Protein 4RNX (pdb70)

InterPro domains:
  IPR001155 NADH:flavin oxidoreductase/NADH oxidase, N-terminal [PF00724] (16-368)
  IPR013785 Aldolase-type TIM barrel [G3DSA:3.20.20.70] (1-400)
  IPR045247 Oxidoreductase Oye-like [PTHR22893] (15-388)

Sequence (780 aa):
ANNPQHSLTKDEIKQYIKEYVQAAKNSIAAGADGVEIHSANGYLLNQFLDPHSNTRTDEYGGSIENRARFTLEVVDALVEAIGHEKKVGLRLSPYGVFNSMSGGAETGIVAQYAYVAGELEKRAKAGKRLAFVHLVEPRVTNPFFLTEGEGEYEGGSNDFVYSIWKGPVIRAGNFALHPEVVREEVKDKRTLIGYGRFFISNPDLVDRLEKGLPLNKYDRDTFYQMSAHGYIDYPTYEEALKLGWGTSSFVKDFKPQALGDTNLFKPIKIGNNELLLHRAVIPPLTRMRALHPGNIPNRDWAVEYYTQRAQRPGTMIITEGAFISPQAGGYDNAPGVWSEEQMVEWTKIFNAIHEKKSFVWVQLWVLGWAAFPDNLARDGLRYDSSASDNVFMDANNPQHSLTKDEIKQYIKEYVQAAKNSIAAGADGVEIHSANGYLLNQFLDPHSNTRTDEYGGSIENRARFTLEVVDALVEAIGHEEKVGLRLSPYGVFNSMSGGAETGIVAQYAYVAGELEKRAKAGKRLAFVHLVEPRVTNPFLTTEGEGEYEGGSNDFVYSIWKGPVIRAGNFALHPEVVREEVKDKRTLIGYGRFFISNPDLVDRLEKGLPLNKYDRDTFYQMSSAHGYIDYPTYEEALKLGWGTSSFVKDFKPQALGDTNLFKPIKIGNNELLLHRAVIPPLTRMRALLHPGNIIPNRDWAVEYYTQRAQRPGTMIITEGAFISPQAGGYDNAPGVWSEEQMVEWTKIFNNAIHEKKKSFVWVQLWVLGWAAFPDNLARDGLRYDSASDNVFMMD

Radius of gyration: 29.82 Å; Cα contacts (8 Å, |Δi|>4): 1872; chains: 2; bounding box: 58×76×87 Å

Structure (mmCIF, N/CA/C/O backbone):
data_4RNX
#
_entry.id   4RNX
#
_cell.length_a   44.087
_cell.length_b   57.982
_cell.length_c   85.900
_cell.angle_alpha   102.46
_cell.angle_beta   98.36
_cell.angle_gamma   111.19
#
_symmetry.space_group_name_H-M   'P 1'
#
loop_
_entity.id
_entity.type
_entity.pdbx_description
1 polymer 'NADPH dehydrogenase 1'
2 non-polymer 'FLAVIN MONONUCLEOTIDE'
3 non-polymer 1,2-ETHANEDIOL
4 water water
#
loop_
_atom_site.group_PDB
_atom_site.id
_atom_site.type_symbol
_atom_site.label_atom_id
_atom_site.label_alt_id
_atom_site.label_comp_id
_atom_site.label_asym_id
_atom_site.label_entity_id
_atom_site.label_seq_id
_atom_site.pdbx_PDB_ins_code
_atom_site.Cartn_x
_atom_site.Cartn_y
_atom_site.Cartn_z
_atom_site.occupancy
_atom_site.B_iso_or_equiv
_atom_site.auth_seq_id
_atom_site.auth_comp_id
_atom_site.auth_asym_id
_atom_site.auth_atom_id
_atom_site.pdbx_PDB_model_num
ATOM 1 N N . ALA A 1 3 ? 23.036 95.549 2.862 1.00 33.91 3 ALA A N 1
ATOM 2 C CA . ALA A 1 3 ? 23.307 94.848 4.112 1.00 33.58 3 ALA A CA 1
ATOM 3 C C . ALA A 1 3 ? 24.037 95.750 5.103 1.00 31.84 3 ALA A C 1
ATOM 4 O O . ALA A 1 3 ? 24.854 96.583 4.712 1.00 32.50 3 ALA A O 1
ATOM 6 N N . ASN A 1 4 ? 23.735 95.579 6.386 1.00 29.08 4 ASN A N 1
ATOM 7 C CA . ASN A 1 4 ? 24.390 96.352 7.434 1.00 26.79 4 ASN A CA 1
ATOM 8 C C . ASN A 1 4 ? 25.873 96.013 7.538 1.00 24.84 4 ASN A C 1
ATOM 9 O O . ASN A 1 4 ? 26.699 96.877 7.832 1.00 24.88 4 ASN A O 1
ATOM 14 N N . ASN A 1 5 ? 26.200 94.746 7.295 1.00 22.16 5 ASN A N 1
ATOM 15 C CA . ASN A 1 5 ? 27.580 94.281 7.321 1.00 20.27 5 ASN A CA 1
ATOM 16 C C . ASN A 1 5 ? 27.845 93.417 6.091 1.00 19.12 5 ASN A C 1
ATOM 17 O O . ASN A 1 5 ? 27.896 92.190 6.186 1.00 18.80 5 ASN A O 1
ATOM 22 N N . PRO A 1 6 ? 28.005 94.062 4.923 1.00 19.68 6 PRO A N 1
ATOM 23 C CA . PRO A 1 6 ? 28.136 93.346 3.651 1.00 19.08 6 PRO A CA 1
ATOM 24 C C . PRO A 1 6 ? 29.384 92.478 3.595 1.00 16.98 6 PRO A C 1
ATOM 25 O O . PRO A 1 6 ? 30.433 92.856 4.123 1.00 17.31 6 PRO A O 1
ATOM 29 N N . GLN A 1 7 ? 29.255 91.320 2.959 1.00 15.88 7 GLN A N 1
ATOM 30 C CA . GLN A 1 7 ? 30.367 90.395 2.816 1.00 14.36 7 GLN A CA 1
ATOM 31 C C . GLN A 1 7 ? 31.548 91.095 2.155 1.00 13.67 7 GLN A C 1
ATOM 32 O O . GLN A 1 7 ? 31.397 91.774 1.139 1.00 14.52 7 GLN A O 1
ATOM 38 N N . HIS A 1 8 ? 32.720 90.917 2.752 1.00 12.90 8 HIS A N 1
ATOM 39 C CA . HIS A 1 8 ? 33.925 91.633 2.366 1.00 13.26 8 HIS A CA 1
ATOM 40 C C . HIS A 1 8 ? 34.979 90.670 1.825 1.00 13.10 8 HIS A C 1
ATOM 41 O O . HIS A 1 8 ? 35.278 89.655 2.453 1.00 14.19 8 HIS A O 1
ATOM 48 N N . SER A 1 9 ? 35.527 90.982 0.654 1.00 11.98 9 SER A N 1
ATOM 49 C CA . SER A 1 9 ? 36.629 90.206 0.100 1.00 12.83 9 SER A CA 1
ATOM 50 C C . SER A 1 9 ? 37.940 90.636 0.748 1.00 12.36 9 SER A C 1
ATOM 51 O O . SER A 1 9 ? 38.312 91.802 0.689 1.00 13.35 9 SER A O 1
ATOM 54 N N . LEU A 1 10 ? 38.637 89.690 1.369 1.00 10.96 10 LEU A N 1
ATOM 55 C CA . LEU A 1 10 ? 39.866 89.998 2.097 1.00 11.84 10 LEU A CA 1
ATOM 56 C C . LEU A 1 10 ? 40.948 90.617 1.221 1.00 12.41 10 LEU A C 1
ATOM 57 O O . LEU A 1 10 ? 41.171 90.180 0.094 1.00 13.11 10 LEU A O 1
ATOM 62 N N . THR A 1 11 ? 41.610 91.645 1.744 1.00 12.64 11 THR A N 1
ATOM 63 C CA . THR A 1 11 ? 42.804 92.177 1.104 1.00 13.38 11 THR A CA 1
ATOM 64 C C . THR A 1 11 ? 43.988 91.305 1.497 1.00 12.74 11 THR A C 1
ATOM 65 O O . THR A 1 11 ? 43.908 90.534 2.456 1.00 13.20 11 THR A O 1
ATOM 69 N N . LYS A 1 12 ? 45.091 91.437 0.768 1.00 13.47 12 LYS A N 1
ATOM 70 C CA . LYS A 1 12 ? 46.302 90.693 1.093 1.00 14.73 12 LYS A CA 1
ATOM 71 C C . LYS A 1 12 ? 46.802 90.996 2.506 1.00 13.56 12 LYS A C 1
ATOM 72 O O . LYS A 1 12 ? 47.242 90.096 3.217 1.00 13.81 12 LYS A O 1
ATOM 78 N N . ASP A 1 13 ? 46.721 92.259 2.915 1.00 13.91 13 ASP A N 1
ATOM 79 C CA . ASP A 1 13 ? 47.129 92.643 4.265 1.00 15.46 13 ASP A CA 1
ATOM 80 C C . ASP A 1 13 ? 46.257 91.979 5.329 1.00 12.98 13 ASP A C 1
ATOM 81 O O . ASP A 1 13 ? 46.741 91.600 6.395 1.00 14.32 13 ASP A O 1
ATOM 86 N N . GLU A 1 14 ? 44.969 91.842 5.037 1.00 12.27 14 GLU A N 1
ATOM 87 C CA . GLU A 1 14 ? 44.048 91.210 5.976 1.00 11.21 14 GLU A CA 1
ATOM 88 C C . GLU A 1 14 ? 44.303 89.709 6.072 1.00 10.85 14 GLU A C 1
ATOM 89 O O . GLU A 1 14 ? 44.165 89.114 7.140 1.00 11.87 14 GLU A O 1
ATOM 95 N N . ILE A 1 15 ? 44.692 89.103 4.956 1.00 11.00 15 ILE A N 1
ATOM 96 C CA . ILE A 1 15 ? 45.109 87.709 4.964 1.00 10.74 15 ILE A CA 1
ATOM 97 C C . ILE A 1 15 ? 46.356 87.540 5.836 1.00 11.19 15 ILE A C 1
ATOM 98 O O . ILE A 1 15 ? 46.428 86.625 6.659 1.00 12.47 15 ILE A O 1
ATOM 103 N N . LYS A 1 16 ? 47.323 88.439 5.674 1.00 12.49 16 LYS A N 1
ATOM 104 C CA . LYS A 1 16 ? 48.535 88.409 6.492 1.00 12.91 16 LYS A CA 1
ATOM 105 C C . LYS A 1 16 ? 48.216 88.543 7.980 1.00 12.29 16 LYS A C 1
ATOM 106 O O . LYS A 1 16 ? 48.855 87.910 8.818 1.00 12.15 16 LYS A O 1
ATOM 112 N N . GLN A 1 17 ? 47.223 89.365 8.303 1.00 12.05 17 GLN A N 1
ATOM 113 C CA . GLN A 1 17 ? 46.820 89.556 9.690 1.00 12.34 17 GLN A CA 1
ATOM 114 C C . GLN A 1 17 ? 46.221 88.273 10.272 1.00 10.77 17 GLN A C 1
ATOM 115 O O . GLN A 1 17 ? 46.502 87.917 11.417 1.00 12.32 17 GLN A O 1
ATOM 121 N N . TYR A 1 18 ? 45.409 87.575 9.482 1.00 10.62 18 TYR A N 1
ATOM 122 C CA . TYR A 1 18 ? 44.890 86.280 9.907 1.00 10.42 18 TYR A CA 1
ATOM 123 C C . TYR A 1 18 ? 46.031 85.305 10.174 1.00 9.96 18 TYR A C 1
ATOM 124 O O . TYR A 1 18 ? 46.008 84.574 11.162 1.00 9.89 18 TYR A O 1
ATOM 133 N N . ILE A 1 19 ? 47.026 85.289 9.289 1.00 11.24 19 ILE A N 1
ATOM 134 C CA . ILE A 1 19 ? 48.173 84.402 9.469 1.00 10.73 19 ILE A CA 1
ATOM 135 C C . ILE A 1 19 ? 48.899 84.717 10.782 1.00 10.73 19 ILE A C 1
ATOM 136 O O . ILE A 1 19 ? 49.253 83.813 11.539 1.00 11.26 19 ILE A O 1
ATOM 141 N N . LYS A 1 20 ? 49.097 86.004 11.055 1.00 11.47 20 LYS A N 1
ATOM 142 C CA . LYS A 1 20 ? 49.691 86.444 12.315 1.00 12.78 20 LYS A CA 1
ATOM 143 C C . LYS A 1 20 ? 48.898 85.912 13.507 1.00 11.24 20 LYS A C 1
ATOM 144 O O . LYS A 1 20 ? 49.471 85.462 14.502 1.00 11.63 20 LYS A O 1
ATOM 150 N N . GLU A 1 21 ? 47.575 85.951 13.393 1.00 9.89 21 GLU A N 1
ATOM 151 C CA . GLU A 1 21 ? 46.701 85.476 14.458 1.00 10.36 21 GLU A CA 1
ATOM 152 C C . GLU A 1 21 ? 46.743 83.954 14.612 1.00 9.63 21 GLU A C 1
ATOM 153 O O . GLU A 1 21 ? 46.682 83.447 15.728 1.00 10.35 21 GLU A O 1
ATOM 159 N N . TYR A 1 22 ? 46.851 83.226 13.502 1.00 9.18 22 TYR A N 1
ATOM 160 C CA . TYR A 1 22 ? 47.016 81.775 13.576 1.00 9.34 22 TYR A CA 1
ATOM 161 C C . TYR A 1 22 ? 48.290 81.443 14.351 1.00 9.18 22 TYR A C 1
ATOM 162 O O . TYR A 1 22 ? 48.299 80.553 15.205 1.00 9.89 22 TYR A O 1
ATOM 171 N N . VAL A 1 23 ? 49.368 82.158 14.039 1.00 9.77 23 VAL A N 1
ATOM 172 C CA . VAL A 1 23 ? 50.653 81.924 14.693 1.00 10.11 23 VAL A CA 1
ATOM 173 C C . VAL A 1 23 ? 50.550 82.171 16.194 1.00 11.08 23 VAL A C 1
ATOM 174 O O . VAL A 1 23 ? 50.977 81.344 16.997 1.00 11.38 23 VAL A O 1
ATOM 178 N N . GLN A 1 24 ? 49.963 83.301 16.574 1.00 10.66 24 GLN A N 1
ATOM 179 C CA . GLN A 1 24 ? 49.820 83.621 17.989 1.00 11.09 24 GLN A CA 1
ATOM 180 C C . GLN A 1 24 ? 48.910 82.627 18.713 1.00 10.70 24 GLN A C 1
ATOM 181 O O . GLN A 1 24 ? 49.186 82.234 19.846 1.00 11.22 24 GLN A O 1
ATOM 187 N N . ALA A 1 25 ? 47.826 82.223 18.055 1.00 9.61 25 ALA A N 1
ATOM 188 C CA . ALA A 1 25 ? 46.894 81.264 18.641 1.00 9.72 25 ALA A CA 1
ATOM 189 C C . ALA A 1 25 ? 47.566 79.916 18.871 1.00 10.31 25 ALA A C 1
ATOM 190 O O . ALA A 1 25 ? 47.323 79.255 19.881 1.00 10.80 25 ALA A O 1
ATOM 192 N N . ALA A 1 26 ? 48.412 79.515 17.927 1.00 9.97 26 ALA A N 1
ATOM 193 C CA . ALA A 1 26 ? 49.158 78.269 18.052 1.00 10.17 26 ALA A CA 1
ATOM 194 C C . ALA A 1 26 ? 50.127 78.349 19.230 1.00 10.46 26 ALA A C 1
ATOM 195 O O . ALA A 1 26 ? 50.203 77.432 20.048 1.00 10.96 26 ALA A O 1
ATOM 197 N N . LYS A 1 27 ? 50.863 79.453 19.316 1.00 10.63 27 LYS A N 1
ATOM 198 C CA . LYS A 1 27 ? 51.770 79.672 20.438 1.00 11.03 27 LYS A CA 1
ATOM 199 C C . LYS A 1 27 ? 51.030 79.661 21.773 1.00 10.92 27 LYS A C 1
ATOM 200 O O . LYS A 1 27 ? 51.504 79.068 22.739 1.00 12.07 27 LYS A O 1
ATOM 206 N N . ASN A 1 28 ? 49.873 80.319 21.826 1.00 10.59 28 ASN A N 1
ATOM 207 C CA . ASN A 1 28 ? 49.067 80.331 23.044 1.00 10.77 28 ASN A CA 1
ATOM 208 C C . ASN A 1 28 ? 48.667 78.920 23.455 1.00 10.57 28 ASN A C 1
ATOM 209 O O . ASN A 1 28 ? 48.740 78.559 24.627 1.00 11.44 28 ASN A O 1
ATOM 214 N N . SER A 1 29 ? 48.247 78.126 22.475 1.00 10.12 29 SER A N 1
ATOM 215 C CA . SER A 1 29 ? 47.785 76.771 22.733 1.00 10.65 29 SER A CA 1
ATOM 216 C C . SER A 1 29 ? 48.895 75.910 23.318 1.00 11.07 29 SER A C 1
ATOM 217 O O . SER A 1 29 ? 48.698 75.229 24.324 1.00 12.04 29 SER A O 1
ATOM 220 N N . ILE A 1 30 ? 50.063 75.946 22.687 1.00 10.45 30 ILE A N 1
ATOM 221 C CA . ILE A 1 30 ? 51.206 75.176 23.166 1.00 11.36 30 ILE A CA 1
ATOM 222 C C . ILE A 1 30 ? 51.644 75.631 24.562 1.00 11.76 30 ILE A C 1
ATOM 223 O O . ILE A 1 30 ? 51.932 74.805 25.429 1.00 13.37 30 ILE A O 1
ATOM 228 N N . ALA A 1 31 ? 51.677 76.942 24.782 1.00 11.55 31 ALA A N 1
ATOM 229 C CA . ALA A 1 31 ? 52.088 77.485 26.073 1.00 12.29 31 ALA A CA 1
ATOM 230 C C . ALA A 1 31 ? 51.164 77.025 27.202 1.00 12.23 31 ALA A C 1
ATOM 231 O O . ALA A 1 31 ? 51.602 76.828 28.335 1.00 13.63 31 ALA A O 1
ATOM 233 N N . ALA A 1 32 ? 49.886 76.849 26.879 1.00 12.15 32 ALA A N 1
ATOM 234 C CA . ALA A 1 32 ? 48.893 76.415 27.857 1.00 12.14 32 ALA A CA 1
ATOM 235 C C . ALA A 1 32 ? 48.910 74.908 28.085 1.00 11.80 32 ALA A C 1
ATOM 236 O O . ALA A 1 32 ? 48.207 74.403 28.961 1.00 13.69 32 ALA A O 1
ATOM 238 N N . GLY A 1 33 ? 49.692 74.191 27.285 1.00 12.34 33 GLY A N 1
ATOM 239 C CA . GLY A 1 33 ? 49.865 72.764 27.484 1.00 12.28 33 GLY A CA 1
ATOM 240 C C . GLY A 1 33 ? 49.376 71.854 26.370 1.00 11.77 33 GLY A C 1
ATOM 241 O O . GLY A 1 33 ? 49.464 70.638 26.497 1.00 12.86 33 GLY A O 1
ATOM 242 N N . ALA A 1 34 ? 48.864 72.417 25.279 1.00 10.82 34 ALA A N 1
ATOM 243 C CA . ALA A 1 34 ? 48.378 71.585 24.178 1.00 10.73 34 ALA A CA 1
ATOM 244 C C . ALA A 1 34 ? 49.509 70.784 23.539 1.00 10.02 34 ALA A C 1
ATOM 245 O O . ALA A 1 34 ? 50.656 71.229 23.501 1.00 10.87 34 ALA A O 1
ATOM 247 N N . ASP A 1 35 ? 49.179 69.600 23.036 1.00 9.67 35 ASP A N 1
ATOM 248 C CA . ASP A 1 35 ? 50.166 68.754 22.373 1.00 10.52 35 ASP A CA 1
ATOM 249 C C . ASP A 1 35 ? 50.404 69.166 20.925 1.00 10.37 35 ASP A C 1
ATOM 250 O O . ASP A 1 35 ? 51.408 68.791 20.325 1.00 11.16 35 ASP A O 1
ATOM 255 N N . GLY A 1 36 ? 49.478 69.936 20.367 1.00 10.00 36 GLY A N 1
ATOM 256 C CA . GLY A 1 36 ? 49.599 70.389 18.996 1.00 8.59 36 GLY A CA 1
ATOM 257 C C . GLY A 1 36 ? 48.365 71.164 18.594 1.00 8.40 36 GLY A C 1
ATOM 258 O O . GLY A 1 36 ? 47.472 71.384 19.420 1.00 8.73 36 GLY A O 1
ATOM 259 N N . VAL A 1 37 ? 48.327 71.593 17.335 1.00 8.52 37 VAL A N 1
ATOM 260 C CA . VAL A 1 37 ? 47.160 72.271 16.784 1.00 7.90 37 VAL A CA 1
ATOM 261 C C . VAL A 1 37 ? 46.739 71.640 15.460 1.00 8.07 37 VAL A C 1
ATOM 262 O O . VAL A 1 37 ? 47.565 71.080 14.732 1.00 9.46 37 VAL A O 1
ATOM 266 N N . GLU A 1 38 ? 45.445 71.719 15.165 1.00 7.92 38 GLU A N 1
ATOM 267 C CA . GLU A 1 38 ? 44.926 71.323 13.863 1.00 7.39 38 GLU A CA 1
ATOM 268 C C . GLU A 1 38 ? 44.407 72.557 13.142 1.00 7.23 38 GLU A C 1
ATOM 269 O O . GLU A 1 38 ? 43.580 73.297 13.674 1.00 8.85 38 GLU A O 1
ATOM 275 N N . ILE A 1 39 ? 44.894 72.779 11.928 1.00 7.57 39 ILE A N 1
ATOM 276 C CA . ILE A 1 39 ? 44.389 73.861 11.098 1.00 7.45 39 ILE A CA 1
ATOM 277 C C . ILE A 1 39 ? 43.078 73.430 10.449 1.00 7.39 39 ILE A C 1
ATOM 278 O O . ILE A 1 39 ? 43.042 72.468 9.681 1.00 8.24 39 ILE A O 1
ATOM 283 N N . HIS A 1 40 ? 41.998 74.134 10.768 1.00 7.25 40 HIS A N 1
ATOM 284 C CA . HIS A 1 40 ? 40.704 73.841 10.165 1.00 7.45 40 HIS A CA 1
ATOM 285 C C . HIS A 1 40 ? 40.643 74.426 8.758 1.00 7.06 40 HIS A C 1
ATOM 286 O O . HIS A 1 40 ? 40.490 75.634 8.585 1.00 7.96 40 HIS A O 1
ATOM 293 N N . SER A 1 41 ? 40.769 73.568 7.751 1.00 7.45 41 SER A N 1
ATOM 294 C CA . SER A 1 41 ? 40.650 74.002 6.364 1.00 7.65 41 SER A CA 1
ATOM 295 C C . SER A 1 41 ? 39.522 73.233 5.680 1.00 7.45 41 SER A C 1
ATOM 296 O O . SER A 1 41 ? 39.542 73.027 4.463 1.00 7.91 41 SER A O 1
ATOM 299 N N . ALA A 1 42 ? 38.531 72.834 6.474 1.00 7.58 42 ALA A N 1
ATOM 300 C CA . ALA A 1 42 ? 37.446 71.973 6.018 1.00 7.26 42 ALA A CA 1
ATOM 301 C C . ALA A 1 42 ? 36.076 72.590 6.284 1.00 6.84 42 ALA A C 1
ATOM 302 O O . ALA A 1 42 ? 35.970 73.707 6.802 1.00 7.84 42 ALA A O 1
ATOM 304 N N . ASN A 1 43 ? 35.040 71.845 5.907 1.00 6.98 43 ASN A N 1
ATOM 305 C CA . ASN A 1 43 ? 33.650 72.113 6.283 1.00 6.73 43 ASN A CA 1
ATOM 306 C C . ASN A 1 43 ? 33.122 73.499 5.921 1.00 6.96 43 ASN A C 1
ATOM 307 O O . ASN A 1 43 ? 32.180 73.996 6.539 1.00 7.84 43 ASN A O 1
ATOM 312 N N . GLY A 1 44 ? 33.718 74.113 4.905 1.00 6.92 44 GLY A N 1
ATOM 313 C CA . GLY A 1 44 ? 33.185 75.348 4.363 1.00 7.01 44 GLY A CA 1
ATOM 314 C C . GLY A 1 44 ? 33.506 76.614 5.123 1.00 6.79 44 GLY A C 1
ATOM 315 O O . GLY A 1 44 ? 32.893 77.650 4.862 1.00 8.30 44 GLY A O 1
ATOM 316 N N . TYR A 1 45 ? 34.460 76.546 6.049 1.00 7.20 45 TYR A N 1
ATOM 317 C CA . TYR A 1 45 ? 34.894 77.742 6.766 1.00 7.24 45 TYR A CA 1
ATOM 318 C C . TYR A 1 45 ? 35.952 78.501 5.953 1.00 7.28 45 TYR A C 1
ATOM 319 O O . TYR A 1 45 ? 36.149 78.178 4.785 1.00 7.79 45 TYR A O 1
ATOM 328 N N . LEU A 1 46 ? 36.575 79.534 6.517 1.00 7.79 46 LEU A N 1
ATOM 329 C CA . LEU A 1 46 ? 37.318 80.495 5.685 1.00 7.97 46 LEU A CA 1
ATOM 330 C C . LEU A 1 46 ? 38.369 79.880 4.762 1.00 7.65 46 LEU A C 1
ATOM 331 O O . LEU A 1 46 ? 38.382 80.165 3.565 1.00 8.01 46 LEU A O 1
ATOM 336 N N . LEU A 1 47 ? 39.254 79.048 5.302 1.00 7.77 47 LEU A N 1
ATOM 337 C CA . LEU A 1 47 ? 40.284 78.445 4.461 1.00 7.93 47 LEU A CA 1
ATOM 338 C C . LEU A 1 47 ? 39.680 77.590 3.344 1.00 7.19 47 LEU A C 1
ATOM 339 O O . LEU A 1 47 ? 40.136 77.637 2.206 1.00 8.32 47 LEU A O 1
ATOM 344 N N . ASN A 1 48 ? 38.636 76.834 3.670 1.00 7.77 48 ASN A N 1
ATOM 345 C CA . ASN A 1 48 ? 37.915 76.053 2.669 1.00 6.58 48 ASN A CA 1
ATOM 346 C C . ASN A 1 48 ? 37.271 76.973 1.622 1.00 7.25 48 ASN A C 1
ATOM 347 O O . ASN A 1 48 ? 37.225 76.637 0.439 1.00 7.91 48 ASN A O 1
ATOM 352 N N . GLN A 1 49 ? 36.792 78.139 2.050 1.00 8.19 49 GLN A N 1
ATOM 353 C CA . GLN A 1 49 ? 36.214 79.108 1.119 1.00 8.32 49 GLN A CA 1
ATOM 354 C C . GLN A 1 49 ? 37.241 79.577 0.086 1.00 7.37 49 GLN A C 1
ATOM 355 O O . GLN A 1 49 ? 36.891 79.863 -1.058 1.00 9.16 49 GLN A O 1
ATOM 361 N N . PHE A 1 50 ? 38.508 79.652 0.485 1.00 7.27 50 PHE A N 1
ATOM 362 C CA . PHE A 1 50 ? 39.575 79.954 -0.463 1.00 7.51 50 PHE A CA 1
ATOM 363 C C . PHE A 1 50 ? 39.903 78.768 -1.380 1.00 7.23 50 PHE A C 1
ATOM 364 O O . PHE A 1 50 ? 40.171 78.958 -2.565 1.00 8.98 50 PHE A O 1
ATOM 372 N N . LEU A 1 51 ? 39.874 77.548 -0.844 1.00 7.56 51 LEU A N 1
ATOM 373 C CA . LEU A 1 51 ? 40.193 76.361 -1.642 1.00 7.56 51 LEU A CA 1
ATOM 374 C C . LEU A 1 51 ? 39.176 76.106 -2.745 1.00 7.49 51 LEU A C 1
ATOM 375 O O . LEU A 1 51 ? 39.524 75.602 -3.813 1.00 8.52 51 LEU A O 1
ATOM 380 N N . ASP A 1 52 ? 37.919 76.446 -2.474 1.00 7.60 52 ASP A N 1
ATOM 381 C CA . ASP A 1 52 ? 36.805 76.024 -3.313 1.00 8.26 52 ASP A CA 1
ATOM 382 C C . ASP A 1 52 ? 36.509 77.023 -4.430 1.00 8.80 52 ASP A C 1
ATOM 383 O O . ASP A 1 52 ? 36.352 78.214 -4.171 1.00 10.07 52 ASP A O 1
ATOM 388 N N . PRO A 1 53 ? 36.423 76.537 -5.681 1.00 9.36 53 PRO A N 1
ATOM 389 C CA . PRO A 1 53 ? 36.196 77.459 -6.801 1.00 10.89 53 PRO A CA 1
ATOM 390 C C . PRO A 1 53 ? 34.800 78.090 -6.825 1.00 11.55 53 PRO A C 1
ATOM 391 O O . PRO A 1 53 ? 34.609 79.090 -7.512 1.00 14.31 53 PRO A O 1
ATOM 395 N N . HIS A 1 54 ? 33.843 77.530 -6.092 1.00 9.64 54 HIS A N 1
ATOM 396 C CA . HIS A 1 54 ? 32.525 78.150 -6.008 1.00 9.31 54 HIS A CA 1
ATOM 397 C C . HIS A 1 54 ? 32.588 79.439 -5.194 1.00 9.98 54 HIS A C 1
ATOM 398 O O . HIS A 1 54 ? 32.037 80.465 -5.587 1.00 12.17 54 HIS A O 1
ATOM 405 N N . SER A 1 55 ? 33.272 79.376 -4.056 1.00 10.12 55 SER A N 1
ATOM 406 C CA . SER A 1 55 ? 33.339 80.506 -3.136 1.00 9.96 55 SER A CA 1
ATOM 407 C C . SER A 1 55 ? 34.478 81.477 -3.443 1.00 10.66 55 SER A C 1
ATOM 408 O O . SER A 1 55 ? 34.457 82.625 -2.996 1.00 11.84 55 SER A O 1
ATOM 411 N N . ASN A 1 56 ? 35.478 81.015 -4.186 1.00 10.06 56 ASN A N 1
ATOM 412 C CA . ASN A 1 56 ? 36.642 81.841 -4.476 1.00 10.66 56 ASN A CA 1
ATOM 413 C C . ASN A 1 56 ? 36.696 82.224 -5.945 1.00 12.11 56 ASN A C 1
ATOM 414 O O . ASN A 1 56 ? 37.075 81.414 -6.790 1.00 13.54 56 ASN A O 1
ATOM 419 N N . THR A 1 57 ? 36.328 83.472 -6.227 1.00 14.80 57 THR A N 1
ATOM 420 C CA . THR A 1 57 ? 36.327 84.017 -7.579 1.00 17.30 57 THR A CA 1
ATOM 421 C C . THR A 1 57 ? 37.419 85.069 -7.743 1.00 15.90 57 THR A C 1
ATOM 422 O O . THR A 1 57 ? 37.383 85.864 -8.680 1.00 17.37 57 THR A O 1
ATOM 426 N N . ARG A 1 58 ? 38.385 85.080 -6.828 1.00 13.39 58 ARG A N 1
ATOM 427 C CA . ARG A 1 58 ? 39.424 86.110 -6.832 1.00 12.22 58 ARG A CA 1
ATOM 428 C C . ARG A 1 58 ? 40.286 86.071 -8.085 1.00 12.83 58 ARG A C 1
ATOM 429 O O . ARG A 1 58 ? 40.508 85.012 -8.672 1.00 13.71 58 ARG A O 1
ATOM 437 N N . THR A 1 59 ? 40.776 87.241 -8.477 1.00 13.93 59 THR A N 1
ATOM 438 C CA . THR A 1 59 ? 41.632 87.361 -9.647 1.00 15.82 59 THR A CA 1
ATOM 439 C C . THR A 1 59 ? 43.045 87.796 -9.263 1.00 16.14 59 THR A C 1
ATOM 440 O O . THR A 1 59 ? 43.852 88.141 -10.127 1.00 19.03 59 THR A O 1
ATOM 444 N N . ASP A 1 60 ? 43.340 87.787 -7.967 1.00 14.08 60 ASP A N 1
ATOM 445 C CA . ASP A 1 60 ? 44.705 88.028 -7.514 1.00 13.79 60 ASP A CA 1
ATOM 446 C C . ASP A 1 60 ? 45.422 86.702 -7.262 1.00 13.27 60 ASP A C 1
ATOM 447 O O . ASP A 1 60 ? 44.960 85.649 -7.702 1.00 12.68 60 ASP A O 1
ATOM 452 N N . GLU A 1 61 ? 46.539 86.748 -6.549 1.00 14.24 61 GLU A N 1
ATOM 453 C CA . GLU A 1 61 ? 47.338 85.547 -6.334 1.00 13.83 61 GLU A CA 1
ATOM 454 C C . GLU A 1 61 ? 46.661 84.503 -5.443 1.00 12.01 61 GLU A C 1
ATOM 455 O O . GLU A 1 61 ? 47.177 83.400 -5.289 1.00 11.63 61 GLU A O 1
ATOM 461 N N . TYR A 1 62 ? 45.514 84.844 -4.862 1.00 11.06 62 TYR A N 1
ATOM 462 C CA . TYR A 1 62 ? 44.812 83.915 -3.977 1.00 9.75 62 TYR A CA 1
ATOM 463 C C . TYR A 1 62 ? 43.615 83.221 -4.625 1.00 10.27 62 TYR A C 1
ATOM 464 O O . TYR A 1 62 ? 42.883 82.491 -3.957 1.00 11.01 62 TYR A O 1
ATOM 473 N N . GLY A 1 63 ? 43.413 83.444 -5.919 1.00 11.06 63 GLY A N 1
ATOM 474 C CA . GLY A 1 63 ? 42.357 82.750 -6.632 1.00 11.34 63 GLY A CA 1
ATOM 475 C C . GLY A 1 63 ? 42.637 82.601 -8.113 1.00 11.92 63 GLY A C 1
ATOM 476 O O . GLY A 1 63 ? 43.629 83.118 -8.622 1.00 12.14 63 GLY A O 1
ATOM 477 N N . GLY A 1 64 ? 41.763 81.877 -8.804 1.00 11.08 64 GLY A N 1
ATOM 478 C CA . GLY A 1 64 ? 41.829 81.791 -10.253 1.00 11.81 64 GLY A CA 1
ATOM 479 C C . GLY A 1 64 ? 42.521 80.563 -10.808 1.00 11.37 64 GLY A C 1
ATOM 480 O O . GLY A 1 64 ? 42.528 80.347 -12.019 1.00 14.20 64 GLY A O 1
ATOM 481 N N . SER A 1 65 ? 43.113 79.766 -9.926 1.00 9.59 65 SER A N 1
ATOM 482 C CA . SER A 1 65 ? 43.783 78.532 -10.315 1.00 9.26 65 SER A CA 1
ATOM 483 C C . SER A 1 65 ? 43.866 77.626 -9.097 1.00 7.84 65 SER A C 1
ATOM 484 O O . SER A 1 65 ? 43.664 78.073 -7.966 1.00 8.60 65 SER A O 1
ATOM 487 N N . ILE A 1 66 ? 44.179 76.358 -9.330 1.00 7.67 66 ILE A N 1
ATOM 488 C CA . ILE A 1 66 ? 44.365 75.401 -8.248 1.00 7.67 66 ILE A CA 1
ATOM 489 C C . ILE A 1 66 ? 45.464 75.874 -7.292 1.00 7.25 66 ILE A C 1
ATOM 490 O O . ILE A 1 66 ? 45.304 75.862 -6.066 1.00 7.56 66 ILE A O 1
ATOM 495 N N . GLU A 1 67 ? 46.576 76.309 -7.871 1.00 8.20 67 GLU A N 1
ATOM 496 C CA . GLU A 1 67 ? 47.728 76.760 -7.105 1.00 9.32 67 GLU A CA 1
ATOM 497 C C . GLU A 1 67 ? 47.397 77.989 -6.260 1.00 8.86 67 GLU A C 1
ATOM 498 O O . GLU A 1 67 ? 47.768 78.079 -5.083 1.00 9.62 67 GLU A O 1
ATOM 504 N N . ASN A 1 68 ? 46.681 78.933 -6.859 1.00 8.57 68 ASN A N 1
ATOM 505 C CA . ASN A 1 68 ? 46.318 80.158 -6.162 1.00 8.54 68 ASN A CA 1
ATOM 506 C C . ASN A 1 68 ? 45.295 79.927 -5.059 1.00 7.96 68 ASN A C 1
ATOM 507 O O . ASN A 1 68 ? 45.392 80.522 -3.987 1.00 9.43 68 ASN A O 1
ATOM 512 N N . ARG A 1 69 ? 44.317 79.064 -5.313 1.00 7.71 69 ARG A N 1
ATOM 513 C CA . ARG A 1 69 ? 43.292 78.773 -4.311 1.00 8.34 69 ARG A CA 1
ATOM 514 C C . ARG A 1 69 ? 43.866 78.068 -3.081 1.00 7.49 69 ARG A C 1
ATOM 515 O O . ARG A 1 69 ? 43.329 78.200 -1.980 1.00 7.69 69 ARG A O 1
ATOM 523 N N . ALA A 1 70 ? 44.958 77.330 -3.265 1.00 7.55 70 ALA A N 1
ATOM 524 C CA . ALA A 1 70 ? 45.604 76.626 -2.163 1.00 8.42 70 ALA A CA 1
ATOM 525 C C . ALA A 1 70 ? 46.558 77.514 -1.362 1.00 8.33 70 ALA A C 1
ATOM 526 O O . ALA A 1 70 ? 47.052 77.105 -0.313 1.00 9.09 70 ALA A O 1
ATOM 528 N N . ARG A 1 71 ? 46.806 78.729 -1.844 1.00 8.11 71 ARG A N 1
ATOM 529 C CA . ARG A 1 71 ? 47.856 79.572 -1.268 1.00 8.99 71 ARG A CA 1
ATOM 530 C C . ARG A 1 71 ? 47.662 79.913 0.215 1.00 8.11 71 ARG A C 1
ATOM 531 O O . ARG A 1 71 ? 48.588 79.774 1.015 1.00 9.18 71 ARG A O 1
ATOM 539 N N . PHE A 1 72 ? 46.465 80.365 0.576 1.00 8.53 72 PHE A N 1
ATOM 540 C CA . PHE A 1 72 ? 46.178 80.775 1.951 1.00 8.42 72 PHE A CA 1
ATOM 541 C C . PHE A 1 72 ? 46.391 79.591 2.904 1.00 7.91 72 PHE A C 1
ATOM 542 O O . PHE A 1 72 ? 47.106 79.711 3.902 1.00 8.39 72 PHE A O 1
ATOM 550 N N . THR A 1 73 ? 45.796 78.445 2.586 1.00 8.30 73 THR A N 1
ATOM 551 C CA . THR A 1 73 ? 45.947 77.259 3.427 1.00 7.79 73 THR A CA 1
ATOM 552 C C . THR A 1 73 ? 47.415 76.876 3.611 1.00 7.72 73 THR A C 1
ATOM 553 O O . THR A 1 73 ? 47.862 76.623 4.729 1.00 7.98 73 THR A O 1
ATOM 557 N N . LEU A 1 74 ? 48.169 76.850 2.516 1.00 8.01 74 LEU A N 1
ATOM 558 C CA . LEU A 1 74 ? 49.581 76.494 2.602 1.00 7.69 74 LEU A CA 1
ATOM 559 C C . LEU A 1 74 ? 50.415 77.539 3.343 1.00 8.67 74 LEU A C 1
ATOM 560 O O . LEU A 1 74 ? 51.390 77.194 4.012 1.00 9.45 74 LEU A O 1
ATOM 565 N N . GLU A 1 75 ? 50.032 78.809 3.236 1.00 8.87 75 GLU A N 1
ATOM 566 C CA . GLU A 1 75 ? 50.717 79.857 3.991 1.00 8.96 75 GLU A CA 1
ATOM 567 C C . GLU A 1 75 ? 50.507 79.700 5.497 1.00 8.85 75 GLU A C 1
ATOM 568 O O . GLU A 1 75 ? 51.426 79.922 6.286 1.00 10.20 75 GLU A O 1
ATOM 574 N N . VAL A 1 76 ? 49.299 79.311 5.895 1.00 8.44 76 VAL A N 1
ATOM 575 C CA . VAL A 1 76 ? 49.023 79.043 7.303 1.00 8.50 76 VAL A CA 1
ATOM 576 C C . VAL A 1 76 ? 49.823 77.828 7.781 1.00 8.19 76 VAL A C 1
ATOM 577 O O . VAL A 1 76 ? 50.444 77.861 8.847 1.00 9.36 76 VAL A O 1
ATOM 581 N N . VAL A 1 77 ? 49.818 76.759 6.988 1.00 8.43 77 VAL A N 1
ATOM 582 C CA . VAL A 1 77 ? 50.634 75.589 7.296 1.00 8.49 77 VAL A CA 1
ATOM 583 C C . VAL A 1 77 ? 52.092 75.980 7.524 1.00 9.16 77 VAL A C 1
ATOM 584 O O . VAL A 1 77 ? 52.685 75.626 8.543 1.00 9.62 77 VAL A O 1
ATOM 588 N N . ASP A 1 78 ? 52.660 76.729 6.585 1.00 8.79 78 ASP A N 1
ATOM 589 C CA . ASP A 1 78 ? 54.072 77.085 6.664 1.00 9.95 78 ASP A CA 1
ATOM 590 C C . ASP A 1 78 ? 54.379 77.973 7.864 1.00 9.34 78 ASP A C 1
ATOM 591 O O . ASP A 1 78 ? 55.402 77.796 8.528 1.00 10.78 78 ASP A O 1
ATOM 596 N N . ALA A 1 79 ? 53.486 78.916 8.149 1.00 9.52 79 ALA A N 1
ATOM 597 C CA . ALA A 1 79 ? 53.676 79.822 9.274 1.00 10.22 79 ALA A CA 1
ATOM 598 C C . ALA A 1 79 ? 53.646 79.072 10.603 1.00 9.75 79 ALA A C 1
ATOM 599 O O . ALA A 1 79 ? 54.427 79.371 11.510 1.00 10.54 79 ALA A O 1
ATOM 601 N N . LEU A 1 80 ? 52.746 78.100 10.722 1.00 9.19 80 LEU A N 1
ATOM 602 C CA . LEU A 1 80 ? 52.628 77.350 11.968 1.00 9.69 80 LEU A CA 1
ATOM 603 C C . LEU A 1 80 ? 53.775 76.363 12.147 1.00 9.83 80 LEU A C 1
ATOM 604 O O . LEU A 1 80 ? 54.287 76.197 13.255 1.00 10.93 80 LEU A O 1
ATOM 609 N N . VAL A 1 81 ? 54.179 75.712 11.060 1.00 9.63 81 VAL A N 1
ATOM 610 C CA . VAL A 1 81 ? 55.324 74.813 11.114 1.00 10.37 81 VAL A CA 1
ATOM 611 C C . VAL A 1 81 ? 56.572 75.570 11.576 1.00 10.86 81 VAL A C 1
ATOM 612 O O . VAL A 1 81 ? 57.315 75.096 12.436 1.00 12.39 81 VAL A O 1
ATOM 616 N N . GLU A 1 82 ? 56.779 76.763 11.027 1.00 11.12 82 GLU A N 1
ATOM 617 C CA . GLU A 1 82 ? 57.915 77.590 11.416 1.00 13.97 82 GLU A CA 1
ATOM 618 C C . GLU A 1 82 ? 57.826 78.025 12.875 1.00 14.58 82 GLU A C 1
ATOM 619 O O . GLU A 1 82 ? 58.830 78.047 13.588 1.00 16.49 82 GLU A O 1
ATOM 625 N N . ALA A 1 83 ? 56.618 78.357 13.318 1.00 12.76 83 ALA A N 1
ATOM 626 C CA . ALA A 1 83 ? 56.420 78.907 14.655 1.00 13.35 83 ALA A CA 1
ATOM 627 C C . ALA A 1 83 ? 56.544 77.870 15.768 1.00 12.95 83 ALA A C 1
ATOM 628 O O . ALA A 1 83 ? 57.198 78.126 16.779 1.00 14.46 83 ALA A O 1
ATOM 630 N N . ILE A 1 84 ? 55.914 76.709 15.599 1.00 11.51 84 ILE A N 1
ATOM 631 C CA . ILE A 1 84 ? 55.858 75.732 16.690 1.00 11.76 84 ILE A CA 1
ATOM 632 C C . ILE A 1 84 ? 56.420 74.343 16.374 1.00 12.14 84 ILE A C 1
ATOM 633 O O . ILE A 1 84 ? 56.521 73.505 17.268 1.00 13.49 84 ILE A O 1
ATOM 638 N N . GLY A 1 85 ? 56.783 74.098 15.118 1.00 11.61 85 GLY A N 1
ATOM 639 C CA . GLY A 1 85 ? 57.364 72.820 14.738 1.00 12.20 85 GLY A CA 1
ATOM 640 C C . GLY A 1 85 ? 56.393 71.920 13.995 1.00 11.58 85 GLY A C 1
ATOM 641 O O . GLY A 1 85 ? 55.216 71.848 14.344 1.00 11.60 85 GLY A O 1
ATOM 642 N N . HIS A 1 86 ? 56.890 71.216 12.980 1.00 12.09 86 HIS A N 1
ATOM 643 C CA . HIS A 1 86 ? 56.025 70.423 12.111 1.00 12.04 86 HIS A CA 1
ATOM 644 C C . HIS A 1 86 ? 55.274 69.305 12.834 1.00 10.56 86 HIS A C 1
ATOM 645 O O . HIS A 1 86 ? 54.145 68.977 12.471 1.00 11.02 86 HIS A O 1
ATOM 652 N N . GLU A 1 87 ? 55.881 68.735 13.871 1.00 11.00 87 GLU A N 1
ATOM 653 C CA . GLU A 1 87 ? 55.235 67.635 14.580 1.00 11.75 87 GLU A CA 1
ATOM 654 C C . GLU A 1 87 ? 54.123 68.096 15.523 1.00 10.27 87 GLU A C 1
ATOM 655 O O . GLU A 1 87 ? 53.470 67.276 16.163 1.00 11.73 87 GLU A O 1
ATOM 661 N N . LYS A 1 88 ? 53.904 69.406 15.600 1.00 9.69 88 LYS A N 1
ATOM 662 C CA A LYS A 1 88 ? 52.830 69.960 16.420 0.54 10.03 88 LYS A CA 1
ATOM 663 C CA B LYS A 1 88 ? 52.819 69.940 16.418 0.46 10.07 88 LYS A CA 1
ATOM 664 C C . LYS A 1 88 ? 51.708 70.536 15.559 1.00 9.53 88 LYS A C 1
ATOM 665 O O . LYS A 1 88 ? 50.833 71.237 16.066 1.00 9.73 88 LYS A O 1
ATOM 676 N N . VAL A 1 89 ? 51.738 70.245 14.258 1.00 8.78 89 VAL A N 1
ATOM 677 C CA . VAL A 1 89 ? 50.752 70.799 13.326 1.00 7.83 89 VAL A CA 1
ATOM 678 C C . VAL A 1 89 ? 50.081 69.723 12.468 1.00 7.80 89 VAL A C 1
ATOM 679 O O . VAL A 1 89 ? 50.755 68.897 11.848 1.00 8.94 89 VAL A O 1
ATOM 683 N N . GLY A 1 90 ? 48.751 69.741 12.444 1.00 7.98 90 GLY A N 1
ATOM 684 C CA . GLY A 1 90 ? 47.972 68.905 11.546 1.00 8.19 90 GLY A CA 1
ATOM 685 C C . GLY A 1 90 ? 47.042 69.762 10.702 1.00 7.23 90 GLY A C 1
ATOM 686 O O . GLY A 1 90 ? 46.882 70.954 10.968 1.00 8.08 90 GLY A O 1
ATOM 687 N N . LEU A 1 91 ? 46.425 69.161 9.690 1.00 7.34 91 LEU A N 1
ATOM 688 C CA . LEU A 1 91 ? 45.552 69.890 8.773 1.00 7.63 91 LEU A CA 1
ATOM 689 C C . LEU A 1 91 ? 44.284 69.091 8.497 1.00 6.67 91 LEU A C 1
ATOM 690 O O . LEU A 1 91 ? 44.360 67.895 8.203 1.00 8.36 91 LEU A O 1
ATOM 695 N N . ARG A 1 92 ? 43.125 69.744 8.581 1.00 5.93 92 ARG A N 1
ATOM 696 C CA . ARG A 1 92 ? 41.859 69.082 8.271 1.00 6.54 92 ARG A CA 1
ATOM 697 C C . ARG A 1 92 ? 41.262 69.555 6.947 1.00 6.74 92 ARG A C 1
ATOM 698 O O . ARG A 1 92 ? 41.174 70.759 6.692 1.00 7.12 92 ARG A O 1
ATOM 706 N N . LEU A 1 93 ? 40.852 68.592 6.120 1.00 7.25 93 LEU A N 1
ATOM 707 C CA . LEU A 1 93 ? 40.276 68.850 4.801 1.00 6.95 93 LEU A CA 1
ATOM 708 C C . LEU A 1 93 ? 39.018 68.005 4.611 1.00 6.31 93 LEU A C 1
ATOM 709 O O . LEU A 1 93 ? 38.901 66.916 5.179 1.00 7.14 93 LEU A O 1
ATOM 714 N N . SER A 1 94 ? 38.094 68.495 3.790 1.00 7.05 94 SER A N 1
ATOM 715 C CA . SER A 1 94 ? 36.877 67.754 3.469 1.00 6.81 94 SER A CA 1
ATOM 716 C C . SER A 1 94 ? 36.601 67.856 1.968 1.00 7.33 94 SER A C 1
ATOM 717 O O . SER A 1 94 ? 35.744 68.631 1.540 1.00 7.66 94 SER A O 1
ATOM 720 N N . PRO A 1 95 ? 37.339 67.073 1.158 1.00 7.37 95 PRO A N 1
ATOM 721 C CA . PRO A 1 95 ? 37.286 67.213 -0.303 1.00 7.98 95 PRO A CA 1
ATOM 722 C C . PRO A 1 95 ? 35.878 67.160 -0.890 1.00 7.87 95 PRO A C 1
ATOM 723 O O . PRO A 1 95 ? 35.577 67.920 -1.812 1.00 7.89 95 PRO A O 1
ATOM 727 N N . TYR A 1 96 ? 35.028 66.291 -0.357 1.00 6.96 96 TYR A N 1
ATOM 728 C CA . TYR A 1 96 ? 33.701 66.091 -0.925 1.00 7.33 96 TYR A CA 1
ATOM 729 C C . TYR A 1 96 ? 32.588 66.780 -0.140 1.00 6.79 96 TYR A C 1
ATOM 730 O O . TYR A 1 96 ? 31.407 66.574 -0.417 1.00 8.17 96 TYR A O 1
ATOM 739 N N . GLY A 1 97 ? 32.954 67.617 0.823 1.00 6.56 97 GLY A N 1
ATOM 740 C CA . GLY A 1 97 ? 31.948 68.276 1.636 1.00 6.48 97 GLY A CA 1
ATOM 741 C C . GLY A 1 97 ? 31.121 69.280 0.857 1.00 7.13 97 GLY A C 1
ATOM 742 O O . GLY A 1 97 ? 31.625 69.952 -0.044 1.00 7.62 97 GLY A O 1
ATOM 743 N N . VAL A 1 98 ? 29.841 69.378 1.204 1.00 7.87 98 VAL A N 1
ATOM 744 C CA . VAL A 1 98 ? 28.975 70.398 0.621 1.00 8.67 98 VAL A CA 1
ATOM 745 C C . VAL A 1 98 ? 28.447 71.359 1.686 1.00 8.79 98 VAL A C 1
ATOM 746 O O . VAL A 1 98 ? 27.884 72.400 1.363 1.00 10.33 98 VAL A O 1
ATOM 750 N N . PHE A 1 99 ? 28.636 71.004 2.953 1.00 8.46 99 PHE A N 1
ATOM 751 C CA . PHE A 1 99 ? 28.231 71.857 4.063 1.00 10.25 99 PHE A CA 1
ATOM 752 C C . PHE A 1 99 ? 28.832 73.255 3.928 1.00 9.06 99 PHE A C 1
ATOM 753 O O . PHE A 1 99 ? 29.976 73.407 3.490 1.00 9.22 99 PHE A O 1
ATOM 761 N N . ASN A 1 100 ? 28.046 74.267 4.293 1.00 8.23 100 ASN A N 1
ATOM 762 C CA . ASN A 1 100 ? 28.431 75.672 4.157 1.00 8.47 100 ASN A CA 1
ATOM 763 C C . ASN A 1 100 ? 28.697 76.091 2.711 1.00 7.83 100 ASN A C 1
ATOM 764 O O . ASN A 1 100 ? 29.555 76.937 2.439 1.00 8.62 100 ASN A O 1
ATOM 769 N N . SER A 1 101 ? 27.941 75.484 1.799 1.00 8.73 101 SER A N 1
ATOM 770 C CA . SER A 1 101 ? 27.920 75.854 0.383 1.00 8.97 101 SER A CA 1
ATOM 771 C C . SER A 1 101 ? 29.237 75.619 -0.348 1.00 9.41 101 SER A C 1
ATOM 772 O O . SER A 1 101 ? 29.624 76.398 -1.220 1.00 11.44 101 SER A O 1
ATOM 775 N N . MET A 1 102 ? 29.914 74.533 0.002 1.00 8.85 102 MET A N 1
ATOM 776 C CA . MET A 1 102 ? 31.078 74.099 -0.754 1.00 8.83 102 MET A CA 1
ATOM 777 C C . MET A 1 102 ? 30.656 73.224 -1.935 1.00 8.41 102 MET A C 1
ATOM 778 O O . MET A 1 102 ? 29.520 72.750 -2.003 1.00 8.64 102 MET A O 1
ATOM 783 N N . SER A 1 103 ? 31.576 73.014 -2.870 1.00 8.60 103 SER A N 1
ATOM 784 C CA . SER A 1 103 ? 31.233 72.392 -4.144 1.00 8.92 103 SER A CA 1
ATOM 785 C C . SER A 1 103 ? 30.952 70.902 -4.067 1.00 9.31 103 SER A C 1
ATOM 786 O O . SER A 1 103 ? 29.995 70.413 -4.666 1.00 10.19 103 SER A O 1
ATOM 789 N N . GLY A 1 104 ? 31.813 70.175 -3.367 1.00 9.65 104 GLY A N 1
ATOM 790 C CA . GLY A 1 104 ? 31.741 68.727 -3.363 1.00 10.09 104 GLY A CA 1
ATOM 791 C C . GLY A 1 104 ? 32.025 68.139 -4.734 1.00 8.98 104 GLY A C 1
ATOM 792 O O . GLY A 1 104 ? 32.569 68.806 -5.620 1.00 9.64 104 GLY A O 1
ATOM 793 N N . GLY A 1 105 ? 31.648 66.877 -4.905 1.00 8.73 105 GLY A N 1
ATOM 794 C CA . GLY A 1 105 ? 31.953 66.134 -6.115 1.00 9.81 105 GLY A CA 1
ATOM 795 C C . GLY A 1 105 ? 31.362 66.673 -7.405 1.00 10.28 105 GLY A C 1
ATOM 796 O O . GLY A 1 105 ? 31.847 66.343 -8.487 1.00 11.06 105 GLY A O 1
ATOM 797 N N . ALA A 1 106 ? 30.317 67.493 -7.305 1.00 10.63 106 ALA A N 1
ATOM 798 C CA . ALA A 1 106 ? 29.707 68.088 -8.495 1.00 11.53 106 ALA A CA 1
ATOM 799 C C . ALA A 1 106 ? 30.695 68.977 -9.250 1.00 11.56 106 ALA A C 1
ATOM 800 O O . ALA A 1 106 ? 30.542 69.213 -10.448 1.00 13.01 106 ALA A O 1
ATOM 802 N N . GLU A 1 107 ? 31.704 69.473 -8.542 1.00 9.72 107 GLU A N 1
ATOM 803 C CA . GLU A 1 107 ? 32.795 70.210 -9.168 1.00 9.37 107 GLU A CA 1
ATOM 804 C C . GLU A 1 107 ? 33.834 69.215 -9.679 1.00 8.09 107 GLU A C 1
ATOM 805 O O . GLU A 1 107 ? 34.505 68.544 -8.891 1.00 9.13 107 GLU A O 1
ATOM 811 N N . THR A 1 108 ? 33.953 69.110 -11.001 1.00 9.06 108 THR A N 1
ATOM 812 C CA . THR A 1 108 ? 34.826 68.108 -11.609 1.00 9.07 108 THR A CA 1
ATOM 813 C C . THR A 1 108 ? 36.302 68.318 -11.280 1.00 8.55 108 THR A C 1
ATOM 814 O O . THR A 1 108 ? 37.098 67.383 -11.354 1.00 9.29 108 THR A O 1
ATOM 818 N N . GLY A 1 109 ? 36.666 69.544 -10.924 1.00 8.52 109 GLY A N 1
ATOM 819 C CA . GLY A 1 109 ? 38.040 69.848 -10.573 1.00 9.53 109 GLY A CA 1
ATOM 820 C C . GLY A 1 109 ? 38.365 69.708 -9.096 1.00 8.58 109 GLY A C 1
ATOM 821 O O . GLY A 1 109 ? 39.467 70.050 -8.664 1.00 9.26 109 GLY A O 1
ATOM 822 N N . ILE A 1 110 ? 37.422 69.201 -8.307 1.00 8.33 110 ILE A N 1
ATOM 823 C CA . ILE A 1 110 ? 37.620 69.183 -6.862 1.00 9.24 110 ILE A CA 1
ATOM 824 C C . ILE A 1 110 ? 38.742 68.229 -6.421 1.00 8.27 110 ILE A C 1
ATOM 825 O O . ILE A 1 110 ? 39.542 68.572 -5.551 1.00 8.04 110 ILE A O 1
ATOM 830 N N . VAL A 1 111 ? 38.840 67.052 -7.036 1.00 7.78 111 VAL A N 1
ATOM 831 C CA . VAL A 1 111 ? 39.902 66.131 -6.641 1.00 8.18 111 VAL A CA 1
ATOM 832 C C . VAL A 1 111 ? 41.274 66.731 -6.957 1.00 7.76 111 VAL A C 1
ATOM 833 O O . VAL A 1 111 ? 42.195 66.641 -6.149 1.00 8.92 111 VAL A O 1
ATOM 837 N N . ALA A 1 112 ? 41.401 67.382 -8.110 1.00 7.57 112 ALA A N 1
ATOM 838 C CA . ALA A 1 112 ? 42.668 68.013 -8.463 1.00 7.28 112 ALA A CA 1
ATOM 839 C C . ALA A 1 112 ? 43.070 69.074 -7.442 1.00 6.85 112 ALA A C 1
ATOM 840 O O . ALA A 1 112 ? 44.243 69.194 -7.092 1.00 7.07 112 ALA A O 1
ATOM 842 N N . GLN A 1 113 ? 42.093 69.841 -6.969 1.00 7.29 113 GLN A N 1
ATOM 843 C CA . GLN A 1 113 ? 42.353 70.889 -5.993 1.00 7.88 113 GLN A CA 1
ATOM 844 C C . GLN A 1 113 ? 42.958 70.309 -4.720 1.00 7.35 113 GLN A C 1
ATOM 845 O O . GLN A 1 113 ? 43.929 70.842 -4.181 1.00 8.23 113 GLN A O 1
ATOM 851 N N . TYR A 1 114 ? 42.379 69.212 -4.243 1.00 7.57 114 TYR A N 1
ATOM 852 C CA . TYR A 1 114 ? 42.851 68.587 -3.013 1.00 7.80 114 TYR A CA 1
ATOM 853 C C . TYR A 1 114 ? 44.104 67.749 -3.220 1.00 7.63 114 TYR A C 1
ATOM 854 O O . TYR A 1 114 ? 44.957 67.676 -2.334 1.00 8.01 114 TYR A O 1
ATOM 863 N N . ALA A 1 115 ? 44.229 67.150 -4.399 1.00 7.54 115 ALA A N 1
ATOM 864 C CA . ALA A 1 115 ? 45.443 66.433 -4.754 1.00 7.08 115 ALA A CA 1
ATOM 865 C C . ALA A 1 115 ? 46.641 67.379 -4.766 1.00 6.66 115 ALA A C 1
ATOM 866 O O . ALA A 1 115 ? 47.752 66.995 -4.391 1.00 7.44 115 ALA A O 1
ATOM 868 N N . TYR A 1 116 ? 46.420 68.616 -5.202 1.00 7.11 116 TYR A N 1
ATOM 869 C CA . TYR A 1 116 ? 47.498 69.597 -5.212 1.00 7.57 116 TYR A CA 1
ATOM 870 C C . TYR A 1 116 ? 47.963 69.914 -3.797 1.00 7.96 116 TYR A C 1
ATOM 871 O O . TYR A 1 116 ? 49.164 69.983 -3.532 1.00 8.76 116 TYR A O 1
ATOM 880 N N . VAL A 1 117 ? 47.010 70.114 -2.893 1.00 8.26 117 VAL A N 1
ATOM 881 C CA . VAL A 1 117 ? 47.343 70.387 -1.502 1.00 7.71 117 VAL A CA 1
ATOM 882 C C . VAL A 1 117 ? 48.137 69.227 -0.904 1.00 7.14 117 VAL A C 1
ATOM 883 O O . VAL A 1 117 ? 49.177 69.437 -0.277 1.00 8.58 117 VAL A O 1
ATOM 887 N N . ALA A 1 118 ? 47.663 68.004 -1.119 1.00 7.75 118 ALA A N 1
ATOM 888 C CA . ALA A 1 118 ? 48.354 66.829 -0.598 1.00 7.85 118 ALA A CA 1
ATOM 889 C C . ALA A 1 118 ? 49.778 66.744 -1.148 1.00 7.87 118 ALA A C 1
ATOM 890 O O . ALA A 1 118 ? 50.712 66.409 -0.419 1.00 8.88 118 ALA A O 1
ATOM 892 N N . GLY A 1 119 ? 49.938 67.060 -2.430 1.00 7.89 119 GLY A N 1
ATOM 893 C CA . GLY A 1 119 ? 51.242 67.032 -3.063 1.00 7.59 119 GLY A CA 1
ATOM 894 C C . GLY A 1 119 ? 52.200 68.016 -2.441 1.00 7.76 119 GLY A C 1
ATOM 895 O O . GLY A 1 119 ? 53.365 67.701 -2.196 1.00 8.19 119 GLY A O 1
ATOM 896 N N . GLU A 1 120 ? 51.704 69.218 -2.182 1.00 8.38 120 GLU A N 1
ATOM 897 C CA . GLU A 1 120 ? 52.520 70.245 -1.558 1.00 7.75 120 GLU A CA 1
ATOM 898 C C . GLU A 1 120 ? 52.902 69.883 -0.125 1.00 8.11 120 GLU A C 1
ATOM 899 O O . GLU A 1 120 ? 53.993 70.215 0.337 1.00 8.68 120 GLU A O 1
ATOM 905 N N . LEU A 1 121 ? 52.005 69.204 0.584 1.00 7.89 121 LEU A N 1
ATOM 906 C CA . LEU A 1 121 ? 52.336 68.710 1.917 1.00 7.53 121 LEU A CA 1
ATOM 907 C C . LEU A 1 121 ? 53.418 67.632 1.861 1.00 8.17 121 LEU A C 1
ATOM 908 O O . LEU A 1 121 ? 54.318 67.598 2.702 1.00 8.82 121 LEU A O 1
ATOM 913 N N . GLU A 1 122 ? 53.341 66.752 0.868 1.00 8.29 122 GLU A N 1
ATOM 914 C CA . GLU A 1 122 ? 54.349 65.705 0.746 1.00 8.46 122 GLU A CA 1
ATOM 915 C C . GLU A 1 122 ? 55.702 66.294 0.348 1.00 8.76 122 GLU A C 1
ATOM 916 O O . GLU A 1 122 ? 56.749 65.834 0.804 1.00 9.54 122 GLU A O 1
ATOM 922 N N . LYS A 1 123 ? 55.679 67.331 -0.485 1.00 8.96 123 LYS A N 1
ATOM 923 C CA . LYS A 1 123 ? 56.915 68.014 -0.847 1.00 9.67 123 LYS A CA 1
ATOM 924 C C . LYS A 1 123 ? 57.590 68.592 0.402 1.00 8.80 123 LYS A C 1
ATOM 925 O O . LYS A 1 123 ? 58.800 68.452 0.584 1.00 10.47 123 LYS A O 1
ATOM 931 N N . ARG A 1 124 ? 56.801 69.222 1.269 1.00 9.01 124 ARG A N 1
ATOM 932 C CA . ARG A 1 124 ? 57.321 69.744 2.526 1.00 8.74 124 ARG A CA 1
ATOM 933 C C . ARG A 1 124 ? 57.840 68.617 3.415 1.00 8.38 124 ARG A C 1
ATOM 934 O O . ARG A 1 124 ? 58.850 68.773 4.103 1.00 9.36 124 ARG A O 1
ATOM 942 N N . ALA A 1 125 ? 57.155 67.478 3.383 1.00 8.84 125 ALA A N 1
ATOM 943 C CA . ALA A 1 125 ? 57.581 66.316 4.154 1.00 9.20 125 ALA A CA 1
ATOM 944 C C . ALA A 1 125 ? 58.962 65.838 3.713 1.00 9.41 125 ALA A C 1
ATOM 945 O O . ALA A 1 125 ? 59.802 65.490 4.542 1.00 11.30 125 ALA A O 1
ATOM 947 N N . LYS A 1 126 ? 59.202 65.831 2.406 1.00 10.85 126 LYS A N 1
ATOM 948 C CA . LYS A 1 126 ? 60.502 65.425 1.889 1.00 12.29 126 LYS A CA 1
ATOM 949 C C . LYS A 1 126 ? 61.608 66.369 2.360 1.00 12.77 126 LYS A C 1
ATOM 950 O O . LYS A 1 126 ? 62.766 65.971 2.487 1.00 14.47 126 LYS A O 1
ATOM 956 N N . ALA A 1 127 ? 61.240 67.618 2.627 1.00 12.95 127 ALA A N 1
ATOM 957 C CA . ALA A 1 127 ? 62.186 68.615 3.118 1.00 13.34 127 ALA A CA 1
ATOM 958 C C . ALA A 1 127 ? 62.336 68.580 4.641 1.00 14.41 127 ALA A C 1
ATOM 959 O O . ALA A 1 127 ? 62.985 69.448 5.231 1.00 16.12 127 ALA A O 1
ATOM 961 N N . GLY A 1 128 ? 61.728 67.580 5.273 1.00 11.94 128 GLY A N 1
ATOM 962 C CA . GLY A 1 128 ? 61.872 67.375 6.704 1.00 12.66 128 GLY A CA 1
ATOM 963 C C . GLY A 1 128 ? 60.866 68.121 7.554 1.00 11.64 128 GLY A C 1
ATOM 964 O O . GLY A 1 128 ? 61.078 68.308 8.755 1.00 13.40 128 GLY A O 1
ATOM 965 N N . LYS A 1 129 ? 59.763 68.538 6.941 1.00 10.51 129 LYS A N 1
ATOM 966 C CA . LYS A 1 129 ? 58.733 69.274 7.659 1.00 10.59 129 LYS A CA 1
ATOM 967 C C . LYS A 1 129 ? 57.374 68.592 7.545 1.00 10.54 129 LYS A C 1
ATOM 968 O O . LYS A 1 129 ? 56.360 69.251 7.331 1.00 14.16 129 LYS A O 1
ATOM 974 N N . ARG A 1 130 ? 57.351 67.272 7.702 1.00 9.18 130 ARG A N 1
ATOM 975 C CA . ARG A 1 130 ? 56.103 66.525 7.581 1.00 9.13 130 ARG A CA 1
ATOM 976 C C . ARG A 1 130 ? 55.116 66.885 8.680 1.00 8.75 130 ARG A C 1
ATOM 977 O O . ARG A 1 130 ? 55.453 66.838 9.861 1.00 9.85 130 ARG A O 1
ATOM 985 N N . LEU A 1 131 ? 53.889 67.227 8.296 1.00 8.00 131 LEU A N 1
ATOM 986 C CA . LEU A 1 131 ? 52.853 67.492 9.288 1.00 8.01 131 LEU A CA 1
ATOM 987 C C . LEU A 1 131 ? 52.595 66.243 10.118 1.00 7.65 131 LEU A C 1
ATOM 988 O O . LEU A 1 131 ? 52.825 65.124 9.662 1.00 8.41 131 LEU A O 1
ATOM 993 N N . ALA A 1 132 ? 52.115 66.436 11.342 1.00 7.57 132 ALA A N 1
ATOM 994 C CA . ALA A 1 132 ? 51.814 65.312 12.216 1.00 7.83 132 ALA A CA 1
ATOM 995 C C . ALA A 1 132 ? 50.772 64.382 11.601 1.00 8.09 132 ALA A C 1
ATOM 996 O O . ALA A 1 132 ? 50.833 63.167 11.785 1.00 9.26 132 ALA A O 1
ATOM 998 N N . PHE A 1 133 ? 49.813 64.960 10.882 1.00 8.01 133 PHE A N 1
ATOM 999 C CA . PHE A 1 133 ? 48.754 64.185 10.242 1.00 7.47 133 PHE A CA 1
ATOM 1000 C C . PHE A 1 133 ? 47.969 65.034 9.256 1.00 7.77 133 PHE A C 1
ATOM 1001 O O . PHE A 1 133 ? 47.998 66.268 9.310 1.00 7.98 133 PHE A O 1
ATOM 1009 N N . VAL A 1 134 ? 47.269 64.353 8.356 1.00 7.81 134 VAL A N 1
ATOM 1010 C CA . VAL A 1 134 ? 46.200 64.961 7.580 1.00 7.70 134 VAL A CA 1
ATOM 1011 C C . VAL A 1 134 ? 44.904 64.317 8.059 1.00 6.79 134 VAL A C 1
ATOM 1012 O O . VAL A 1 134 ? 44.829 63.093 8.195 1.00 8.71 134 VAL A O 1
ATOM 1016 N N . HIS A 1 135 ? 43.902 65.144 8.343 1.00 6.98 135 HIS A N 1
ATOM 1017 C CA . HIS A 1 135 ? 42.613 64.683 8.847 1.00 6.73 135 HIS A CA 1
ATOM 1018 C C . HIS A 1 135 ? 41.592 64.925 7.744 1.00 5.84 135 HIS A C 1
ATOM 1019 O O . HIS A 1 135 ? 41.401 66.060 7.309 1.00 7.28 135 HIS A O 1
ATOM 1026 N N . LEU A 1 136 ? 40.967 63.847 7.279 1.00 6.76 136 LEU A N 1
ATOM 1027 C CA . LEU A 1 136 ? 40.002 63.924 6.194 1.00 7.17 136 LEU A CA 1
ATOM 1028 C C . LEU A 1 136 ? 38.601 63.623 6.685 1.00 7.59 136 LEU A C 1
ATOM 1029 O O . LEU A 1 136 ? 38.384 62.637 7.388 1.00 8.74 136 LEU A O 1
ATOM 1034 N N . VAL A 1 137 ? 37.648 64.461 6.298 1.00 6.86 137 VAL A N 1
ATOM 1035 C CA . VAL A 1 137 ? 36.250 64.078 6.386 1.00 7.64 137 VAL A CA 1
ATOM 1036 C C . VAL A 1 137 ? 35.933 63.248 5.144 1.00 7.35 137 VAL A C 1
ATOM 1037 O O . VAL A 1 137 ? 36.297 63.617 4.025 1.00 7.47 137 VAL A O 1
ATOM 1041 N N . GLU A 1 138 ? 35.276 62.114 5.351 1.00 7.46 138 GLU A N 1
ATOM 1042 C CA . GLU A 1 138 ? 34.971 61.184 4.276 1.00 7.41 138 GLU A CA 1
ATOM 1043 C C . GLU A 1 138 ? 33.726 61.608 3.505 1.00 7.09 138 GLU A C 1
ATOM 1044 O O . GLU A 1 138 ? 32.853 62.281 4.057 1.00 7.73 138 GLU A O 1
ATOM 1050 N N . PRO A 1 139 ? 33.625 61.193 2.228 1.00 7.87 139 PRO A N 1
ATOM 1051 C CA . PRO A 1 139 ? 32.392 61.414 1.458 1.00 8.15 139 PRO A CA 1
ATOM 1052 C C . PRO A 1 139 ? 31.199 60.669 2.062 1.00 8.25 139 PRO A C 1
ATOM 1053 O O . PRO A 1 139 ? 30.063 60.888 1.638 1.00 8.84 139 PRO A O 1
ATOM 1057 N N . ARG A 1 140 ? 31.464 59.809 3.043 1.00 7.86 140 ARG A N 1
ATOM 1058 C CA . ARG A 1 140 ? 30.422 59.173 3.841 1.00 8.53 140 ARG A CA 1
ATOM 1059 C C . ARG A 1 140 ? 29.522 60.207 4.511 1.00 7.99 140 ARG A C 1
ATOM 1060 O O . ARG A 1 140 ? 28.344 59.949 4.748 1.00 8.91 140 ARG A O 1
ATOM 1068 N N . VAL A 1 141 ? 30.088 61.369 4.832 1.00 7.05 141 VAL A N 1
ATOM 1069 C CA . VAL A 1 141 ? 29.347 62.446 5.473 1.00 7.34 141 VAL A CA 1
ATOM 1070 C C . VAL A 1 141 ? 29.709 63.768 4.806 1.00 7.66 141 VAL A C 1
ATOM 1071 O O . VAL A 1 141 ? 30.708 64.396 5.152 1.00 7.99 141 VAL A O 1
ATOM 1075 N N . THR A 1 142 ? 28.910 64.177 3.827 1.00 8.05 142 THR A N 1
ATOM 1076 C CA . THR A 1 142 ? 29.166 65.434 3.129 1.00 8.26 142 THR A CA 1
ATOM 1077 C C . THR A 1 142 ? 28.569 66.626 3.877 1.00 7.67 142 THR A C 1
ATOM 1078 O O . THR A 1 142 ? 28.879 67.776 3.568 1.00 8.30 142 THR A O 1
ATOM 1082 N N . ASN A 1 143 ? 27.714 66.335 4.855 1.00 9.12 143 ASN A N 1
ATOM 1083 C CA . ASN A 1 143 ? 27.071 67.346 5.686 1.00 10.07 143 ASN A CA 1
ATOM 1084 C C . ASN A 1 143 ? 26.768 66.715 7.044 1.00 10.81 143 ASN A C 1
ATOM 1085 O O . ASN A 1 143 ? 25.927 65.823 7.131 1.00 9.89 143 ASN A O 1
ATOM 1090 N N . PRO A 1 144 ? 27.443 67.182 8.111 1.00 10.54 144 PRO A N 1
ATOM 1091 C CA . PRO A 1 144 ? 27.354 66.517 9.416 1.00 12.32 144 PRO A CA 1
ATOM 1092 C C . PRO A 1 144 ? 26.044 66.784 10.146 1.00 14.00 144 PRO A C 1
ATOM 1093 O O . PRO A 1 144 ? 25.822 66.245 11.230 1.00 15.21 144 PRO A O 1
ATOM 1097 N N . PHE A 1 145 ? 25.186 67.606 9.556 1.00 12.58 145 PHE A N 1
ATOM 1098 C CA A PHE A 1 145 ? 23.901 67.805 10.198 0.53 13.47 145 PHE A CA 1
ATOM 1099 C CA B PHE A 1 145 ? 23.857 67.946 10.064 0.47 13.40 145 PHE A CA 1
ATOM 1100 C C . PHE A 1 145 ? 22.819 66.934 9.574 1.00 12.72 145 PHE A C 1
ATOM 1101 O O . PHE A 1 145 ? 21.685 66.917 10.031 1.00 13.50 145 PHE A O 1
ATOM 1116 N N . LEU A 1 146 ? 23.214 66.125 8.597 1.00 11.25 146 LEU A N 1
ATOM 1117 C CA . LEU A 1 146 ? 22.343 65.077 8.083 1.00 9.90 146 LEU A CA 1
ATOM 1118 C C . LEU A 1 146 ? 22.598 63.790 8.862 1.00 8.89 146 LEU A C 1
ATOM 1119 O O . LEU A 1 146 ? 23.742 63.478 9.210 1.00 10.05 146 LEU A O 1
ATOM 1124 N N . THR A 1 147 ? 21.529 63.049 9.127 1.00 10.10 147 THR A N 1
ATOM 1125 C CA . THR A 1 147 ? 21.608 61.784 9.849 1.00 10.00 147 THR A CA 1
ATOM 1126 C C . THR A 1 147 ? 22.528 60.798 9.128 1.00 10.28 147 THR A C 1
ATOM 1127 O O . THR A 1 147 ? 22.631 60.826 7.903 1.00 10.20 147 THR A O 1
ATOM 1131 N N . GLU A 1 148 ? 23.209 59.952 9.899 1.00 10.47 148 GLU A N 1
ATOM 1132 C CA . GLU A 1 148 ? 24.079 58.913 9.357 1.00 11.10 148 GLU A CA 1
ATOM 1133 C C . GLU A 1 148 ? 23.416 58.154 8.217 1.00 10.52 148 GLU A C 1
ATOM 1134 O O . GLU A 1 148 ? 22.287 57.683 8.348 1.00 12.10 148 GLU A O 1
ATOM 1140 N N . GLY A 1 149 ? 24.122 58.049 7.095 1.00 10.70 149 GLY A N 1
ATOM 1141 C CA . GLY A 1 149 ? 23.599 57.379 5.919 1.00 11.80 149 GLY A CA 1
ATOM 1142 C C . GLY A 1 149 ? 23.033 58.338 4.890 1.00 10.74 149 GLY A C 1
ATOM 1143 O O . GLY A 1 149 ? 22.910 57.992 3.717 1.00 13.23 149 GLY A O 1
ATOM 1144 N N . GLU A 1 150 ? 22.675 59.540 5.329 1.00 9.48 150 GLU A N 1
ATOM 1145 C CA . GLU A 1 150 ? 22.195 60.577 4.415 1.00 10.13 150 GLU A CA 1
ATOM 1146 C C . GLU A 1 150 ? 23.360 61.462 3.987 1.00 9.77 150 GLU A C 1
ATOM 1147 O O . GLU A 1 150 ? 24.331 61.622 4.726 1.00 10.25 150 GLU A O 1
ATOM 1153 N N . GLY A 1 151 ? 23.270 62.032 2.790 1.00 11.19 151 GLY A N 1
ATOM 1154 C CA . GLY A 1 151 ? 24.351 62.848 2.269 1.00 11.56 151 GLY A CA 1
ATOM 1155 C C . GLY A 1 151 ? 25.627 62.052 2.053 1.00 10.18 151 GLY A C 1
ATOM 1156 O O . GLY A 1 151 ? 26.732 62.595 2.116 1.00 10.44 151 GLY A O 1
ATOM 1157 N N . GLU A 1 152 ? 25.472 60.753 1.815 1.00 10.25 152 GLU A N 1
ATOM 1158 C CA . GLU A 1 152 ? 26.599 59.880 1.510 1.00 11.39 152 GLU A CA 1
ATOM 1159 C C . GLU A 1 152 ? 26.879 59.939 0.014 1.00 12.71 152 GLU A C 1
ATOM 1160 O O . GLU A 1 152 ? 26.080 59.468 -0.792 1.00 15.22 152 GLU A O 1
ATOM 1166 N N . TYR A 1 153 ? 28.010 60.531 -0.351 1.00 11.57 153 TYR A N 1
ATOM 1167 C CA . TYR A 1 153 ? 28.375 60.672 -1.756 1.00 10.98 153 TYR A CA 1
ATOM 1168 C C . TYR A 1 153 ? 29.062 59.408 -2.258 1.00 12.41 153 TYR A C 1
ATOM 1169 O O . TYR A 1 153 ? 30.105 59.012 -1.744 1.00 14.05 153 TYR A O 1
ATOM 1178 N N . GLU A 1 154 ? 28.470 58.778 -3.267 1.00 12.62 154 GLU A N 1
ATOM 1179 C CA . GLU A 1 154 ? 28.970 57.504 -3.771 1.00 13.79 154 GLU A CA 1
ATOM 1180 C C . GLU A 1 154 ? 29.961 57.665 -4.917 1.00 13.15 154 GLU A C 1
ATOM 1181 O O . GLU A 1 154 ? 30.615 56.701 -5.320 1.00 16.09 154 GLU A O 1
ATOM 1187 N N . GLY A 1 155 ? 30.071 58.880 -5.443 1.00 10.66 155 GLY A N 1
ATOM 1188 C CA . GLY A 1 155 ? 30.822 59.108 -6.664 1.00 10.96 155 GLY A CA 1
ATOM 1189 C C . GLY A 1 155 ? 32.280 59.476 -6.476 1.00 9.64 155 GLY A C 1
ATOM 1190 O O . GLY A 1 155 ? 32.967 59.791 -7.443 1.00 11.92 155 GLY A O 1
ATOM 1191 N N . GLY A 1 156 ? 32.764 59.438 -5.242 1.00 9.27 156 GLY A N 1
ATOM 1192 C CA . GLY A 1 156 ? 34.149 59.779 -4.988 1.00 9.16 156 GLY A CA 1
ATOM 1193 C C . GLY A 1 156 ? 34.712 59.123 -3.748 1.00 8.36 156 GLY A C 1
ATOM 1194 O O . GLY A 1 156 ? 33.977 58.770 -2.827 1.00 11.12 156 GLY A O 1
ATOM 1195 N N . SER A 1 157 ? 36.031 58.965 -3.738 1.00 7.98 157 SER A N 1
ATOM 1196 C CA . SER A 1 157 ? 36.749 58.380 -2.620 1.00 8.19 157 SER A CA 1
ATOM 1197 C C . SER A 1 157 ? 37.911 59.282 -2.232 1.00 7.38 157 SER A C 1
ATOM 1198 O O . SER A 1 157 ? 38.458 60.000 -3.075 1.00 7.72 157 SER A O 1
ATOM 1201 N N . ASN A 1 158 ? 38.289 59.241 -0.958 1.00 7.73 158 ASN A N 1
ATOM 1202 C CA . ASN A 1 158 ? 39.473 59.955 -0.487 1.00 8.18 158 ASN A CA 1
ATOM 1203 C C . ASN A 1 158 ? 40.754 59.159 -0.702 1.00 8.24 158 ASN A C 1
ATOM 1204 O O . ASN A 1 158 ? 41.838 59.597 -0.311 1.00 9.38 158 ASN A O 1
ATOM 1209 N N . ASP A 1 159 ? 40.636 57.988 -1.319 1.00 8.40 159 ASP A N 1
ATOM 1210 C CA . ASP A 1 159 ? 41.795 57.111 -1.476 1.00 10.28 159 ASP A CA 1
ATOM 1211 C C . ASP A 1 159 ? 42.954 57.778 -2.218 1.00 9.69 159 ASP A C 1
ATOM 1212 O O . ASP A 1 159 ? 44.116 57.460 -1.963 1.00 10.15 159 ASP A O 1
ATOM 1217 N N . PHE A 1 160 ? 42.638 58.725 -3.102 1.00 8.70 160 PHE A N 1
ATOM 1218 C CA . PHE A 1 160 ? 43.673 59.432 -3.857 1.00 9.25 160 PHE A CA 1
ATOM 1219 C C . PHE A 1 160 ? 44.722 60.062 -2.943 1.00 8.55 160 PHE A C 1
ATOM 1220 O O . PHE A 1 160 ? 45.893 60.147 -3.302 1.00 8.46 160 PHE A O 1
ATOM 1228 N N . VAL A 1 161 ? 44.302 60.493 -1.758 1.00 7.76 161 VAL A N 1
ATOM 1229 C CA . VAL A 1 161 ? 45.221 61.139 -0.832 1.00 8.16 161 VAL A CA 1
ATOM 1230 C C . VAL A 1 161 ? 46.386 60.220 -0.466 1.00 7.81 161 VAL A C 1
ATOM 1231 O O . VAL A 1 161 ? 47.526 60.672 -0.333 1.00 8.47 161 VAL A O 1
ATOM 1235 N N . TYR A 1 162 ? 46.103 58.926 -0.347 1.00 7.79 162 TYR A N 1
ATOM 1236 C CA . TYR A 1 162 ? 47.123 57.953 0.039 1.00 8.48 162 TYR A CA 1
ATOM 1237 C C . TYR A 1 162 ? 48.207 57.738 -1.018 1.00 8.16 162 TYR A C 1
ATOM 1238 O O . TYR A 1 162 ? 49.320 57.318 -0.694 1.00 9.76 162 TYR A O 1
ATOM 1247 N N . SER A 1 163 ? 47.884 58.005 -2.281 1.00 7.44 163 SER A N 1
ATOM 1248 C CA . SER A 1 163 ? 48.881 57.911 -3.347 1.00 8.03 163 SER A CA 1
ATOM 1249 C C . SER A 1 163 ? 49.863 59.074 -3.293 1.00 8.93 163 SER A C 1
ATOM 1250 O O . SER A 1 163 ? 50.944 59.015 -3.878 1.00 11.25 163 SER A O 1
ATOM 1253 N N . ILE A 1 164 ? 49.489 60.131 -2.583 1.00 8.21 164 ILE A N 1
ATOM 1254 C CA . ILE A 1 164 ? 50.244 61.372 -2.617 1.00 8.05 164 ILE A CA 1
ATOM 1255 C C . ILE A 1 164 ? 50.924 61.655 -1.277 1.00 7.35 164 ILE A C 1
ATOM 1256 O O . ILE A 1 164 ? 52.146 61.778 -1.200 1.00 8.62 164 ILE A O 1
ATOM 1261 N N . TRP A 1 165 ? 50.115 61.774 -0.229 1.00 7.40 165 TRP A N 1
ATOM 1262 C CA . TRP A 1 165 ? 50.595 62.010 1.128 1.00 7.09 165 TRP A CA 1
ATOM 1263 C C . TRP A 1 165 ? 50.939 60.680 1.778 1.00 7.28 165 TRP A C 1
ATOM 1264 O O . TRP A 1 165 ? 50.137 59.745 1.746 1.00 8.96 165 TRP A O 1
ATOM 1275 N N . LYS A 1 166 ? 52.129 60.602 2.366 1.00 8.22 166 LYS A N 1
ATOM 1276 C CA . LYS A 1 166 ? 52.641 59.339 2.886 1.00 9.00 166 LYS A CA 1
ATOM 1277 C C . LYS A 1 166 ? 52.713 59.296 4.413 1.00 9.83 166 LYS A C 1
ATOM 1278 O O . LYS A 1 166 ? 53.348 58.410 4.985 1.00 13.11 166 LYS A O 1
ATOM 1284 N N . GLY A 1 167 ? 52.051 60.247 5.068 1.00 9.20 167 GLY A N 1
ATOM 1285 C CA . GLY A 1 167 ? 52.034 60.306 6.518 1.00 9.49 167 GLY A CA 1
ATOM 1286 C C . GLY A 1 167 ? 50.739 59.770 7.096 1.00 8.65 167 GLY A C 1
ATOM 1287 O O . GLY A 1 167 ? 49.917 59.200 6.377 1.00 8.68 167 GLY A O 1
ATOM 1288 N N . PRO A 1 168 ? 50.544 59.953 8.409 1.00 8.36 168 PRO A N 1
ATOM 1289 C CA . PRO A 1 168 ? 49.310 59.492 9.050 1.00 8.43 168 PRO A CA 1
ATOM 1290 C C . PRO A 1 168 ? 48.077 60.177 8.468 1.00 7.70 168 PRO A C 1
ATOM 1291 O O . PRO A 1 168 ? 48.126 61.358 8.113 1.00 7.87 168 PRO A O 1
ATOM 1295 N N . VAL A 1 169 ? 46.984 59.428 8.371 1.00 7.60 169 VAL A N 1
ATOM 1296 C CA . VAL A 1 169 ? 45.716 59.964 7.901 1.00 7.44 169 VAL A CA 1
ATOM 1297 C C . VAL A 1 169 ? 44.616 59.594 8.885 1.00 7.70 169 VAL A C 1
ATOM 1298 O O . VAL A 1 169 ? 44.415 58.415 9.185 1.00 8.73 169 VAL A O 1
ATOM 1302 N N . ILE A 1 170 ? 43.923 60.603 9.402 1.00 7.90 170 ILE A N 1
ATOM 1303 C CA . ILE A 1 170 ? 42.737 60.378 10.217 1.00 7.42 170 ILE A CA 1
ATOM 1304 C C . ILE A 1 170 ? 41.521 60.504 9.309 1.00 7.58 170 ILE A C 1
ATOM 1305 O O . ILE A 1 170 ? 41.413 61.464 8.548 1.00 8.65 170 ILE A O 1
ATOM 1310 N N . ARG A 1 171 ? 40.615 59.532 9.375 1.00 7.62 171 ARG A N 1
ATOM 1311 C CA . ARG A 1 171 ? 39.408 59.551 8.551 1.00 7.87 171 ARG A CA 1
ATOM 1312 C C . ARG A 1 171 ? 38.186 59.605 9.449 1.00 7.64 171 ARG A C 1
ATOM 1313 O O . ARG A 1 171 ? 38.088 58.837 10.405 1.00 8.30 171 ARG A O 1
ATOM 1321 N N . ALA A 1 172 ? 37.258 60.507 9.143 1.00 7.49 172 ALA A N 1
ATOM 1322 C CA . ALA A 1 172 ? 36.055 60.659 9.958 1.00 7.57 172 ALA A CA 1
ATOM 1323 C C . ALA A 1 172 ? 34.796 60.652 9.101 1.00 7.56 172 ALA A C 1
ATOM 1324 O O . ALA A 1 172 ? 34.782 61.197 7.997 1.00 8.16 172 ALA A O 1
ATOM 1326 N N . GLY A 1 173 ? 33.737 60.036 9.616 1.00 7.36 173 GLY A N 1
ATOM 1327 C CA . GLY A 1 173 ? 32.440 60.118 8.975 1.00 7.61 173 GLY A CA 1
ATOM 1328 C C . GLY A 1 173 ? 31.656 58.821 8.993 1.00 7.61 173 GLY A C 1
ATOM 1329 O O . GLY A 1 173 ? 31.932 57.905 8.213 1.00 8.55 173 GLY A O 1
ATOM 1330 N N . ASN A 1 174 ? 30.668 58.754 9.880 1.00 7.70 174 ASN A N 1
ATOM 1331 C CA . ASN A 1 174 ? 29.759 57.607 9.970 1.00 8.04 174 ASN A CA 1
ATOM 1332 C C . ASN A 1 174 ? 30.475 56.267 10.143 1.00 7.53 174 ASN A C 1
ATOM 1333 O O . ASN A 1 174 ? 30.116 55.272 9.510 1.00 8.75 174 ASN A O 1
ATOM 1338 N N . PHE A 1 175 ? 31.480 56.242 11.014 1.00 8.29 175 PHE A N 1
ATOM 1339 C CA . PHE A 1 175 ? 32.213 55.006 11.272 1.00 8.41 175 PHE A CA 1
ATOM 1340 C C . PHE A 1 175 ? 31.716 54.218 12.488 1.00 8.29 175 PHE A C 1
ATOM 1341 O O . PHE A 1 175 ? 31.906 53.004 12.553 1.00 9.70 175 PHE A O 1
ATOM 1349 N N . ALA A 1 176 ? 31.082 54.892 13.447 1.00 8.68 176 ALA A N 1
ATOM 1350 C CA . ALA A 1 176 ? 30.628 54.218 14.667 1.00 10.52 176 ALA A CA 1
ATOM 1351 C C . ALA A 1 176 ? 29.612 53.115 14.373 1.00 10.21 176 ALA A C 1
ATOM 1352 O O . ALA A 1 176 ? 29.663 52.033 14.965 1.00 11.59 176 ALA A O 1
ATOM 1354 N N . LEU A 1 177 ? 28.698 53.391 13.448 1.00 9.77 177 LEU A N 1
ATOM 1355 C CA . LEU A 1 177 ? 27.651 52.437 13.102 1.00 10.29 177 LEU A CA 1
ATOM 1356 C C . LEU A 1 177 ? 28.121 51.421 12.073 1.00 10.94 177 LEU A C 1
ATOM 1357 O O . LEU A 1 177 ? 27.358 50.551 11.659 1.00 12.68 177 LEU A O 1
ATOM 1362 N N . HIS A 1 178 ? 29.382 51.523 11.668 1.00 10.40 178 HIS A N 1
ATOM 1363 C CA . HIS A 1 178 ? 29.899 50.663 10.609 1.00 12.13 178 HIS A CA 1
ATOM 1364 C C . HIS A 1 178 ? 31.270 50.071 10.908 1.00 11.62 178 HIS A C 1
ATOM 1365 O O . HIS A 1 178 ? 32.248 50.361 10.215 1.00 11.36 178 HIS A O 1
ATOM 1372 N N . PRO A 1 179 ? 31.337 49.210 11.934 1.00 12.00 179 PRO A N 1
ATOM 1373 C CA . PRO A 1 179 ? 32.599 48.546 12.271 1.00 12.99 179 PRO A CA 1
ATOM 1374 C C . PRO A 1 179 ? 33.133 47.717 11.106 1.00 11.96 179 PRO A C 1
ATOM 1375 O O . PRO A 1 179 ? 34.345 47.538 10.997 1.00 13.63 179 PRO A O 1
ATOM 1379 N N . GLU A 1 180 ? 32.245 47.231 10.241 1.00 13.03 180 GLU A N 1
ATOM 1380 C CA . GLU A 1 180 ? 32.669 46.436 9.092 1.00 14.27 180 GLU A CA 1
ATOM 1381 C C . GLU A 1 180 ? 33.510 47.264 8.116 1.00 13.39 180 GLU A C 1
ATOM 1382 O O . GLU A 1 180 ? 34.415 46.744 7.466 1.00 15.67 180 GLU A O 1
ATOM 1388 N N . VAL A 1 181 ? 33.217 48.556 8.022 1.00 11.91 181 VAL A N 1
ATOM 1389 C CA . VAL A 1 181 ? 34.004 49.450 7.179 1.00 12.32 181 VAL A CA 1
ATOM 1390 C C . VAL A 1 181 ? 35.331 49.788 7.857 1.00 11.77 181 VAL A C 1
ATOM 1391 O O . VAL A 1 181 ? 36.386 49.782 7.222 1.00 12.76 181 VAL A O 1
ATOM 1395 N N . VAL A 1 182 ? 35.275 50.074 9.153 1.00 10.85 182 VAL A N 1
ATOM 1396 C CA . VAL A 1 182 ? 36.480 50.375 9.920 1.00 10.53 182 VAL A CA 1
ATOM 1397 C C . VAL A 1 182 ? 37.477 49.216 9.882 1.00 11.03 182 VAL A C 1
ATOM 1398 O O . VAL A 1 182 ? 38.677 49.427 9.686 1.00 12.29 182 VAL A O 1
ATOM 1402 N N . ARG A 1 183 ? 36.974 47.994 10.044 1.00 11.68 183 ARG A N 1
ATOM 1403 C CA . ARG A 1 183 ? 37.818 46.803 10.025 1.00 13.78 183 ARG A CA 1
ATOM 1404 C C . ARG A 1 183 ? 38.664 46.735 8.757 1.00 14.01 183 ARG A C 1
ATOM 1405 O O . ARG A 1 183 ? 39.828 46.338 8.793 1.00 15.50 183 ARG A O 1
ATOM 1413 N N . GLU A 1 184 ? 38.078 47.142 7.638 1.00 13.11 184 GLU A N 1
ATOM 1414 C CA . GLU A 1 184 ? 38.799 47.145 6.374 1.00 13.82 184 GLU A CA 1
ATOM 1415 C C . GLU A 1 184 ? 39.757 48.330 6.274 1.00 13.12 184 GLU A C 1
ATOM 1416 O O . GLU A 1 184 ? 40.905 48.175 5.863 1.00 14.52 184 GLU A O 1
ATOM 1422 N N . GLU A 1 185 ? 39.298 49.511 6.672 1.00 12.77 185 GLU A N 1
ATOM 1423 C CA . GLU A 1 185 ? 40.112 50.707 6.502 1.00 13.21 185 GLU A CA 1
ATOM 1424 C C . GLU A 1 185 ? 41.354 50.740 7.396 1.00 11.78 185 GLU A C 1
ATOM 1425 O O . GLU A 1 185 ? 42.393 51.256 6.987 1.00 12.86 185 GLU A O 1
ATOM 1431 N N . VAL A 1 186 ? 41.271 50.167 8.595 1.00 11.96 186 VAL A N 1
ATOM 1432 C CA . VAL A 1 186 ? 42.430 50.171 9.487 1.00 12.81 186 VAL A CA 1
ATOM 1433 C C . VAL A 1 186 ? 43.471 49.107 9.131 1.00 13.66 186 VAL A C 1
ATOM 1434 O O . VAL A 1 186 ? 44.519 49.028 9.769 1.00 15.15 186 VAL A O 1
ATOM 1438 N N . LYS A 1 187 ? 43.198 48.298 8.111 1.00 13.76 187 LYS A N 1
ATOM 1439 C CA . LYS A 1 187 ? 44.215 47.380 7.610 1.00 13.66 187 LYS A CA 1
ATOM 1440 C C . LYS A 1 187 ? 45.393 48.180 7.063 1.00 12.91 187 LYS A C 1
ATOM 1441 O O . LYS A 1 187 ? 46.526 47.710 7.052 1.00 14.02 187 LYS A O 1
ATOM 1447 N N . ASP A 1 188 ? 45.117 49.400 6.614 1.00 13.18 188 ASP A N 1
ATOM 1448 C CA . ASP A 1 188 ? 46.186 50.329 6.288 1.00 12.40 188 ASP A CA 1
ATOM 1449 C C . ASP A 1 188 ? 46.823 50.817 7.586 1.00 12.06 188 ASP A C 1
ATOM 1450 O O . ASP A 1 188 ? 46.143 51.361 8.458 1.00 12.52 188 ASP A O 1
ATOM 1455 N N . LYS A 1 189 ? 48.133 50.633 7.700 1.00 12.28 189 LYS A N 1
ATOM 1456 C CA . LYS A 1 189 ? 48.833 50.805 8.970 1.00 12.18 189 LYS A CA 1
ATOM 1457 C C . LYS A 1 189 ? 49.064 52.254 9.400 1.00 11.73 189 LYS A C 1
ATOM 1458 O O . LYS A 1 189 ? 49.568 52.492 10.497 1.00 12.37 189 LYS A O 1
ATOM 1464 N N . ARG A 1 190 ? 48.702 53.217 8.556 1.00 10.56 190 ARG A N 1
ATOM 1465 C CA . ARG A 1 190 ? 48.840 54.623 8.933 1.00 10.67 190 ARG A CA 1
ATOM 1466 C C . ARG A 1 190 ? 47.496 55.346 8.989 1.00 9.07 190 ARG A C 1
ATOM 1467 O O . ARG A 1 190 ? 47.442 56.573 8.917 1.00 10.05 190 ARG A O 1
ATOM 1475 N N . THR A 1 191 ? 46.423 54.576 9.144 1.00 9.43 191 THR A N 1
ATOM 1476 C CA . THR A 1 191 ? 45.068 55.118 9.190 1.00 9.14 191 THR A CA 1
ATOM 1477 C C . THR A 1 191 ? 44.493 55.124 10.604 1.00 8.84 191 THR A C 1
ATOM 1478 O O . THR A 1 191 ? 44.541 54.119 11.315 1.00 11.28 191 THR A O 1
ATOM 1482 N N . LEU A 1 192 ? 43.954 56.273 11.001 1.00 8.74 192 LEU A N 1
ATOM 1483 C CA . LEU A 1 192 ? 43.245 56.410 12.262 1.00 8.31 192 LEU A CA 1
ATOM 1484 C C . LEU A 1 192 ? 41.803 56.773 11.944 1.00 8.36 192 LEU A C 1
ATOM 1485 O O . LEU A 1 192 ? 41.507 57.264 10.853 1.00 8.74 192 LEU A O 1
ATOM 1490 N N . ILE A 1 193 ? 40.906 56.536 12.894 1.00 7.96 193 ILE A N 1
ATOM 1491 C CA . ILE A 1 193 ? 39.485 56.743 12.660 1.00 7.68 193 ILE A CA 1
ATOM 1492 C C . ILE A 1 193 ? 38.918 57.732 13.665 1.00 8.01 193 ILE A C 1
ATOM 1493 O O . ILE A 1 193 ? 39.019 57.529 14.877 1.00 8.34 193 ILE A O 1
ATOM 1498 N N . GLY A 1 194 ? 38.332 58.809 13.155 1.00 8.07 194 GLY A N 1
ATOM 1499 C CA . GLY A 1 194 ? 37.659 59.771 14.006 1.00 7.86 194 GLY A CA 1
ATOM 1500 C C . GLY A 1 194 ? 36.205 59.401 14.197 1.00 7.99 194 GLY A C 1
ATOM 1501 O O . GLY A 1 194 ? 35.506 59.088 13.232 1.00 9.80 194 GLY A O 1
ATOM 1502 N N . TYR A 1 195 ? 35.752 59.431 15.447 1.00 7.71 195 TYR A N 1
ATOM 1503 C CA . TYR A 1 195 ? 34.358 59.167 15.775 1.00 8.19 195 TYR A CA 1
ATOM 1504 C C . TYR A 1 195 ? 33.752 60.400 16.447 1.00 8.09 195 TYR A C 1
ATOM 1505 O O . TYR A 1 195 ? 34.113 60.736 17.576 1.00 8.97 195 TYR A O 1
ATOM 1514 N N . GLY A 1 196 ? 32.825 61.062 15.763 1.00 7.68 196 GLY A N 1
ATOM 1515 C CA . GLY A 1 196 ? 32.294 62.327 16.235 1.00 8.41 196 GLY A CA 1
ATOM 1516 C C . GLY A 1 196 ? 31.038 62.216 17.070 1.00 8.16 196 GLY A C 1
ATOM 1517 O O . GLY A 1 196 ? 31.095 62.210 18.298 1.00 9.21 196 GLY A O 1
ATOM 1518 N N . ARG A 1 197 ? 29.897 62.126 16.395 1.00 7.82 197 ARG A N 1
ATOM 1519 C CA . ARG A 1 197 ? 28.605 62.135 17.071 1.00 8.65 197 ARG A CA 1
ATOM 1520 C C . ARG A 1 197 ? 28.472 61.083 18.166 1.00 8.53 197 ARG A C 1
ATOM 1521 O O . ARG A 1 197 ? 27.899 61.352 19.221 1.00 9.27 197 ARG A O 1
ATOM 1529 N N . PHE A 1 198 ? 29.022 59.896 17.945 1.00 9.01 198 PHE A N 1
ATOM 1530 C CA . PHE A 1 198 ? 28.895 58.872 18.973 1.00 9.28 198 PHE A CA 1
ATOM 1531 C C . PHE A 1 198 ? 29.878 59.021 20.133 1.00 9.05 198 PHE A C 1
ATOM 1532 O O . PHE A 1 198 ? 29.702 58.402 21.180 1.00 9.93 198 PHE A O 1
ATOM 1540 N N . PHE A 1 199 ? 30.883 59.875 19.966 1.00 9.01 199 PHE A N 1
ATOM 1541 C CA . PHE A 1 199 ? 31.714 60.254 21.104 1.00 9.49 199 PHE A CA 1
ATOM 1542 C C . PHE A 1 199 ? 31.019 61.322 21.949 1.00 8.94 199 PHE A C 1
ATOM 1543 O O . PHE A 1 199 ? 31.295 61.453 23.139 1.00 9.69 199 PHE A O 1
ATOM 1551 N N . ILE A 1 200 ? 30.115 62.084 21.339 1.00 9.09 200 ILE A N 1
ATOM 1552 C CA . ILE A 1 200 ? 29.266 62.980 22.117 1.00 8.67 200 ILE A CA 1
ATOM 1553 C C . ILE A 1 200 ? 28.449 62.170 23.129 1.00 8.92 200 ILE A C 1
ATOM 1554 O O . ILE A 1 200 ? 28.373 62.525 24.309 1.00 9.93 200 ILE A O 1
ATOM 1559 N N . SER A 1 201 ? 27.875 61.056 22.679 1.00 9.30 201 SER A N 1
ATOM 1560 C CA . SER A 1 201 ? 26.952 60.290 23.514 1.00 10.46 201 SER A CA 1
ATOM 1561 C C . SER A 1 201 ? 27.575 59.118 24.270 1.00 9.92 201 SER A C 1
ATOM 1562 O O . SER A 1 201 ? 26.941 58.560 25.161 1.00 11.29 201 SER A O 1
ATOM 1565 N N . ASN A 1 202 ? 28.801 58.744 23.914 1.00 9.90 202 ASN A N 1
ATOM 1566 C CA . ASN A 1 202 ? 29.489 57.643 24.585 1.00 9.66 202 ASN A CA 1
ATOM 1567 C C . ASN A 1 202 ? 30.867 58.062 25.080 1.00 9.32 202 ASN A C 1
ATOM 1568 O O . ASN A 1 202 ? 31.839 57.996 24.334 1.00 10.42 202 ASN A O 1
ATOM 1573 N N . PRO A 1 203 ? 30.962 58.495 26.346 1.00 10.25 203 PRO A N 1
ATOM 1574 C CA . PRO A 1 203 ? 32.269 58.917 26.862 1.00 10.75 203 PRO A CA 1
ATOM 1575 C C . PRO A 1 203 ? 33.277 57.769 26.865 1.00 11.05 203 PRO A C 1
ATOM 1576 O O . PRO A 1 203 ? 34.478 58.007 26.722 1.00 11.42 203 PRO A O 1
ATOM 1580 N N . ASP A 1 204 ? 32.782 56.542 27.014 1.00 11.26 204 ASP A N 1
ATOM 1581 C CA . ASP A 1 204 ? 33.623 55.350 26.976 1.00 12.02 204 ASP A CA 1
ATOM 1582 C C . ASP A 1 204 ? 33.548 54.656 25.613 1.00 10.96 204 ASP A C 1
ATOM 1583 O O . ASP A 1 204 ? 33.563 53.427 25.533 1.00 11.75 204 ASP A O 1
ATOM 1588 N N . LEU A 1 205 ? 33.472 55.439 24.540 1.00 10.88 205 LEU A N 1
ATOM 1589 C CA . LEU A 1 205 ? 33.334 54.861 23.205 1.00 10.63 205 LEU A CA 1
ATOM 1590 C C . LEU A 1 205 ? 34.450 53.871 22.876 1.00 10.54 205 LEU A C 1
ATOM 1591 O O . LEU A 1 205 ? 34.199 52.835 22.258 1.00 11.08 205 LEU A O 1
ATOM 1596 N N . VAL A 1 206 ? 35.675 54.177 23.294 1.00 11.28 206 VAL A N 1
ATOM 1597 C CA . VAL A 1 206 ? 36.799 53.309 22.950 1.00 10.90 206 VAL A CA 1
ATOM 1598 C C . VAL A 1 206 ? 36.622 51.899 23.527 1.00 10.77 206 VAL A C 1
ATOM 1599 O O . VAL A 1 206 ? 36.827 50.911 22.821 1.00 11.87 206 VAL A O 1
ATOM 1603 N N . ASP A 1 207 ? 36.215 51.811 24.793 1.00 12.05 207 ASP A N 1
ATOM 1604 C CA . ASP A 1 207 ? 35.901 50.521 25.408 1.00 13.08 207 ASP A CA 1
ATOM 1605 C C . ASP A 1 207 ? 34.824 49.781 24.622 1.00 13.83 207 ASP A C 1
ATOM 1606 O O . ASP A 1 207 ? 34.920 48.573 24.400 1.00 14.99 207 ASP A O 1
ATOM 1611 N N . ARG A 1 208 ? 33.791 50.511 24.216 1.00 12.67 208 ARG A N 1
ATOM 1612 C CA . ARG A 1 208 ? 32.674 49.903 23.505 1.00 11.90 208 ARG A CA 1
ATOM 1613 C C . ARG A 1 208 ? 33.087 49.390 22.130 1.00 11.77 208 ARG A C 1
ATOM 1614 O O . ARG A 1 208 ? 32.598 48.357 21.677 1.00 12.52 208 ARG A O 1
ATOM 1622 N N . LEU A 1 209 ? 33.988 50.113 21.470 1.00 11.41 209 LEU A N 1
ATOM 1623 C CA . LEU A 1 209 ? 34.517 49.677 20.182 1.00 12.49 209 LEU A CA 1
ATOM 1624 C C . LEU A 1 209 ? 35.375 48.427 20.331 1.00 13.33 209 LEU A C 1
ATOM 1625 O O . LEU A 1 209 ? 35.301 47.515 19.507 1.00 14.01 209 LEU A O 1
ATOM 1630 N N . GLU A 1 210 ? 36.189 48.387 21.382 1.00 13.58 210 GLU A N 1
ATOM 1631 C CA . GLU A 1 210 ? 37.074 47.251 21.611 1.00 14.23 210 GLU A CA 1
ATOM 1632 C C . GLU A 1 210 ? 36.296 45.962 21.829 1.00 14.14 210 GLU A C 1
ATOM 1633 O O . GLU A 1 210 ? 36.646 44.918 21.278 1.00 14.79 210 GLU A O 1
ATOM 1639 N N . LYS A 1 211 ? 35.234 46.046 22.624 1.00 15.93 211 LYS A N 1
ATOM 1640 C CA . LYS A 1 211 ? 34.521 44.853 23.070 1.00 16.76 211 LYS A CA 1
ATOM 1641 C C . LYS A 1 211 ? 33.227 44.582 22.305 1.00 17.46 211 LYS A C 1
ATOM 1642 O O . LYS A 1 211 ? 32.583 43.558 22.515 1.00 19.60 211 LYS A O 1
ATOM 1648 N N . GLY A 1 212 ? 32.842 45.500 21.426 1.00 15.23 212 GLY A N 1
ATOM 1649 C CA . GLY A 1 212 ? 31.624 45.332 20.653 1.00 15.62 212 GLY A CA 1
ATOM 1650 C C . GLY A 1 212 ? 30.369 45.500 21.491 1.00 16.41 212 GLY A C 1
ATOM 1651 O O . GLY A 1 212 ? 29.460 44.671 21.444 1.00 17.91 212 GLY A O 1
ATOM 1652 N N . LEU A 1 213 ? 30.320 46.581 22.260 1.00 15.41 213 LEU A N 1
ATOM 1653 C CA . LEU A 1 213 ? 29.183 46.862 23.128 1.00 14.56 213 LEU A CA 1
ATOM 1654 C C . LEU A 1 213 ? 28.152 47.741 22.425 1.00 14.29 213 LEU A C 1
ATOM 1655 O O . LEU A 1 213 ? 28.476 48.420 21.447 1.00 14.24 213 LEU A O 1
ATOM 1660 N N . PRO A 1 214 ? 26.900 47.729 22.916 1.00 14.73 214 PRO A N 1
ATOM 1661 C CA . PRO A 1 214 ? 25.883 48.647 22.391 1.00 13.36 214 PRO A CA 1
ATOM 1662 C C . PRO A 1 214 ? 26.298 50.104 22.566 1.00 12.33 214 PRO A C 1
ATOM 1663 O O . PRO A 1 214 ? 27.107 50.419 23.442 1.00 13.79 214 PRO A O 1
ATOM 1667 N N . LEU A 1 215 ? 25.737 50.984 21.743 1.00 12.67 215 LEU A N 1
ATOM 1668 C CA . LEU A 1 215 ? 26.064 52.405 21.794 1.00 12.46 215 LEU A CA 1
ATOM 1669 C C . LEU A 1 215 ? 24.905 53.228 22.334 1.00 11.34 215 LEU A C 1
ATOM 1670 O O . LEU A 1 215 ? 23.756 52.986 21.975 1.00 12.20 215 LEU A O 1
ATOM 1675 N N . ASN A 1 216 ? 25.207 54.205 23.187 1.00 11.37 216 ASN A N 1
ATOM 1676 C CA . ASN A 1 216 ? 24.203 55.185 23.595 1.00 12.09 216 ASN A CA 1
ATOM 1677 C C . ASN A 1 216 ? 23.721 55.977 22.390 1.00 12.56 216 ASN A C 1
ATOM 1678 O O . ASN A 1 216 ? 24.532 56.439 21.588 1.00 12.21 216 ASN A O 1
ATOM 1683 N N . LYS A 1 217 ? 22.409 56.159 22.277 1.00 13.00 217 LYS A N 1
ATOM 1684 C CA . LYS A 1 217 ? 21.860 57.087 21.296 1.00 13.06 217 LYS A CA 1
ATOM 1685 C C . LYS A 1 217 ? 22.317 58.498 21.641 1.00 12.37 217 LYS A C 1
ATOM 1686 O O . LYS A 1 217 ? 22.518 58.817 22.815 1.00 12.65 217 LYS A O 1
ATOM 1692 N N . TYR A 1 218 ? 22.473 59.344 20.627 1.00 11.68 218 TYR A N 1
ATOM 1693 C CA . TYR A 1 218 ? 22.761 60.752 20.870 1.00 11.73 218 TYR A CA 1
ATOM 1694 C C . TYR A 1 218 ? 21.494 61.600 20.781 1.00 12.15 218 TYR A C 1
ATOM 1695 O O . TYR A 1 218 ? 20.503 61.191 20.175 1.00 13.69 218 TYR A O 1
ATOM 1704 N N . ASP A 1 219 ? 21.543 62.780 21.391 1.00 12.79 219 ASP A N 1
ATOM 1705 C CA . ASP A 1 219 ? 20.430 63.725 21.368 1.00 12.98 219 ASP A CA 1
ATOM 1706 C C . ASP A 1 219 ? 20.842 64.990 20.621 1.00 12.34 219 ASP A C 1
ATOM 1707 O O . ASP A 1 219 ? 21.550 65.835 21.170 1.00 11.39 219 ASP A O 1
ATOM 1712 N N . ARG A 1 220 ? 20.399 65.110 19.371 1.00 13.70 220 ARG A N 1
ATOM 1713 C CA . ARG A 1 220 ? 20.747 66.242 18.510 1.00 16.07 220 ARG A CA 1
ATOM 1714 C C . ARG A 1 220 ? 20.448 67.594 19.143 1.00 13.60 220 ARG A C 1
ATOM 1715 O O . ARG A 1 220 ? 21.211 68.548 18.982 1.00 12.55 220 ARG A O 1
ATOM 1723 N N . ASP A 1 221 ? 19.328 67.674 19.855 1.00 14.23 221 ASP A N 1
ATOM 1724 C CA . ASP A 1 221 ? 18.867 68.948 20.394 1.00 14.48 221 ASP A CA 1
ATOM 1725 C C . ASP A 1 221 ? 19.800 69.534 21.445 1.00 12.51 221 ASP A C 1
ATOM 1726 O O . ASP A 1 221 ? 19.734 70.727 21.732 1.00 15.15 221 ASP A O 1
ATOM 1731 N N . THR A 1 222 ? 20.674 68.707 22.010 1.00 10.72 222 THR A N 1
ATOM 1732 C CA . THR A 1 222 ? 21.631 69.208 22.990 1.00 10.60 222 THR A CA 1
ATOM 1733 C C . THR A 1 222 ? 23.068 69.248 22.458 1.00 8.84 222 THR A C 1
ATOM 1734 O O . THR A 1 222 ? 24.006 69.472 23.224 1.00 10.10 222 THR A O 1
ATOM 1738 N N . PHE A 1 223 ? 23.238 69.055 21.150 1.00 9.87 223 PHE A N 1
ATOM 1739 C CA . PHE A 1 223 ? 24.555 69.220 20.532 1.00 9.97 223 PHE A CA 1
ATOM 1740 C C . PHE A 1 223 ? 25.068 70.637 20.771 1.00 10.09 223 PHE A C 1
ATOM 1741 O O . PHE A 1 223 ? 26.217 70.836 21.178 1.00 10.10 223 PHE A O 1
ATOM 1749 N N . TYR A 1 224 ? 24.203 71.611 20.493 1.00 11.82 224 TYR A N 1
ATOM 1750 C CA . TYR A 1 224 ? 24.497 73.026 20.679 1.00 13.72 224 TYR A CA 1
ATOM 1751 C C . TYR A 1 224 ? 23.488 73.584 21.664 1.00 16.95 224 TYR A C 1
ATOM 1752 O O . TYR A 1 224 ? 22.373 73.929 21.277 1.00 20.19 224 TYR A O 1
ATOM 1761 N N . GLN A 1 225 ? 23.865 73.681 22.929 1.00 17.67 225 GLN A N 1
ATOM 1762 C CA . GLN A 1 225 ? 22.977 74.239 23.939 1.00 17.81 225 GLN A CA 1
ATOM 1763 C C . GLN A 1 225 ? 23.813 74.595 25.153 1.00 16.12 225 GLN A C 1
ATOM 1764 O O . GLN A 1 225 ? 24.796 73.923 25.440 1.00 16.66 225 GLN A O 1
ATOM 1770 N N . MET A 1 226 ? 23.441 75.655 25.860 1.00 13.71 226 MET A N 1
ATOM 1771 C CA . MET A 1 226 ? 24.176 76.029 27.060 1.00 13.96 226 MET A CA 1
ATOM 1772 C C . MET A 1 226 ? 23.669 75.206 28.238 1.00 13.56 226 MET A C 1
ATOM 1773 O O . MET A 1 226 ? 22.933 75.702 29.092 1.00 15.69 226 MET A O 1
ATOM 1778 N N . SER A 1 227 ? 24.060 73.937 28.277 1.00 11.79 227 SER A N 1
ATOM 1779 C CA . SER A 1 227 ? 23.562 73.033 29.303 1.00 10.76 227 SER A CA 1
ATOM 1780 C C . SER A 1 227 ? 24.529 71.898 29.609 1.00 9.68 227 SER A C 1
ATOM 1781 O O . SER A 1 227 ? 25.256 71.431 28.729 1.00 10.35 227 SER A O 1
ATOM 1784 N N . ALA A 1 228 ? 24.529 71.454 30.860 1.00 10.45 228 ALA A N 1
ATOM 1785 C CA . ALA A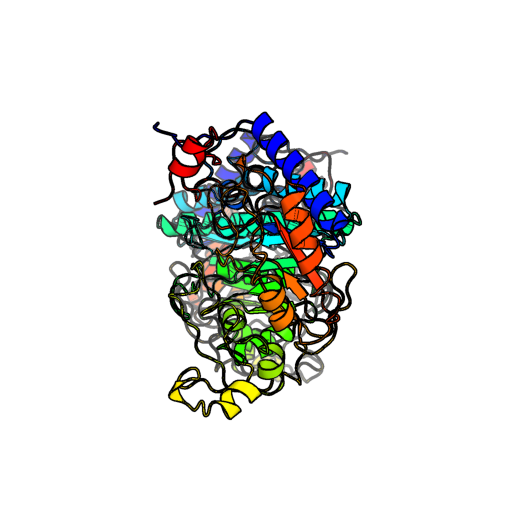 1 228 ? 25.239 70.239 31.231 1.00 9.61 228 ALA A CA 1
ATOM 1786 C C . ALA A 1 228 ? 24.511 69.032 30.647 1.00 9.08 228 ALA A C 1
ATOM 1787 O O . ALA A 1 228 ? 25.129 68.020 30.311 1.00 10.12 228 ALA A O 1
ATOM 1789 N N . HIS A 1 229 ? 23.191 69.150 30.527 1.00 10.34 229 HIS A N 1
ATOM 1790 C CA . HIS A 1 229 ? 22.373 68.083 29.964 1.00 10.70 229 HIS A CA 1
ATOM 1791 C C . HIS A 1 229 ? 22.743 67.867 28.502 1.00 10.46 229 HIS A C 1
ATOM 1792 O O . HIS A 1 229 ? 22.791 68.819 27.721 1.00 10.68 229 HIS A O 1
ATOM 1799 N N . GLY A 1 230 ? 23.006 66.616 28.137 1.00 10.59 230 GLY A N 1
ATOM 1800 C CA . GLY A 1 230 ? 23.452 66.299 26.792 1.00 9.75 230 GLY A CA 1
ATOM 1801 C C . GLY A 1 230 ? 24.909 66.651 26.557 1.00 10.04 230 GLY A C 1
ATOM 1802 O O . GLY A 1 230 ? 25.373 66.671 25.415 1.00 10.00 230 GLY A O 1
ATOM 1803 N N . TYR A 1 231 ? 25.636 66.910 27.641 1.00 10.28 231 TYR A N 1
ATOM 1804 C CA . TYR A 1 231 ? 27.043 67.288 27.572 1.00 10.53 231 TYR A CA 1
ATOM 1805 C C . TYR A 1 231 ? 27.850 66.371 28.485 1.00 9.29 231 TYR A C 1
ATOM 1806 O O . TYR A 1 231 ? 28.723 65.628 28.021 1.00 9.90 231 TYR A O 1
ATOM 1815 N N . ILE A 1 232 ? 27.527 66.395 29.778 1.00 8.91 232 ILE A N 1
ATOM 1816 C CA . ILE A 1 232 ? 28.265 65.607 30.763 1.00 10.02 232 ILE A CA 1
ATOM 1817 C C . ILE A 1 232 ? 27.447 64.509 31.446 1.00 10.65 232 ILE A C 1
ATOM 1818 O O . ILE A 1 232 ? 27.945 63.849 32.359 1.00 11.24 232 ILE A O 1
ATOM 1823 N N . ASP A 1 233 ? 26.213 64.291 30.996 1.00 10.98 233 ASP A N 1
ATOM 1824 C CA . ASP A 1 233 ? 25.353 63.298 31.642 1.00 12.17 233 ASP A CA 1
ATOM 1825 C C . ASP A 1 233 ? 25.045 62.049 30.804 1.00 11.89 233 ASP A C 1
ATOM 1826 O O . ASP A 1 233 ? 24.123 61.300 31.120 1.00 14.03 233 ASP A O 1
ATOM 1831 N N . TYR A 1 234 ? 25.820 61.818 29.748 1.00 11.14 234 TYR A N 1
ATOM 1832 C CA . TYR A 1 234 ? 25.751 60.540 29.047 1.00 11.37 234 TYR A CA 1
ATOM 1833 C C . TYR A 1 234 ? 26.558 59.515 29.842 1.00 12.25 234 TYR A C 1
ATOM 1834 O O . TYR A 1 234 ? 27.702 59.778 30.201 1.00 12.67 234 TYR A O 1
ATOM 1843 N N . PRO A 1 235 ? 25.973 58.337 30.104 1.00 12.60 235 PRO A N 1
ATOM 1844 C CA . PRO A 1 235 ? 26.633 57.328 30.942 1.00 12.51 235 PRO A CA 1
ATOM 1845 C C . PRO A 1 235 ? 27.628 56.435 30.205 1.00 12.76 235 PRO A C 1
ATOM 1846 O O . PRO A 1 235 ? 27.523 56.226 28.995 1.00 12.81 235 PRO A O 1
ATOM 1850 N N . THR A 1 236 ? 28.592 55.904 30.951 1.00 13.76 236 THR A N 1
ATOM 1851 C CA . THR A 1 236 ? 29.415 54.808 30.460 1.00 13.47 236 THR A CA 1
ATOM 1852 C C . THR A 1 236 ? 28.525 53.574 30.387 1.00 14.30 236 THR A C 1
ATOM 1853 O O . THR A 1 236 ? 27.395 53.596 30.877 1.00 15.12 236 THR A O 1
ATOM 1857 N N . TYR A 1 237 ? 29.019 52.500 29.779 1.00 15.05 237 TYR A N 1
ATOM 1858 C CA . TYR A 1 237 ? 28.204 51.300 29.620 1.00 16.84 237 TYR A CA 1
ATOM 1859 C C . TYR A 1 237 ? 27.780 50.710 30.966 1.00 18.76 237 TYR A C 1
ATOM 1860 O O . TYR A 1 237 ? 26.609 50.384 31.163 1.00 19.40 237 TYR A O 1
ATOM 1869 N N . GLU A 1 238 ? 28.728 50.589 31.892 1.00 20.64 238 GLU A N 1
ATOM 1870 C CA . GLU A 1 238 ? 28.422 50.069 33.221 1.00 24.16 238 GLU A CA 1
ATOM 1871 C C . GLU A 1 238 ? 27.434 50.975 33.954 1.00 22.40 238 GLU A C 1
ATOM 1872 O O . GLU A 1 238 ? 26.527 50.493 34.631 1.00 22.84 238 GLU A O 1
ATOM 1878 N N . GLU A 1 239 ? 27.607 52.286 33.806 1.00 20.93 239 GLU A N 1
ATOM 1879 C CA . GLU A 1 239 ? 26.694 53.250 34.412 1.00 20.75 239 GLU A CA 1
ATOM 1880 C C . GLU A 1 239 ? 25.286 53.106 33.840 1.00 19.13 239 GLU A C 1
ATOM 1881 O O . GLU A 1 239 ? 24.298 53.177 34.572 1.00 19.75 239 GLU A O 1
ATOM 1887 N N . ALA A 1 240 ? 25.204 52.895 32.530 1.00 18.91 240 ALA A N 1
ATOM 1888 C CA . ALA A 1 240 ? 23.922 52.739 31.852 1.00 19.25 240 ALA A CA 1
ATOM 1889 C C . ALA A 1 240 ? 23.166 51.518 32.369 1.00 21.75 240 ALA A C 1
ATOM 1890 O O . ALA A 1 240 ? 21.965 51.587 32.632 1.00 22.98 240 ALA A O 1
ATOM 1892 N N . LEU A 1 241 ? 23.875 50.404 32.522 1.00 23.01 241 LEU A N 1
ATOM 1893 C CA . LEU A 1 241 ? 23.266 49.183 33.039 1.00 24.74 241 LEU A CA 1
ATOM 1894 C C . LEU A 1 241 ? 22.752 49.366 34.465 1.00 27.04 241 LEU A C 1
ATOM 1895 O O . LEU A 1 241 ? 21.702 48.835 34.826 1.00 29.04 241 LEU A O 1
ATOM 1900 N N . LYS A 1 242 ? 23.494 50.120 35.271 1.00 29.01 242 LYS A N 1
ATOM 1901 C CA . LYS A 1 242 ? 23.090 50.390 36.649 1.00 31.99 242 LYS A CA 1
ATOM 1902 C C . LYS A 1 242 ? 21.866 51.296 36.697 1.00 30.88 242 LYS A C 1
ATOM 1903 O O . LYS A 1 242 ? 21.068 51.229 37.634 1.00 31.25 242 LYS A O 1
ATOM 1909 N N . LEU A 1 243 ? 21.723 52.142 35.681 1.00 30.36 243 LEU A N 1
ATOM 1910 C CA . LEU A 1 243 ? 20.567 53.023 35.565 1.00 30.00 243 LEU A CA 1
ATOM 1911 C C . LEU A 1 243 ? 19.355 52.267 35.034 1.00 31.68 243 LEU A C 1
ATOM 1912 O O . LEU A 1 243 ? 18.253 52.811 34.967 1.00 32.56 243 LEU A O 1
ATOM 1917 N N . GLY A 1 244 ? 19.567 51.011 34.653 1.00 31.83 244 GLY A N 1
ATOM 1918 C CA . GLY A 1 244 ? 18.488 50.168 34.176 1.00 32.61 244 GLY A CA 1
ATOM 1919 C C . GLY A 1 244 ? 18.242 50.298 32.686 1.00 33.55 244 GLY A C 1
ATOM 1920 O O . GLY A 1 244 ? 17.169 49.944 32.196 1.00 34.16 244 GLY A O 1
ATOM 1921 N N . TRP A 1 245 ? 19.235 50.807 31.963 1.00 33.56 245 TRP A N 1
ATOM 1922 C CA . TRP A 1 245 ? 19.122 50.959 30.516 1.00 33.91 245 TRP A CA 1
ATOM 1923 C C . TRP A 1 245 ? 19.095 49.607 29.814 1.00 36.25 245 TRP A C 1
ATOM 1924 O O . TRP A 1 245 ? 19.909 48.729 30.101 1.00 36.33 245 TRP A O 1
ATOM 1935 N N . GLY A 1 246 ? 18.151 49.449 28.893 1.00 37.84 246 GLY A N 1
ATOM 1936 C CA . GLY A 1 246 ? 18.028 48.225 28.125 1.00 38.67 246 GLY A CA 1
ATOM 1937 C C . GLY A 1 246 ? 18.272 48.477 26.652 1.00 39.14 246 GLY A C 1
ATOM 1938 O O . GLY A 1 246 ? 18.932 49.448 26.283 1.00 38.39 246 GLY A O 1
ATOM 1939 N N . THR A 1 247 ? 17.727 47.608 25.808 1.00 39.89 247 THR A N 1
ATOM 1940 C CA . THR A 1 247 ? 17.918 47.711 24.364 1.00 40.14 247 THR A CA 1
ATOM 1941 C C . THR A 1 247 ? 17.241 48.947 23.770 1.00 39.58 247 THR A C 1
ATOM 1942 O O . THR A 1 247 ? 17.505 49.317 22.626 1.00 39.17 247 THR A O 1
ATOM 1946 N N . SER A 1 248 ? 16.374 49.583 24.552 1.00 38.65 248 SER A N 1
ATOM 1947 C CA . SER A 1 248 ? 15.646 50.762 24.094 1.00 37.86 248 SER A CA 1
ATOM 1948 C C . SER A 1 248 ? 16.473 52.039 24.228 1.00 37.39 248 SER A C 1
ATOM 1949 O O . SER A 1 248 ? 16.261 53.005 23.495 1.00 37.41 248 SER A O 1
ATOM 1951 N N . SER A 1 249 ? 17.414 52.038 25.166 1.00 36.25 249 SER A N 1
ATOM 1952 C CA . SER A 1 249 ? 18.245 53.210 25.421 1.00 35.71 249 SER A CA 1
ATOM 1953 C C . SER A 1 249 ? 19.464 53.235 24.503 1.00 32.19 249 SER A C 1
ATOM 1954 O O . SER A 1 249 ? 20.116 54.269 24.333 1.00 33.37 249 SER A O 1
ATOM 1957 N N . PHE A 1 250 ? 19.767 52.086 23.910 1.00 25.97 250 PHE A N 1
ATOM 1958 C CA . PHE A 1 250 ? 20.894 51.974 22.998 1.00 19.69 250 PHE A CA 1
ATOM 1959 C C . PHE A 1 250 ? 20.399 52.032 21.558 1.00 17.78 250 PHE A C 1
ATOM 1960 O O . PHE A 1 250 ? 19.213 51.824 21.299 1.00 19.41 250 PHE A O 1
ATOM 1968 N N . VAL A 1 251 ? 21.305 52.323 20.630 1.00 15.67 251 VAL A N 1
ATOM 1969 C CA . VAL A 1 251 ? 20.954 52.417 19.215 1.00 16.39 251 VAL A CA 1
ATOM 1970 C C . VAL A 1 251 ? 20.252 51.149 18.741 1.00 19.17 251 VAL A C 1
ATOM 1971 O O . VAL A 1 251 ? 20.744 50.039 18.950 1.00 18.89 251 VAL A O 1
ATOM 1975 N N . LYS A 1 252 ? 19.090 51.323 18.119 1.00 21.80 252 LYS A N 1
ATOM 1976 C CA . LYS A 1 252 ? 18.277 50.192 17.690 1.00 26.48 252 LYS A CA 1
ATOM 1977 C C . LYS A 1 252 ? 18.839 49.510 16.448 1.00 29.22 252 LYS A C 1
ATOM 1978 O O . LYS A 1 252 ? 19.278 50.172 15.506 1.00 30.20 252 LYS A O 1
ATOM 1984 N N . ASP A 1 253 ? 18.828 48.179 16.470 1.00 32.06 253 ASP A N 1
ATOM 1985 C CA . ASP A 1 253 ? 19.227 47.359 15.327 1.00 34.25 253 ASP A CA 1
ATOM 1986 C C . ASP A 1 253 ? 20.690 47.534 14.926 1.00 32.28 253 ASP A C 1
ATOM 1987 O O . ASP A 1 253 ? 21.092 47.130 13.836 1.00 33.71 253 ASP A O 1
ATOM 1992 N N . PHE A 1 254 ? 21.484 48.138 15.805 1.00 28.79 254 PHE A N 1
ATOM 1993 C CA . PHE A 1 254 ? 22.922 48.200 15.588 1.00 25.85 254 PHE A CA 1
ATOM 1994 C C . PHE A 1 254 ? 23.541 46.880 16.023 1.00 26.71 254 PHE A C 1
ATOM 1995 O O . PHE A 1 254 ? 23.284 46.400 17.127 1.00 27.43 254 PHE A O 1
ATOM 2003 N N . LYS A 1 255 ? 24.344 46.290 15.146 1.00 27.05 255 LYS A N 1
ATOM 2004 C CA . LYS A 1 255 ? 25.017 45.037 15.457 1.00 26.90 255 LYS A CA 1
ATOM 2005 C C . LYS A 1 255 ? 26.508 45.293 15.642 1.00 25.69 255 LYS A C 1
ATOM 2006 O O . LYS A 1 255 ? 27.258 45.358 14.669 1.00 25.37 255 LYS A O 1
ATOM 2012 N N . PRO A 1 256 ? 26.940 45.450 16.900 1.00 24.42 256 PRO A N 1
ATOM 2013 C CA . PRO A 1 256 ? 28.330 45.804 17.201 1.00 23.15 256 PRO A CA 1
ATOM 2014 C C . PRO A 1 256 ? 29.315 44.698 16.839 1.00 20.54 256 PRO A C 1
ATOM 2015 O O . PRO A 1 256 ? 28.956 43.520 16.818 1.00 22.25 256 PRO A O 1
ATOM 2019 N N . GLN A 1 257 ? 30.546 45.096 16.543 1.00 20.44 257 GLN A N 1
ATOM 2020 C CA . GLN A 1 257 ? 31.655 44.169 16.383 1.00 20.71 257 GLN A CA 1
ATOM 2021 C C . GLN A 1 257 ? 32.735 44.548 17.375 1.00 18.66 257 GLN A C 1
ATOM 2022 O O . GLN A 1 257 ? 33.003 45.730 17.577 1.00 18.50 257 GLN A O 1
ATOM 2028 N N . ALA A 1 258 ? 33.370 43.555 17.984 1.00 16.39 258 ALA A N 1
ATOM 2029 C CA . ALA A 1 258 ? 34.576 43.820 18.753 1.00 16.33 258 ALA A CA 1
ATOM 2030 C C . ALA A 1 258 ? 35.706 44.129 17.779 1.00 15.08 258 ALA A C 1
ATOM 2031 O O . ALA A 1 258 ? 36.026 43.316 16.908 1.00 17.52 258 ALA A O 1
ATOM 2033 N N . LEU A 1 259 ? 36.301 45.308 17.915 1.00 13.97 259 LEU A N 1
ATOM 2034 C CA . LEU A 1 259 ? 37.369 45.725 17.014 1.00 13.39 259 LEU A CA 1
ATOM 2035 C C . LEU A 1 259 ? 38.742 45.610 17.665 1.00 13.24 259 LEU A C 1
ATOM 2036 O O . LEU A 1 259 ? 39.742 46.045 17.099 1.00 13.02 259 LEU A O 1
ATOM 2041 N N . GLY A 1 260 ? 38.787 45.000 18.845 1.00 13.82 260 GLY A N 1
ATOM 2042 C CA . GLY A 1 260 ? 40.023 44.878 19.597 1.00 15.42 260 GLY A CA 1
ATOM 2043 C C . GLY A 1 260 ? 41.117 44.092 18.896 1.00 16.51 260 GLY A C 1
ATOM 2044 O O . GLY A 1 260 ? 42.292 44.217 19.242 1.00 17.65 260 GLY A O 1
ATOM 2045 N N . ASP A 1 261 ? 40.736 43.281 17.912 1.00 16.99 261 ASP A N 1
ATOM 2046 C CA . ASP A 1 261 ? 41.693 42.441 17.197 1.00 19.16 261 ASP A CA 1
ATOM 2047 C C . ASP A 1 261 ? 42.201 43.093 15.912 1.00 19.32 261 ASP A C 1
ATOM 2048 O O . ASP A 1 261 ? 42.825 42.433 15.078 1.00 22.35 261 ASP A O 1
ATOM 2053 N N . THR A 1 262 ? 41.933 44.386 15.755 1.00 16.54 262 THR A N 1
ATOM 2054 C CA . THR A 1 262 ? 42.351 45.118 14.563 1.00 14.54 262 THR A CA 1
ATOM 2055 C C . THR A 1 262 ? 43.406 46.165 14.896 1.00 13.69 262 THR A C 1
ATOM 2056 O O . THR A 1 262 ? 43.697 46.421 16.067 1.00 14.30 262 THR A O 1
ATOM 2060 N N . ASN A 1 263 ? 43.952 46.792 13.858 1.00 12.97 263 ASN A N 1
ATOM 2061 C CA . ASN A 1 263 ? 44.922 47.869 14.037 1.00 12.41 263 ASN A CA 1
ATOM 2062 C C . ASN A 1 263 ? 44.371 49.077 14.787 1.00 10.98 263 ASN A C 1
ATOM 2063 O O . ASN A 1 263 ? 45.139 49.925 15.235 1.00 11.89 263 ASN A O 1
ATOM 2068 N N . LEU A 1 264 ? 43.050 49.160 14.924 1.00 11.32 264 LEU A N 1
ATOM 2069 C CA . LEU A 1 264 ? 42.442 50.241 15.695 1.00 11.55 264 LEU A CA 1
ATOM 2070 C C . LEU A 1 264 ? 42.977 50.239 17.124 1.00 11.44 264 LEU A C 1
ATOM 2071 O O . LEU A 1 264 ? 43.011 51.276 17.780 1.00 12.04 264 LEU A O 1
ATOM 2076 N N . PHE A 1 265 ? 43.411 49.072 17.593 1.00 10.66 265 PHE A N 1
ATOM 2077 C CA . PHE A 1 265 ? 43.941 48.953 18.945 1.00 11.98 265 PHE A CA 1
ATOM 2078 C C . PHE A 1 265 ? 45.433 48.651 19.008 1.00 13.07 265 PHE A C 1
ATOM 2079 O O . PHE A 1 265 ? 45.931 48.094 19.985 1.00 15.92 265 PHE A O 1
ATOM 2087 N N . LYS A 1 266 ? 46.137 49.052 17.955 1.00 12.43 266 LYS A N 1
ATOM 2088 C CA . LYS A 1 266 ? 47.591 49.064 17.949 1.00 13.44 266 LYS A CA 1
ATOM 2089 C C . LYS A 1 266 ? 48.063 50.492 18.213 1.00 12.24 266 LYS A C 1
ATOM 2090 O O . LYS A 1 266 ? 47.470 51.450 17.714 1.00 11.87 266 LYS A O 1
ATOM 2096 N N . PRO A 1 267 ? 49.136 50.643 18.999 1.00 13.51 267 PRO A N 1
ATOM 2097 C CA . PRO A 1 267 ? 49.656 51.984 19.271 1.00 13.51 267 PRO A CA 1
ATOM 2098 C C . PRO A 1 267 ? 50.244 52.618 18.015 1.00 12.67 267 PRO A C 1
ATOM 2099 O O . PRO A 1 267 ? 50.622 51.915 17.074 1.00 13.20 267 PRO A O 1
ATOM 2103 N N . ILE A 1 268 ? 50.312 53.943 18.008 1.00 12.10 268 ILE A N 1
ATOM 2104 C CA . ILE A 1 268 ? 50.860 54.684 16.881 1.00 11.21 268 ILE A CA 1
ATOM 2105 C C . ILE A 1 268 ? 51.351 56.040 17.375 1.00 11.24 268 ILE A C 1
ATOM 2106 O O . ILE A 1 268 ? 50.761 56.628 18.281 1.00 12.20 268 ILE A O 1
ATOM 2111 N N . LYS A 1 269 ? 52.450 56.525 16.811 1.00 12.20 269 LYS A N 1
ATOM 2112 C CA . LYS A 1 269 ? 52.943 57.840 17.184 1.00 12.92 269 LYS A CA 1
ATOM 2113 C C . LYS A 1 269 ? 52.363 58.907 16.266 1.00 13.43 269 LYS A C 1
ATOM 2114 O O . LYS A 1 269 ? 52.479 58.822 15.045 1.00 14.93 269 LYS A O 1
ATOM 2120 N N . ILE A 1 270 ? 51.716 59.899 16.866 1.00 11.91 270 ILE A N 1
ATOM 2121 C CA . ILE A 1 270 ? 51.214 61.047 16.126 1.00 11.40 270 ILE A CA 1
ATOM 2122 C C . ILE A 1 270 ? 51.827 62.292 16.739 1.00 11.05 270 ILE A C 1
ATOM 2123 O O . ILE A 1 270 ? 51.631 62.571 17.923 1.00 10.58 270 ILE A O 1
ATOM 2128 N N . GLY A 1 271 ? 52.580 63.035 15.936 1.00 12.36 271 GLY A N 1
ATOM 2129 C CA . GLY A 1 271 ? 53.336 64.158 16.450 1.00 12.76 271 GLY A CA 1
ATOM 2130 C C . GLY A 1 271 ? 54.301 63.672 17.512 1.00 12.97 271 GLY A C 1
ATOM 2131 O O . GLY A 1 271 ? 55.086 62.757 17.273 1.00 14.41 271 GLY A O 1
ATOM 2132 N N . ASN A 1 272 ? 54.223 64.266 18.698 1.00 12.09 272 ASN A N 1
ATOM 2133 C CA . ASN A 1 272 ? 55.086 63.876 19.804 1.00 14.29 272 ASN A CA 1
ATOM 2134 C C . ASN A 1 272 ? 54.431 62.872 20.750 1.00 16.79 272 ASN A C 1
ATOM 2135 O O . ASN A 1 272 ? 55.007 62.516 21.777 1.00 20.41 272 ASN A O 1
ATOM 2140 N N . ASN A 1 273 ? 53.233 62.410 20.400 1.00 14.92 273 ASN A N 1
ATOM 2141 C CA . ASN A 1 273 ? 52.449 61.573 21.305 1.00 16.23 273 ASN A CA 1
ATOM 2142 C C . ASN A 1 273 ? 52.391 60.111 20.895 1.00 13.96 273 ASN A C 1
ATOM 2143 O O . ASN A 1 273 ? 52.178 59.790 19.727 1.00 13.61 273 ASN A O 1
ATOM 2148 N N . GLU A 1 274 ? 52.556 59.226 21.870 1.00 14.02 274 GLU A N 1
ATOM 2149 C CA . GLU A 1 274 ? 52.357 57.805 21.633 1.00 14.19 274 GLU A CA 1
ATOM 2150 C C . GLU A 1 274 ? 50.917 57.417 21.952 1.00 12.96 274 GLU A C 1
ATOM 2151 O O . GLU A 1 274 ? 50.568 57.172 23.107 1.00 14.37 274 GLU A O 1
ATOM 2157 N N . LEU A 1 275 ? 50.073 57.388 20.926 1.00 11.87 275 LEU A N 1
ATOM 2158 C CA A LEU A 1 275 ? 48.692 56.954 21.087 0.50 10.97 275 LEU A CA 1
ATOM 2159 C CA B LEU A 1 275 ? 48.694 56.959 21.104 0.50 11.04 275 LEU A CA 1
ATOM 2160 C C . LEU A 1 275 ? 48.670 55.469 21.406 1.00 11.22 275 LEU A C 1
ATOM 2161 O O . LEU A 1 275 ? 49.488 54.710 20.890 1.00 12.63 275 LEU A O 1
ATOM 2170 N N . LEU A 1 276 ? 47.734 55.048 22.246 1.00 11.20 276 LEU A N 1
ATOM 2171 C CA . LEU A 1 276 ? 47.633 53.633 22.581 1.00 11.22 276 LEU A CA 1
ATOM 2172 C C . LEU A 1 276 ? 46.595 52.907 21.727 1.00 11.83 276 LEU A C 1
ATOM 2173 O O . LEU A 1 276 ? 46.516 51.683 21.739 1.00 13.56 276 LEU A O 1
ATOM 2178 N N . HIS A 1 277 ? 45.808 53.677 20.985 1.00 10.45 277 HIS A N 1
ATOM 2179 C CA . HIS A 1 277 ? 44.828 53.136 20.052 1.00 10.16 277 HIS A CA 1
ATOM 2180 C C . HIS A 1 277 ? 44.534 54.231 19.032 1.00 9.28 277 HIS A C 1
ATOM 2181 O O . HIS A 1 277 ? 44.974 55.367 19.198 1.00 9.96 277 HIS A O 1
ATOM 2188 N N . ARG A 1 278 ? 43.785 53.899 17.985 1.00 9.04 278 ARG A N 1
ATOM 2189 C CA . ARG A 1 278 ? 43.645 54.800 16.845 1.00 8.79 278 ARG A CA 1
ATOM 2190 C C . ARG A 1 278 ? 42.238 55.362 16.673 1.00 8.21 278 ARG A C 1
ATOM 2191 O O . ARG A 1 278 ? 41.888 55.850 15.599 1.00 9.17 278 ARG A O 1
ATOM 2199 N N . ALA A 1 279 ? 41.443 55.303 17.738 1.00 8.62 279 ALA A N 1
ATOM 2200 C CA . ALA A 1 279 ? 40.140 55.953 17.756 1.00 9.00 279 ALA A CA 1
ATOM 2201 C C . ALA A 1 279 ? 40.320 57.382 18.248 1.00 8.66 279 ALA A C 1
ATOM 2202 O O . ALA A 1 279 ? 40.684 57.610 19.402 1.00 9.95 279 ALA A O 1
ATOM 2204 N N . VAL A 1 280 ? 40.073 58.338 17.360 1.00 8.22 280 VAL A N 1
ATOM 2205 C CA . VAL A 1 280 ? 40.341 59.743 17.628 1.00 8.35 280 VAL A CA 1
ATOM 2206 C C . VAL A 1 280 ? 39.034 60.488 17.876 1.00 7.29 280 VAL A C 1
ATOM 2207 O O . VAL A 1 280 ? 38.017 60.199 17.243 1.00 8.72 280 VAL A O 1
ATOM 2211 N N . ILE A 1 281 ? 39.046 61.425 18.818 1.00 7.82 281 ILE A N 1
ATOM 2212 C CA . ILE A 1 281 ? 37.916 62.333 18.945 1.00 8.02 281 ILE A CA 1
ATOM 2213 C C . ILE A 1 281 ? 38.145 63.508 18.008 1.00 7.55 281 ILE A C 1
ATOM 2214 O O . ILE A 1 281 ? 39.071 64.287 18.205 1.00 8.69 281 ILE A O 1
ATOM 2219 N N . PRO A 1 282 ? 37.315 63.625 16.965 1.00 6.58 282 PRO A N 1
ATOM 2220 C CA . PRO A 1 282 ? 37.458 64.742 16.032 1.00 7.35 282 PRO A CA 1
ATOM 2221 C C . PRO A 1 282 ? 36.911 66.003 16.686 1.00 7.07 282 PRO A C 1
ATOM 2222 O O . PRO A 1 282 ? 36.215 65.912 17.701 1.00 6.81 282 PRO A O 1
ATOM 2226 N N . PRO A 1 283 ? 37.218 67.174 16.115 1.00 7.02 283 PRO A N 1
ATOM 2227 C CA . PRO A 1 283 ? 36.694 68.425 16.672 1.00 6.95 283 PRO A CA 1
ATOM 2228 C C . PRO A 1 283 ? 35.168 68.451 16.655 1.00 6.65 283 PRO A C 1
ATOM 2229 O O . PRO A 1 283 ? 34.555 68.128 15.637 1.00 7.68 283 PRO A O 1
ATOM 2233 N N . LEU A 1 284 ? 34.573 68.820 17.787 1.00 7.03 284 LEU A N 1
ATOM 2234 C CA . LEU A 1 284 ? 33.122 68.883 17.918 1.00 7.23 284 LEU A CA 1
ATOM 2235 C C . LEU A 1 284 ? 32.706 70.140 18.674 1.00 7.22 284 LEU A C 1
ATOM 2236 O O . LEU A 1 284 ? 32.822 70.215 19.895 1.00 8.06 284 LEU A O 1
ATOM 2241 N N . THR A 1 285 ? 32.237 71.132 17.931 1.00 7.38 285 THR A N 1
ATOM 2242 C CA . THR A 1 285 ? 31.680 72.349 18.502 1.00 7.50 285 THR A CA 1
ATOM 2243 C C . THR A 1 285 ? 30.472 72.006 19.364 1.00 7.87 285 THR A C 1
ATOM 2244 O O . THR A 1 285 ? 29.580 71.279 18.924 1.00 8.29 285 THR A O 1
ATOM 2248 N N . ARG A 1 286 ? 30.445 72.528 20.590 1.00 8.32 286 ARG A N 1
ATOM 2249 C CA . ARG A 1 286 ? 29.360 72.220 21.524 1.00 8.32 286 ARG A CA 1
ATOM 2250 C C . ARG A 1 286 ? 28.634 73.458 22.057 1.00 8.41 286 ARG A C 1
ATOM 2251 O O . ARG A 1 286 ? 27.587 73.340 22.693 1.00 8.19 286 ARG A O 1
ATOM 2259 N N . MET A 1 287 ? 29.193 74.637 21.807 1.00 8.27 287 MET A N 1
ATOM 2260 C CA . MET A 1 287 ? 28.544 75.904 22.165 1.00 8.58 287 MET A CA 1
ATOM 2261 C C . MET A 1 287 ? 28.263 76.087 23.664 1.00 9.64 287 MET A C 1
ATOM 2262 O O . MET A 1 287 ? 27.235 76.654 24.051 1.00 11.12 287 MET A O 1
ATOM 2267 N N . ARG A 1 288 ? 29.176 75.614 24.506 1.00 9.65 288 ARG A N 1
ATOM 2268 C CA . ARG A 1 288 ? 29.077 75.880 25.940 1.00 9.24 288 ARG A CA 1
ATOM 2269 C C . ARG A 1 288 ? 29.991 77.023 26.392 1.00 9.12 288 ARG A C 1
ATOM 2270 O O . ARG A 1 288 ? 30.027 77.349 27.577 1.00 10.42 288 ARG A O 1
ATOM 2278 N N . ALA A 1 289 ? 30.723 77.636 25.463 1.00 8.76 289 ALA A N 1
ATOM 2279 C CA . ALA A 1 289 ? 31.595 78.750 25.829 1.00 9.23 289 ALA A CA 1
ATOM 2280 C C . ALA A 1 289 ? 30.795 79.977 26.253 1.00 9.58 289 ALA A C 1
ATOM 2281 O O . ALA A 1 289 ? 29.691 80.218 25.761 1.00 11.21 289 ALA A O 1
ATOM 2283 N N . LEU A 1 290 ? 31.370 80.753 27.165 1.00 10.58 290 LEU A N 1
ATOM 2284 C CA . LEU A 1 290 ? 30.684 81.897 27.751 1.00 11.52 290 LEU A CA 1
ATOM 2285 C C . LEU A 1 290 ? 30.707 83.135 26.865 1.00 11.22 290 LEU A C 1
ATOM 2286 O O . LEU A 1 290 ? 31.709 83.430 26.212 1.00 11.91 290 LEU A O 1
ATOM 2291 N N . HIS A 1 291 ? 29.589 83.857 26.863 1.00 11.58 291 HIS A N 1
ATOM 2292 C CA . HIS A 1 291 ? 29.491 85.161 26.223 1.00 13.15 291 HIS A CA 1
ATOM 2293 C C . HIS A 1 291 ? 29.133 86.189 27.291 1.00 13.77 291 HIS A C 1
ATOM 2294 O O . HIS A 1 291 ? 28.218 85.963 28.081 1.00 15.12 291 HIS A O 1
ATOM 2301 N N . PRO A 1 292 ? 29.840 87.331 27.318 1.00 14.22 292 PRO A N 1
ATOM 2302 C CA . PRO A 1 292 ? 30.903 87.734 26.390 1.00 14.78 292 PRO A CA 1
ATOM 2303 C C . PRO A 1 292 ? 32.249 87.075 26.676 1.00 14.73 292 PRO A C 1
ATOM 2304 O O . PRO A 1 292 ? 32.465 86.523 27.756 1.00 15.95 292 PRO A O 1
ATOM 2308 N N . GLY A 1 293 ? 33.141 87.125 25.694 1.00 13.39 293 GLY A N 1
ATOM 2309 C CA . GLY A 1 293 ? 34.512 86.699 25.893 1.00 12.77 293 GLY A CA 1
ATOM 2310 C C . GLY A 1 293 ? 34.915 85.401 25.224 1.00 11.28 293 GLY A C 1
ATOM 2311 O O . GLY A 1 293 ? 36.105 85.107 25.150 1.00 11.74 293 GLY A O 1
ATOM 2312 N N . ASN A 1 294 ? 33.939 84.634 24.739 1.00 10.96 294 ASN A N 1
ATOM 2313 C CA . ASN A 1 294 ? 34.206 83.335 24.113 1.00 10.46 294 ASN A CA 1
ATOM 2314 C C . ASN A 1 294 ? 35.079 82.459 25.014 1.00 9.46 294 ASN A C 1
ATOM 2315 O O . ASN A 1 294 ? 36.091 81.905 24.580 1.00 10.18 294 ASN A O 1
ATOM 2320 N N . ILE A 1 295 ? 34.680 82.352 26.277 1.00 9.36 295 ILE A N 1
ATOM 2321 C CA . ILE A 1 295 ? 35.489 81.694 27.301 1.00 10.18 295 ILE A CA 1
ATOM 2322 C C . ILE A 1 295 ? 35.063 80.242 27.492 1.00 9.78 295 ILE A C 1
ATOM 2323 O O . ILE A 1 295 ? 33.879 79.971 27.682 1.00 10.25 295 ILE A O 1
ATOM 2328 N N . PRO A 1 296 ? 36.025 79.300 27.447 1.00 9.57 296 PRO A N 1
ATOM 2329 C CA . PRO A 1 296 ? 35.660 77.901 27.697 1.00 9.43 296 PRO A CA 1
ATOM 2330 C C . PRO A 1 296 ? 34.881 77.760 29.005 1.00 9.72 296 PRO A C 1
ATOM 2331 O O . PRO A 1 296 ? 35.206 78.413 29.997 1.00 11.24 296 PRO A O 1
ATOM 2335 N N . ASN A 1 297 ? 33.846 76.929 28.985 1.00 10.00 297 ASN A N 1
ATOM 2336 C CA . ASN A 1 297 ? 32.926 76.818 30.107 1.00 10.37 297 ASN A CA 1
ATOM 2337 C C . ASN A 1 297 ? 33.615 76.429 31.412 1.00 11.56 297 ASN A C 1
ATOM 2338 O O . ASN A 1 297 ? 34.344 75.445 31.469 1.00 15.36 297 ASN A O 1
ATOM 2343 N N . ARG A 1 298 ? 33.368 77.206 32.461 1.00 11.66 298 ARG A N 1
ATOM 2344 C CA . ARG A 1 298 ? 34.037 77.005 33.743 1.00 12.41 298 ARG A CA 1
ATOM 2345 C C . ARG A 1 298 ? 33.326 75.987 34.629 1.00 12.21 298 ARG A C 1
ATOM 2346 O O . ARG A 1 298 ? 33.855 75.578 35.665 1.00 14.43 298 ARG A O 1
ATOM 2354 N N . ASP A 1 299 ? 32.122 75.592 34.230 1.00 11.06 299 ASP A N 1
ATOM 2355 C CA . ASP A 1 299 ? 31.308 74.692 35.041 1.00 11.44 299 ASP A CA 1
ATOM 2356 C C . ASP A 1 299 ? 31.362 73.242 34.581 1.00 11.11 299 ASP A C 1
ATOM 2357 O O . ASP A 1 299 ? 31.337 72.330 35.408 1.00 12.65 299 ASP A O 1
ATOM 2362 N N . TRP A 1 300 ? 31.428 73.026 33.268 1.00 9.76 300 TRP A N 1
ATOM 2363 C CA . TRP A 1 300 ? 31.215 71.688 32.724 1.00 9.25 300 TRP A CA 1
ATOM 2364 C C . TRP A 1 300 ? 32.286 71.189 31.756 1.00 9.36 300 TRP A C 1
ATOM 2365 O O . TRP A 1 300 ? 32.368 69.988 31.509 1.00 10.71 300 TRP A O 1
ATOM 2376 N N . ALA A 1 301 ? 33.068 72.092 31.171 1.00 9.46 301 ALA A N 1
ATOM 2377 C CA . ALA A 1 301 ? 33.975 71.698 30.089 1.00 9.43 301 ALA A CA 1
ATOM 2378 C C . ALA A 1 301 ? 35.089 70.751 30.532 1.00 9.38 301 ALA A C 1
ATOM 2379 O O . ALA A 1 301 ? 35.409 69.796 29.824 1.00 9.94 301 ALA A O 1
ATOM 2381 N N . VAL A 1 302 ? 35.686 71.014 31.691 1.00 9.57 302 VAL A N 1
ATOM 2382 C CA . VAL A 1 302 ? 36.717 70.125 32.213 1.00 10.41 302 VAL A CA 1
ATOM 2383 C C . VAL A 1 302 ? 36.171 68.705 32.360 1.00 10.12 302 VAL A C 1
ATOM 2384 O O . VAL A 1 302 ? 36.806 67.741 31.931 1.00 11.63 302 VAL A O 1
ATOM 2388 N N . GLU A 1 303 ? 34.980 68.580 32.936 1.00 10.14 303 GLU A N 1
ATOM 2389 C CA . GLU A 1 303 ? 34.360 67.271 33.103 1.00 10.37 303 GLU A CA 1
ATOM 2390 C C . GLU A 1 303 ? 34.068 66.590 31.763 1.00 10.19 303 GLU A C 1
ATOM 2391 O O . GLU A 1 303 ? 34.311 65.395 31.605 1.00 9.66 303 GLU A O 1
ATOM 2397 N N . TYR A 1 304 ? 33.546 67.351 30.807 1.00 9.22 304 TYR A N 1
ATOM 2398 C CA . TYR A 1 304 ? 33.263 66.828 29.469 1.00 8.80 304 TYR A CA 1
ATOM 2399 C C . TYR A 1 304 ? 34.495 66.189 28.840 1.00 8.33 304 TYR A C 1
ATOM 2400 O O . TYR A 1 304 ? 34.446 65.060 28.343 1.00 8.98 304 TYR A O 1
ATOM 2409 N N . TYR A 1 305 ? 35.604 66.914 28.862 1.00 8.95 305 TYR A N 1
ATOM 2410 C CA . TYR A 1 305 ? 36.830 66.411 28.259 1.00 9.39 305 TYR A CA 1
ATOM 2411 C C . TYR A 1 305 ? 37.460 65.297 29.099 1.00 9.92 305 TYR A C 1
ATOM 2412 O O . TYR A 1 305 ? 38.037 64.356 28.553 1.00 10.67 305 TYR A O 1
ATOM 2421 N N . THR A 1 306 ? 37.340 65.390 30.423 1.00 9.91 306 THR A N 1
ATOM 2422 C CA . THR A 1 306 ? 37.865 64.346 31.301 1.00 10.53 306 THR A CA 1
ATOM 2423 C C . THR A 1 306 ? 37.186 63.009 31.021 1.00 9.29 306 THR A C 1
ATOM 2424 O O . THR A 1 306 ? 37.849 61.975 30.897 1.00 10.66 306 THR A O 1
ATOM 2428 N N . GLN A 1 307 ? 35.859 63.038 30.923 1.00 9.86 307 GLN A N 1
ATOM 2429 C CA . GLN A 1 307 ? 35.082 61.840 30.623 1.00 9.72 307 GLN A CA 1
ATOM 2430 C C . GLN A 1 307 ? 35.558 61.187 29.335 1.00 9.67 307 GLN A C 1
ATOM 2431 O O . GLN A 1 307 ? 35.734 59.973 29.270 1.00 11.33 307 GLN A O 1
ATOM 2437 N N . ARG A 1 308 ? 35.781 62.000 28.312 1.00 8.83 308 ARG A N 1
ATOM 2438 C CA . ARG A 1 308 ? 36.129 61.478 26.999 1.00 9.51 308 ARG A CA 1
ATOM 2439 C C . ARG A 1 308 ? 37.618 61.157 26.841 1.00 10.17 308 ARG A C 1
ATOM 2440 O O . ARG A 1 308 ? 38.029 60.555 25.850 1.00 11.01 308 ARG A O 1
ATOM 2448 N N . ALA A 1 309 ? 38.408 61.528 27.845 1.00 10.57 309 ALA A N 1
ATOM 2449 C CA . ALA A 1 309 ? 39.828 61.187 27.886 1.00 10.24 309 ALA A CA 1
ATOM 2450 C C . ALA A 1 309 ? 40.094 59.899 28.665 1.00 11.25 309 ALA A C 1
ATOM 2451 O O . ALA A 1 309 ? 41.247 59.491 28.812 1.00 12.32 309 ALA A O 1
ATOM 2453 N N . GLN A 1 310 ? 39.029 59.263 29.151 1.00 11.43 310 GLN A N 1
ATOM 2454 C CA . GLN A 1 310 ? 39.146 58.185 30.138 1.00 13.39 310 GLN A CA 1
ATOM 2455 C C . GLN A 1 310 ? 39.971 56.979 29.686 1.00 13.96 310 GLN A C 1
ATOM 2456 O O . GLN A 1 310 ? 40.638 56.342 30.501 1.00 15.41 310 GLN A O 1
ATOM 2462 N N . ARG A 1 311 ? 39.928 56.662 28.397 1.00 11.95 311 ARG A N 1
ATOM 2463 C CA . ARG A 1 311 ? 40.761 55.585 27.877 1.00 11.76 311 ARG A CA 1
ATOM 2464 C C . ARG A 1 311 ? 42.170 56.128 27.684 1.00 11.59 311 ARG A C 1
ATOM 2465 O O . ARG A 1 311 ? 42.369 57.068 26.921 1.00 12.24 311 ARG A O 1
ATOM 2473 N N . PRO A 1 312 ? 43.153 55.555 28.394 1.00 12.64 312 PRO A N 1
ATOM 2474 C CA . PRO A 1 312 ? 44.523 56.069 28.291 1.00 13.29 312 PRO A CA 1
ATOM 2475 C C . PRO A 1 312 ? 45.025 56.090 26.848 1.00 11.69 312 PRO A C 1
ATOM 2476 O O . PRO A 1 312 ? 44.723 55.179 26.075 1.00 12.37 312 PRO A O 1
ATOM 2480 N N . GLY A 1 313 ? 45.754 57.140 26.487 1.00 11.34 313 GLY A N 1
ATOM 2481 C CA . GLY A 1 313 ? 46.378 57.223 25.178 1.00 11.02 313 GLY A CA 1
ATOM 2482 C C . GLY A 1 313 ? 45.435 57.576 24.043 1.00 10.46 313 GLY A C 1
ATOM 2483 O O . GLY A 1 313 ? 45.682 57.211 22.893 1.00 11.66 313 GLY A O 1
ATOM 2484 N N . THR A 1 314 ? 44.360 58.292 24.365 1.00 10.51 314 THR A N 1
ATOM 2485 C CA . THR A 1 314 ? 43.399 58.753 23.370 1.00 9.04 314 THR A CA 1
ATOM 2486 C C . THR A 1 314 ? 43.817 60.115 22.833 1.00 8.33 314 THR A C 1
ATOM 2487 O O . THR A 1 314 ? 44.143 61.017 23.605 1.00 9.70 314 THR A O 1
ATOM 2491 N N . MET A 1 315 ? 43.796 60.267 21.512 1.00 8.75 315 MET A N 1
ATOM 2492 C CA . MET A 1 315 ? 43.998 61.572 20.898 1.00 8.10 315 MET A CA 1
ATOM 2493 C C . MET A 1 315 ? 42.680 62.330 20.817 1.00 8.47 315 MET A C 1
ATOM 2494 O O . MET A 1 315 ? 41.717 61.852 20.210 1.00 8.95 315 MET A O 1
ATOM 2499 N N . ILE A 1 316 ? 42.646 63.510 21.426 1.00 8.35 316 ILE A N 1
ATOM 2500 C CA . ILE A 1 316 ? 41.469 64.370 21.397 1.00 7.34 316 ILE A CA 1
ATOM 2501 C C . ILE A 1 316 ? 41.763 65.654 20.634 1.00 7.83 316 ILE A C 1
ATOM 2502 O O . ILE A 1 316 ? 42.732 66.352 20.931 1.00 8.76 316 ILE A O 1
ATOM 2507 N N . ILE A 1 317 ? 40.934 65.959 19.644 1.00 7.39 317 ILE A N 1
ATOM 2508 C CA . ILE A 1 317 ? 41.008 67.251 18.983 1.00 7.37 317 ILE A CA 1
ATOM 2509 C C . ILE A 1 317 ? 39.868 68.101 19.539 1.00 6.58 317 ILE A C 1
ATOM 2510 O O . ILE A 1 317 ? 38.721 67.655 19.572 1.00 8.23 317 ILE A O 1
ATOM 2515 N N . THR A 1 318 ? 40.178 69.310 20.003 1.00 7.85 318 THR A N 1
ATOM 2516 C CA . THR A 1 318 ? 39.154 70.150 20.614 1.00 8.19 318 THR A CA 1
ATOM 2517 C C . THR A 1 318 ? 38.137 70.631 19.598 1.00 7.65 318 THR A C 1
ATOM 2518 O O . THR A 1 318 ? 38.390 70.657 18.394 1.00 8.11 318 THR A O 1
ATOM 2522 N N . GLU A 1 319 ? 36.989 71.048 20.115 1.00 7.99 319 GLU A N 1
ATOM 2523 C CA . GLU A 1 319 ? 36.058 71.885 19.377 1.00 7.53 319 GLU A CA 1
ATOM 2524 C C . GLU A 1 319 ? 36.827 73.019 18.700 1.00 8.26 319 GLU A C 1
ATOM 2525 O O . GLU A 1 319 ? 37.859 73.465 19.204 1.00 8.06 319 GLU A O 1
ATOM 2531 N N . GLY A 1 320 ? 36.331 73.482 17.557 1.00 8.19 320 GLY A N 1
ATOM 2532 C CA . GLY A 1 320 ? 36.934 74.625 16.894 1.00 7.66 320 GLY A CA 1
ATOM 2533 C C . GLY A 1 320 ? 37.089 75.801 17.844 1.00 8.21 320 GLY A C 1
ATOM 2534 O O . GLY A 1 320 ? 36.175 76.125 18.605 1.00 7.92 320 GLY A O 1
ATOM 2535 N N . ALA A 1 321 ? 38.260 76.426 17.815 1.00 7.94 321 ALA A N 1
ATOM 2536 C CA . ALA A 1 321 ? 38.548 77.571 18.673 1.00 7.58 321 ALA A CA 1
ATOM 2537 C C . ALA A 1 321 ? 39.001 78.768 17.836 1.00 6.95 321 ALA A C 1
ATOM 2538 O O . ALA A 1 321 ? 39.932 78.661 17.033 1.00 8.18 321 ALA A O 1
ATOM 2540 N N . PHE A 1 322 ? 38.333 79.904 18.015 1.00 7.38 322 PHE A N 1
ATOM 2541 C CA . PHE A 1 322 ? 38.621 81.101 17.228 1.00 8.72 322 PHE A CA 1
ATOM 2542 C C . PHE A 1 322 ? 39.997 81.675 17.538 1.00 7.70 322 PHE A C 1
ATOM 2543 O O . PHE A 1 322 ? 40.377 81.799 18.702 1.00 8.94 322 PHE A O 1
ATOM 2551 N N . ILE A 1 323 ? 40.729 82.057 16.496 1.00 7.98 323 ILE A N 1
ATOM 2552 C CA . ILE A 1 323 ? 42.070 82.606 16.676 1.00 7.93 323 ILE A CA 1
ATOM 2553 C C . ILE A 1 323 ? 42.074 84.094 17.051 1.00 9.20 323 ILE A C 1
ATOM 2554 O O . ILE A 1 323 ? 43.093 84.624 17.497 1.00 10.97 323 ILE A O 1
ATOM 2559 N N . SER A 1 324 ? 40.929 84.751 16.891 1.00 8.96 324 SER A N 1
ATOM 2560 C CA . SER A 1 324 ? 40.794 86.180 17.169 1.00 10.41 324 SER A CA 1
ATOM 2561 C C . SER A 1 324 ? 39.316 86.543 17.132 1.00 10.10 324 SER A C 1
ATOM 2562 O O . SER A 1 324 ? 38.509 85.766 16.625 1.00 10.43 324 SER A O 1
ATOM 2565 N N . PRO A 1 325 ? 38.949 87.724 17.665 1.00 10.25 325 PRO A N 1
ATOM 2566 C CA . PRO A 1 325 ? 37.559 88.167 17.511 1.00 10.35 325 PRO A CA 1
ATOM 2567 C C . PRO A 1 325 ? 37.110 88.202 16.046 1.00 10.39 325 PRO A C 1
ATOM 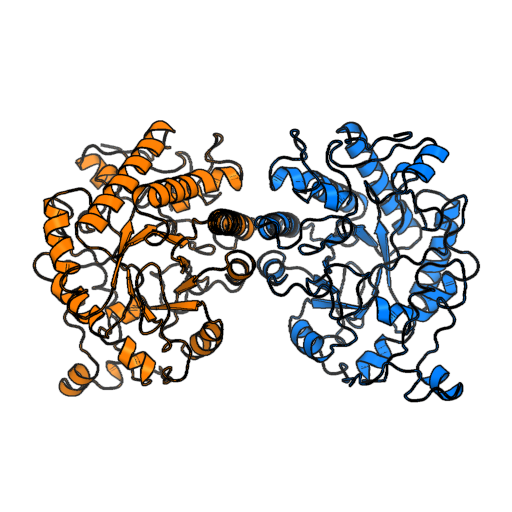2568 O O . PRO A 1 325 ? 36.015 87.734 15.736 1.00 10.28 325 PRO A O 1
ATOM 2572 N N . GLN A 1 326 ? 37.949 88.726 15.159 1.00 10.63 326 GLN A N 1
ATOM 2573 C CA . GLN A 1 326 ? 37.586 88.836 13.746 1.00 10.37 326 GLN A CA 1
ATOM 2574 C C . GLN A 1 326 ? 37.363 87.465 13.094 1.00 9.82 326 GLN A C 1
ATOM 2575 O O . GLN A 1 326 ? 36.614 87.347 12.125 1.00 10.59 326 GLN A O 1
ATOM 2581 N N . ALA A 1 327 ? 37.994 86.431 13.644 1.00 9.05 327 ALA A N 1
ATOM 2582 C CA . ALA A 1 327 ? 37.848 85.075 13.120 1.00 8.85 327 ALA A CA 1
ATOM 2583 C C . ALA A 1 327 ? 36.548 84.402 13.559 1.00 8.16 327 ALA A C 1
ATOM 2584 O O . ALA A 1 327 ? 36.187 83.340 13.041 1.00 9.00 327 ALA A O 1
ATOM 2586 N N . GLY A 1 328 ? 35.854 85.014 14.515 1.00 8.41 328 GLY A N 1
ATOM 2587 C CA . GLY A 1 328 ? 34.691 84.400 15.128 1.00 8.67 328 GLY A CA 1
ATOM 2588 C C . GLY A 1 328 ? 33.348 84.825 14.570 1.00 8.79 328 GLY A C 1
ATOM 2589 O O . GLY A 1 328 ? 33.200 85.063 13.369 1.00 9.56 328 GLY A O 1
ATOM 2590 N N . GLY A 1 329 ? 32.357 84.909 15.452 1.00 8.77 329 GLY A N 1
ATOM 2591 C CA . GLY A 1 329 ? 31.006 85.237 15.040 1.00 10.13 329 GLY A CA 1
ATOM 2592 C C . GLY A 1 329 ? 29.943 84.334 15.639 1.00 11.28 329 GLY A C 1
ATOM 2593 O O . GLY A 1 329 ? 28.755 84.544 15.403 1.00 12.33 329 GLY A O 1
ATOM 2594 N N . TYR A 1 330 ? 30.367 83.313 16.382 1.00 10.59 330 TYR A N 1
ATOM 2595 C CA . TYR A 1 330 ? 29.452 82.518 17.200 1.00 10.00 330 TYR A CA 1
ATOM 2596 C C . TYR A 1 330 ? 29.732 82.855 18.661 1.00 10.65 330 TYR A C 1
ATOM 2597 O O . TYR A 1 330 ? 30.847 82.657 19.141 1.00 11.28 330 TYR A O 1
ATOM 2606 N N . ASP A 1 331 ? 28.725 83.368 19.367 1.00 10.28 331 ASP A N 1
ATOM 2607 C CA . ASP A 1 331 ? 28.926 83.872 20.726 1.00 10.92 331 ASP A CA 1
ATOM 2608 C C . ASP A 1 331 ? 29.372 82.811 21.729 1.00 10.76 331 ASP A C 1
ATOM 2609 O O . ASP A 1 331 ? 30.044 83.128 22.713 1.00 11.91 331 ASP A O 1
ATOM 2614 N N . ASN A 1 332 ? 28.993 81.560 21.489 1.00 9.16 332 ASN A N 1
ATOM 2615 C CA . ASN A 1 332 ? 29.233 80.504 22.467 1.00 9.96 332 ASN A CA 1
ATOM 2616 C C . ASN A 1 332 ? 30.249 79.451 22.038 1.00 9.82 332 ASN A C 1
ATOM 2617 O O . ASN A 1 332 ? 30.304 78.372 22.615 1.00 9.38 332 ASN A O 1
ATOM 2622 N N . ALA A 1 333 ? 31.051 79.773 21.027 1.00 8.28 333 ALA A N 1
ATOM 2623 C CA . ALA A 1 333 ? 32.223 78.971 20.693 1.00 8.24 333 ALA A CA 1
ATOM 2624 C C . ALA A 1 333 ? 33.444 79.622 21.339 1.00 8.56 333 ALA A C 1
ATOM 2625 O O . ALA A 1 333 ? 33.508 80.841 21.445 1.00 10.02 333 ALA A O 1
ATOM 2627 N N . PRO A 1 334 ? 34.418 78.812 21.780 1.00 7.59 334 PRO A N 1
ATOM 2628 C CA . PRO A 1 334 ? 35.561 79.382 22.502 1.00 8.27 334 PRO A CA 1
ATOM 2629 C C . PRO A 1 334 ? 36.625 79.984 21.590 1.00 8.61 334 PRO A C 1
ATOM 2630 O O . PRO A 1 334 ? 36.687 79.658 20.404 1.00 9.34 334 PRO A O 1
ATOM 2634 N N . GLY A 1 335 ? 37.460 80.849 22.158 1.00 9.50 335 GLY A N 1
ATOM 2635 C CA . GLY A 1 335 ? 38.619 81.378 21.467 1.00 10.10 335 GLY A CA 1
ATOM 2636 C C . GLY A 1 335 ? 39.911 80.977 22.158 1.00 10.35 335 GLY A C 1
ATOM 2637 O O . GLY A 1 335 ? 39.895 80.426 23.265 1.00 9.94 335 GLY A O 1
ATOM 2638 N N . VAL A 1 336 ? 41.030 81.256 21.495 1.00 9.34 336 VAL A N 1
ATOM 2639 C CA . VAL A 1 336 ? 42.358 81.034 22.055 1.00 9.81 336 VAL A CA 1
ATOM 2640 C C . VAL A 1 336 ? 43.252 82.259 21.850 1.00 10.40 336 VAL A C 1
ATOM 2641 O O . VAL A 1 336 ? 44.447 82.121 21.590 1.00 11.52 336 VAL A O 1
ATOM 2645 N N . TRP A 1 337 ? 42.674 83.454 21.971 1.00 11.12 337 TRP A N 1
ATOM 2646 C CA . TRP A 1 337 ? 43.445 84.687 21.800 1.00 11.85 337 TRP A CA 1
ATOM 2647 C C . TRP A 1 337 ? 43.698 85.458 23.095 1.00 12.83 337 TRP A C 1
ATOM 2648 O O . TRP A 1 337 ? 44.589 86.304 23.141 1.00 14.92 337 TRP A O 1
ATOM 2659 N N . SER A 1 338 ? 42.915 85.185 24.136 1.00 11.78 338 SER A N 1
ATOM 2660 C CA . SER A 1 338 ? 42.982 85.992 25.354 1.00 12.54 338 SER A CA 1
ATOM 2661 C C . SER A 1 338 ? 43.446 85.205 26.573 1.00 12.15 338 SER A C 1
ATOM 2662 O O . SER A 1 338 ? 43.317 83.982 26.627 1.00 12.06 338 SER A O 1
ATOM 2665 N N . GLU A 1 339 ? 43.973 85.924 27.558 1.00 14.38 339 GLU A N 1
ATOM 2666 C CA . GLU A 1 339 ? 44.436 85.305 28.791 1.00 16.05 339 GLU A CA 1
ATOM 2667 C C . GLU A 1 339 ? 43.308 84.592 29.531 1.00 15.25 339 GLU A C 1
ATOM 2668 O O . GLU A 1 339 ? 43.498 83.489 30.041 1.00 15.33 339 GLU A O 1
ATOM 2674 N N . GLU A 1 340 ? 42.132 85.211 29.587 1.00 13.22 340 GLU A N 1
ATOM 2675 C CA . GLU A 1 340 ? 41.019 84.604 30.311 1.00 14.25 340 GLU A CA 1
ATOM 2676 C C . GLU A 1 340 ? 40.555 83.304 29.649 1.00 13.46 340 GLU A C 1
ATOM 2677 O O . GLU A 1 340 ? 40.116 82.379 30.332 1.00 15.10 340 GLU A O 1
ATOM 2683 N N . GLN A 1 341 ? 40.682 83.224 28.328 1.00 11.89 341 GLN A N 1
ATOM 2684 C CA . GLN A 1 341 ? 40.405 81.976 27.626 1.00 11.05 341 GLN A CA 1
ATOM 2685 C C . GLN A 1 341 ? 41.445 80.922 27.984 1.00 11.30 341 GLN A C 1
ATOM 2686 O O . GLN A 1 341 ? 41.102 79.789 28.326 1.00 12.27 341 GLN A O 1
ATOM 2692 N N . MET A 1 342 ? 42.718 81.300 27.919 1.00 11.25 342 MET A N 1
ATOM 2693 C CA . MET A 1 342 ? 43.795 80.331 28.105 1.00 10.66 342 MET A CA 1
ATOM 2694 C C . MET A 1 342 ? 43.861 79.769 29.525 1.00 11.31 342 MET A C 1
ATOM 2695 O O . MET A 1 342 ? 44.289 78.634 29.724 1.00 12.19 342 MET A O 1
ATOM 2700 N N . VAL A 1 343 ? 43.440 80.561 30.509 1.00 12.05 343 VAL A N 1
ATOM 2701 C CA . VAL A 1 343 ? 43.359 80.076 31.882 1.00 13.56 343 VAL A CA 1
ATOM 2702 C C . VAL A 1 343 ? 42.444 78.855 31.959 1.00 12.63 343 VAL A C 1
ATOM 2703 O O . VAL A 1 343 ? 42.758 77.868 32.628 1.00 13.62 343 VAL A O 1
ATOM 2707 N N . GLU A 1 344 ? 41.323 78.910 31.247 1.00 10.98 344 GLU A N 1
ATOM 2708 C CA . GLU A 1 344 ? 40.388 77.794 31.251 1.00 11.48 344 GLU A CA 1
ATOM 2709 C C . GLU A 1 344 ? 40.876 76.624 30.397 1.00 10.28 344 GLU A C 1
ATOM 2710 O O . GLU A 1 344 ? 40.730 75.465 30.789 1.00 10.65 344 GLU A O 1
ATOM 2716 N N . TRP A 1 345 ? 41.460 76.918 29.238 1.00 9.47 345 TRP A N 1
ATOM 2717 C CA . TRP A 1 345 ? 42.009 75.857 28.398 1.00 9.36 345 TRP A CA 1
ATOM 2718 C C . TRP A 1 345 ? 43.084 75.065 29.143 1.00 9.86 345 TRP A C 1
ATOM 2719 O O . TRP A 1 345 ? 43.174 73.843 29.010 1.00 10.54 345 TRP A O 1
ATOM 2730 N N . THR A 1 346 ? 43.904 75.765 29.920 1.00 10.87 346 THR A N 1
ATOM 2731 C CA . THR A 1 346 ? 44.965 75.117 30.682 1.00 11.25 346 THR A CA 1
ATOM 2732 C C . THR A 1 346 ? 44.396 74.030 31.591 1.00 10.80 346 THR A C 1
ATOM 2733 O O . THR A 1 346 ? 44.949 72.934 31.681 1.00 10.62 346 THR A O 1
ATOM 2737 N N . LYS A 1 347 ? 43.278 74.328 32.246 1.00 11.41 347 LYS A N 1
ATOM 2738 C CA . LYS A 1 347 ? 42.623 73.359 33.122 1.00 12.13 347 LYS A CA 1
ATOM 2739 C C . LYS A 1 347 ? 42.090 72.159 32.344 1.00 11.20 347 LYS A C 1
ATOM 2740 O O . LYS A 1 347 ? 42.170 71.023 32.810 1.00 12.62 347 LYS A O 1
ATOM 2746 N N . ILE A 1 348 ? 41.544 72.413 31.158 1.00 10.00 348 ILE A N 1
ATOM 2747 C CA . ILE A 1 348 ? 41.083 71.337 30.288 1.00 9.46 348 ILE A CA 1
ATOM 2748 C C . ILE A 1 348 ? 42.242 70.434 29.856 1.00 9.97 348 ILE A C 1
ATOM 2749 O O . ILE A 1 348 ? 42.144 69.203 29.926 1.00 10.95 348 ILE A O 1
ATOM 2754 N N . PHE A 1 349 ? 43.346 71.041 29.429 1.00 9.94 349 PHE A N 1
ATOM 2755 C CA . PHE A 1 349 ? 44.509 70.271 28.993 1.00 10.40 349 PHE A CA 1
ATOM 2756 C C . PHE A 1 349 ? 45.099 69.469 30.158 1.00 11.10 349 PHE A C 1
ATOM 2757 O O . PHE A 1 349 ? 45.501 68.316 29.987 1.00 12.81 349 PHE A O 1
ATOM 2765 N N . ASN A 1 350 ? 45.144 70.089 31.338 1.00 12.48 350 ASN A N 1
ATOM 2766 C CA . ASN A 1 350 ? 45.554 69.418 32.570 1.00 14.69 350 ASN A CA 1
ATOM 2767 C C . ASN A 1 350 ? 44.785 68.123 32.782 1.00 13.41 350 ASN A C 1
ATOM 2768 O O . ASN A 1 350 ? 45.365 67.075 33.077 1.00 14.49 350 ASN A O 1
ATOM 2773 N N . ALA A 1 351 ? 43.465 68.212 32.649 1.00 11.72 351 ALA A N 1
ATOM 2774 C CA . ALA A 1 351 ? 42.586 67.088 32.946 1.00 12.75 351 ALA A CA 1
ATOM 2775 C C . ALA A 1 351 ? 42.781 65.947 31.959 1.00 11.52 351 ALA A C 1
ATOM 2776 O O . ALA A 1 351 ? 42.792 64.778 32.342 1.00 12.53 351 ALA A O 1
ATOM 2778 N N . ILE A 1 352 ? 42.932 66.294 30.687 1.00 10.91 352 ILE A N 1
ATOM 2779 C CA . ILE A 1 352 ? 43.155 65.296 29.650 1.00 10.96 352 ILE A CA 1
ATOM 2780 C C . ILE A 1 352 ? 44.484 64.570 29.877 1.00 10.43 352 ILE A C 1
ATOM 2781 O O . ILE A 1 352 ? 44.572 63.344 29.752 1.00 11.51 352 ILE A O 1
ATOM 2786 N N . HIS A 1 353 ? 45.508 65.331 30.246 1.00 11.24 353 HIS A N 1
ATOM 2787 C CA . HIS A 1 353 ? 46.825 64.758 30.507 1.00 11.77 353 HIS A CA 1
ATOM 2788 C C . HIS A 1 353 ? 46.861 63.893 31.763 1.00 13.63 353 HIS A C 1
ATOM 2789 O O . HIS A 1 353 ? 47.609 62.918 31.821 1.00 14.11 353 HIS A O 1
ATOM 2796 N N . GLU A 1 354 ? 46.048 64.242 32.757 1.00 14.52 354 GLU A N 1
ATOM 2797 C CA . GLU A 1 354 ? 45.929 63.430 33.965 1.00 18.37 354 GLU A CA 1
ATOM 2798 C C . GLU A 1 354 ? 45.431 62.037 33.623 1.00 16.07 354 GLU A C 1
ATOM 2799 O O . GLU A 1 354 ? 45.783 61.063 34.285 1.00 16.60 354 GLU A O 1
ATOM 2805 N N . LYS A 1 355 ? 44.605 61.957 32.585 1.00 14.32 355 LYS A N 1
ATOM 2806 C CA . LYS A 1 355 ? 44.046 60.690 32.133 1.00 13.89 355 LYS A CA 1
ATOM 2807 C C . LYS A 1 355 ? 44.961 60.005 31.122 1.00 13.56 355 LYS A C 1
ATOM 2808 O O . LYS A 1 355 ? 44.574 59.011 30.505 1.00 15.47 355 LYS A O 1
ATOM 2814 N N . LYS A 1 356 ? 46.167 60.547 30.962 1.00 12.40 356 LYS A N 1
ATOM 2815 C CA . LYS A 1 356 ? 47.192 59.976 30.085 1.00 13.07 356 LYS A CA 1
ATOM 2816 C C . LYS A 1 356 ? 46.780 60.010 28.614 1.00 12.84 356 LYS A C 1
ATOM 2817 O O . LYS A 1 356 ? 47.178 59.158 27.819 1.00 12.90 356 LYS A O 1
ATOM 2823 N N . SER A 1 357 ? 45.983 61.012 28.261 1.00 11.71 357 SER A N 1
ATOM 2824 C CA . SER A 1 357 ? 45.560 61.203 26.884 1.00 10.84 357 SER A CA 1
ATOM 2825 C C . SER A 1 357 ? 46.153 62.493 26.333 1.00 10.85 357 SER A C 1
ATOM 2826 O O . SER A 1 357 ? 46.933 63.161 27.012 1.00 12.05 357 SER A O 1
ATOM 2829 N N . PHE A 1 358 ? 45.795 62.838 25.102 1.00 10.00 358 PHE A N 1
ATOM 2830 C CA . PHE A 1 358 ? 46.457 63.931 24.401 1.00 10.18 358 PHE A CA 1
ATOM 2831 C C . PHE A 1 358 ? 45.451 64.888 23.799 1.00 10.17 358 PHE A C 1
ATOM 2832 O O . PHE A 1 358 ? 44.319 64.503 23.505 1.00 11.13 358 PHE A O 1
ATOM 2840 N N . VAL A 1 359 ? 45.862 66.138 23.619 1.00 9.66 359 VAL A N 1
ATOM 2841 C CA . VAL A 1 359 ? 44.931 67.161 23.162 1.00 8.73 359 VAL A CA 1
ATOM 2842 C C . VAL A 1 359 ? 45.519 68.099 22.111 1.00 8.56 359 VAL A C 1
ATOM 2843 O O . VAL A 1 359 ? 46.600 68.667 22.283 1.00 10.26 359 VAL A O 1
ATOM 2847 N N . TRP A 1 360 ? 44.784 68.231 21.013 1.00 8.44 360 TRP A N 1
ATOM 2848 C CA . TRP A 1 360 ? 45.156 69.093 19.901 1.00 9.03 360 TRP A CA 1
ATOM 2849 C C . TRP A 1 360 ? 44.078 70.157 19.739 1.00 7.51 360 TRP A C 1
ATOM 2850 O O . TRP A 1 360 ? 42.899 69.833 19.671 1.00 8.83 360 TRP A O 1
ATOM 2861 N N . VAL A 1 361 ? 44.475 71.425 19.693 1.00 7.37 361 VAL A N 1
ATOM 2862 C CA . VAL A 1 361 ? 43.511 72.512 19.552 1.00 8.18 361 VAL A CA 1
ATOM 2863 C C . VAL A 1 361 ? 43.209 72.764 18.081 1.00 7.47 361 VAL A C 1
ATOM 2864 O O . VAL A 1 361 ? 44.123 73.024 17.301 1.00 7.98 361 VAL A O 1
ATOM 2868 N N . GLN A 1 362 ? 41.937 72.692 17.691 1.00 6.77 362 GLN A N 1
ATOM 2869 C CA . GLN A 1 362 ? 41.585 73.072 16.328 1.00 7.37 362 GLN A CA 1
ATOM 2870 C C . GLN A 1 362 ? 41.457 74.586 16.209 1.00 7.46 362 GLN A C 1
ATOM 2871 O O . GLN A 1 362 ? 40.687 75.210 16.942 1.00 8.69 362 GLN A O 1
ATOM 2877 N N . LEU A 1 363 ? 42.220 75.167 15.287 1.00 6.61 363 LEU A N 1
ATOM 2878 C CA . LEU A 1 363 ? 42.217 76.611 15.073 1.00 6.75 363 LEU A CA 1
ATOM 2879 C C . LEU A 1 363 ? 41.215 76.980 13.982 1.00 7.38 363 LEU A C 1
ATOM 2880 O O . LEU A 1 363 ? 41.335 76.535 12.839 1.00 8.12 363 LEU A O 1
ATOM 2885 N N . TRP A 1 364 ? 40.246 77.816 14.343 1.00 7.74 364 TRP A N 1
ATOM 2886 C CA . TRP A 1 364 ? 39.046 78.031 13.540 1.00 8.72 364 TRP A CA 1
ATOM 2887 C C . TRP A 1 364 ? 38.900 79.481 13.099 1.00 8.11 364 TRP A C 1
ATOM 2888 O O . TRP A 1 364 ? 39.065 80.404 13.901 1.00 9.65 364 TRP A O 1
ATOM 2899 N N . VAL A 1 365 ? 38.571 79.667 11.823 1.00 8.03 365 VAL A N 1
ATOM 2900 C CA . VAL A 1 365 ? 38.225 80.972 11.265 1.00 8.92 365 VAL A CA 1
ATOM 2901 C C . VAL A 1 365 ? 36.980 80.799 10.393 1.00 7.80 365 VAL A C 1
ATOM 2902 O O . VAL A 1 365 ? 36.963 79.964 9.493 1.00 7.86 365 VAL A O 1
ATOM 2906 N N . LEU A 1 366 ? 35.943 81.590 10.651 1.00 7.26 366 LEU A N 1
ATOM 2907 C CA . LEU A 1 366 ? 34.618 81.305 10.093 1.00 8.27 366 LEU A CA 1
ATOM 2908 C C . LEU A 1 366 ? 34.363 81.738 8.652 1.00 7.86 366 LEU A C 1
ATOM 2909 O O . LEU A 1 366 ? 33.655 81.050 7.919 1.00 8.24 366 LEU A O 1
ATOM 2914 N N . GLY A 1 367 ? 34.894 82.887 8.254 1.00 8.66 367 GLY A N 1
ATOM 2915 C CA . GLY A 1 367 ? 34.549 83.431 6.954 1.00 8.78 367 GLY A CA 1
ATOM 2916 C C . GLY A 1 367 ? 33.047 83.624 6.815 1.00 8.00 367 GLY A C 1
ATOM 2917 O O . GLY A 1 367 ? 32.382 84.097 7.741 1.00 9.07 367 GLY A O 1
ATOM 2918 N N . TRP A 1 368 ? 32.499 83.224 5.671 1.00 9.09 368 TRP A N 1
ATOM 2919 C CA . TRP A 1 368 ? 31.101 83.514 5.367 1.00 8.71 368 TRP A CA 1
ATOM 2920 C C . TRP A 1 368 ? 30.076 82.748 6.210 1.00 9.45 368 TRP A C 1
ATOM 2921 O O . TRP A 1 368 ? 28.881 83.036 6.158 1.00 10.09 368 TRP A O 1
ATOM 2932 N N . ALA A 1 369 ? 30.549 81.796 7.005 1.00 9.44 369 ALA A N 1
ATOM 2933 C CA . ALA A 1 369 ? 29.662 81.029 7.870 1.00 11.17 369 ALA A CA 1
ATOM 2934 C C . ALA A 1 369 ? 29.354 81.757 9.180 1.00 10.52 369 ALA A C 1
ATOM 2935 O O . ALA A 1 369 ? 28.510 81.313 9.958 1.00 10.85 369 ALA A O 1
ATOM 2937 N N . ALA A 1 370 ? 30.032 82.874 9.422 1.00 9.93 370 ALA A N 1
ATOM 2938 C CA . ALA A 1 370 ? 29.785 83.665 10.625 1.00 10.53 370 ALA A CA 1
ATOM 2939 C C . ALA A 1 370 ? 28.422 84.348 10.565 1.00 11.68 370 ALA A C 1
ATOM 2940 O O . ALA A 1 370 ? 27.845 84.511 9.492 1.00 12.59 370 ALA A O 1
ATOM 2942 N N . PHE A 1 371 ? 27.913 84.749 11.727 1.00 11.48 371 PHE A N 1
ATOM 2943 C CA . PHE A 1 371 ? 26.713 85.574 11.791 1.00 12.67 371 PHE A CA 1
ATOM 2944 C C . PHE A 1 371 ? 27.111 87.039 11.655 1.00 13.01 371 PHE A C 1
ATOM 2945 O O . PHE A 1 371 ? 27.704 87.609 12.572 1.00 12.80 371 PHE A O 1
ATOM 2953 N N . PRO A 1 372 ? 26.788 87.659 10.509 1.00 14.01 372 PRO A N 1
ATOM 2954 C CA . PRO A 1 372 ? 27.208 89.045 10.273 1.00 14.81 372 PRO A CA 1
ATOM 2955 C C . PRO A 1 372 ? 26.674 90.024 11.320 1.00 14.72 372 PRO A C 1
ATOM 2956 O O . PRO A 1 372 ? 27.323 91.037 11.576 1.00 15.83 372 PRO A O 1
ATOM 2960 N N . ASP A 1 373 ? 25.526 89.720 11.920 1.00 15.14 373 ASP A N 1
ATOM 2961 C CA . ASP A 1 373 ? 24.945 90.592 12.940 1.00 17.38 373 ASP A CA 1
ATOM 2962 C C . ASP A 1 373 ? 25.771 90.610 14.227 1.00 14.36 373 ASP A C 1
ATOM 2963 O O . ASP A 1 373 ? 25.891 91.647 14.877 1.00 14.69 373 ASP A O 1
ATOM 2968 N N . ASN A 1 374 ? 26.328 89.462 14.603 1.00 12.79 374 ASN A N 1
ATOM 2969 C CA . ASN A 1 374 ? 27.207 89.406 15.767 1.00 12.41 374 ASN A CA 1
ATOM 2970 C C . ASN A 1 374 ? 28.475 90.207 15.512 1.00 12.39 374 ASN A C 1
ATOM 2971 O O . ASN A 1 374 ? 28.937 90.957 16.375 1.00 12.83 374 ASN A O 1
ATOM 2976 N N . LEU A 1 375 ? 29.040 90.032 14.321 1.00 12.04 375 LEU A N 1
ATOM 2977 C CA . LEU A 1 375 ? 30.252 90.741 13.941 1.00 12.06 375 LEU A CA 1
ATOM 2978 C C . LEU A 1 375 ? 30.016 92.251 13.910 1.00 13.18 375 LEU A C 1
ATOM 2979 O O . LEU A 1 375 ? 30.840 93.021 14.400 1.00 14.31 375 LEU A O 1
ATOM 2984 N N . ALA A 1 376 ? 28.881 92.665 13.356 1.00 13.66 376 ALA A N 1
ATOM 2985 C CA . ALA A 1 376 ? 28.535 94.083 13.287 1.00 14.36 376 ALA A CA 1
ATOM 2986 C C . ALA A 1 376 ? 28.390 94.695 14.678 1.00 15.19 376 ALA A C 1
ATOM 2987 O O . ALA A 1 376 ? 28.835 95.818 14.926 1.00 15.98 376 ALA A O 1
ATOM 2989 N N . ARG A 1 377 ? 27.760 93.951 15.582 1.00 14.43 377 ARG A N 1
ATOM 2990 C CA . ARG A 1 377 ? 27.603 94.382 16.967 1.00 14.89 377 ARG A CA 1
ATOM 2991 C C . ARG A 1 377 ? 28.968 94.667 17.582 1.00 15.14 377 ARG A C 1
ATOM 2992 O O . ARG A 1 377 ? 29.133 95.618 18.348 1.00 16.35 377 ARG A O 1
ATOM 3000 N N . ASP A 1 378 ? 29.951 93.848 17.220 1.00 15.61 378 ASP A N 1
ATOM 3001 C CA . ASP A 1 378 ? 31.284 93.948 17.800 1.00 15.47 378 ASP A CA 1
ATOM 3002 C C . ASP A 1 378 ? 32.248 94.799 16.970 1.00 16.27 378 ASP A C 1
ATOM 3003 O O . ASP A 1 378 ? 33.437 94.875 17.282 1.00 17.57 378 ASP A O 1
ATOM 3008 N N . GLY A 1 379 ? 31.732 95.438 15.922 1.00 16.11 379 GLY A N 1
ATOM 3009 C CA . GLY A 1 379 ? 32.531 96.327 15.093 1.00 16.58 379 GLY A CA 1
ATOM 3010 C C . GLY A 1 379 ? 33.497 95.605 14.171 1.00 16.13 379 GLY A C 1
ATOM 3011 O O . GLY A 1 379 ? 34.544 96.142 13.808 1.00 18.04 379 GLY A O 1
ATOM 3012 N N . LEU A 1 380 ? 33.136 94.388 13.781 1.00 13.64 380 LEU A N 1
ATOM 3013 C CA . LEU A 1 380 ? 34.015 93.543 12.980 1.00 12.56 380 LEU A CA 1
ATOM 3014 C C . LEU A 1 380 ? 33.480 93.345 11.566 1.00 12.50 380 LEU A C 1
ATOM 3015 O O . LEU A 1 380 ? 32.288 93.523 11.316 1.00 13.39 380 LEU A O 1
ATOM 3020 N N . ARG A 1 381 ? 34.367 92.975 10.646 1.00 13.04 381 ARG A N 1
ATOM 3021 C CA . ARG A 1 381 ? 33.974 92.702 9.268 1.00 12.53 381 ARG A CA 1
ATOM 3022 C C . ARG A 1 381 ? 33.283 91.352 9.149 1.00 11.99 381 ARG A C 1
ATOM 3023 O O . ARG A 1 381 ? 33.416 90.491 10.021 1.00 12.50 381 ARG A O 1
ATOM 3031 N N . TYR A 1 382 ? 32.552 91.182 8.052 1.00 11.98 382 TYR A N 1
ATOM 3032 C CA . TYR A 1 382 ? 32.033 89.885 7.639 1.00 11.04 382 TYR A CA 1
ATOM 3033 C C . TYR A 1 382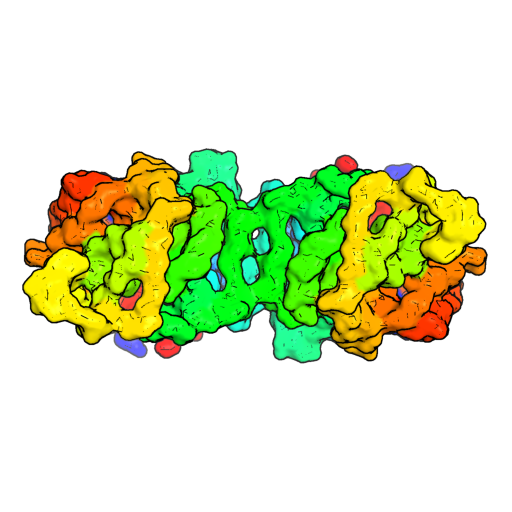 ? 32.890 89.457 6.450 1.00 11.12 382 TYR A C 1
ATOM 3034 O O . TYR A 1 382 ? 32.780 90.023 5.363 1.00 12.33 382 TYR A O 1
ATOM 3043 N N . ASP A 1 383 ? 33.757 88.472 6.674 1.00 10.76 383 ASP A N 1
ATOM 3044 C CA . ASP A 1 383 ? 34.847 88.160 5.747 1.00 11.19 383 ASP A CA 1
ATOM 3045 C C . ASP A 1 383 ? 34.615 86.946 4.861 1.00 11.02 383 ASP A C 1
ATOM 3046 O O . ASP A 1 383 ? 33.943 85.998 5.253 1.00 12.16 383 ASP A O 1
ATOM 3051 N N . SER A 1 384 ? 35.217 86.979 3.676 1.00 10.67 384 SER A N 1
ATOM 3052 C CA A SER A 1 384 ? 35.291 85.795 2.825 0.74 12.08 384 SER A CA 1
ATOM 3053 C CA B SER A 1 384 ? 35.193 85.859 2.744 0.26 11.70 384 SER A CA 1
ATOM 3054 C C . SER A 1 384 ? 36.323 85.997 1.727 1.00 11.44 384 SER A C 1
ATOM 3055 O O . SER A 1 384 ? 37.046 86.995 1.721 1.00 12.59 384 SER A O 1
ATOM 3060 N N . ALA A 1 385 ? 36.432 85.019 0.835 1.00 11.41 385 ALA A N 1
ATOM 3061 C CA . ALA A 1 385 ? 37.386 85.100 -0.264 1.00 10.42 385 ALA A CA 1
ATOM 3062 C C . ALA A 1 385 ? 36.937 86.154 -1.266 1.00 11.88 385 ALA A C 1
ATOM 3063 O O . ALA A 1 385 ? 37.736 86.955 -1.752 1.00 11.83 385 ALA A O 1
ATOM 3065 N N . SER A 1 386 ? 35.645 86.148 -1.567 1.00 13.01 386 SER A N 1
ATOM 3066 C CA . SER A 1 386 ? 35.091 87.043 -2.571 1.00 15.63 386 SER A CA 1
ATOM 3067 C C . SER A 1 386 ? 33.952 87.863 -1.974 1.00 16.92 386 SER A C 1
ATOM 3068 O O . SER A 1 386 ? 33.579 87.666 -0.818 1.00 18.03 386 SER A O 1
ATOM 3071 N N . ASP A 1 387 ? 33.410 88.796 -2.748 1.00 14.50 387 ASP A N 1
ATOM 3072 C CA . ASP A 1 387 ? 32.274 89.577 -2.270 1.00 15.50 387 ASP A CA 1
ATOM 3073 C C . ASP A 1 387 ? 31.056 89.470 -3.185 1.00 16.42 387 ASP A C 1
ATOM 3074 O O . ASP A 1 387 ? 30.069 90.177 -2.994 1.00 18.24 387 ASP A O 1
ATOM 3079 N N . ASN A 1 388 ? 31.129 88.580 -4.171 1.00 14.82 388 ASN A N 1
ATOM 3080 C CA . ASN A 1 388 ? 30.068 88.470 -5.169 1.00 14.69 388 ASN A CA 1
ATOM 3081 C C . ASN A 1 388 ? 29.442 87.080 -5.249 1.00 14.79 388 ASN A C 1
ATOM 3082 O O . ASN A 1 388 ? 28.653 86.791 -6.152 1.00 16.58 388 ASN A O 1
ATOM 3087 N N . VAL A 1 389 ? 29.812 86.220 -4.309 1.00 13.09 389 VAL A N 1
ATOM 3088 C CA . VAL A 1 389 ? 29.172 84.923 -4.160 1.00 12.99 389 VAL A CA 1
ATOM 3089 C C . VAL A 1 389 ? 28.924 84.729 -2.672 1.00 12.62 389 VAL A C 1
ATOM 3090 O O . VAL A 1 389 ? 29.757 85.097 -1.847 1.00 12.58 389 VAL A O 1
ATOM 3094 N N . PHE A 1 390 ? 27.764 84.184 -2.328 1.00 12.99 390 PHE A N 1
ATOM 3095 C CA . PHE A 1 390 ? 27.334 84.148 -0.935 1.00 13.97 390 PHE A CA 1
ATOM 3096 C C . PHE A 1 390 ? 26.894 82.750 -0.536 1.00 14.63 390 PHE A C 1
ATOM 3097 O O . PHE A 1 390 ? 26.567 81.931 -1.390 1.00 14.10 390 PHE A O 1
ATOM 3105 N N . MET A 1 391 ? 26.899 82.478 0.764 1.00 14.93 391 MET A N 1
ATOM 3106 C CA . MET A 1 391 ? 26.452 81.185 1.255 1.00 17.02 391 MET A CA 1
ATOM 3107 C C . MET A 1 391 ? 24.969 81.020 0.938 1.00 18.97 391 MET A C 1
ATOM 3108 O O . MET A 1 391 ? 24.212 81.992 0.987 1.00 21.34 391 MET A O 1
ATOM 3113 N N . ASP A 1 392 ? 24.562 79.799 0.596 1.00 20.26 392 ASP A N 1
ATOM 3114 C CA . ASP A 1 392 ? 23.176 79.532 0.200 1.00 26.92 392 ASP A CA 1
ATOM 3115 C C . ASP A 1 392 ? 22.169 79.981 1.256 1.00 29.11 392 ASP A C 1
ATOM 3116 O O . ASP A 1 392 ? 22.462 79.970 2.450 1.00 30.83 392 ASP A O 1
ATOM 3121 N N . ALA B 1 3 ? 75.209 69.557 -39.260 1.00 32.88 3 ALA B N 1
ATOM 3122 C CA . ALA B 1 3 ? 73.860 69.009 -39.325 1.00 30.25 3 ALA B CA 1
ATOM 3123 C C . ALA B 1 3 ? 73.254 68.865 -37.934 1.00 26.66 3 ALA B C 1
ATOM 3124 O O . ALA B 1 3 ? 72.253 68.168 -37.756 1.00 27.07 3 ALA B O 1
ATOM 3126 N N . ASN B 1 4 ? 73.870 69.519 -36.952 1.00 22.83 4 ASN B N 1
ATOM 3127 C CA . ASN B 1 4 ? 73.348 69.526 -35.589 1.00 19.12 4 ASN B CA 1
ATOM 3128 C C . ASN B 1 4 ? 71.926 70.070 -35.557 1.00 17.21 4 ASN B C 1
ATOM 3129 O O . ASN B 1 4 ? 71.647 71.139 -36.102 1.00 18.12 4 ASN B O 1
ATOM 3134 N N . ASN B 1 5 ? 71.035 69.322 -34.916 1.00 13.98 5 ASN B N 1
ATOM 3135 C CA . ASN B 1 5 ? 69.616 69.637 -34.893 1.00 13.53 5 ASN B CA 1
ATOM 3136 C C . ASN B 1 5 ? 69.158 69.725 -33.444 1.00 14.28 5 ASN B C 1
ATOM 3137 O O . ASN B 1 5 ? 68.598 68.775 -32.906 1.00 14.56 5 ASN B O 1
ATOM 3142 N N . PRO B 1 6 ? 69.413 70.873 -32.801 1.00 15.35 6 PRO B N 1
ATOM 3143 C CA . PRO B 1 6 ? 69.172 71.036 -31.364 1.00 15.44 6 PRO B CA 1
ATOM 3144 C C . PRO B 1 6 ? 67.697 70.967 -31.008 1.00 13.22 6 PRO B C 1
ATOM 3145 O O . PRO B 1 6 ? 66.850 71.394 -31.789 1.00 13.54 6 PRO B O 1
ATOM 3149 N N . GLN B 1 7 ? 67.399 70.436 -29.828 1.00 11.18 7 GLN B N 1
ATOM 3150 C CA . GLN B 1 7 ? 66.028 70.401 -29.347 1.00 10.95 7 GLN B CA 1
ATOM 3151 C C . GLN B 1 7 ? 65.437 71.807 -29.344 1.00 10.52 7 GLN B C 1
ATOM 3152 O O . GLN B 1 7 ? 66.057 72.760 -28.869 1.00 11.56 7 GLN B O 1
ATOM 3158 N N . HIS B 1 8 ? 64.228 71.916 -29.882 1.00 10.38 8 HIS B N 1
ATOM 3159 C CA . HIS B 1 8 ? 63.587 73.196 -30.137 1.00 10.42 8 HIS B CA 1
ATOM 3160 C C . HIS B 1 8 ? 62.323 73.337 -29.304 1.00 9.76 8 HIS B C 1
ATOM 3161 O O . HIS B 1 8 ? 61.463 72.462 -29.326 1.00 9.92 8 HIS B O 1
ATOM 3168 N N . SER B 1 9 ? 62.215 74.435 -28.563 1.00 10.78 9 SER B N 1
ATOM 3169 C CA . SER B 1 9 ? 61.005 74.716 -27.800 1.00 10.17 9 SER B CA 1
ATOM 3170 C C . SER B 1 9 ? 59.938 75.277 -28.737 1.00 9.80 9 SER B C 1
ATOM 3171 O O . SER B 1 9 ? 60.145 76.309 -29.367 1.00 11.89 9 SER B O 1
ATOM 3174 N N . LEU B 1 10 ? 58.801 74.594 -28.834 1.00 8.82 10 LEU B N 1
ATOM 3175 C CA . LEU B 1 10 ? 57.761 74.980 -29.785 1.00 9.44 10 LEU B CA 1
ATOM 3176 C C . LEU B 1 10 ? 57.214 76.376 -29.549 1.00 8.96 10 LEU B C 1
ATOM 3177 O O . LEU B 1 10 ? 57.009 76.787 -28.406 1.00 10.55 10 LEU B O 1
ATOM 3182 N N . THR B 1 11 ? 56.970 77.099 -30.638 1.00 9.92 11 THR B N 1
ATOM 3183 C CA . THR B 1 11 ? 56.269 78.370 -30.559 1.00 10.12 11 THR B CA 1
ATOM 3184 C C . THR B 1 11 ? 54.769 78.099 -30.547 1.00 10.27 11 THR B C 1
ATOM 3185 O O . THR B 1 11 ? 54.324 76.993 -30.864 1.00 10.57 11 THR B O 1
ATOM 3189 N N . LYS B 1 12 ? 53.986 79.110 -30.193 1.00 11.85 12 LYS B N 1
ATOM 3190 C CA . LYS B 1 12 ? 52.535 78.968 -30.200 1.00 11.72 12 LYS B CA 1
ATOM 3191 C C . LYS B 1 12 ? 52.004 78.622 -31.589 1.00 11.40 12 LYS B C 1
ATOM 3192 O O . LYS B 1 12 ? 51.094 77.809 -31.725 1.00 11.55 12 LYS B O 1
ATOM 3198 N N . ASP B 1 13 ? 52.585 79.228 -32.620 1.00 11.64 13 ASP B N 1
ATOM 3199 C CA . ASP B 1 13 ? 52.172 78.938 -33.989 1.00 12.64 13 ASP B CA 1
ATOM 3200 C C . ASP B 1 13 ? 52.483 77.497 -34.383 1.00 10.16 13 ASP B C 1
ATOM 3201 O O . ASP B 1 13 ? 51.707 76.863 -35.097 1.00 11.08 13 ASP B O 1
ATOM 3206 N N . GLU B 1 14 ? 53.614 76.979 -33.913 1.00 10.47 14 GLU B N 1
ATOM 3207 C CA . GLU B 1 14 ? 53.991 75.597 -34.201 1.00 9.61 14 GLU B CA 1
ATOM 3208 C C . GLU B 1 14 ? 53.067 74.613 -33.489 1.00 8.92 14 GLU B C 1
ATOM 3209 O O . GLU B 1 14 ? 52.738 73.552 -34.019 1.00 9.61 14 GLU B O 1
ATOM 3215 N N . ILE B 1 15 ? 52.633 74.981 -32.289 1.00 9.63 15 ILE B N 1
ATOM 3216 C CA . ILE B 1 15 ? 51.632 74.195 -31.579 1.00 9.24 15 ILE B CA 1
ATOM 3217 C C . ILE B 1 15 ? 50.318 74.167 -32.362 1.00 8.94 15 ILE B C 1
ATOM 3218 O O . ILE B 1 15 ? 49.716 73.110 -32.539 1.00 9.33 15 ILE B O 1
ATOM 3223 N N . LYS B 1 16 ? 49.895 75.327 -32.856 1.00 9.31 16 LYS B N 1
ATOM 3224 C CA . LYS B 1 16 ? 48.695 75.408 -33.684 1.00 11.34 16 LYS B CA 1
ATOM 3225 C C . LYS B 1 16 ? 48.803 74.542 -34.936 1.00 10.80 16 LYS B C 1
ATOM 3226 O O . LYS B 1 16 ? 47.828 73.922 -35.356 1.00 10.45 16 LYS B O 1
ATOM 3232 N N . GLN B 1 17 ? 49.993 74.496 -35.526 1.00 10.14 17 GLN B N 1
ATOM 3233 C CA . GLN B 1 17 ? 50.211 73.670 -36.709 1.00 9.44 17 GLN B CA 1
ATOM 3234 C C . GLN B 1 17 ? 50.091 72.178 -36.387 1.00 9.00 17 GLN B C 1
ATOM 3235 O O . GLN B 1 17 ? 49.514 71.421 -37.166 1.00 8.95 17 GLN B O 1
ATOM 3241 N N . TYR B 1 18 ? 50.621 71.757 -35.242 1.00 8.70 18 TYR B N 1
ATOM 3242 C CA . TYR B 1 18 ? 50.438 70.373 -34.808 1.00 8.10 18 TYR B CA 1
ATOM 3243 C C . TYR B 1 18 ? 48.950 70.059 -34.638 1.00 8.26 18 TYR B C 1
ATOM 3244 O O . TYR B 1 18 ? 48.490 68.989 -35.036 1.00 8.36 18 TYR B O 1
ATOM 3253 N N . ILE B 1 19 ? 48.200 70.984 -34.038 1.00 8.33 19 ILE B N 1
ATOM 3254 C CA . ILE B 1 19 ? 46.767 70.778 -33.836 1.00 8.31 19 ILE B CA 1
ATOM 3255 C C . ILE B 1 19 ? 46.056 70.594 -35.177 1.00 8.67 19 ILE B C 1
ATOM 3256 O O . ILE B 1 19 ? 45.233 69.691 -35.335 1.00 8.73 19 ILE B O 1
ATOM 3261 N N . LYS B 1 20 ? 46.398 71.438 -36.147 1.00 9.53 20 LYS B N 1
ATOM 3262 C CA . LYS B 1 20 ? 45.872 71.308 -37.503 1.00 9.99 20 LYS B CA 1
ATOM 3263 C C . LYS B 1 20 ? 46.159 69.917 -38.068 1.00 8.97 20 LYS B C 1
ATOM 3264 O O . LYS B 1 20 ? 45.300 69.294 -38.692 1.00 9.43 20 LYS B O 1
ATOM 3270 N N . GLU B 1 21 ? 47.371 69.431 -37.831 1.00 8.49 21 GLU B N 1
ATOM 3271 C CA . GLU B 1 21 ? 47.777 68.121 -38.323 1.00 8.59 21 GLU B CA 1
ATOM 3272 C C . GLU B 1 21 ? 47.048 66.979 -37.605 1.00 7.47 21 GLU B C 1
ATOM 3273 O O . GLU B 1 21 ? 46.697 65.980 -38.231 1.00 8.57 21 GLU B O 1
ATOM 3279 N N . TYR B 1 22 ? 46.799 67.134 -36.305 1.00 7.40 22 TYR B N 1
ATOM 3280 C CA . TYR B 1 22 ? 46.003 66.146 -35.575 1.00 8.03 22 TYR B CA 1
ATOM 3281 C C . TYR B 1 22 ? 44.605 66.055 -36.186 1.00 8.01 22 TYR B C 1
ATOM 3282 O O . TYR B 1 22 ? 44.078 64.963 -36.396 1.00 8.24 22 TYR B O 1
ATOM 3291 N N . VAL B 1 23 ? 44.006 67.213 -36.463 1.00 7.92 23 VAL B N 1
ATOM 3292 C CA . VAL B 1 23 ? 42.677 67.261 -37.062 1.00 8.19 23 VAL B CA 1
ATOM 3293 C C . VAL B 1 23 ? 42.656 66.557 -38.416 1.00 7.67 23 VAL B C 1
ATOM 3294 O O . VAL B 1 23 ? 41.782 65.733 -38.681 1.00 8.93 23 VAL B O 1
ATOM 3298 N N . GLN B 1 24 ? 43.635 66.856 -39.262 1.00 8.54 24 GLN B N 1
ATOM 3299 C CA . GLN B 1 24 ? 43.676 66.245 -40.586 1.00 9.03 24 GLN B CA 1
ATOM 3300 C C . GLN B 1 24 ? 43.907 64.741 -40.490 1.00 8.36 24 GLN B C 1
ATOM 3301 O O . GLN B 1 24 ? 43.294 63.964 -41.219 1.00 8.05 24 GLN B O 1
ATOM 3307 N N . ALA B 1 25 ? 44.782 64.330 -39.578 1.00 8.30 25 ALA B N 1
ATOM 3308 C CA . ALA B 1 25 ? 45.070 62.912 -39.398 1.00 8.19 25 ALA B CA 1
ATOM 3309 C C . ALA B 1 25 ? 43.838 62.154 -38.914 1.00 7.97 25 ALA B C 1
ATOM 3310 O O . ALA B 1 25 ? 43.582 61.026 -39.341 1.00 8.63 25 ALA B O 1
ATOM 3312 N N . ALA B 1 26 ? 43.083 62.776 -38.014 1.00 8.50 26 ALA B N 1
ATOM 3313 C CA . ALA B 1 26 ? 41.853 62.176 -37.518 1.00 8.46 26 ALA B CA 1
ATOM 3314 C C . ALA B 1 26 ? 40.835 62.038 -38.645 1.00 8.05 26 ALA B C 1
ATOM 3315 O O . ALA B 1 26 ? 40.221 60.984 -38.806 1.00 9.35 26 ALA B O 1
ATOM 3317 N N . LYS B 1 27 ? 40.660 63.100 -39.426 1.00 8.38 27 LYS B N 1
ATOM 3318 C CA . LYS B 1 27 ? 39.767 63.042 -40.579 1.00 9.40 27 LYS B CA 1
ATOM 3319 C C . LYS B 1 27 ? 40.206 61.969 -41.573 1.00 7.63 27 LYS B C 1
ATOM 3320 O O . LYS B 1 27 ? 39.374 61.216 -42.080 1.00 8.89 27 LYS B O 1
ATOM 3326 N N . ASN B 1 28 ? 41.507 61.897 -41.847 1.00 7.88 28 ASN B N 1
ATOM 3327 C CA . ASN B 1 28 ? 42.033 60.865 -42.741 1.00 8.50 28 ASN B CA 1
ATOM 3328 C C . ASN B 1 28 ? 41.697 59.465 -42.239 1.00 8.60 28 ASN B C 1
ATOM 3329 O O . ASN B 1 28 ? 41.315 58.590 -43.013 1.00 9.52 28 ASN B O 1
ATOM 3334 N N . SER B 1 29 ? 41.854 59.259 -40.936 1.00 8.22 29 SER B N 1
ATOM 3335 C CA . SER B 1 29 ? 41.621 57.949 -40.340 1.00 7.78 29 SER B CA 1
ATOM 3336 C C . SER B 1 29 ? 40.163 57.529 -40.483 1.00 8.54 29 SER B C 1
ATOM 3337 O O . SER B 1 29 ? 39.870 56.404 -40.889 1.00 9.50 29 SER B O 1
ATOM 3340 N N . ILE B 1 30 ? 39.254 58.429 -40.126 1.00 8.63 30 ILE B N 1
ATOM 3341 C CA . ILE B 1 30 ? 37.829 58.150 -40.239 1.00 9.07 30 ILE B CA 1
ATOM 3342 C C . ILE B 1 30 ? 37.423 57.915 -41.695 1.00 9.64 30 ILE B C 1
ATOM 3343 O O . ILE B 1 30 ? 36.681 56.980 -41.996 1.00 10.83 30 ILE B O 1
ATOM 3348 N N . ALA B 1 31 ? 37.922 58.755 -42.596 1.00 9.61 31 ALA B N 1
ATOM 3349 C CA . ALA B 1 31 ? 37.589 58.630 -44.011 1.00 11.18 31 ALA B CA 1
ATOM 3350 C C . ALA B 1 31 ? 38.042 57.287 -44.585 1.00 11.65 31 ALA B C 1
ATOM 3351 O O . ALA B 1 31 ? 37.396 56.734 -45.474 1.00 14.11 31 ALA B O 1
ATOM 3353 N N . ALA B 1 32 ? 39.150 56.766 -44.067 1.00 11.17 32 ALA B N 1
ATOM 3354 C CA . ALA B 1 32 ? 39.692 55.497 -44.540 1.00 11.78 32 ALA B CA 1
ATOM 3355 C C . ALA B 1 32 ? 38.986 54.297 -43.916 1.00 11.14 32 ALA B C 1
ATOM 3356 O O . ALA B 1 32 ? 39.224 53.158 -44.313 1.00 12.71 32 ALA B O 1
ATOM 3358 N N . GLY B 1 33 ? 38.134 54.551 -42.926 1.00 10.32 33 GLY B N 1
ATOM 3359 C CA . GLY B 1 33 ? 37.315 53.500 -42.353 1.00 11.65 33 GLY B CA 1
ATOM 3360 C C . GLY B 1 33 ? 37.483 53.198 -40.872 1.00 10.61 33 GLY B C 1
ATOM 3361 O O . GLY B 1 33 ? 36.822 52.300 -40.358 1.00 12.42 33 GLY B O 1
ATOM 3362 N N . ALA B 1 34 ? 38.354 53.926 -40.176 1.00 8.66 34 ALA B N 1
ATOM 3363 C CA . ALA B 1 34 ? 38.553 53.678 -38.747 1.00 8.81 34 ALA B CA 1
ATOM 3364 C C . ALA B 1 34 ? 37.309 54.015 -37.933 1.00 9.18 34 ALA B C 1
ATOM 3365 O O . ALA B 1 34 ? 36.523 54.884 -38.308 1.00 8.92 34 ALA B O 1
ATOM 3367 N N . ASP B 1 35 ? 37.144 53.325 -36.811 1.00 7.20 35 ASP B N 1
ATOM 3368 C CA . ASP B 1 35 ? 36.012 53.561 -35.923 1.00 7.60 35 ASP B CA 1
ATOM 3369 C C . ASP B 1 35 ? 36.225 54.766 -35.013 1.00 7.63 35 ASP B C 1
ATOM 3370 O O . ASP B 1 35 ? 35.272 55.322 -34.473 1.00 9.86 35 ASP B O 1
ATOM 3375 N N . GLY B 1 36 ? 37.480 55.162 -34.837 1.00 7.78 36 GLY B N 1
ATOM 3376 C CA . GLY B 1 36 ? 37.808 56.283 -33.982 1.00 7.30 36 GLY B CA 1
ATOM 3377 C C . GLY B 1 36 ? 39.301 56.496 -33.933 1.00 7.28 36 GLY B C 1
ATOM 3378 O O . GLY B 1 36 ? 40.058 55.789 -34.606 1.00 7.05 36 GLY B O 1
ATOM 3379 N N . VAL B 1 37 ? 39.725 57.479 -33.144 1.00 6.72 37 VAL B N 1
ATOM 3380 C CA . VAL B 1 37 ? 41.146 57.723 -32.931 1.00 6.86 37 VAL B CA 1
ATOM 3381 C C . VAL B 1 37 ? 41.439 57.817 -31.445 1.00 6.04 37 VAL B C 1
ATOM 3382 O O . VAL B 1 37 ? 40.564 58.184 -30.649 1.00 7.71 37 VAL B O 1
ATOM 3386 N N . GLU B 1 38 ? 42.668 57.465 -31.076 1.00 5.93 38 GLU B N 1
ATOM 3387 C CA . GLU B 1 38 ? 43.163 57.681 -29.724 1.00 5.67 38 GLU B CA 1
ATOM 3388 C C . GLU B 1 38 ? 44.284 58.708 -29.749 1.00 5.95 38 GLU B C 1
ATOM 3389 O O . GLU B 1 38 ? 45.247 58.574 -30.504 1.00 6.98 38 GLU B O 1
ATOM 3395 N N . ILE B 1 39 ? 44.152 59.741 -28.928 1.00 6.42 39 ILE B N 1
ATOM 3396 C CA . ILE B 1 39 ? 45.201 60.737 -28.792 1.00 6.76 39 ILE B CA 1
ATOM 3397 C C . ILE B 1 39 ? 46.274 60.201 -27.848 1.00 6.81 39 ILE B C 1
ATOM 3398 O O . ILE B 1 39 ? 46.003 59.932 -26.679 1.00 7.29 39 ILE B O 1
ATOM 3403 N N . HIS B 1 40 ? 47.490 60.029 -28.359 1.00 6.59 40 HIS B N 1
ATOM 3404 C CA . HIS B 1 40 ? 48.603 59.569 -27.532 1.00 6.54 40 HIS B CA 1
ATOM 3405 C C . HIS B 1 40 ? 49.143 60.730 -26.698 1.00 6.12 40 HIS B C 1
ATOM 3406 O O . HIS B 1 40 ? 49.835 61.603 -27.217 1.00 7.78 40 HIS B O 1
ATOM 3413 N N . SER B 1 41 ? 48.805 60.755 -25.411 1.00 5.98 41 SER B N 1
ATOM 3414 C CA . SER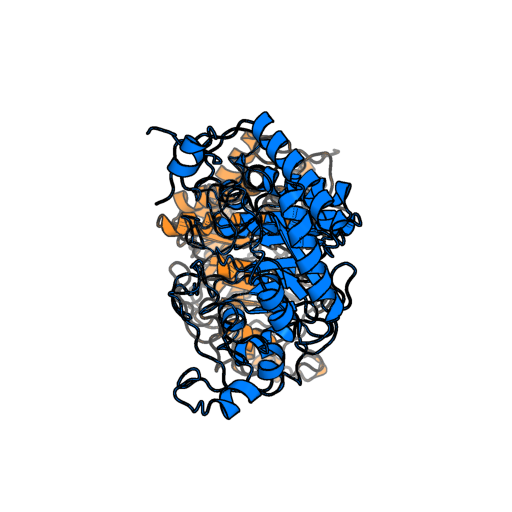 B 1 41 ? 49.330 61.767 -24.504 1.00 6.58 41 SER B CA 1
ATOM 3415 C C . SER B 1 41 ? 50.083 61.101 -23.357 1.00 7.00 41 SER B C 1
ATOM 3416 O O . SER B 1 41 ? 50.151 61.635 -22.247 1.00 7.15 41 SER B O 1
ATOM 3419 N N . ALA B 1 42 ? 50.652 59.933 -23.647 1.00 6.94 42 ALA B N 1
ATOM 3420 C CA . ALA B 1 42 ? 51.303 59.094 -22.653 1.00 6.42 42 ALA B CA 1
ATOM 3421 C C . ALA B 1 42 ? 52.750 58.767 -23.026 1.00 6.55 42 ALA B C 1
ATOM 3422 O O . ALA B 1 42 ? 53.269 59.229 -24.051 1.00 6.67 42 ALA B O 1
ATOM 3424 N N . ASN B 1 43 ? 53.379 57.964 -22.169 1.00 6.18 43 ASN B N 1
ATOM 3425 C CA . ASN B 1 43 ? 54.680 57.338 -22.414 1.00 6.15 43 ASN B CA 1
ATOM 3426 C C . ASN B 1 43 ? 55.824 58.272 -22.795 1.00 6.10 43 ASN B C 1
ATOM 3427 O O . ASN B 1 43 ? 56.784 57.855 -23.445 1.00 7.31 43 ASN B O 1
ATOM 3432 N N . GLY B 1 44 ? 55.725 59.533 -22.386 1.00 6.56 44 GLY B N 1
ATOM 3433 C CA . GLY B 1 44 ? 56.819 60.463 -22.569 1.00 7.09 44 GLY B CA 1
ATOM 3434 C C . GLY B 1 44 ? 56.987 61.062 -23.949 1.00 6.31 44 GLY B C 1
ATOM 3435 O O . GLY B 1 44 ? 58.040 61.628 -24.242 1.00 6.86 44 GLY B O 1
ATOM 3436 N N . TYR B 1 45 ? 55.969 60.940 -24.799 1.00 6.93 45 TYR B N 1
ATOM 3437 C CA . TYR B 1 45 ? 56.016 61.575 -26.112 1.00 5.99 45 TYR B CA 1
ATOM 3438 C C . TYR B 1 45 ? 55.548 63.034 -26.016 1.00 6.13 45 TYR B C 1
ATOM 3439 O O . TYR B 1 45 ? 55.437 63.551 -24.904 1.00 6.90 45 TYR B O 1
ATOM 3448 N N . LEU B 1 46 ? 55.339 63.716 -27.142 1.00 6.77 46 LEU B N 1
ATOM 3449 C CA . LEU B 1 46 ? 55.245 65.182 -27.110 1.00 7.32 46 LEU B CA 1
ATOM 3450 C C . LEU B 1 46 ? 54.200 65.743 -26.145 1.00 6.80 46 LEU B C 1
ATOM 3451 O O . LEU B 1 46 ? 54.507 66.626 -25.343 1.00 7.21 46 LEU B O 1
ATOM 3456 N N . LEU B 1 47 ? 52.967 65.256 -26.230 1.00 6.66 47 LEU B N 1
ATOM 3457 C CA . LEU B 1 47 ? 51.922 65.776 -25.356 1.00 6.36 47 LEU B CA 1
ATOM 3458 C C . LEU B 1 47 ? 52.256 65.518 -23.888 1.00 6.40 47 LEU B C 1
ATOM 3459 O O . LEU B 1 47 ? 52.046 66.381 -23.041 1.00 7.13 47 LEU B O 1
ATOM 3464 N N . ASN B 1 48 ? 52.804 64.342 -23.595 1.00 6.69 48 ASN B N 1
ATOM 3465 C CA . ASN B 1 48 ? 53.243 64.032 -22.236 1.00 5.86 48 ASN B CA 1
ATOM 3466 C C . ASN B 1 48 ? 54.381 64.967 -21.800 1.00 6.39 48 ASN B C 1
ATOM 3467 O O . ASN B 1 48 ? 54.463 65.359 -20.632 1.00 7.83 48 ASN B O 1
ATOM 3472 N N . GLN B 1 49 ? 55.255 65.326 -22.739 1.00 6.59 49 GLN B N 1
ATOM 3473 C CA . GLN B 1 49 ? 56.339 66.260 -22.447 1.00 6.33 49 GLN B CA 1
ATOM 3474 C C . GLN B 1 49 ? 55.800 67.620 -22.002 1.00 6.87 49 GLN B C 1
ATOM 3475 O O . GLN B 1 49 ? 56.424 68.309 -21.193 1.00 7.78 49 GLN B O 1
ATOM 3481 N N . PHE B 1 50 ? 54.638 68.005 -22.521 1.00 6.57 50 PHE B N 1
ATOM 3482 C CA . PHE B 1 50 ? 53.979 69.221 -22.050 1.00 7.09 50 PHE B CA 1
ATOM 3483 C C . PHE B 1 50 ? 53.303 69.036 -20.688 1.00 6.67 50 PHE B C 1
ATOM 3484 O O . PHE B 1 50 ? 53.342 69.936 -19.857 1.00 7.57 50 PHE B O 1
ATOM 3492 N N . LEU B 1 51 ? 52.694 67.874 -20.459 1.00 6.66 51 LEU B N 1
ATOM 3493 C CA . LEU B 1 51 ? 52.010 67.621 -19.187 1.00 6.88 51 LEU B CA 1
ATOM 3494 C C . LEU B 1 51 ? 52.954 67.595 -17.989 1.00 7.79 51 LEU B C 1
ATOM 3495 O O . LEU B 1 51 ? 52.570 67.958 -16.879 1.00 7.75 51 LEU B O 1
ATOM 3500 N N . ASP B 1 52 ? 54.181 67.143 -18.217 1.00 7.22 52 ASP B N 1
ATOM 3501 C CA . ASP B 1 52 ? 55.087 66.803 -17.130 1.00 7.48 52 ASP B CA 1
ATOM 3502 C C . ASP B 1 52 ? 55.987 67.975 -16.754 1.00 8.09 52 ASP B C 1
ATOM 3503 O O . ASP B 1 52 ? 56.624 68.566 -17.617 1.00 9.23 52 ASP B O 1
ATOM 3508 N N . PRO B 1 53 ? 56.047 68.311 -15.455 1.00 8.70 53 PRO B N 1
ATOM 3509 C CA . PRO B 1 53 ? 56.827 69.476 -15.020 1.00 10.02 53 PRO B CA 1
ATOM 3510 C C . PRO B 1 53 ? 58.340 69.307 -15.167 1.00 10.65 53 PRO B C 1
ATOM 3511 O O . PRO B 1 53 ? 59.054 70.309 -15.167 1.00 12.60 53 PRO B O 1
ATOM 3515 N N . HIS B 1 54 ? 58.826 68.075 -15.293 1.00 9.15 54 HIS B N 1
ATOM 3516 C CA . HIS B 1 54 ? 60.251 67.867 -15.527 1.00 8.93 54 HIS B CA 1
ATOM 3517 C C . HIS B 1 54 ? 60.641 68.311 -16.934 1.00 9.02 54 HIS B C 1
ATOM 3518 O O . HIS B 1 54 ? 61.645 68.994 -17.129 1.00 10.50 54 HIS B O 1
ATOM 3525 N N . SER B 1 55 ? 59.838 67.917 -17.914 1.00 9.19 55 SER B N 1
ATOM 3526 C CA . SER B 1 55 ? 60.142 68.206 -19.311 1.00 9.03 55 SER B CA 1
ATOM 3527 C C . SER B 1 55 ? 59.616 69.564 -19.769 1.00 8.49 55 SER B C 1
ATOM 3528 O O . SER B 1 55 ? 60.065 70.100 -20.782 1.00 10.46 55 SER B O 1
ATOM 3531 N N . ASN B 1 56 ? 58.650 70.106 -19.035 1.00 8.74 56 ASN B N 1
ATOM 3532 C CA . ASN B 1 56 ? 58.050 71.383 -19.394 1.00 8.20 56 ASN B CA 1
ATOM 3533 C C . ASN B 1 56 ? 58.455 72.479 -18.417 1.00 8.95 56 ASN B C 1
ATOM 3534 O O . ASN B 1 56 ? 57.918 72.568 -17.310 1.00 9.57 56 ASN B O 1
ATOM 3539 N N . THR B 1 57 ? 59.397 73.315 -18.846 1.00 10.28 57 THR B N 1
ATOM 3540 C CA . THR B 1 57 ? 59.881 74.428 -18.041 1.00 11.28 57 THR B CA 1
ATOM 3541 C C . THR B 1 57 ? 59.434 75.756 -18.640 1.00 11.11 57 THR B C 1
ATOM 3542 O O . THR B 1 57 ? 60.013 76.804 -18.347 1.00 12.24 57 THR B O 1
ATOM 3546 N N . ARG B 1 58 ? 58.407 75.714 -19.484 1.00 10.01 58 ARG B N 1
ATOM 3547 C CA . ARG B 1 58 ? 57.932 76.918 -20.158 1.00 9.52 58 ARG B CA 1
ATOM 3548 C C . ARG B 1 58 ? 57.340 77.917 -19.177 1.00 10.48 58 ARG B C 1
ATOM 3549 O O . ARG B 1 58 ? 56.811 77.544 -18.129 1.00 10.83 58 ARG B O 1
ATOM 3557 N N . THR B 1 59 ? 57.416 79.192 -19.543 1.00 11.08 59 THR B N 1
ATOM 3558 C CA . THR B 1 59 ? 56.846 80.261 -18.734 1.00 13.30 59 THR B CA 1
ATOM 3559 C C . THR B 1 59 ? 55.785 81.039 -19.509 1.00 14.51 59 THR B C 1
ATOM 3560 O O . THR B 1 59 ? 55.399 82.139 -19.111 1.00 17.37 59 THR B O 1
ATOM 3564 N N . ASP B 1 60 ? 55.326 80.470 -20.621 1.00 12.58 60 ASP B N 1
ATOM 3565 C CA . ASP B 1 60 ? 54.182 81.021 -21.342 1.00 12.32 60 ASP B CA 1
ATOM 3566 C C . ASP B 1 60 ? 52.908 80.276 -20.945 1.00 12.12 60 ASP B C 1
ATOM 3567 O O . ASP B 1 60 ? 52.894 79.554 -19.945 1.00 11.77 60 ASP B O 1
ATOM 3572 N N . GLU B 1 61 ? 51.848 80.437 -21.730 1.00 12.90 61 GLU B N 1
ATOM 3573 C CA . GLU B 1 61 ? 50.561 79.848 -21.378 1.00 12.27 61 GLU B CA 1
ATOM 3574 C C . GLU B 1 61 ? 50.541 78.319 -21.457 1.00 10.74 61 GLU B C 1
ATOM 3575 O O . GLU B 1 61 ? 49.565 77.695 -21.053 1.00 11.23 61 GLU B O 1
ATOM 3581 N N . TYR B 1 62 ? 51.614 77.722 -21.972 1.00 9.31 62 TYR B N 1
ATOM 3582 C CA . TYR B 1 62 ? 51.687 76.269 -22.092 1.00 9.16 62 TYR B CA 1
ATOM 3583 C C . TYR B 1 62 ? 52.542 75.606 -21.010 1.00 8.71 62 TYR B C 1
ATOM 3584 O O . TYR B 1 62 ? 52.775 74.399 -21.054 1.00 9.53 62 TYR B O 1
ATOM 3593 N N . GLY B 1 63 ? 52.988 76.379 -20.024 1.00 8.88 63 GLY B N 1
ATOM 3594 C CA . GLY B 1 63 ? 53.725 75.803 -18.912 1.00 9.98 63 GLY B CA 1
ATOM 3595 C C . GLY B 1 63 ? 53.616 76.613 -17.637 1.00 10.23 63 GLY B C 1
ATOM 3596 O O . GLY B 1 63 ? 53.041 77.699 -17.633 1.00 10.94 63 GLY B O 1
ATOM 3597 N N . GLY B 1 64 ? 54.164 76.079 -16.548 1.00 10.40 64 GLY B N 1
ATOM 3598 C CA . GLY B 1 64 ? 54.290 76.834 -15.314 1.00 10.33 64 GLY B CA 1
ATOM 3599 C C . GLY B 1 64 ? 53.162 76.643 -14.319 1.00 9.81 64 GLY B C 1
ATOM 3600 O O . GLY B 1 64 ? 53.186 77.226 -13.238 1.00 11.68 64 GLY B O 1
ATOM 3601 N N . SER B 1 65 ? 52.165 75.843 -14.688 1.00 9.24 65 SER B N 1
ATOM 3602 C CA . SER B 1 65 ? 51.068 75.503 -13.788 1.00 9.04 65 SER B CA 1
ATOM 3603 C C . SER B 1 65 ? 50.406 74.235 -14.300 1.00 8.27 65 SER B C 1
ATOM 3604 O O . SER B 1 65 ? 50.636 73.826 -15.438 1.00 8.45 65 SER B O 1
ATOM 3607 N N . ILE B 1 66 ? 49.573 73.627 -13.463 1.00 8.33 66 ILE B N 1
ATOM 3608 C CA . ILE B 1 66 ? 48.828 72.439 -13.846 1.00 8.01 66 ILE B CA 1
ATOM 3609 C C . ILE B 1 66 ? 47.938 72.739 -15.047 1.00 7.61 66 ILE B C 1
ATOM 3610 O O . ILE B 1 66 ? 47.896 71.984 -16.024 1.00 7.79 66 ILE B O 1
ATOM 3615 N N . GLU B 1 67 ? 47.246 73.868 -14.975 1.00 8.08 67 GLU B N 1
ATOM 3616 C CA . GLU B 1 67 ? 46.323 74.280 -16.018 1.00 8.31 67 GLU B CA 1
ATOM 3617 C C . GLU B 1 67 ? 47.055 74.517 -17.341 1.00 6.85 67 GLU B C 1
ATOM 3618 O O . GLU B 1 67 ? 46.610 74.090 -18.408 1.00 8.41 67 GLU B O 1
ATOM 3624 N N . ASN B 1 68 ? 48.194 75.194 -17.267 1.00 7.66 68 ASN B N 1
ATOM 3625 C CA . ASN B 1 68 ? 48.976 75.489 -18.461 1.00 7.91 68 ASN B CA 1
ATOM 3626 C C . ASN B 1 68 ? 49.607 74.248 -19.086 1.00 7.45 68 ASN B C 1
ATOM 3627 O O . ASN B 1 68 ? 49.630 74.103 -20.312 1.00 8.16 68 ASN B O 1
ATOM 3632 N N . ARG B 1 69 ? 50.115 73.346 -18.252 1.00 7.53 69 ARG B N 1
ATOM 3633 C CA . ARG B 1 69 ? 50.747 72.132 -18.764 1.00 7.41 69 ARG B CA 1
ATOM 3634 C C . ARG B 1 69 ? 49.745 71.218 -19.468 1.00 6.97 69 ARG B C 1
ATOM 3635 O O . ARG B 1 69 ? 50.115 70.465 -20.367 1.00 7.79 69 ARG B O 1
ATOM 3643 N N . ALA B 1 70 ? 48.478 71.300 -19.072 1.00 7.68 70 ALA B N 1
ATOM 3644 C CA . ALA B 1 70 ? 47.424 70.493 -19.685 1.00 8.17 70 ALA B CA 1
ATOM 3645 C C . ALA B 1 70 ? 46.837 71.114 -20.956 1.00 6.94 70 ALA B C 1
ATOM 3646 O O . ALA B 1 70 ? 46.040 70.478 -21.643 1.00 8.44 70 ALA B O 1
ATOM 3648 N N . ARG B 1 71 ? 47.234 72.344 -21.273 1.00 7.09 71 ARG B N 1
ATOM 3649 C CA . ARG B 1 71 ? 46.581 73.108 -22.339 1.00 7.38 71 ARG B CA 1
ATOM 3650 C C . ARG B 1 71 ? 46.674 72.459 -23.726 1.00 7.48 71 ARG B C 1
ATOM 3651 O O . ARG B 1 71 ? 45.669 72.349 -24.427 1.00 8.25 71 ARG B O 1
ATOM 3659 N N . PHE B 1 72 ? 47.873 72.034 -24.116 1.00 7.61 72 PHE B N 1
ATOM 3660 C CA . PHE B 1 72 ? 48.096 71.430 -25.432 1.00 7.35 72 PHE B CA 1
ATOM 3661 C C . PHE B 1 72 ? 47.234 70.168 -25.573 1.00 6.91 72 PHE B C 1
ATOM 3662 O O . PHE B 1 72 ? 46.489 70.026 -26.545 1.00 7.59 72 PHE B O 1
ATOM 3670 N N . THR B 1 73 ? 47.313 69.269 -24.596 1.00 6.95 73 THR B N 1
ATOM 3671 C CA . THR B 1 73 ? 46.537 68.031 -24.650 1.00 6.26 73 THR B CA 1
ATOM 3672 C C . THR B 1 73 ? 45.040 68.319 -24.788 1.00 6.82 73 THR B C 1
ATOM 3673 O O . THR B 1 73 ? 44.356 67.704 -25.604 1.00 7.40 73 THR B O 1
ATOM 3677 N N . LEU B 1 74 ? 44.533 69.269 -24.006 1.00 6.91 74 LEU B N 1
ATOM 3678 C CA . LEU B 1 74 ? 43.108 69.576 -24.061 1.00 6.64 74 LEU B CA 1
ATOM 3679 C C . LEU B 1 74 ? 42.706 70.292 -25.353 1.00 7.02 74 LEU B C 1
ATOM 3680 O O . LEU B 1 74 ? 41.590 70.118 -25.840 1.00 7.76 74 LEU B O 1
ATOM 3685 N N . GLU B 1 75 ? 43.616 71.081 -25.915 1.00 7.49 75 GLU B N 1
ATOM 3686 C CA . GLU B 1 75 ? 43.349 71.715 -27.204 1.00 7.60 75 GLU B CA 1
ATOM 3687 C C . GLU B 1 75 ? 43.239 70.668 -28.312 1.00 7.25 75 GLU B C 1
ATOM 3688 O O . GLU B 1 75 ? 42.412 70.795 -29.218 1.00 8.44 75 GLU B O 1
ATOM 3694 N N . VAL B 1 76 ? 44.065 69.627 -28.240 1.00 7.09 76 VAL B N 1
ATOM 3695 C CA . VAL B 1 76 ? 43.976 68.541 -29.213 1.00 7.18 76 VAL B CA 1
ATOM 3696 C C . VAL B 1 76 ? 42.657 67.784 -29.030 1.00 7.06 76 VAL B C 1
ATOM 3697 O O . VAL B 1 76 ? 41.951 67.505 -30.004 1.00 7.48 76 VAL B O 1
ATOM 3701 N N . VAL B 1 77 ? 42.318 67.466 -27.782 1.00 6.81 77 VAL B N 1
ATOM 3702 C CA . VAL B 1 77 ? 41.043 66.817 -27.494 1.00 7.34 77 VAL B CA 1
ATOM 3703 C C . VAL B 1 77 ? 39.892 67.618 -28.096 1.00 6.52 77 VAL B C 1
ATOM 3704 O O . VAL B 1 77 ? 39.066 67.081 -28.829 1.00 7.47 77 VAL B O 1
ATOM 3708 N N . ASP B 1 78 ? 39.861 68.915 -27.810 1.00 7.50 78 ASP B N 1
ATOM 3709 C CA . ASP B 1 78 ? 38.759 69.754 -28.266 1.00 7.61 78 ASP B CA 1
ATOM 3710 C C . ASP B 1 78 ? 38.693 69.862 -29.787 1.00 7.40 78 ASP B C 1
ATOM 3711 O O . ASP B 1 78 ? 37.610 69.827 -30.371 1.00 8.19 78 ASP B O 1
ATOM 3716 N N . ALA B 1 79 ? 39.851 69.983 -30.428 1.00 7.44 79 ALA B N 1
ATOM 3717 C CA . ALA B 1 79 ? 39.891 70.094 -31.882 1.00 7.69 79 ALA B CA 1
ATOM 3718 C C . ALA B 1 79 ? 39.387 68.816 -32.544 1.00 7.38 79 ALA B C 1
ATOM 3719 O O . ALA B 1 79 ? 38.688 68.867 -33.554 1.00 8.07 79 ALA B O 1
ATOM 3721 N N . LEU B 1 80 ? 39.741 67.665 -31.978 1.00 7.00 80 LEU B N 1
ATOM 3722 C CA . LEU B 1 80 ? 39.334 66.394 -32.569 1.00 7.49 80 LEU B CA 1
ATOM 3723 C C . LEU B 1 80 ? 37.856 66.115 -32.329 1.00 7.04 80 LEU B C 1
ATOM 3724 O O . LEU B 1 80 ? 37.156 65.643 -33.226 1.00 8.03 80 LEU B O 1
ATOM 3729 N N . VAL B 1 81 ? 37.381 66.411 -31.123 1.00 7.17 81 VAL B N 1
ATOM 3730 C CA . VAL B 1 81 ? 35.960 66.271 -30.833 1.00 7.27 81 VAL B CA 1
ATOM 3731 C C . VAL B 1 81 ? 35.138 67.119 -31.803 1.00 7.37 81 VAL B C 1
ATOM 3732 O O . VAL B 1 81 ? 34.141 66.654 -32.362 1.00 8.28 81 VAL B O 1
ATOM 3736 N N . GLU B 1 82 ? 35.576 68.354 -32.022 1.00 8.41 82 GLU B N 1
ATOM 3737 C CA . GLU B 1 82 ? 34.907 69.248 -32.963 1.00 8.09 82 GLU B CA 1
ATOM 3738 C C . GLU B 1 82 ? 34.937 68.709 -34.393 1.00 9.42 82 GLU B C 1
ATOM 3739 O O . GLU B 1 82 ? 33.957 68.818 -35.125 1.00 11.72 82 GLU B O 1
ATOM 3745 N N . ALA B 1 83 ? 36.058 68.109 -34.781 1.00 9.25 83 ALA B N 1
ATOM 3746 C CA . ALA B 1 83 ? 36.251 67.672 -36.163 1.00 9.58 83 ALA B CA 1
ATOM 3747 C C . ALA B 1 83 ? 35.504 66.387 -36.517 1.00 10.16 83 ALA B C 1
ATOM 3748 O O . ALA B 1 83 ? 34.897 66.293 -37.586 1.00 12.23 83 ALA B O 1
ATOM 3750 N N . ILE B 1 84 ? 35.552 65.393 -35.635 1.00 8.94 84 ILE B N 1
ATOM 3751 C CA . ILE B 1 84 ? 35.018 64.074 -35.978 1.00 9.16 84 ILE B CA 1
ATOM 3752 C C . ILE B 1 84 ? 33.946 63.536 -35.026 1.00 9.52 84 ILE B C 1
ATOM 3753 O O . ILE B 1 84 ? 33.337 62.504 -35.307 1.00 10.78 84 ILE B O 1
ATOM 3758 N N . GLY B 1 85 ? 33.710 64.227 -33.913 1.00 9.94 85 GLY B N 1
ATOM 3759 C CA . GLY B 1 85 ? 32.682 63.816 -32.970 1.00 9.79 85 GLY B CA 1
ATOM 3760 C C . GLY B 1 85 ? 33.233 63.165 -31.715 1.00 9.22 85 GLY B C 1
ATOM 3761 O O . GLY B 1 85 ? 34.193 62.396 -31.771 1.00 9.42 85 GLY B O 1
ATOM 3762 N N . HIS B 1 86 ? 32.614 63.457 -30.575 1.00 8.28 86 HIS B N 1
ATOM 3763 C CA . HIS B 1 86 ? 33.135 62.998 -29.289 1.00 8.91 86 HIS B CA 1
ATOM 3764 C C . HIS B 1 86 ? 33.216 61.478 -29.169 1.00 8.34 86 HIS B C 1
ATOM 3765 O O . HIS B 1 86 ? 34.132 60.948 -28.540 1.00 10.00 86 HIS B O 1
ATOM 3772 N N . GLU B 1 87 ? 32.284 60.772 -29.798 1.00 8.92 87 GLU B N 1
ATOM 3773 C CA A GLU B 1 87 ? 32.228 59.321 -29.703 0.57 10.13 87 GLU B CA 1
ATOM 3774 C CA B GLU B 1 87 ? 32.263 59.318 -29.668 0.43 9.29 87 GLU B CA 1
ATOM 3775 C C . GLU B 1 87 ? 33.310 58.626 -30.535 1.00 9.23 87 GLU B C 1
ATOM 3776 O O . GLU B 1 87 ? 33.436 57.402 -30.501 1.00 9.86 87 GLU B O 1
ATOM 3787 N N . LYS B 1 88 ? 34.080 59.409 -31.288 1.00 8.66 88 LYS B N 1
ATOM 3788 C CA . LYS B 1 88 ? 35.154 58.855 -32.110 1.00 8.00 88 LYS B CA 1
ATOM 3789 C C . LYS B 1 88 ? 36.536 59.236 -31.584 1.00 7.07 88 LYS B C 1
ATOM 3790 O O . LYS B 1 88 ? 37.535 59.080 -32.285 1.00 8.06 88 LYS B O 1
ATOM 3796 N N . VAL B 1 89 ? 36.595 59.724 -30.348 1.00 6.83 89 VAL B N 1
ATOM 3797 C CA . VAL B 1 89 ? 37.853 60.206 -29.773 1.00 6.74 89 VAL B CA 1
ATOM 3798 C C . VAL B 1 89 ? 38.105 59.627 -28.380 1.00 6.31 89 VAL B C 1
ATOM 3799 O O . VAL B 1 89 ? 37.233 59.684 -27.510 1.00 7.27 89 VAL B O 1
ATOM 3803 N N . GLY B 1 90 ? 39.298 59.074 -28.176 1.00 7.06 90 GLY B N 1
ATOM 3804 C CA . GLY B 1 90 ? 39.750 58.654 -26.860 1.00 6.92 90 GLY B CA 1
ATOM 3805 C C . GLY B 1 90 ? 41.091 59.288 -26.539 1.00 6.36 90 GLY B C 1
ATOM 3806 O O . GLY B 1 90 ? 41.729 59.876 -27.412 1.00 7.34 90 GLY B O 1
ATOM 3807 N N . LEU B 1 91 ? 41.524 59.156 -25.290 1.00 6.51 91 LEU B N 1
ATOM 3808 C CA . LEU B 1 91 ? 42.767 59.772 -24.835 1.00 6.34 91 LEU B CA 1
ATOM 3809 C C . LEU B 1 91 ? 43.578 58.801 -23.989 1.00 6.52 91 LEU B C 1
ATOM 3810 O O . LEU B 1 91 ? 43.032 58.180 -23.077 1.00 7.16 91 LEU B O 1
ATOM 3815 N N . ARG B 1 92 ? 44.875 58.680 -24.282 1.00 6.25 92 ARG B N 1
ATOM 3816 C CA . ARG B 1 92 ? 45.756 57.813 -23.498 1.00 6.42 92 ARG B CA 1
ATOM 3817 C C . ARG B 1 92 ? 46.701 58.615 -22.599 1.00 5.87 92 ARG B C 1
ATOM 3818 O O . ARG B 1 92 ? 47.335 59.572 -23.049 1.00 6.70 92 ARG B O 1
ATOM 3826 N N . LEU B 1 93 ? 46.781 58.206 -21.333 1.00 6.16 93 LEU B N 1
ATOM 3827 C CA . LEU B 1 93 ? 47.599 58.863 -20.316 1.00 6.54 93 LEU B CA 1
ATOM 3828 C C . LEU B 1 93 ? 48.363 57.814 -19.509 1.00 6.04 93 LEU B C 1
ATOM 3829 O O . LEU B 1 93 ? 47.906 56.681 -19.357 1.00 6.74 93 LEU B O 1
ATOM 3834 N N . SER B 1 94 ? 49.528 58.191 -18.989 1.00 6.88 94 SER B N 1
ATOM 3835 C CA . SER B 1 94 ? 50.316 57.297 -18.145 1.00 6.56 94 SER B CA 1
ATOM 3836 C C . SER B 1 94 ? 50.834 58.068 -16.928 1.00 6.42 94 SER B C 1
ATOM 3837 O O . SER B 1 94 ? 52.003 58.455 -16.883 1.00 7.14 94 SER B O 1
ATOM 3840 N N . PRO B 1 95 ? 49.961 58.292 -15.930 1.00 6.32 95 PRO B N 1
ATOM 3841 C CA . PRO B 1 95 ? 50.292 59.180 -14.807 1.00 7.29 95 PRO B CA 1
ATOM 3842 C C . PRO B 1 95 ? 51.600 58.840 -14.095 1.00 7.18 95 PRO B C 1
ATOM 3843 O O . PRO B 1 95 ? 52.324 59.751 -13.699 1.00 8.26 95 PRO B O 1
ATOM 3847 N N . TYR B 1 96 ? 51.896 57.554 -13.941 1.00 7.51 96 TYR B N 1
ATOM 3848 C CA . TYR B 1 96 ? 53.064 57.133 -13.176 1.00 7.87 96 TYR B CA 1
ATOM 3849 C C . TYR B 1 96 ? 54.239 56.692 -14.046 1.00 7.81 96 TYR B C 1
ATOM 3850 O O . TYR B 1 96 ? 55.230 56.168 -13.541 1.00 8.13 96 TYR B O 1
ATOM 3859 N N . GLY B 1 97 ? 54.135 56.911 -15.351 1.00 7.14 97 GLY B N 1
ATOM 3860 C CA . GLY B 1 97 ? 55.191 56.502 -16.260 1.00 7.32 97 GLY B CA 1
ATOM 3861 C C . GLY B 1 97 ? 56.492 57.255 -16.055 1.00 7.46 97 GLY B C 1
ATOM 3862 O O . GLY B 1 97 ? 56.487 58.447 -15.740 1.00 8.48 97 GLY B O 1
ATOM 3863 N N . VAL B 1 98 ? 57.614 56.559 -16.227 1.00 7.57 98 VAL B N 1
ATOM 3864 C CA . VAL B 1 98 ? 58.917 57.218 -16.202 1.00 8.14 98 VAL B CA 1
ATOM 3865 C C . VAL B 1 98 ? 59.649 57.066 -17.532 1.00 9.14 98 VAL B C 1
ATOM 3866 O O . VAL B 1 98 ? 60.642 57.745 -17.778 1.00 9.52 98 VAL B O 1
ATOM 3870 N N . PHE B 1 99 ? 59.157 56.171 -18.382 1.00 9.37 99 PHE B N 1
ATOM 3871 C CA . PHE B 1 99 ? 59.740 55.968 -19.707 1.00 9.22 99 PHE B CA 1
ATOM 3872 C C . PHE B 1 99 ? 59.832 57.286 -20.476 1.00 8.43 99 PHE B C 1
ATOM 3873 O O . PHE B 1 99 ? 58.924 58.112 -20.406 1.00 9.06 99 PHE B O 1
ATOM 3881 N N . ASN B 1 100 ? 60.936 57.469 -21.198 1.00 7.48 100 ASN B N 1
ATOM 3882 C CA . ASN B 1 100 ? 61.219 58.712 -21.923 1.00 7.86 100 ASN B CA 1
ATOM 3883 C C . ASN B 1 100 ? 61.380 59.923 -21.004 1.00 8.37 100 ASN B C 1
ATOM 3884 O O . ASN B 1 100 ? 61.064 61.053 -21.381 1.00 9.18 100 ASN B O 1
ATOM 3889 N N . SER B 1 101 ? 61.880 59.657 -19.799 1.00 8.18 101 SER B N 1
ATOM 3890 C CA . SER B 1 101 ? 62.284 60.691 -18.845 1.00 8.74 101 SER B CA 1
ATOM 3891 C C . SER B 1 101 ? 61.130 61.539 -18.313 1.00 8.15 101 SER B C 1
ATOM 3892 O O . SER B 1 101 ? 61.268 62.749 -18.130 1.00 9.83 101 SER B O 1
ATOM 3895 N N . MET B 1 102 ? 59.999 60.890 -18.061 1.00 8.26 102 MET B N 1
ATOM 3896 C CA . MET B 1 102 ? 58.887 61.529 -17.369 1.00 8.11 102 MET B CA 1
ATOM 3897 C C . MET B 1 102 ? 59.050 61.371 -15.858 1.00 8.34 102 MET B C 1
ATOM 3898 O O . MET B 1 102 ? 59.842 60.558 -15.385 1.00 9.42 102 MET B O 1
ATOM 3903 N N . SER B 1 103 ? 58.286 62.140 -15.096 1.00 7.95 103 SER B N 1
ATOM 3904 C CA . SER B 1 103 ? 58.514 62.247 -13.657 1.00 8.66 103 SER B CA 1
ATOM 3905 C C . SER B 1 103 ? 58.094 61.030 -12.838 1.00 8.65 103 SER B C 1
ATOM 3906 O O . SER B 1 103 ? 58.812 60.606 -11.932 1.00 10.62 103 SER B O 1
ATOM 3909 N N . GLY B 1 104 ? 56.916 60.494 -13.131 1.00 9.16 104 GLY B N 1
ATOM 3910 C CA . GLY B 1 104 ? 56.358 59.436 -12.311 1.00 9.36 104 GLY B CA 1
ATOM 3911 C C . GLY B 1 104 ? 56.005 59.908 -10.909 1.00 8.90 104 GLY B C 1
ATOM 3912 O O . GLY B 1 104 ? 55.952 61.111 -10.633 1.00 9.64 104 GLY B O 1
ATOM 3913 N N . GLY B 1 105 ? 55.773 58.950 -10.018 1.00 9.00 105 GLY B N 1
ATOM 3914 C CA . GLY B 1 105 ? 55.311 59.241 -8.673 1.00 8.96 105 GLY B CA 1
ATOM 3915 C C . GLY B 1 105 ? 56.260 60.047 -7.809 1.00 9.46 105 GLY B C 1
ATOM 3916 O O . GLY B 1 105 ? 55.841 60.597 -6.795 1.00 11.12 105 GLY B O 1
ATOM 3917 N N . ALA B 1 106 ? 57.532 60.113 -8.192 1.00 10.23 106 ALA B N 1
ATOM 3918 C CA . ALA B 1 106 ? 58.504 60.907 -7.442 1.00 12.13 106 ALA B CA 1
ATOM 3919 C C . ALA B 1 106 ? 58.121 62.384 -7.434 1.00 11.81 106 ALA B C 1
ATOM 3920 O O . ALA B 1 106 ? 58.491 63.127 -6.526 1.00 12.91 106 ALA B O 1
ATOM 3922 N N . GLU B 1 107 ? 57.378 62.804 -8.454 1.00 10.17 107 GLU B N 1
ATOM 3923 C CA . GLU B 1 107 ? 56.830 64.153 -8.508 1.00 8.88 107 GLU B CA 1
ATOM 3924 C C . GLU B 1 107 ? 55.551 64.202 -7.681 1.00 8.00 107 GLU B C 1
ATOM 3925 O O . GLU B 1 107 ? 54.543 63.597 -8.044 1.00 8.71 107 GLU B O 1
ATOM 3931 N N . THR B 1 108 ? 55.604 64.908 -6.556 1.00 9.52 108 THR B N 1
ATOM 3932 C CA . THR B 1 108 ? 54.476 64.955 -5.629 1.00 9.18 108 THR B CA 1
ATOM 3933 C C . THR B 1 108 ? 53.219 65.581 -6.235 1.00 9.05 108 THR B C 1
ATOM 3934 O O . THR B 1 108 ? 52.111 65.319 -5.776 1.00 9.14 108 THR B O 1
ATOM 3938 N N . GLY B 1 109 ? 53.396 66.398 -7.269 1.00 9.17 109 GLY B N 1
ATOM 3939 C CA . GLY B 1 109 ? 52.268 67.026 -7.927 1.00 8.94 109 GLY B CA 1
ATOM 3940 C C . GLY B 1 109 ? 51.700 66.237 -9.092 1.00 8.93 109 GLY B C 1
ATOM 3941 O O . GLY B 1 109 ? 50.819 66.724 -9.798 1.00 10.01 109 GLY B O 1
ATOM 3942 N N . ILE B 1 110 ? 52.181 65.015 -9.305 1.00 8.13 110 ILE B N 1
ATOM 3943 C CA . ILE B 1 110 ? 51.792 64.289 -10.510 1.00 8.43 110 ILE B CA 1
ATOM 3944 C C . ILE B 1 110 ? 50.312 63.876 -10.519 1.00 7.64 110 ILE B C 1
ATOM 3945 O O . ILE B 1 110 ? 49.646 63.988 -11.551 1.00 7.98 110 ILE B O 1
ATOM 3950 N N . VAL B 1 111 ? 49.783 63.443 -9.377 1.00 7.70 111 VAL B N 1
ATOM 3951 C CA . VAL B 1 111 ? 48.382 63.039 -9.339 1.00 8.48 111 VAL B CA 1
ATOM 3952 C C . VAL B 1 111 ? 47.483 64.246 -9.621 1.00 7.67 111 VAL B C 1
ATOM 3953 O O . VAL B 1 111 ? 46.516 64.144 -10.370 1.00 8.30 111 VAL B O 1
ATOM 3957 N N . ALA B 1 112 ? 47.831 65.399 -9.059 1.00 7.40 112 ALA B N 1
ATOM 3958 C CA . ALA B 1 112 ? 47.054 66.612 -9.301 1.00 7.40 112 ALA B CA 1
ATOM 3959 C C . ALA B 1 112 ? 47.040 66.987 -10.780 1.00 6.87 112 ALA B C 1
ATOM 3960 O O . ALA B 1 112 ? 46.011 67.413 -11.308 1.00 7.53 112 ALA B O 1
ATOM 3962 N N . GLN B 1 113 ? 48.183 66.834 -11.445 1.00 7.53 113 GLN B N 1
ATOM 3963 C CA . GLN B 1 113 ? 48.280 67.139 -12.867 1.00 7.04 113 GLN B CA 1
ATOM 3964 C C . GLN B 1 113 ? 47.289 66.306 -13.680 1.00 6.38 113 GLN B C 1
ATOM 3965 O O . GLN B 1 113 ? 46.578 66.827 -14.543 1.00 8.56 113 GLN B O 1
ATOM 3971 N N . TYR B 1 114 ? 47.240 65.010 -13.393 1.00 6.53 114 TYR B N 1
ATOM 3972 C CA . TYR B 1 114 ? 46.372 64.102 -14.131 1.00 6.46 114 TYR B CA 1
ATOM 3973 C C . TYR B 1 114 ? 44.915 64.183 -13.679 1.00 6.63 114 TYR B C 1
ATOM 3974 O O . TYR B 1 114 ? 44.000 64.028 -14.491 1.00 7.48 114 TYR B O 1
ATOM 3983 N N . ALA B 1 115 ? 44.704 64.470 -12.398 1.00 6.80 115 ALA B N 1
ATOM 3984 C CA . ALA B 1 115 ? 43.358 64.680 -11.887 1.00 6.52 115 ALA B CA 1
ATOM 3985 C C . ALA B 1 115 ? 42.719 65.888 -12.564 1.00 6.54 115 ALA B C 1
ATOM 3986 O O . ALA B 1 115 ? 41.511 65.912 -12.801 1.00 7.32 115 ALA B O 1
ATOM 3988 N N . TYR B 1 116 ? 43.529 66.899 -12.865 1.00 6.52 116 TYR B N 1
ATOM 3989 C CA . TYR B 1 116 ? 43.014 68.082 -13.545 1.00 6.54 116 TYR B CA 1
ATOM 3990 C C . TYR B 1 116 ? 42.524 67.731 -14.943 1.00 6.88 116 TYR B C 1
ATOM 3991 O O . TYR B 1 116 ? 41.448 68.164 -15.360 1.00 7.69 116 TYR B O 1
ATOM 4000 N N . VAL B 1 117 ? 43.325 66.954 -15.665 1.00 7.34 117 VAL B N 1
ATOM 4001 C CA . VAL B 1 117 ? 42.951 66.529 -17.005 1.00 6.99 117 VAL B CA 1
ATOM 4002 C C . VAL B 1 117 ? 41.653 65.723 -16.966 1.00 6.29 117 VAL B C 1
ATOM 4003 O O . VAL B 1 117 ? 40.733 65.985 -17.738 1.00 7.76 117 VAL B O 1
ATOM 4007 N N . ALA B 1 118 ? 41.575 64.760 -16.051 1.00 6.71 118 ALA B N 1
ATOM 4008 C CA . ALA B 1 118 ? 40.361 63.962 -15.899 1.00 7.36 118 ALA B CA 1
ATOM 4009 C C . ALA B 1 118 ? 39.141 64.835 -15.603 1.00 7.19 118 ALA B C 1
ATOM 4010 O O . ALA B 1 118 ? 38.057 64.599 -16.139 1.00 7.78 118 ALA B O 1
ATOM 4012 N N . GLY B 1 119 ? 39.325 65.843 -14.751 1.00 7.09 119 GLY B N 1
ATOM 4013 C CA . GLY B 1 119 ? 38.242 66.746 -14.401 1.00 6.96 119 GLY B CA 1
ATOM 4014 C C . GLY B 1 119 ? 37.750 67.540 -15.587 1.00 6.88 119 GLY B C 1
ATOM 4015 O O . GLY B 1 119 ? 36.543 67.729 -15.773 1.00 7.92 119 GLY B O 1
ATOM 4016 N N . GLU B 1 120 ? 38.690 68.010 -16.395 1.00 7.16 120 GLU B N 1
ATOM 4017 C CA . GLU B 1 120 ? 38.338 68.761 -17.590 1.00 6.70 120 GLU B CA 1
ATOM 4018 C C . GLU B 1 120 ? 37.597 67.894 -18.604 1.00 6.60 120 GLU B C 1
ATOM 4019 O O . GLU B 1 120 ? 36.696 68.367 -19.296 1.00 7.06 120 GLU B O 1
ATOM 4025 N N . LEU B 1 121 ? 37.968 66.619 -18.683 1.00 6.63 121 LEU B N 1
ATOM 4026 C CA . LEU B 1 121 ? 37.250 65.698 -19.555 1.00 6.94 121 LEU B CA 1
ATOM 4027 C C . LEU B 1 121 ? 35.830 65.460 -19.053 1.00 6.88 121 LEU B C 1
ATOM 4028 O O . LEU B 1 121 ? 34.893 65.398 -19.844 1.00 8.10 121 LEU B O 1
ATOM 4033 N N . GLU B 1 122 ? 35.662 65.336 -17.739 1.00 6.82 122 GLU B N 1
ATOM 4034 C CA . GLU B 1 122 ? 34.327 65.121 -17.193 1.00 6.40 122 GLU B CA 1
ATOM 4035 C C . GLU B 1 122 ? 33.451 66.362 -17.366 1.00 6.88 122 GLU B C 1
ATOM 4036 O O . GLU B 1 122 ? 32.252 66.254 -17.611 1.00 7.86 122 GLU B O 1
ATOM 4042 N N . LYS B 1 123 ? 34.054 67.539 -17.245 1.00 7.44 123 LYS B N 1
ATOM 4043 C CA . LYS B 1 123 ? 33.331 68.781 -17.488 1.00 8.03 123 LYS B CA 1
ATOM 4044 C C . LYS B 1 123 ? 32.791 68.813 -18.923 1.00 7.71 123 LYS B C 1
ATOM 4045 O O . LYS B 1 123 ? 31.637 69.176 -19.168 1.00 8.42 123 LYS B O 1
ATOM 4051 N N . ARG B 1 124 ? 33.634 68.423 -19.874 1.00 7.30 124 ARG B N 1
ATOM 4052 C CA . ARG B 1 124 ? 33.224 68.329 -21.270 1.00 7.12 124 ARG B CA 1
ATOM 4053 C C . ARG B 1 124 ? 32.118 67.292 -21.462 1.00 6.65 124 ARG B C 1
ATOM 4054 O O . ARG B 1 124 ? 31.197 67.496 -22.255 1.00 7.68 124 ARG B O 1
ATOM 4062 N N . ALA B 1 125 ? 32.204 66.187 -20.727 1.00 6.99 125 ALA B N 1
ATOM 4063 C CA . ALA B 1 125 ? 31.177 65.154 -20.793 1.00 7.99 125 ALA B CA 1
ATOM 4064 C C . ALA B 1 125 ? 29.821 65.689 -20.343 1.00 8.35 125 ALA B C 1
ATOM 4065 O O . ALA B 1 125 ? 28.793 65.395 -20.952 1.00 9.48 125 ALA B O 1
ATOM 4067 N N . LYS B 1 126 ? 29.817 66.474 -19.270 1.00 9.18 126 LYS B N 1
ATOM 4068 C CA . LYS B 1 126 ? 28.581 67.079 -18.785 1.00 10.52 126 LYS B CA 1
ATOM 4069 C C . LYS B 1 126 ? 28.022 68.081 -19.792 1.00 11.93 126 LYS B C 1
ATOM 4070 O O . LYS B 1 126 ? 26.830 68.391 -19.774 1.00 15.29 126 LYS B O 1
ATOM 4076 N N . ALA B 1 127 ? 28.890 68.588 -20.661 1.00 10.49 127 ALA B N 1
ATOM 4077 C CA . ALA B 1 127 ? 28.486 69.517 -21.709 1.00 11.13 127 ALA B CA 1
ATOM 4078 C C . ALA B 1 127 ? 28.164 68.789 -23.018 1.00 9.94 127 ALA B C 1
ATOM 4079 O O . ALA B 1 127 ? 28.124 69.403 -24.085 1.00 11.27 127 ALA B O 1
ATOM 4081 N N . GLY B 1 128 ? 27.942 67.478 -22.932 1.00 9.12 128 GLY B N 1
ATOM 4082 C CA . GLY B 1 128 ? 27.478 66.699 -24.066 1.00 10.38 128 GLY B CA 1
ATOM 4083 C C . GLY B 1 128 ? 28.565 66.228 -25.014 1.00 10.29 128 GLY B C 1
ATOM 4084 O O . GLY B 1 128 ? 28.278 65.844 -26.148 1.00 11.38 128 GLY B O 1
ATOM 4085 N N . LYS B 1 129 ? 29.812 66.235 -24.551 1.00 8.34 129 LYS B N 1
ATOM 4086 C CA . LYS B 1 129 ? 30.943 65.897 -25.410 1.00 8.99 129 LYS B CA 1
ATOM 4087 C C . LYS B 1 129 ? 31.834 64.816 -24.802 1.00 8.59 129 LYS B C 1
ATOM 4088 O O . LYS B 1 129 ? 33.057 64.881 -24.910 1.00 12.23 129 LYS B O 1
ATOM 4094 N N . ARG B 1 130 ? 31.222 63.808 -24.185 1.00 8.04 130 ARG B N 1
ATOM 4095 C CA . ARG B 1 130 ? 31.988 62.777 -23.486 1.00 8.12 130 ARG B CA 1
ATOM 4096 C C . ARG B 1 130 ? 32.878 61.964 -24.426 1.00 7.09 130 ARG B C 1
ATOM 4097 O O . ARG B 1 130 ? 32.396 61.407 -25.408 1.00 8.01 130 ARG B O 1
ATOM 4105 N N . LEU B 1 131 ? 34.172 61.882 -24.121 1.00 6.99 131 LEU B N 1
ATOM 4106 C CA . LEU B 1 131 ? 35.063 61.043 -24.921 1.00 6.79 131 LEU B CA 1
ATOM 4107 C C . LEU B 1 131 ? 34.621 59.590 -24.869 1.00 7.32 131 LEU B C 1
ATOM 4108 O O . LEU B 1 131 ? 33.979 59.157 -23.910 1.00 8.11 131 LEU B O 1
ATOM 4113 N N . ALA B 1 132 ? 34.976 58.837 -25.902 1.00 7.52 132 ALA B N 1
ATOM 4114 C CA . ALA B 1 132 ? 34.646 57.420 -25.945 1.00 7.17 132 ALA B CA 1
ATOM 4115 C C . ALA B 1 132 ? 35.268 56.646 -24.781 1.00 7.23 132 ALA B C 1
ATOM 4116 O O . ALA B 1 132 ? 34.663 55.713 -24.258 1.00 8.31 132 ALA B O 1
ATOM 4118 N N . PHE B 1 133 ? 36.479 57.031 -24.387 1.00 7.03 133 PHE B N 1
ATOM 4119 C CA . PHE B 1 133 ? 37.188 56.361 -23.303 1.00 7.15 133 PHE B CA 1
ATOM 4120 C C . PHE B 1 133 ? 38.402 57.157 -22.868 1.00 6.27 133 PHE B C 1
ATOM 4121 O O . PHE B 1 133 ? 38.900 58.016 -23.610 1.00 7.00 133 PHE B O 1
ATOM 4129 N N . VAL B 1 134 ? 38.869 56.856 -21.661 1.00 6.92 134 VAL B N 1
ATOM 4130 C CA . VAL B 1 134 ? 40.195 57.239 -21.210 1.00 6.52 134 VAL B CA 1
ATOM 4131 C C . VAL B 1 134 ? 40.992 55.945 -21.063 1.00 5.81 134 VAL B C 1
ATOM 4132 O O . VAL B 1 134 ? 40.503 54.966 -20.496 1.00 7.44 134 VAL B O 1
ATOM 4136 N N . HIS B 1 135 ? 42.203 55.931 -21.610 1.00 6.19 135 HIS B N 1
ATOM 4137 C CA . HIS B 1 135 ? 43.067 54.755 -21.593 1.00 5.61 135 HIS B CA 1
ATOM 4138 C C . HIS B 1 135 ? 44.242 55.072 -20.682 1.00 5.80 135 HIS B C 1
ATOM 4139 O O . HIS B 1 135 ? 44.980 56.021 -20.930 1.00 7.08 135 HIS B O 1
ATOM 4146 N N . LEU B 1 136 ? 44.394 54.292 -19.617 1.00 6.20 136 LEU B N 1
ATOM 4147 C CA . LEU B 1 136 ? 45.457 54.514 -18.642 1.00 6.56 136 LEU B CA 1
ATOM 4148 C C . LEU B 1 136 ? 46.492 53.407 -18.672 1.00 6.75 136 LEU B C 1
ATOM 4149 O O . LEU B 1 136 ? 46.145 52.228 -18.659 1.00 8.22 136 LEU B O 1
ATOM 4154 N N . VAL B 1 137 ? 47.763 53.788 -18.699 1.00 6.87 137 VAL B N 1
ATOM 4155 C CA . VAL B 1 137 ? 48.824 52.845 -18.385 1.00 6.68 137 VAL B CA 1
ATOM 4156 C C . VAL B 1 137 ? 48.939 52.803 -16.863 1.00 6.58 137 VAL B C 1
ATOM 4157 O O . VAL B 1 137 ? 48.938 53.842 -16.208 1.00 7.36 137 VAL B O 1
ATOM 4161 N N . GLU B 1 138 ? 49.002 51.598 -16.308 1.00 6.76 138 GLU B N 1
ATOM 4162 C CA . GLU B 1 138 ? 49.044 51.409 -14.863 1.00 7.37 138 GLU B CA 1
ATOM 4163 C C . GLU B 1 138 ? 50.452 51.582 -14.306 1.00 7.04 138 GLU B C 1
ATOM 4164 O O . GLU B 1 138 ? 51.433 51.361 -15.018 1.00 7.85 138 GLU B O 1
ATOM 4170 N N . PRO B 1 139 ? 50.559 51.948 -13.015 1.00 7.06 139 PRO B N 1
ATOM 4171 C CA . PRO B 1 139 ? 51.870 52.005 -12.350 1.00 7.71 139 PRO B CA 1
ATOM 4172 C C . PRO B 1 139 ? 52.525 50.625 -12.277 1.00 7.69 139 PRO B C 1
ATOM 4173 O O . PRO B 1 139 ? 53.694 50.523 -11.910 1.00 8.96 139 PRO B O 1
ATOM 4177 N N . ARG B 1 140 ? 51.767 49.589 -12.633 1.00 7.93 140 ARG B N 1
ATOM 4178 C CA . ARG B 1 140 ? 52.280 48.229 -12.765 1.00 8.39 140 ARG B CA 1
ATOM 4179 C C . ARG B 1 140 ? 53.424 48.164 -13.769 1.00 8.11 140 ARG B C 1
ATOM 4180 O O . ARG B 1 140 ? 54.303 47.309 -13.667 1.00 9.46 140 ARG B O 1
ATOM 4188 N N . VAL B 1 141 ? 53.389 49.058 -14.752 1.00 7.55 141 VAL B N 1
ATOM 4189 C CA . VAL B 1 141 ? 54.412 49.125 -15.788 1.00 7.16 141 VAL B CA 1
ATOM 4190 C C . VAL B 1 141 ? 54.772 50.585 -16.041 1.00 7.47 141 VAL B C 1
ATOM 4191 O O . VAL B 1 141 ? 54.075 51.290 -16.772 1.00 8.15 141 VAL B O 1
ATOM 4195 N N . THR B 1 142 ? 55.843 51.053 -15.409 1.00 7.63 142 THR B N 1
ATOM 4196 C CA . THR B 1 142 ? 56.275 52.436 -15.601 1.00 8.17 142 THR B CA 1
ATOM 4197 C C . THR B 1 142 ? 57.188 52.583 -16.815 1.00 7.52 142 THR B C 1
ATOM 4198 O O . THR B 1 142 ? 57.480 53.698 -17.244 1.00 8.67 142 THR B O 1
ATOM 4202 N N . ASN B 1 143 ? 57.616 51.450 -17.367 1.00 8.25 143 ASN B N 1
ATOM 4203 C CA . ASN B 1 143 ? 58.477 51.396 -18.545 1.00 8.91 143 ASN B CA 1
ATOM 4204 C C . ASN B 1 143 ? 58.226 50.058 -19.231 1.00 9.06 143 ASN B C 1
ATOM 4205 O O . ASN B 1 143 ? 58.562 49.012 -18.685 1.00 9.87 143 ASN B O 1
ATOM 4210 N N . PRO B 1 144 ? 57.637 50.086 -20.436 1.00 9.77 144 PRO B N 1
ATOM 4211 C CA . PRO B 1 144 ? 57.178 48.841 -21.064 1.00 10.85 144 PRO B CA 1
ATOM 4212 C C . PRO B 1 144 ? 58.307 48.020 -21.677 1.00 11.47 144 PRO B C 1
ATOM 4213 O O . PRO B 1 144 ? 58.054 46.946 -22.219 1.00 12.56 144 PRO B O 1
ATOM 4217 N N . PHE B 1 145 ? 59.538 48.509 -21.586 1.00 11.30 145 PHE B N 1
ATOM 4218 C CA . PHE B 1 145 ? 60.673 47.756 -22.098 1.00 12.22 145 PHE B CA 1
ATOM 4219 C C . PHE B 1 145 ? 61.467 47.088 -20.978 1.00 12.76 145 PHE B C 1
ATOM 4220 O O . PHE B 1 145 ? 62.545 46.548 -21.201 1.00 14.95 145 PHE B O 1
ATOM 4228 N N . LEU B 1 146 ? 60.899 47.116 -19.776 1.00 10.49 146 LEU B N 1
ATOM 4229 C CA . LEU B 1 146 ? 61.385 46.306 -18.666 1.00 11.57 146 LEU B CA 1
ATOM 4230 C C . LEU B 1 146 ? 60.473 45.097 -18.531 1.00 10.66 146 LEU B C 1
ATOM 4231 O O . LEU B 1 146 ? 59.260 45.204 -18.734 1.00 11.35 146 LEU B O 1
ATOM 4236 N N . THR B 1 147 ? 61.049 43.951 -18.185 1.00 12.29 147 THR B N 1
ATOM 4237 C CA A THR B 1 147 ? 60.285 42.717 -18.040 0.73 12.58 147 THR B CA 1
ATOM 4238 C CA B THR B 1 147 ? 60.277 42.721 -18.042 0.27 12.25 147 THR B CA 1
ATOM 4239 C C . THR B 1 147 ? 59.188 42.872 -16.986 1.00 11.50 147 THR B C 1
ATOM 4240 O O . THR B 1 147 ? 59.334 43.647 -16.039 1.00 11.49 147 THR B O 1
ATOM 4247 N N . GLU B 1 148 ? 58.093 42.135 -17.165 1.00 11.73 148 GLU B N 1
ATOM 4248 C CA . GLU B 1 148 ? 56.961 42.166 -16.244 1.00 11.74 148 GLU B CA 1
ATOM 4249 C C . GLU B 1 148 ? 57.416 41.995 -14.800 1.00 12.18 148 GLU B C 1
ATOM 4250 O O . GLU B 1 148 ? 58.175 41.077 -14.484 1.00 13.49 148 GLU B O 1
ATOM 4256 N N . GLY B 1 149 ? 56.954 42.888 -13.928 1.00 11.92 149 GLY B N 1
ATOM 4257 C CA . GLY B 1 149 ? 57.342 42.860 -12.530 1.00 12.85 149 GLY B CA 1
ATOM 4258 C C . GLY B 1 149 ? 58.440 43.850 -12.193 1.00 13.46 149 GLY B C 1
ATOM 4259 O O . GLY B 1 149 ? 58.600 44.237 -11.035 1.00 15.83 149 GLY B O 1
ATOM 4260 N N . GLU B 1 150 ? 59.208 44.253 -13.201 1.00 13.28 150 GLU B N 1
ATOM 4261 C CA . GLU B 1 150 ? 60.229 45.277 -13.016 1.00 12.62 150 GLU B CA 1
ATOM 4262 C C . GLU B 1 150 ? 59.636 46.646 -13.318 1.00 11.51 150 GLU B C 1
ATOM 4263 O O . GLU B 1 150 ? 58.736 46.764 -14.144 1.00 11.00 150 GLU B O 1
ATOM 4269 N N . GLY B 1 151 ? 60.128 47.677 -12.640 1.00 11.68 151 GLY B N 1
ATOM 4270 C CA . GLY B 1 151 ? 59.597 49.016 -12.819 1.00 11.72 151 GLY B CA 1
ATOM 4271 C C . GLY B 1 151 ? 58.153 49.141 -12.361 1.00 11.28 151 GLY B C 1
ATOM 4272 O O . GLY B 1 151 ? 57.396 49.969 -12.869 1.00 11.59 151 GLY B O 1
ATOM 4273 N N . GLU B 1 152 ? 57.771 48.308 -11.398 1.00 11.04 152 GLU B N 1
ATOM 4274 C CA . GLU B 1 152 ? 56.437 48.357 -10.816 1.00 12.68 152 GLU B CA 1
ATOM 4275 C C . GLU B 1 152 ? 56.437 49.361 -9.670 1.00 12.50 152 GLU B C 1
ATOM 4276 O O . GLU B 1 152 ? 57.105 49.156 -8.660 1.00 14.82 152 GLU B O 1
ATOM 4282 N N . TYR B 1 153 ? 55.709 50.461 -9.838 1.00 10.82 153 TYR B N 1
ATOM 4283 C CA . TYR B 1 153 ? 55.639 51.490 -8.804 1.00 10.92 153 TYR B CA 1
ATOM 4284 C C . TYR B 1 153 ? 54.550 51.149 -7.796 1.00 12.15 153 TYR B C 1
ATOM 4285 O O . TYR B 1 153 ? 53.385 50.993 -8.159 1.00 14.19 153 TYR B O 1
ATOM 4294 N N . GLU B 1 154 ? 54.934 51.038 -6.527 1.00 12.83 154 GLU B N 1
ATOM 4295 C CA . GLU B 1 154 ? 54.012 50.588 -5.488 1.00 15.57 154 GLU B CA 1
ATOM 4296 C C . GLU B 1 154 ? 53.353 51.744 -4.747 1.00 13.39 154 GLU B C 1
ATOM 4297 O O . GLU B 1 154 ? 52.433 51.537 -3.957 1.00 16.38 154 GLU B O 1
ATOM 4303 N N . GLY B 1 155 ? 53.822 52.958 -5.006 1.00 10.71 155 GLY B N 1
ATOM 4304 C CA . GLY B 1 155 ? 53.438 54.101 -4.199 1.00 11.14 155 GLY B CA 1
ATOM 4305 C C . GLY B 1 155 ? 52.253 54.897 -4.704 1.00 10.28 155 GLY B C 1
ATOM 4306 O O . GLY B 1 155 ? 51.931 55.952 -4.159 1.00 12.35 155 GLY B O 1
ATOM 4307 N N . GLY B 1 156 ? 51.593 54.405 -5.744 1.00 9.48 156 GLY B N 1
ATOM 4308 C CA . GLY B 1 156 ? 50.465 55.127 -6.294 1.00 9.87 156 GLY B CA 1
ATOM 4309 C C . GLY B 1 156 ? 49.508 54.249 -7.064 1.00 8.71 156 GLY B C 1
ATOM 4310 O O . GLY B 1 156 ? 49.881 53.182 -7.554 1.00 11.29 156 GLY B O 1
ATOM 4311 N N . SER B 1 157 ? 48.270 54.717 -7.173 1.00 7.70 157 SER B N 1
ATOM 4312 C CA . SER B 1 157 ? 47.216 54.011 -7.881 1.00 8.40 157 SER B CA 1
ATOM 4313 C C . SER B 1 157 ? 46.545 54.952 -8.866 1.00 7.37 157 SER B C 1
ATOM 4314 O O . SER B 1 157 ? 46.511 56.166 -8.647 1.00 7.74 157 SER B O 1
ATOM 4317 N N . ASN B 1 158 ? 46.014 54.390 -9.949 1.00 7.41 158 ASN B N 1
ATOM 4318 C CA . ASN B 1 158 ? 45.197 55.141 -10.897 1.00 7.61 158 ASN B CA 1
ATOM 4319 C C . ASN B 1 158 ? 43.742 55.251 -10.450 1.00 7.94 158 ASN B C 1
ATOM 4320 O O . ASN B 1 158 ? 42.916 55.812 -11.168 1.00 9.18 158 ASN B O 1
ATOM 4325 N N . ASP B 1 159 ? 43.424 54.722 -9.270 1.00 8.75 159 ASP B N 1
ATOM 4326 C CA . ASP B 1 159 ? 42.035 54.708 -8.805 1.00 10.99 159 ASP B CA 1
ATOM 4327 C C . ASP B 1 159 ? 41.402 56.100 -8.757 1.00 8.93 159 ASP B C 1
ATOM 4328 O O . ASP B 1 159 ? 40.197 56.235 -8.953 1.00 9.01 159 ASP B O 1
ATOM 4333 N N . PHE B 1 160 ? 42.218 57.127 -8.534 1.00 8.07 160 PHE B N 1
ATOM 4334 C CA . PHE B 1 160 ? 41.717 58.500 -8.449 1.00 7.75 160 PHE B CA 1
ATOM 4335 C C . PHE B 1 160 ? 40.921 58.906 -9.684 1.00 8.16 160 PHE B C 1
ATOM 4336 O O . PHE B 1 160 ? 39.959 59.667 -9.586 1.00 8.87 160 PHE B O 1
ATOM 4344 N N . VAL B 1 161 ? 41.307 58.381 -10.841 1.00 7.95 161 VAL B N 1
ATOM 4345 C CA . VAL B 1 161 ? 40.635 58.740 -12.080 1.00 7.75 161 VAL B CA 1
ATOM 4346 C C . VAL B 1 161 ? 39.141 58.402 -12.028 1.00 7.27 161 VAL B C 1
ATOM 4347 O O . VAL B 1 161 ? 38.312 59.149 -12.548 1.00 7.79 161 VAL B O 1
ATOM 4351 N N . TYR B 1 162 ? 38.803 57.296 -11.368 1.00 7.92 162 TYR B N 1
ATOM 4352 C CA . TYR B 1 162 ? 37.414 56.843 -11.295 1.00 7.65 162 TYR B CA 1
ATOM 4353 C C . TYR B 1 162 ? 36.518 57.760 -10.458 1.00 7.67 162 TYR B C 1
ATOM 4354 O O . TYR B 1 162 ? 35.303 57.784 -10.650 1.00 8.69 162 TYR B O 1
ATOM 4363 N N . SER B 1 163 ? 37.111 58.503 -9.526 1.00 7.18 163 SER B N 1
ATOM 4364 C CA . SER B 1 163 ? 36.352 59.470 -8.736 1.00 7.77 163 SER B CA 1
ATOM 4365 C C . SER B 1 163 ? 36.018 60.711 -9.559 1.00 7.72 163 SER B C 1
ATOM 4366 O O . SER B 1 163 ? 35.175 61.513 -9.164 1.00 11.72 163 SER B O 1
ATOM 4369 N N . ILE B 1 164 ? 36.662 60.855 -10.712 1.00 6.70 164 ILE B N 1
ATOM 4370 C CA . ILE B 1 164 ? 36.573 62.090 -11.476 1.00 6.35 164 ILE B CA 1
ATOM 4371 C C . ILE B 1 164 ? 35.892 61.872 -12.824 1.00 7.10 164 ILE B C 1
ATOM 4372 O O . ILE B 1 164 ? 34.852 62.462 -13.111 1.00 8.03 164 ILE B O 1
ATOM 4377 N N . TRP B 1 165 ? 36.502 61.029 -13.650 1.00 7.22 165 TRP B N 1
ATOM 4378 C CA . TRP B 1 165 ? 35.967 60.669 -14.954 1.00 7.38 165 TRP B CA 1
ATOM 4379 C C . TRP B 1 165 ? 34.989 59.521 -14.790 1.00 7.37 165 TRP B C 1
ATOM 4380 O O . TRP B 1 165 ? 35.297 58.521 -14.133 1.00 8.13 165 TRP B O 1
ATOM 4391 N N . LYS B 1 166 ? 33.813 59.663 -15.392 1.00 7.89 166 LYS B N 1
ATOM 4392 C CA . LYS B 1 166 ? 32.725 58.720 -15.173 1.00 8.39 166 LYS B CA 1
ATOM 4393 C C . LYS B 1 166 ? 32.414 57.868 -16.401 1.00 9.27 166 LYS B C 1
ATOM 4394 O O . LYS B 1 166 ? 31.402 57.173 -16.442 1.00 11.81 166 LYS B O 1
ATOM 4400 N N . GLY B 1 167 ? 33.295 57.912 -17.393 1.00 7.64 167 GLY B N 1
ATOM 4401 C CA . GLY B 1 167 ? 33.121 57.118 -18.595 1.00 8.40 167 GLY B CA 1
ATOM 4402 C C . GLY B 1 167 ? 33.957 55.850 -18.577 1.00 7.35 167 GLY B C 1
ATOM 4403 O O . GLY B 1 167 ? 34.525 55.475 -17.546 1.00 7.53 167 GLY B O 1
ATOM 4404 N N . PRO B 1 168 ? 34.046 55.177 -19.730 1.00 7.10 168 PRO B N 1
ATOM 4405 C CA . PRO B 1 168 ? 34.834 53.944 -19.794 1.00 7.20 168 PRO B CA 1
ATOM 4406 C C . PRO B 1 168 ? 36.315 54.207 -19.539 1.00 6.97 168 PRO B C 1
ATOM 4407 O O . PRO B 1 168 ? 36.841 55.259 -19.921 1.00 7.11 168 PRO B O 1
ATOM 4411 N N . VAL B 1 169 ? 36.970 53.250 -18.887 1.00 6.66 169 VAL B N 1
ATOM 4412 C CA . VAL B 1 169 ? 38.394 53.331 -18.613 1.00 7.06 169 VAL B CA 1
ATOM 4413 C C . VAL B 1 169 ? 39.052 52.032 -19.046 1.00 6.71 169 VAL B C 1
ATOM 4414 O O . VAL B 1 169 ? 38.669 50.951 -18.591 1.00 8.32 169 VAL B O 1
ATOM 4418 N N . ILE B 1 170 ? 40.025 52.141 -19.949 1.00 6.47 170 ILE B N 1
ATOM 4419 C CA . ILE B 1 170 ? 40.860 51.007 -20.321 1.00 6.27 170 ILE B CA 1
ATOM 4420 C C . ILE B 1 170 ? 42.125 51.067 -19.479 1.00 6.66 170 ILE B C 1
ATOM 4421 O O . ILE B 1 170 ? 42.749 52.121 -19.389 1.00 7.89 170 ILE B O 1
ATOM 4426 N N . ARG B 1 171 ? 42.489 49.948 -18.855 1.00 7.05 171 ARG B N 1
ATOM 4427 C CA . ARG B 1 171 ? 43.698 49.879 -18.035 1.00 7.74 171 ARG B CA 1
ATOM 4428 C C . ARG B 1 171 ? 44.664 48.872 -18.636 1.00 7.53 171 ARG B C 1
ATOM 4429 O O . ARG B 1 171 ? 44.266 47.756 -18.955 1.00 7.97 171 ARG B O 1
ATOM 4437 N N . ALA B 1 172 ? 45.927 49.265 -18.790 1.00 6.65 172 ALA B N 1
ATOM 4438 C CA . ALA B 1 172 ? 46.941 48.385 -19.367 1.00 7.39 172 ALA B CA 1
ATOM 4439 C C . ALA B 1 172 ? 48.188 48.314 -18.495 1.00 6.66 172 ALA B C 1
ATOM 4440 O O . ALA B 1 172 ? 48.605 49.307 -17.907 1.00 7.14 172 ALA B O 1
ATOM 4442 N N . GLY B 1 173 ? 48.789 47.132 -18.428 1.00 6.98 173 GLY B N 1
ATOM 4443 C CA . GLY B 1 173 ? 50.073 46.979 -17.773 1.00 7.84 173 GLY B CA 1
ATOM 4444 C C . GLY B 1 173 ? 50.185 45.705 -16.960 1.00 7.47 173 GLY B C 1
ATOM 4445 O O . GLY B 1 173 ? 49.666 45.629 -15.843 1.00 8.20 173 GLY B O 1
ATOM 4446 N N . ASN B 1 174 ? 50.864 44.706 -17.522 1.00 7.22 174 ASN B N 1
ATOM 4447 C CA . ASN B 1 174 ? 51.147 43.450 -16.828 1.00 7.33 174 ASN B CA 1
ATOM 4448 C C . ASN B 1 174 ? 49.894 42.736 -16.315 1.00 7.83 174 ASN B C 1
ATOM 4449 O O . ASN B 1 174 ? 49.870 42.222 -15.194 1.00 8.83 174 ASN B O 1
ATOM 4454 N N . PHE B 1 175 ? 48.859 42.681 -17.147 1.00 7.72 175 PHE B N 1
ATOM 4455 C CA . PHE B 1 175 ? 47.626 42.009 -16.747 1.00 8.17 175 PHE B CA 1
ATOM 4456 C C . PHE B 1 175 ? 47.510 40.565 -17.238 1.00 7.62 175 PHE B C 1
ATOM 4457 O O . PHE B 1 175 ? 46.760 39.784 -16.661 1.00 9.18 175 PHE B O 1
ATOM 4465 N N . ALA B 1 176 ? 48.231 40.208 -18.300 1.00 8.60 176 ALA B N 1
ATOM 4466 C CA . ALA B 1 176 ? 48.111 38.860 -18.862 1.00 9.72 176 ALA B CA 1
ATOM 4467 C C . ALA B 1 176 ? 48.561 37.786 -17.873 1.00 8.75 176 ALA B C 1
ATOM 4468 O O . ALA B 1 176 ? 47.949 36.719 -17.770 1.00 10.15 176 ALA B O 1
ATOM 4470 N N . LEU B 1 177 ? 49.638 38.075 -17.152 1.00 9.58 177 LEU B N 1
ATOM 4471 C CA . LEU B 1 177 ? 50.189 37.137 -16.183 1.00 9.72 177 LEU B CA 1
ATOM 4472 C C . LEU B 1 177 ? 49.484 37.214 -14.835 1.00 10.33 177 LEU B C 1
ATOM 4473 O O . LEU B 1 177 ? 49.838 36.490 -13.904 1.00 11.24 177 LEU B O 1
ATOM 4478 N N . HIS B 1 178 ? 48.483 38.083 -14.733 1.00 9.46 178 HIS B N 1
ATOM 4479 C CA . HIS B 1 178 ? 47.829 38.329 -13.453 1.00 10.90 178 HIS B CA 1
ATOM 4480 C C . HIS B 1 178 ? 46.307 38.353 -13.529 1.00 9.84 178 HIS B C 1
ATOM 4481 O O . HIS B 1 178 ? 45.679 39.376 -13.257 1.00 10.15 178 HIS B O 1
ATOM 4488 N N . PRO B 1 179 ? 45.707 37.204 -13.879 1.00 10.18 179 PRO B N 1
ATOM 4489 C CA . PRO B 1 179 ? 44.246 37.115 -13.961 1.00 10.23 179 PRO B CA 1
ATOM 4490 C C . PRO B 1 179 ? 43.577 37.403 -12.618 1.00 10.74 179 PRO B C 1
ATOM 4491 O O . PRO B 1 179 ? 42.427 37.842 -12.593 1.00 12.22 179 PRO B O 1
ATOM 4495 N N . GLU B 1 180 ? 44.289 37.169 -11.519 1.00 11.60 180 GLU B N 1
ATOM 4496 C CA . GLU B 1 180 ? 43.737 37.433 -10.195 1.00 11.99 180 GLU B CA 1
ATOM 4497 C C . GLU B 1 180 ? 43.488 38.929 -9.995 1.00 12.12 180 GLU B C 1
ATOM 4498 O O . GLU B 1 180 ? 42.533 39.325 -9.326 1.00 14.31 180 GLU B O 1
ATOM 4504 N N . VAL B 1 181 ? 44.336 39.758 -10.593 1.00 11.16 181 VAL B N 1
ATOM 4505 C CA . VAL B 1 181 ? 44.153 41.203 -10.528 1.00 10.50 181 VAL B CA 1
ATOM 4506 C C . VAL B 1 181 ? 43.013 41.640 -11.454 1.00 10.64 181 VAL B C 1
ATOM 4507 O O . VAL B 1 181 ? 42.151 42.430 -11.067 1.00 12.12 181 VAL B O 1
ATOM 4511 N N . VAL B 1 182 ? 43.006 41.115 -12.675 1.00 10.26 182 VAL B N 1
ATOM 4512 C CA . VAL B 1 182 ? 41.942 41.416 -13.627 1.00 9.86 182 VAL B CA 1
ATOM 4513 C C . VAL B 1 182 ? 40.561 41.042 -13.081 1.00 9.74 182 VAL B C 1
ATOM 4514 O O . VAL B 1 182 ? 39.608 41.811 -13.213 1.00 10.87 182 VAL B O 1
ATOM 4518 N N . ARG B 1 183 ? 40.466 39.878 -12.446 1.00 10.64 183 ARG B N 1
ATOM 4519 C CA . ARG B 1 183 ? 39.204 39.425 -11.866 1.00 11.47 183 ARG B CA 1
ATOM 4520 C C . ARG B 1 183 ? 38.610 40.460 -10.912 1.00 12.24 183 ARG B C 1
ATOM 4521 O O . ARG B 1 183 ? 37.399 40.674 -10.891 1.00 13.50 183 ARG B O 1
ATOM 4529 N N . GLU B 1 184 ? 39.465 41.113 -10.136 1.00 11.48 184 GLU B N 1
ATOM 4530 C CA . GLU B 1 184 ? 38.990 42.134 -9.214 1.00 12.78 184 GLU B CA 1
ATOM 4531 C C . GLU B 1 184 ? 38.673 43.439 -9.930 1.00 12.04 184 GLU B C 1
ATOM 4532 O O . GLU B 1 184 ? 37.650 44.066 -9.662 1.00 14.27 184 GLU B O 1
ATOM 4538 N N . GLU B 1 185 ? 39.541 43.840 -10.852 1.00 11.44 185 GLU B N 1
ATOM 4539 C CA . GLU B 1 185 ? 39.381 45.138 -11.497 1.00 11.16 185 GLU B CA 1
ATOM 4540 C C . GLU B 1 185 ? 38.160 45.222 -12.417 1.00 10.23 185 GLU B C 1
ATOM 4541 O O . GLU B 1 185 ? 37.526 46.273 -12.504 1.00 11.83 185 GLU B O 1
ATOM 4547 N N . VAL B 1 186 ? 37.803 44.122 -13.072 1.00 10.55 186 VAL B N 1
ATOM 4548 C CA . VAL B 1 186 ? 36.645 44.152 -13.968 1.00 11.49 186 VAL B CA 1
ATOM 4549 C C . VAL B 1 186 ? 35.304 44.083 -13.236 1.00 12.07 186 VAL B C 1
ATOM 4550 O O . VAL B 1 186 ? 34.250 44.189 -13.861 1.00 13.90 186 VAL B O 1
ATOM 4554 N N . LYS B 1 187 ? 35.338 43.927 -11.915 1.00 12.38 187 LYS B N 1
ATOM 4555 C CA . LYS B 1 187 ? 34.115 44.038 -11.127 1.00 13.38 187 LYS B CA 1
ATOM 4556 C C . LYS B 1 187 ? 33.532 45.438 -11.287 1.00 13.76 187 LYS B C 1
ATOM 4557 O O . LYS B 1 187 ? 32.326 45.636 -11.164 1.00 15.28 187 LYS B O 1
ATOM 4563 N N . ASP B 1 188 ? 34.394 46.408 -11.570 1.00 12.52 188 ASP B N 1
ATOM 4564 C CA . ASP B 1 188 ? 33.931 47.725 -11.975 1.00 12.17 188 ASP B CA 1
ATOM 4565 C C . ASP B 1 188 ? 33.371 47.637 -13.392 1.00 11.50 188 ASP B C 1
ATOM 4566 O O . ASP B 1 188 ? 34.064 47.212 -14.320 1.00 12.63 188 ASP B O 1
ATOM 4571 N N . LYS B 1 189 ? 32.121 48.053 -13.557 1.00 12.14 189 LYS B N 1
ATOM 4572 C CA . LYS B 1 189 ? 31.383 47.780 -14.786 1.00 13.05 189 LYS B CA 1
ATOM 4573 C C . LYS B 1 189 ? 31.755 48.653 -15.983 1.00 10.41 189 LYS B C 1
ATOM 4574 O O . LYS B 1 189 ? 31.219 48.455 -17.070 1.00 11.58 189 LYS B O 1
ATOM 4580 N N . ARG B 1 190 ? 32.659 49.612 -15.797 1.00 9.56 190 ARG B N 1
ATOM 4581 C CA . ARG B 1 190 ? 33.123 50.429 -16.919 1.00 9.34 190 ARG B CA 1
ATOM 4582 C C . ARG B 1 190 ? 34.628 50.286 -17.163 1.00 8.88 190 ARG B C 1
ATOM 4583 O O . ARG B 1 190 ? 35.249 51.143 -17.789 1.00 9.12 190 ARG B O 1
ATOM 4591 N N . THR B 1 191 ? 35.198 49.183 -16.686 1.00 8.55 191 THR B N 1
ATOM 4592 C CA . THR B 1 191 ? 36.625 48.914 -16.843 1.00 8.00 191 THR B CA 1
ATOM 4593 C C . THR B 1 191 ? 36.922 47.893 -17.938 1.00 8.24 191 THR B C 1
ATOM 4594 O O . THR B 1 191 ? 36.324 46.818 -17.977 1.00 9.61 191 THR B O 1
ATOM 4598 N N . LEU B 1 192 ? 37.850 48.248 -18.823 1.00 7.67 192 LEU B N 1
ATOM 4599 C CA . LEU B 1 192 ? 38.353 47.342 -19.846 1.00 7.26 192 LEU B CA 1
ATOM 4600 C C . LEU B 1 192 ? 39.830 47.121 -19.579 1.00 7.18 192 LEU B C 1
ATOM 4601 O O . LEU B 1 192 ? 40.473 47.937 -18.916 1.00 7.44 192 LEU B O 1
ATOM 4606 N N . ILE B 1 193 ? 40.369 46.019 -20.092 1.00 6.80 193 ILE B N 1
ATOM 4607 C CA . ILE B 1 193 ? 41.757 45.672 -19.836 1.00 7.06 193 ILE B CA 1
ATOM 4608 C C . ILE B 1 193 ? 42.528 45.571 -21.143 1.00 6.78 193 ILE B C 1
ATOM 4609 O O . ILE B 1 193 ? 42.156 44.808 -22.035 1.00 8.06 193 ILE B O 1
ATOM 4614 N N . GLY B 1 194 ? 43.595 46.356 -21.257 1.00 7.15 194 GLY B N 1
ATOM 4615 C CA . GLY B 1 194 ? 44.481 46.266 -22.400 1.00 7.31 194 GLY B CA 1
ATOM 4616 C C . GLY B 1 194 ? 45.594 45.271 -22.147 1.00 7.86 194 GLY B C 1
ATOM 4617 O O . GLY B 1 194 ? 46.226 45.281 -21.086 1.00 8.55 194 GLY B O 1
ATOM 4618 N N . TYR B 1 195 ? 45.818 44.399 -23.123 1.00 7.90 195 TYR B N 1
ATOM 4619 C CA . TYR B 1 195 ? 46.878 43.404 -23.050 1.00 7.21 195 TYR B CA 1
ATOM 4620 C C . TYR B 1 195 ? 47.855 43.624 -24.199 1.00 7.32 195 TYR B C 1
ATOM 4621 O O . TYR B 1 195 ? 47.509 43.402 -25.358 1.00 7.62 195 TYR B O 1
ATOM 4630 N N . GLY B 1 196 ? 49.071 44.053 -23.879 1.00 7.82 196 GLY B N 1
ATOM 4631 C CA . GLY B 1 196 ? 50.033 44.436 -24.898 1.00 8.01 196 GLY B CA 1
ATOM 4632 C C . GLY B 1 196 ? 50.962 43.327 -25.347 1.00 6.72 196 GLY B C 1
ATOM 4633 O O . GLY B 1 196 ? 50.721 42.669 -26.357 1.00 7.71 196 GLY B O 1
ATOM 4634 N N . ARG B 1 197 ? 52.034 43.121 -24.593 1.00 7.13 197 ARG B N 1
ATOM 4635 C CA . ARG B 1 197 ? 53.075 42.180 -24.990 1.00 7.63 197 ARG B CA 1
ATOM 4636 C C . ARG B 1 197 ? 52.566 40.774 -25.280 1.00 7.23 197 ARG B C 1
ATOM 4637 O O . ARG B 1 197 ? 53.032 40.122 -26.214 1.00 8.28 197 ARG B O 1
ATOM 4645 N N . PHE B 1 198 ? 51.589 40.310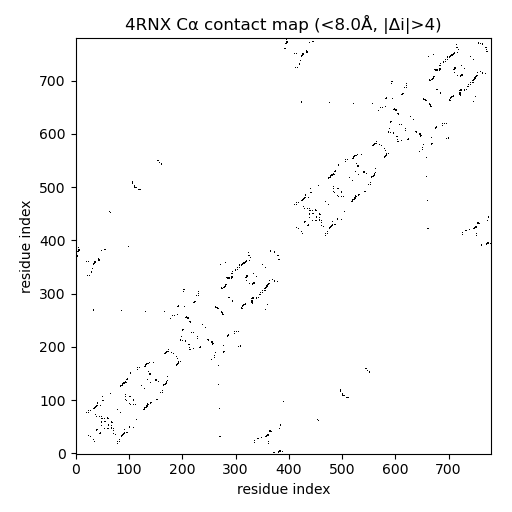 -24.512 1.00 7.06 198 PHE B N 1
ATOM 4646 C CA . PHE B 1 198 ? 51.081 38.971 -24.760 1.00 7.90 198 PHE B CA 1
ATOM 4647 C C . PHE B 1 198 ? 50.091 38.882 -25.919 1.00 7.23 198 PHE B C 1
ATOM 4648 O O . PHE B 1 198 ? 49.823 37.787 -26.412 1.00 8.20 198 PHE B O 1
ATOM 4656 N N . PHE B 1 199 ? 49.607 40.027 -26.397 1.00 7.58 199 PHE B N 1
ATOM 4657 C CA . PHE B 1 199 ? 48.870 40.045 -27.660 1.00 7.44 199 PHE B CA 1
ATOM 4658 C C . PHE B 1 199 ? 49.828 40.001 -28.851 1.00 7.17 199 PHE B C 1
ATOM 4659 O O . PHE B 1 199 ? 49.463 39.545 -29.930 1.00 8.34 199 PHE B O 1
ATOM 4667 N N . ILE B 1 200 ? 51.059 40.463 -28.658 1.00 7.45 200 ILE B N 1
ATOM 4668 C CA . ILE B 1 200 ? 52.080 40.275 -29.682 1.00 7.11 200 ILE B CA 1
ATOM 4669 C C . ILE B 1 200 ? 52.282 38.778 -29.936 1.00 7.30 200 ILE B C 1
ATOM 4670 O O . ILE B 1 200 ? 52.295 38.331 -31.083 1.00 7.87 200 ILE B O 1
ATOM 4675 N N . SER B 1 201 ? 52.404 38.000 -28.864 1.00 7.79 201 SER B N 1
ATOM 4676 C CA . SER B 1 201 ? 52.745 36.587 -28.993 1.00 8.05 201 SER B CA 1
ATOM 4677 C C . SER B 1 201 ? 51.556 35.623 -29.038 1.00 7.05 201 SER B C 1
ATOM 4678 O O . SER B 1 201 ? 51.739 34.451 -29.362 1.00 8.48 201 SER B O 1
ATOM 4681 N N . ASN B 1 202 ? 50.356 36.103 -28.712 1.00 7.36 202 ASN B N 1
ATOM 4682 C CA . ASN B 1 202 ? 49.162 35.257 -28.737 1.00 8.57 202 ASN B CA 1
ATOM 4683 C C . ASN B 1 202 ? 48.047 35.893 -29.555 1.00 7.91 202 ASN B C 1
ATOM 4684 O O . ASN B 1 202 ? 47.278 36.694 -29.031 1.00 8.36 202 ASN B O 1
ATOM 4689 N N . PRO B 1 203 ? 47.948 35.544 -30.847 1.00 8.42 203 PRO B N 1
ATOM 4690 C CA . PRO B 1 203 ? 46.905 36.173 -31.664 1.00 7.95 203 PRO B CA 1
ATOM 4691 C C . PRO B 1 203 ? 45.501 35.818 -31.177 1.00 8.59 203 PRO B C 1
ATOM 4692 O O . PRO B 1 203 ? 44.571 36.608 -31.362 1.00 8.94 203 PRO B O 1
ATOM 4696 N N . ASP B 1 204 ? 45.367 34.650 -30.551 1.00 8.52 204 ASP B N 1
ATOM 4697 C CA . ASP B 1 204 ? 44.102 34.216 -29.961 1.00 8.68 204 ASP B CA 1
ATOM 4698 C C . ASP B 1 204 ? 44.061 34.463 -28.454 1.00 7.96 204 ASP B C 1
ATOM 4699 O O . ASP B 1 204 ? 43.496 33.668 -27.704 1.00 8.99 204 ASP B O 1
ATOM 4704 N N . LEU B 1 205 ? 44.648 35.569 -28.007 1.00 7.87 205 LEU B N 1
ATOM 4705 C CA . LEU B 1 205 ? 44.729 35.831 -26.575 1.00 7.7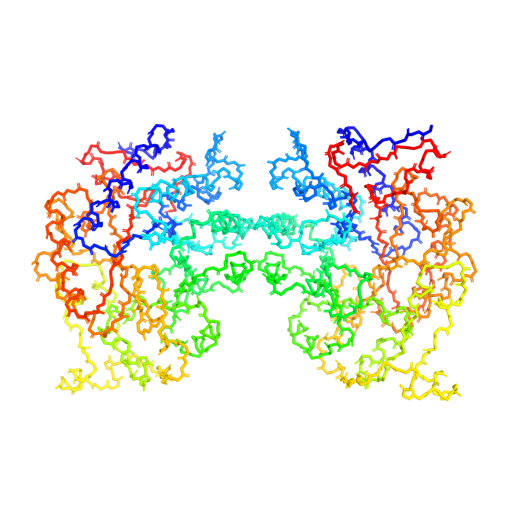1 205 LEU B CA 1
ATOM 4706 C C . LEU B 1 205 ? 43.358 35.853 -25.909 1.00 8.17 205 LEU B C 1
ATOM 4707 O O . LEU B 1 205 ? 43.211 35.388 -24.782 1.00 9.26 205 LEU B O 1
ATOM 4712 N N . VAL B 1 206 ? 42.352 36.386 -26.599 1.00 8.99 206 VAL B N 1
ATOM 4713 C CA . VAL B 1 206 ? 41.023 36.476 -25.998 1.00 8.32 206 VAL B CA 1
ATOM 4714 C C . VAL B 1 206 ? 40.478 35.089 -25.635 1.00 9.10 206 VAL B C 1
ATOM 4715 O O . VAL B 1 206 ? 40.006 34.885 -24.517 1.00 10.06 206 VAL B O 1
ATOM 4719 N N . ASP B 1 207 ? 40.565 34.140 -26.565 1.00 8.63 207 ASP B N 1
ATOM 4720 C CA . ASP B 1 207 ? 40.204 32.748 -26.276 1.00 10.53 207 ASP B CA 1
ATOM 4721 C C . ASP B 1 207 ? 40.960 32.214 -25.065 1.00 10.84 207 ASP B C 1
ATOM 4722 O O . ASP B 1 207 ? 40.387 31.555 -24.198 1.00 11.48 207 ASP B O 1
ATOM 4727 N N . ARG B 1 208 ? 42.259 32.485 -25.023 1.00 10.00 208 ARG B N 1
ATOM 4728 C CA . ARG B 1 208 ? 43.095 31.975 -23.944 1.00 10.11 208 ARG B CA 1
ATOM 4729 C C . ARG B 1 208 ? 42.708 32.564 -22.588 1.00 9.52 208 ARG B C 1
ATOM 4730 O O . ARG B 1 208 ? 42.752 31.873 -21.570 1.00 10.88 208 ARG B O 1
ATOM 4738 N N . LEU B 1 209 ? 42.320 33.834 -22.580 1.00 9.51 209 LEU B N 1
ATOM 4739 C CA . LEU B 1 209 ? 41.844 34.475 -21.359 1.00 9.75 209 LEU B CA 1
ATOM 4740 C C . LEU B 1 209 ? 40.503 33.892 -20.911 1.00 10.24 209 LEU B C 1
ATOM 4741 O O . LEU B 1 209 ? 40.280 33.665 -19.720 1.00 12.07 209 LEU B O 1
ATOM 4746 N N . GLU B 1 210 ? 39.609 33.656 -21.867 1.00 10.35 210 GLU B N 1
ATOM 4747 C CA . GLU B 1 210 ? 38.280 33.151 -21.546 1.00 11.63 210 GLU B CA 1
ATOM 4748 C C . GLU B 1 210 ? 38.351 31.765 -20.927 1.00 12.26 210 GLU B C 1
ATOM 4749 O O . GLU B 1 210 ? 37.636 31.464 -19.973 1.00 12.66 210 GLU B O 1
ATOM 4755 N N . LYS B 1 211 ? 39.228 30.931 -21.476 1.00 11.99 211 LYS B N 1
ATOM 4756 C CA . LYS B 1 211 ? 39.248 29.506 -21.158 1.00 12.26 211 LYS B CA 1
ATOM 4757 C C . LYS B 1 211 ? 40.360 29.107 -20.191 1.00 12.94 211 LYS B C 1
ATOM 4758 O O . LYS B 1 211 ? 40.415 27.962 -19.745 1.00 15.10 211 LYS B O 1
ATOM 4764 N N . GLY B 1 212 ? 41.246 30.044 -19.869 1.00 12.75 212 GLY B N 1
ATOM 4765 C CA . GLY B 1 212 ? 42.350 29.757 -18.969 1.00 13.78 212 GLY B CA 1
ATOM 4766 C C . GLY B 1 212 ? 43.404 28.852 -19.587 1.00 13.68 212 GLY B C 1
ATOM 4767 O O . GLY B 1 212 ? 43.805 27.852 -18.991 1.00 16.66 212 GLY B O 1
ATOM 4768 N N . LEU B 1 213 ? 43.860 29.212 -20.782 1.00 11.86 213 LEU B N 1
ATOM 4769 C CA . LEU B 1 213 ? 44.856 28.430 -21.510 1.00 11.93 213 LEU B CA 1
ATOM 4770 C C . LEU B 1 213 ? 46.261 28.976 -21.264 1.00 11.35 213 LEU B C 1
ATOM 4771 O O . LEU B 1 213 ? 46.420 30.137 -20.889 1.00 11.74 213 LEU B O 1
ATOM 4776 N N . PRO B 1 214 ? 47.293 28.140 -21.482 1.00 10.98 214 PRO B N 1
ATOM 4777 C CA . PRO B 1 214 ? 48.680 28.609 -21.384 1.00 11.44 214 PRO B CA 1
ATOM 4778 C C . PRO B 1 214 ? 48.954 29.734 -22.380 1.00 11.33 214 PRO B C 1
ATOM 4779 O O . PRO B 1 214 ? 48.254 29.844 -23.388 1.00 12.85 214 PRO B O 1
ATOM 4783 N N . LEU B 1 215 ? 49.963 30.555 -22.103 1.00 10.06 215 LEU B N 1
ATOM 4784 C CA . LEU B 1 215 ? 50.317 31.667 -22.986 1.00 9.81 215 LEU B CA 1
ATOM 4785 C C . LEU B 1 215 ? 51.617 31.408 -23.733 1.00 9.08 215 LEU B C 1
ATOM 4786 O O . LEU B 1 215 ? 52.589 30.941 -23.142 1.00 11.05 215 LEU B O 1
ATOM 4791 N N . ASN B 1 216 ? 51.638 31.723 -25.028 1.00 9.40 216 ASN B N 1
ATOM 4792 C CA . ASN B 1 216 ? 52.886 31.708 -25.788 1.00 9.47 216 ASN B CA 1
ATOM 4793 C C . ASN B 1 216 ? 53.853 32.712 -25.186 1.00 9.49 216 ASN B C 1
ATOM 4794 O O . ASN B 1 216 ? 53.473 33.854 -24.928 1.00 9.56 216 ASN B O 1
ATOM 4799 N N . LYS B 1 217 ? 55.104 32.309 -24.993 1.00 9.54 217 LYS B N 1
ATOM 4800 C CA . LYS B 1 217 ? 56.147 33.267 -24.651 1.00 9.84 217 LYS B CA 1
ATOM 4801 C C . LYS B 1 217 ? 56.303 34.271 -25.786 1.00 9.76 217 LYS B C 1
ATOM 4802 O O . LYS B 1 217 ? 56.085 33.938 -26.952 1.00 10.06 217 LYS B O 1
ATOM 4808 N N . TYR B 1 218 ? 56.681 35.498 -25.453 1.00 10.05 218 TYR B N 1
ATOM 4809 C CA . TYR B 1 218 ? 57.028 36.461 -26.488 1.00 10.00 218 TYR B CA 1
ATOM 4810 C C . TYR B 1 218 ? 58.532 36.518 -26.723 1.00 10.90 218 TYR B C 1
ATOM 4811 O O . TYR B 1 218 ? 59.323 36.110 -25.869 1.00 11.63 218 TYR B O 1
ATOM 4820 N N . ASP B 1 219 ? 58.915 37.018 -27.893 1.00 10.91 219 ASP B N 1
ATOM 4821 C CA . ASP B 1 219 ? 60.317 37.188 -28.240 1.00 11.53 219 ASP B CA 1
ATOM 4822 C C . ASP B 1 219 ? 60.609 38.669 -28.407 1.00 10.50 219 ASP B C 1
ATOM 4823 O O . ASP B 1 219 ? 60.281 39.259 -29.436 1.00 10.57 219 ASP B O 1
ATOM 4828 N N . ARG B 1 220 ? 61.222 39.270 -27.393 1.00 10.73 220 ARG B N 1
ATOM 4829 C CA . ARG B 1 220 ? 61.475 40.706 -27.409 1.00 11.87 220 ARG B CA 1
ATOM 4830 C C . ARG B 1 220 ? 62.356 41.128 -28.581 1.00 11.67 220 ARG B C 1
ATOM 4831 O O . ARG B 1 220 ? 62.231 42.247 -29.077 1.00 11.89 220 ARG B O 1
ATOM 4833 N N . ASP B 1 221 ? 63.232 40.231 -29.032 1.00 12.25 221 ASP B N 1
ATOM 4834 C CA . ASP B 1 221 ? 64.164 40.561 -30.108 1.00 14.31 221 ASP B CA 1
ATOM 4835 C C . ASP B 1 221 ? 63.464 40.878 -31.428 1.00 13.33 221 ASP B C 1
ATOM 4836 O O . ASP B 1 221 ? 64.038 41.538 -32.291 1.00 15.16 221 ASP B O 1
ATOM 4841 N N . THR B 1 222 ? 62.226 40.417 -31.577 1.00 10.88 222 THR B N 1
ATOM 4842 C CA . THR B 1 222 ? 61.472 40.668 -32.803 1.00 11.09 222 THR B CA 1
ATOM 4843 C C . THR B 1 222 ? 60.293 41.631 -32.605 1.00 9.20 222 THR B C 1
ATOM 4844 O O . THR B 1 222 ? 59.437 41.758 -33.483 1.00 10.05 222 THR B O 1
ATOM 4848 N N . PHE B 1 223 ? 60.247 42.310 -31.460 1.00 9.52 223 PHE B N 1
ATOM 4849 C CA . PHE B 1 223 ? 59.244 43.354 -31.247 1.00 8.84 223 PHE B CA 1
ATOM 4850 C C . PHE B 1 223 ? 59.386 44.434 -32.314 1.00 9.43 223 PHE B C 1
ATOM 4851 O O . PHE B 1 223 ? 58.403 44.841 -32.934 1.00 9.52 223 PHE B O 1
ATOM 4859 N N . TYR B 1 224 ? 60.618 44.907 -32.494 1.00 11.17 224 TYR B N 1
ATOM 4860 C CA . TYR B 1 224 ? 60.963 45.862 -33.541 1.00 12.24 224 TYR B CA 1
ATOM 4861 C C . TYR B 1 224 ? 61.937 45.174 -34.479 1.00 13.54 224 TYR B C 1
ATOM 4862 O O . TYR B 1 224 ? 63.103 44.982 -34.125 1.00 14.78 224 TYR B O 1
ATOM 4871 N N . GLN B 1 225 ? 61.476 44.812 -35.669 1.00 14.08 225 GLN B N 1
ATOM 4872 C CA . GLN B 1 225 ? 62.337 44.184 -36.669 1.00 13.55 225 GLN B CA 1
ATOM 4873 C C . GLN B 1 225 ? 61.599 44.149 -37.995 1.00 12.60 225 GLN B C 1
ATOM 4874 O O . GLN B 1 225 ? 60.384 44.011 -38.020 1.00 12.83 225 GLN B O 1
ATOM 4880 N N . MET B 1 226 ? 62.326 44.279 -39.098 1.00 11.22 226 MET B N 1
ATOM 4881 C CA . MET B 1 226 ? 61.692 44.205 -40.408 1.00 10.75 226 MET B CA 1
ATOM 4882 C C . MET B 1 226 ? 61.606 42.747 -40.844 1.00 10.69 226 MET B C 1
ATOM 4883 O O . MET B 1 226 ? 62.395 42.281 -41.665 1.00 12.47 226 MET B O 1
ATOM 4888 N N . SER B 1 227 ? 60.643 42.026 -40.280 1.00 10.28 227 SER B N 1
ATOM 4889 C CA A SER B 1 227 ? 60.503 40.600 -40.543 0.66 10.11 227 SER B CA 1
ATOM 4890 C CA B SER B 1 227 ? 60.486 40.611 -40.584 0.34 10.27 227 SER B CA 1
ATOM 4891 C C . SER B 1 227 ? 59.092 40.106 -40.250 1.00 9.78 227 SER B C 1
ATOM 4892 O O . SER B 1 227 ? 58.415 40.636 -39.368 1.00 10.37 227 SER B O 1
ATOM 4897 N N . ALA B 1 228 ? 58.666 39.078 -40.976 1.00 10.34 228 ALA B N 1
ATOM 4898 C CA . ALA B 1 228 ? 57.418 38.399 -40.668 1.00 10.38 228 ALA B CA 1
ATOM 4899 C C . ALA B 1 228 ? 57.609 37.579 -39.391 1.00 10.07 228 ALA B C 1
ATOM 4900 O O . ALA B 1 228 ? 56.663 37.350 -38.638 1.00 9.96 228 ALA B O 1
ATOM 4902 N N . HIS B 1 229 ? 58.845 37.147 -39.149 1.00 10.90 229 HIS B N 1
ATOM 4903 C CA . HIS B 1 229 ? 59.176 36.386 -37.949 1.00 11.65 229 HIS B CA 1
ATOM 4904 C C . HIS B 1 229 ? 58.955 37.239 -36.703 1.00 10.48 229 HIS B C 1
ATOM 4905 O O . HIS B 1 229 ? 59.412 38.379 -36.629 1.00 11.54 229 HIS B O 1
ATOM 4912 N N . GLY B 1 230 ? 58.241 36.686 -35.729 1.00 9.93 230 GLY B N 1
ATOM 4913 C CA . GLY B 1 230 ? 57.916 37.419 -34.519 1.00 10.24 230 GLY B CA 1
ATOM 4914 C C . GLY B 1 230 ? 56.825 38.453 -34.741 1.00 9.62 230 GLY B C 1
ATOM 4915 O O . GLY B 1 230 ? 56.607 39.313 -33.893 1.00 9.00 230 GLY B O 1
ATOM 4916 N N . TYR B 1 231 ? 56.141 38.364 -35.879 1.00 9.06 231 TYR B N 1
ATOM 4917 C CA . TYR B 1 231 ? 55.083 39.307 -36.241 1.00 8.63 231 TYR B CA 1
ATOM 4918 C C . TYR B 1 231 ? 53.812 38.531 -36.576 1.00 8.78 231 TYR B C 1
ATOM 4919 O O . TYR B 1 231 ? 52.791 38.682 -35.900 1.00 8.21 231 TYR B O 1
ATOM 4928 N N . ILE B 1 232 ? 53.888 37.670 -37.589 1.00 8.05 232 ILE B N 1
ATOM 4929 C CA . ILE B 1 232 ? 52.721 36.921 -38.037 1.00 8.27 232 ILE B CA 1
ATOM 4930 C C . ILE B 1 232 ? 52.868 35.403 -37.914 1.00 9.25 232 ILE B C 1
ATOM 4931 O O . ILE B 1 232 ? 52.018 34.664 -38.405 1.00 10.15 232 ILE B O 1
ATOM 4936 N N . ASP B 1 233 ? 53.930 34.938 -37.259 1.00 9.11 233 ASP B N 1
ATOM 4937 C CA . ASP B 1 233 ? 54.152 33.495 -37.138 1.00 10.04 233 ASP B CA 1
ATOM 4938 C C . ASP B 1 233 ? 54.025 32.941 -35.714 1.00 10.75 233 ASP B C 1
ATOM 4939 O O . ASP B 1 233 ? 54.470 31.830 -35.434 1.00 12.25 233 ASP B O 1
ATOM 4944 N N . TYR B 1 234 ? 53.412 33.705 -34.816 1.00 9.10 234 TYR B N 1
ATOM 4945 C CA . TYR B 1 234 ? 53.039 33.163 -33.514 1.00 9.12 234 TYR B CA 1
ATOM 4946 C C . TYR B 1 234 ? 51.747 32.370 -33.680 1.00 9.07 234 TYR B C 1
ATOM 4947 O O . TYR B 1 234 ? 50.791 32.863 -34.276 1.00 9.40 234 TYR B O 1
ATOM 4956 N N . PRO B 1 235 ? 51.702 31.143 -33.143 1.00 9.54 235 PRO B N 1
ATOM 4957 C CA . PRO B 1 235 ? 50.538 30.274 -33.342 1.00 9.47 235 PRO B CA 1
ATOM 4958 C C . PRO B 1 235 ? 49.376 30.536 -32.384 1.00 9.02 235 PRO B C 1
ATOM 4959 O O . PRO B 1 235 ? 49.565 31.013 -31.264 1.00 9.58 235 PRO B O 1
ATOM 4963 N N . THR B 1 236 ? 48.170 30.204 -32.832 1.00 9.70 236 THR B N 1
ATOM 4964 C CA . THR B 1 236 ? 47.042 30.073 -31.924 1.00 9.96 236 THR B CA 1
ATOM 4965 C C . THR B 1 236 ? 47.304 28.856 -31.042 1.00 9.99 236 THR B C 1
ATOM 4966 O O . THR B 1 236 ? 48.225 28.079 -31.303 1.00 10.40 236 THR B O 1
ATOM 4970 N N . TYR B 1 237 ? 46.490 28.675 -30.007 1.00 10.37 237 TYR B N 1
ATOM 4971 C CA . TYR B 1 237 ? 46.701 27.556 -29.094 1.00 10.81 237 TYR B CA 1
ATOM 4972 C C . TYR B 1 237 ? 46.610 26.207 -29.805 1.00 12.03 237 TYR B C 1
ATOM 4973 O O . TYR B 1 237 ? 47.456 25.335 -29.594 1.00 12.65 237 TYR B O 1
ATOM 4982 N N . GLU B 1 238 ? 45.603 26.044 -30.660 1.00 13.59 238 GLU B N 1
ATOM 4983 C CA . GLU B 1 238 ? 45.453 24.803 -31.417 1.00 15.42 238 GLU B CA 1
ATOM 4984 C C . GLU B 1 238 ? 46.629 24.573 -32.361 1.00 13.71 238 GLU B C 1
ATOM 4985 O O . GLU B 1 238 ? 47.106 23.446 -32.507 1.00 14.33 238 GLU B O 1
ATOM 4991 N N . GLU B 1 239 ? 47.090 25.641 -33.005 1.00 13.54 239 GLU B N 1
ATOM 4992 C CA . GLU B 1 239 ? 48.240 25.546 -33.897 1.00 11.83 239 GLU B CA 1
ATOM 4993 C C . GLU B 1 239 ? 49.487 25.143 -33.111 1.00 11.45 239 GLU B C 1
ATOM 4994 O O . GLU B 1 239 ? 50.282 24.322 -33.568 1.00 12.16 239 GLU B O 1
ATOM 5000 N N . ALA B 1 240 ? 49.643 25.714 -31.920 1.00 11.44 240 ALA B N 1
ATOM 5001 C CA . ALA B 1 240 ? 50.763 25.377 -31.051 1.00 10.97 240 ALA B CA 1
ATOM 5002 C C . ALA B 1 240 ? 50.724 23.902 -30.662 1.00 11.12 240 ALA B C 1
ATOM 5003 O O . ALA B 1 240 ? 51.750 23.221 -30.680 1.00 12.23 240 ALA B O 1
ATOM 5005 N N . LEU B 1 241 ? 49.541 23.407 -30.314 1.00 10.98 241 LEU B N 1
ATOM 5006 C CA . LEU B 1 241 ? 49.398 21.992 -29.980 1.00 11.89 241 LEU B CA 1
ATOM 5007 C C . LEU B 1 241 ? 49.748 21.104 -31.171 1.00 12.74 241 LEU B C 1
ATOM 5008 O O . LEU B 1 241 ? 50.379 20.058 -31.008 1.00 14.18 241 LEU B O 1
ATOM 5013 N N . LYS B 1 242 ? 49.346 21.527 -32.368 1.00 11.45 242 LYS B N 1
ATOM 5014 C CA . LYS B 1 242 ? 49.655 20.768 -33.574 1.00 11.77 242 LYS B CA 1
ATOM 5015 C C . LYS B 1 242 ? 51.164 20.689 -33.777 1.00 11.14 242 LYS B C 1
ATOM 5016 O O . LYS B 1 242 ? 51.684 19.656 -34.196 1.00 11.66 242 LYS B O 1
ATOM 5022 N N . LEU B 1 243 ? 51.856 21.780 -33.456 1.00 11.69 243 LEU B N 1
ATOM 5023 C CA . LEU B 1 243 ? 53.313 21.858 -33.560 1.00 13.08 243 LEU B CA 1
ATOM 5024 C C . LEU B 1 243 ? 54.026 21.090 -32.445 1.00 13.51 243 LEU B C 1
ATOM 5025 O O . LEU B 1 243 ? 55.250 20.949 -32.465 1.00 15.07 243 LEU B O 1
ATOM 5030 N N . GLY B 1 244 ? 53.263 20.608 -31.468 1.00 13.96 244 GLY B N 1
ATOM 5031 C CA . GLY B 1 244 ? 53.827 19.843 -30.370 1.00 15.26 244 GLY B CA 1
ATOM 5032 C C . GLY B 1 244 ? 54.384 20.710 -29.255 1.00 16.53 244 GLY B C 1
ATOM 5033 O O . GLY B 1 244 ? 55.215 20.257 -28.468 1.00 17.86 244 GLY B O 1
ATOM 5034 N N . TRP B 1 245 ? 53.931 21.958 -29.183 1.00 16.26 245 TRP B N 1
ATOM 5035 C CA . TRP B 1 245 ? 54.390 22.862 -28.137 1.00 17.89 245 TRP B CA 1
ATOM 5036 C C . TRP B 1 245 ? 53.970 22.363 -26.761 1.00 20.85 245 TRP B C 1
ATOM 5037 O O . TRP B 1 245 ? 52.818 21.984 -26.551 1.00 21.33 245 TRP B O 1
ATOM 5048 N N . GLY B 1 246 ? 54.920 22.361 -25.834 1.00 22.39 246 GLY B N 1
ATOM 5049 C CA . GLY B 1 246 ? 54.675 21.909 -24.479 1.00 24.62 246 GLY B CA 1
ATOM 5050 C C . GLY B 1 246 ? 54.974 23.007 -23.481 1.00 25.60 246 GLY B C 1
ATOM 5051 O O . GLY B 1 246 ? 54.937 24.186 -23.822 1.00 23.52 246 GLY B O 1
ATOM 5052 N N . THR B 1 247 ? 55.289 22.620 -22.251 1.00 27.12 247 THR B N 1
ATOM 5053 C CA . THR B 1 247 ? 55.490 23.585 -21.174 1.00 29.17 247 THR B CA 1
ATOM 5054 C C . THR B 1 247 ? 56.618 24.585 -21.442 1.00 28.54 247 THR B C 1
ATOM 5055 O O . THR B 1 247 ? 56.557 25.725 -20.986 1.00 28.88 247 THR B O 1
ATOM 5059 N N . SER B 1 248 ? 57.635 24.163 -22.187 1.00 26.56 248 SER B N 1
ATOM 5060 C CA . SER B 1 248 ? 58.791 25.020 -22.448 1.00 25.94 248 SER B CA 1
ATOM 5061 C C . SER B 1 248 ? 58.514 26.100 -23.494 1.00 23.68 248 SER B C 1
ATOM 5062 O O . SER B 1 248 ? 59.273 27.062 -23.610 1.00 24.48 248 SER B O 1
ATOM 5065 N N . SER B 1 249 ? 57.437 25.939 -24.257 1.00 20.68 249 SER B N 1
ATOM 5066 C CA . SER B 1 249 ? 57.062 26.934 -25.260 1.00 20.32 249 SER B CA 1
ATOM 5067 C C . SER B 1 249 ? 56.114 27.972 -24.677 1.00 17.80 249 SER B C 1
ATOM 5068 O O . SER B 1 249 ? 55.949 29.065 -25.228 1.00 17.58 249 SER B O 1
ATOM 5071 N N . PHE B 1 250 ? 55.484 27.620 -23.562 1.00 16.87 250 PHE B N 1
ATOM 5072 C CA . PHE B 1 250 ? 54.546 28.513 -22.900 1.00 13.76 250 PHE B CA 1
ATOM 5073 C C . PHE B 1 250 ? 55.208 29.139 -21.679 1.00 12.77 250 PHE B C 1
ATOM 5074 O O . PHE B 1 250 ? 56.223 28.640 -21.193 1.00 13.47 250 PHE B O 1
ATOM 5082 N N . VAL B 1 251 ? 54.637 30.234 -21.191 1.00 13.08 251 VAL B N 1
ATOM 5083 C CA . VAL B 1 251 ? 55.206 30.944 -20.049 1.00 13.46 251 VAL B CA 1
ATOM 5084 C C . VAL B 1 251 ? 55.387 30.023 -18.842 1.00 14.08 251 VAL B C 1
ATOM 5085 O O . VAL B 1 251 ? 54.466 29.301 -18.455 1.00 15.15 251 VAL B O 1
ATOM 5089 N N . LYS B 1 252 ? 56.588 30.042 -18.270 1.00 15.28 252 LYS B N 1
ATOM 5090 C CA . LYS B 1 252 ? 56.937 29.156 -17.164 1.00 16.92 252 LYS B CA 1
ATOM 5091 C C . LYS B 1 252 ? 56.142 29.461 -15.899 1.00 19.68 252 LYS B C 1
ATOM 5092 O O . LYS B 1 252 ? 56.052 30.612 -15.474 1.00 21.71 252 LYS B O 1
ATOM 5098 N N . ASP B 1 253 ? 55.561 28.413 -15.317 1.00 22.22 253 ASP B N 1
ATOM 5099 C CA . ASP B 1 253 ? 54.863 28.488 -14.032 1.00 25.29 253 ASP B CA 1
ATOM 5100 C C . ASP B 1 253 ? 53.596 29.337 -14.038 1.00 25.55 253 ASP B C 1
ATOM 5101 O O . ASP B 1 253 ? 52.986 29.547 -12.991 1.00 27.22 253 ASP B O 1
ATOM 5106 N N . PHE B 1 254 ? 53.194 29.819 -15.209 1.00 23.00 254 PHE B N 1
ATOM 5107 C CA . PHE B 1 254 ? 51.945 30.558 -15.304 1.00 20.85 254 PHE B CA 1
ATOM 5108 C C . PHE B 1 254 ? 50.774 29.626 -15.017 1.00 22.55 254 PHE B C 1
ATOM 5109 O O . PHE B 1 254 ? 50.633 28.572 -15.640 1.00 22.66 254 PHE B O 1
ATOM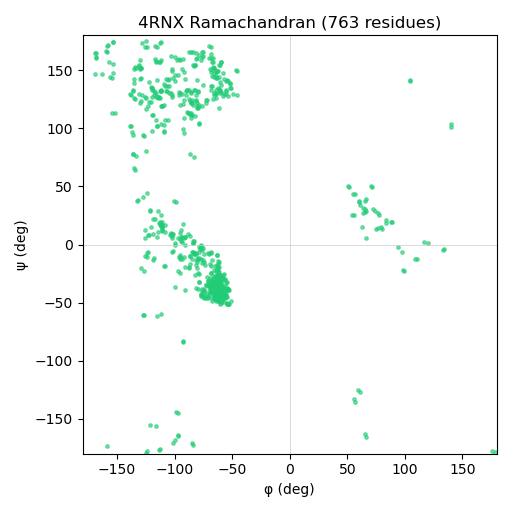 5117 N N . LYS B 1 255 ? 49.949 30.012 -14.052 1.00 24.16 255 LYS B N 1
ATOM 5118 C CA . LYS B 1 255 ? 48.750 29.256 -13.727 1.00 24.77 255 LYS B CA 1
ATOM 5119 C C . LYS B 1 255 ? 47.533 30.054 -14.181 1.00 23.68 255 LYS B C 1
ATOM 5120 O O . LYS B 1 255 ? 47.085 30.967 -13.487 1.00 23.55 255 LYS B O 1
ATOM 5126 N N . PRO B 1 256 ? 47.004 29.719 -15.365 1.00 21.30 256 PRO B N 1
ATOM 5127 C CA . PRO B 1 256 ? 45.910 30.486 -15.966 1.00 19.87 256 PRO B CA 1
ATOM 5128 C C . PRO B 1 256 ? 44.593 30.335 -15.212 1.00 18.45 256 PRO B C 1
ATOM 5129 O O . PRO B 1 256 ? 44.344 29.305 -14.582 1.00 21.07 256 PRO B O 1
ATOM 5133 N N . GLN B 1 257 ? 43.765 31.372 -15.279 1.00 17.54 257 GLN B N 1
ATOM 5134 C CA . GLN B 1 257 ? 42.391 31.312 -14.803 1.00 17.79 257 GLN B CA 1
ATOM 5135 C C . GLN B 1 257 ? 41.477 31.494 -15.998 1.00 15.35 257 GLN B C 1
ATOM 5136 O O . GLN B 1 257 ? 41.769 32.293 -16.884 1.00 15.52 257 GLN B O 1
ATOM 5142 N N . ALA B 1 258 ? 40.366 30.768 -16.020 1.00 14.57 258 ALA B N 1
ATOM 5143 C CA . ALA B 1 258 ? 39.319 31.040 -16.991 1.00 14.13 258 ALA B CA 1
ATOM 5144 C C . ALA B 1 258 ? 38.580 32.287 -16.529 1.00 14.07 258 ALA B C 1
ATOM 5145 O O . ALA B 1 258 ? 38.015 32.307 -15.439 1.00 16.36 258 ALA B O 1
ATOM 5147 N N . LEU B 1 259 ? 38.599 33.333 -17.349 1.00 11.93 259 LEU B N 1
ATOM 5148 C CA . LEU B 1 259 ? 37.978 34.599 -16.977 1.00 11.25 259 LEU B CA 1
ATOM 5149 C C . LEU B 1 259 ? 36.619 34.797 -17.646 1.00 11.03 259 LEU B C 1
ATOM 5150 O O . LEU B 1 259 ? 36.024 35.870 -17.557 1.00 11.18 259 LEU B O 1
ATOM 5155 N N . GLY B 1 260 ? 36.127 33.751 -18.300 1.00 11.20 260 GLY B N 1
ATOM 5156 C CA . GLY B 1 260 ? 34.862 33.818 -19.011 1.00 12.30 260 GLY B CA 1
ATOM 5157 C C . GLY B 1 260 ? 33.649 34.107 -18.142 1.00 13.44 260 GLY B C 1
ATOM 5158 O O . GLY B 1 260 ? 32.600 34.497 -18.654 1.00 15.86 260 GLY B O 1
ATOM 5159 N N . ASP B 1 261 ? 33.790 33.922 -16.831 1.00 13.85 261 ASP B N 1
ATOM 5160 C CA . ASP B 1 261 ? 32.694 34.143 -15.891 1.00 16.43 261 ASP B CA 1
ATOM 5161 C C . ASP B 1 261 ? 32.734 35.541 -15.280 1.00 16.24 261 ASP B C 1
ATOM 5162 O O . ASP B 1 261 ? 32.001 35.831 -14.332 1.00 18.84 261 ASP B O 1
ATOM 5167 N N . THR B 1 262 ? 33.592 36.402 -15.819 1.00 14.88 262 THR B N 1
ATOM 5168 C CA . THR B 1 262 ? 33.723 37.762 -15.304 1.00 12.84 262 THR B CA 1
ATOM 5169 C C . THR B 1 262 ? 33.215 38.788 -16.308 1.00 10.99 262 THR B C 1
ATOM 5170 O O . THR B 1 262 ? 32.886 38.450 -17.448 1.00 11.95 262 THR B O 1
ATOM 5174 N N . ASN B 1 263 ? 33.177 40.048 -15.885 1.00 10.60 263 ASN B N 1
ATOM 5175 C CA . ASN B 1 263 ? 32.787 41.142 -16.769 1.00 10.77 263 ASN B CA 1
ATOM 5176 C C . ASN B 1 263 ? 33.719 41.325 -17.960 1.00 9.62 263 ASN B C 1
ATOM 5177 O O . ASN B 1 263 ? 33.372 42.026 -18.908 1.00 10.90 263 ASN B O 1
ATOM 5182 N N . LEU B 1 264 ? 34.897 40.705 -17.920 1.00 9.53 264 LEU B N 1
ATOM 5183 C CA . LEU B 1 264 ? 35.802 40.759 -19.065 1.00 9.92 264 LEU B CA 1
ATOM 5184 C C . LEU B 1 264 ? 35.107 40.213 -20.312 1.00 9.81 264 LEU B C 1
ATOM 5185 O O . LEU B 1 264 ? 35.446 40.584 -21.436 1.00 10.40 264 LEU B O 1
ATOM 5190 N N . PHE B 1 265 ? 34.114 39.350 -20.106 1.00 9.75 265 PHE B N 1
ATOM 5191 C CA . PHE B 1 265 ? 33.381 38.767 -21.223 1.00 10.12 265 PHE B CA 1
ATOM 5192 C C . PHE B 1 265 ? 31.914 39.177 -21.305 1.00 10.69 265 PHE B C 1
ATOM 5193 O O . PHE B 1 265 ? 31.072 38.447 -21.832 1.00 13.89 265 PHE B O 1
ATOM 5201 N N . LYS B 1 266 ? 31.631 40.373 -20.798 1.00 10.14 266 LYS B N 1
ATOM 5202 C CA . LYS B 1 266 ? 30.342 41.013 -20.991 1.00 11.18 266 LYS B CA 1
ATOM 5203 C C . LYS B 1 266 ? 30.510 42.119 -22.028 1.00 10.28 266 LYS B C 1
ATOM 5204 O O . LYS B 1 266 ? 31.535 42.804 -22.050 1.00 10.52 266 LYS B O 1
ATOM 5210 N N . PRO B 1 267 ? 29.507 42.297 -22.900 1.00 10.53 267 PRO B N 1
ATOM 5211 C CA . PRO B 1 267 ? 29.612 43.339 -23.924 1.00 10.38 267 PRO B CA 1
ATOM 5212 C C . PRO B 1 267 ? 29.601 44.737 -23.319 1.00 10.04 267 PRO B C 1
ATOM 5213 O O . PRO B 1 267 ? 29.118 44.944 -22.202 1.00 11.57 267 PRO B O 1
ATOM 5217 N N . ILE B 1 268 ? 30.146 45.692 -24.059 1.00 10.01 268 ILE B N 1
ATOM 5218 C CA . ILE B 1 268 ? 30.160 47.080 -23.627 1.00 9.95 268 ILE B CA 1
ATOM 5219 C C . ILE B 1 268 ? 30.234 47.980 -24.852 1.00 10.28 268 ILE B C 1
ATOM 5220 O O . ILE B 1 268 ? 30.874 47.637 -25.850 1.00 10.53 268 ILE B O 1
ATOM 5225 N N . LYS B 1 269 ? 29.551 49.116 -24.794 1.00 10.98 269 LYS B N 1
ATOM 5226 C CA . LYS B 1 269 ? 29.606 50.072 -25.885 1.00 11.49 269 LYS B CA 1
ATOM 5227 C C . LYS B 1 269 ? 30.778 51.026 -25.688 1.00 10.76 269 LYS B C 1
ATOM 5228 O O . LYS B 1 269 ? 30.910 51.651 -24.637 1.00 12.47 269 LYS B O 1
ATOM 5234 N N . ILE B 1 270 ? 31.640 51.112 -26.696 1.00 9.99 270 ILE B N 1
ATOM 5235 C CA . ILE B 1 270 ? 32.724 52.084 -26.700 1.00 9.91 270 ILE B CA 1
ATOM 5236 C C . ILE B 1 270 ? 32.602 52.891 -27.978 1.00 9.69 270 ILE B C 1
ATOM 5237 O O . ILE B 1 270 ? 32.711 52.347 -29.077 1.00 10.46 270 ILE B O 1
ATOM 5242 N N . GLY B 1 271 ? 32.352 54.185 -27.838 1.00 11.36 271 GLY B N 1
ATOM 5243 C CA . GLY B 1 271 ? 32.088 55.012 -28.996 1.00 11.23 271 GLY B CA 1
ATOM 5244 C C . GLY B 1 271 ? 30.852 54.496 -29.705 1.00 11.36 271 GLY B C 1
ATOM 5245 O O . GLY B 1 271 ? 29.809 54.305 -29.085 1.00 13.03 271 GLY B O 1
ATOM 5246 N N . ASN B 1 272 ? 30.975 54.247 -31.003 1.00 10.67 272 ASN B N 1
ATOM 5247 C CA . ASN B 1 272 ? 29.861 53.734 -31.790 1.00 12.10 272 ASN B CA 1
ATOM 5248 C C . ASN B 1 272 ? 29.821 52.212 -31.850 1.00 12.51 272 ASN B C 1
ATOM 5249 O O . ASN B 1 272 ? 28.923 51.638 -32.462 1.00 15.91 272 ASN B O 1
ATOM 5254 N N . ASN B 1 273 ? 30.786 51.560 -31.209 1.00 12.15 273 ASN B N 1
ATOM 5255 C CA . ASN B 1 273 ? 30.945 50.115 -31.347 1.00 14.07 273 ASN B CA 1
ATOM 5256 C C . ASN B 1 273 ? 30.467 49.317 -30.147 1.00 12.17 273 ASN B C 1
ATOM 5257 O O . ASN B 1 273 ? 30.754 49.664 -29.003 1.00 12.52 273 ASN B O 1
ATOM 5262 N N . GLU B 1 274 ? 29.765 48.223 -30.414 1.00 11.21 274 GLU B N 1
ATOM 5263 C CA . GLU B 1 274 ? 29.414 47.293 -29.355 1.00 11.69 274 GLU B CA 1
ATOM 5264 C C . GLU B 1 274 ? 30.476 46.204 -29.251 1.00 11.09 274 GLU B C 1
ATOM 5265 O O . GLU B 1 274 ? 30.495 45.259 -30.036 1.00 11.82 274 GLU B O 1
ATOM 5271 N N . LEU B 1 275 ? 31.384 46.359 -28.297 1.00 9.98 275 LEU B N 1
ATOM 5272 C CA A LEU B 1 275 ? 32.385 45.333 -28.052 0.50 9.34 275 LEU B CA 1
ATOM 5273 C CA B LEU B 1 275 ? 32.389 45.339 -28.036 0.50 9.68 275 LEU B CA 1
ATOM 5274 C C . LEU B 1 275 ? 31.701 44.113 -27.455 1.00 9.65 275 LEU B C 1
ATOM 5275 O O . LEU B 1 275 ? 30.738 44.247 -26.704 1.00 9.98 275 LEU B O 1
ATOM 5284 N N . LEU B 1 276 ? 32.194 42.926 -27.795 1.00 9.39 276 LEU B N 1
ATOM 5285 C CA . LEU B 1 276 ? 31.615 41.695 -27.264 1.00 9.13 276 LEU B CA 1
ATOM 5286 C C . LEU B 1 276 ? 32.346 41.188 -26.029 1.00 10.13 276 LEU B C 1
ATOM 5287 O O . LEU B 1 276 ? 31.874 40.275 -25.352 1.00 11.83 276 LEU B O 1
ATOM 5292 N N . HIS B 1 277 ? 33.502 41.782 -25.754 1.00 8.74 277 HIS B N 1
ATOM 5293 C CA . HIS B 1 277 ? 34.282 41.483 -24.561 1.00 8.61 277 HIS B CA 1
ATOM 5294 C C . HIS B 1 277 ? 35.194 42.678 -24.318 1.00 8.71 277 HIS B C 1
ATOM 5295 O O . HIS B 1 277 ? 35.298 43.568 -25.169 1.00 9.17 277 HIS B O 1
ATOM 5302 N N . ARG B 1 278 ? 35.862 42.694 -23.169 1.00 8.11 278 ARG B N 1
ATOM 5303 C CA . ARG B 1 278 ? 36.571 43.886 -22.723 1.00 7.76 278 ARG B CA 1
ATOM 5304 C C . ARG B 1 278 ? 38.089 43.730 -22.702 1.00 7.79 278 ARG B C 1
ATOM 5305 O O . ARG B 1 278 ? 38.788 44.495 -22.037 1.00 8.05 278 ARG B O 1
ATOM 5313 N N . ALA B 1 279 ? 38.590 42.742 -23.440 1.00 7.84 279 ALA B N 1
ATOM 5314 C CA . ALA B 1 279 ? 40.022 42.593 -23.656 1.00 7.88 279 ALA B CA 1
ATOM 5315 C C . ALA B 1 279 ? 40.415 43.398 -24.889 1.00 8.04 279 ALA B C 1
ATOM 5316 O O . ALA B 1 279 ? 40.009 43.077 -26.007 1.00 8.20 279 ALA B O 1
ATOM 5318 N N . VAL B 1 280 ? 41.206 44.442 -24.675 1.00 8.20 280 VAL B N 1
ATOM 5319 C CA . VAL B 1 280 ? 41.546 45.395 -25.722 1.00 7.71 280 VAL B CA 1
ATOM 5320 C C . VAL B 1 280 ? 42.993 45.208 -26.161 1.00 6.26 280 VAL B C 1
ATOM 5321 O O . VAL B 1 280 ? 43.866 44.928 -25.337 1.00 7.94 280 VAL B O 1
ATOM 5325 N N . ILE B 1 281 ? 43.256 45.349 -27.457 1.00 6.65 281 ILE B N 1
ATOM 5326 C CA . ILE B 1 281 ? 44.639 45.438 -27.915 1.00 6.95 281 ILE B CA 1
ATOM 5327 C C . ILE B 1 281 ? 45.093 46.887 -27.824 1.00 6.98 281 ILE B C 1
ATOM 5328 O O . ILE B 1 281 ? 44.590 47.740 -28.547 1.00 7.23 281 ILE B O 1
ATOM 5333 N N . PRO B 1 282 ? 46.047 47.173 -26.926 1.00 6.31 282 PRO B N 1
ATOM 5334 C CA . PRO B 1 282 ? 46.564 48.534 -26.815 1.00 6.29 282 PRO B CA 1
ATOM 5335 C C . PRO B 1 282 ? 47.509 48.795 -27.976 1.00 6.43 282 PRO B C 1
ATOM 5336 O O . PRO B 1 282 ? 47.921 47.852 -28.659 1.00 7.51 282 PRO B O 1
ATOM 5340 N N . PRO B 1 283 ? 47.845 50.065 -28.209 1.00 6.55 283 PRO B N 1
ATOM 5341 C CA . PRO B 1 283 ? 48.770 50.400 -29.297 1.00 6.48 283 PRO B CA 1
ATOM 5342 C C . PRO B 1 283 ? 50.136 49.750 -29.093 1.00 5.77 283 PRO B C 1
ATOM 5343 O O . PRO B 1 283 ? 50.688 49.817 -27.994 1.00 6.86 283 PRO B O 1
ATOM 5347 N N . LEU B 1 284 ? 50.663 49.130 -30.146 1.00 6.23 284 LEU B N 1
ATOM 5348 C CA . LEU B 1 284 ? 51.954 48.449 -30.086 1.00 6.64 284 LEU B CA 1
ATOM 5349 C C . LEU B 1 284 ? 52.749 48.722 -31.353 1.00 6.63 284 LEU B C 1
ATOM 5350 O O . LEU B 1 284 ? 52.480 48.144 -32.408 1.00 7.49 284 LEU B O 1
ATOM 5355 N N . THR B 1 285 ? 53.716 49.623 -31.242 1.00 6.86 285 THR B N 1
ATOM 5356 C CA . THR B 1 285 ? 54.670 49.892 -32.306 1.00 7.19 285 THR B CA 1
ATOM 5357 C C . THR B 1 285 ? 55.453 48.625 -32.650 1.00 7.08 285 THR B C 1
ATOM 5358 O O . THR B 1 285 ? 55.967 47.951 -31.761 1.00 7.62 285 THR B O 1
ATOM 5362 N N . ARG B 1 286 ? 55.541 48.301 -33.939 1.00 6.93 286 ARG B N 1
ATOM 5363 C CA . ARG B 1 286 ? 56.214 47.073 -34.367 1.00 7.29 286 ARG B CA 1
ATOM 5364 C C . ARG B 1 286 ? 57.312 47.311 -35.403 1.00 7.35 286 ARG B C 1
ATOM 5365 O O . ARG B 1 286 ? 58.073 46.400 -35.719 1.00 7.78 286 ARG B O 1
ATOM 5373 N N . MET B 1 287 ? 57.385 48.529 -35.932 1.00 7.17 287 MET B N 1
ATOM 5374 C CA . MET B 1 287 ? 58.452 48.914 -36.862 1.00 7.60 287 MET B CA 1
ATOM 5375 C C . MET B 1 287 ? 58.534 48.089 -38.156 1.00 7.45 287 MET B C 1
ATOM 5376 O O . MET B 1 287 ? 59.627 47.825 -38.663 1.00 8.26 287 MET B O 1
ATOM 5381 N N . ARG B 1 288 ? 57.385 47.688 -38.694 1.00 8.25 288 ARG B N 1
ATOM 5382 C CA . ARG B 1 288 ? 57.362 47.039 -40.005 1.00 8.20 288 ARG B CA 1
ATOM 5383 C C . ARG B 1 288 ? 56.966 47.989 -41.143 1.00 7.77 288 ARG B C 1
ATOM 5384 O O . ARG B 1 288 ? 56.920 47.574 -42.300 1.00 8.23 288 ARG B O 1
ATOM 5392 N N . ALA B 1 289 ? 56.679 49.252 -40.829 1.00 8.06 289 ALA B N 1
ATOM 5393 C CA . ALA B 1 289 ? 56.328 50.211 -41.877 1.00 7.97 289 ALA B CA 1
ATOM 5394 C C . ALA B 1 289 ? 57.534 50.486 -42.769 1.00 8.05 289 ALA B C 1
ATOM 5395 O O . ALA B 1 289 ? 58.681 50.425 -42.319 1.00 9.08 289 ALA B O 1
ATOM 5397 N N . LEU B 1 290 ? 57.269 50.798 -44.034 1.00 9.40 290 LEU B N 1
ATOM 5398 C CA A LEU B 1 290 ? 58.331 50.937 -45.026 0.09 10.30 290 LEU B CA 1
ATOM 5399 C CA B LEU B 1 290 ? 58.335 50.936 -45.021 0.91 10.47 290 LEU B CA 1
ATOM 5400 C C . LEU B 1 290 ? 58.863 52.361 -45.168 1.00 10.39 290 LEU B C 1
ATOM 5401 O O . LEU B 1 290 ? 58.115 53.336 -45.051 1.00 11.52 290 LEU B O 1
ATOM 5410 N N . HIS B 1 291 ? 60.163 52.454 -45.430 1.00 10.00 291 HIS B N 1
ATOM 5411 C CA . HIS B 1 291 ? 60.860 53.713 -45.661 1.00 12.30 291 HIS B CA 1
ATOM 5412 C C . HIS B 1 291 ? 61.467 53.656 -47.060 1.00 12.68 291 HIS B C 1
ATOM 5413 O O . HIS B 1 291 ? 62.063 52.646 -47.430 1.00 14.14 291 HIS B O 1
ATOM 5420 N N . PRO B 1 292 ? 61.338 54.739 -47.842 1.00 14.34 292 PRO B N 1
ATOM 5421 C CA . PRO B 1 292 ? 60.731 56.024 -47.478 1.00 13.88 292 PRO B CA 1
ATOM 5422 C C . PRO B 1 292 ? 59.206 55.998 -47.475 1.00 13.72 292 PRO B C 1
ATOM 5423 O O . PRO B 1 292 ? 58.592 55.128 -48.092 1.00 15.16 292 PRO B O 1
ATOM 5427 N N . GLY B 1 293 ? 58.606 56.947 -46.765 1.00 12.43 293 GLY B N 1
ATOM 5428 C CA . GLY B 1 293 ? 57.174 57.150 -46.836 1.00 11.53 293 GLY B CA 1
ATOM 5429 C C . GLY B 1 293 ? 56.368 56.784 -45.607 1.00 10.40 293 GLY B C 1
ATOM 5430 O O . GLY B 1 293 ? 55.194 57.137 -45.533 1.00 10.68 293 GLY B O 1
ATOM 5431 N N . ASN B 1 294 ? 56.982 56.082 -44.654 1.00 9.59 294 ASN B N 1
ATOM 5432 C CA . ASN B 1 294 ? 56.280 55.620 -43.450 1.00 9.08 294 ASN B CA 1
ATOM 5433 C C . ASN B 1 294 ? 54.986 54.885 -43.814 1.00 9.26 294 ASN B C 1
ATOM 5434 O O . ASN B 1 294 ? 53.914 55.174 -43.277 1.00 8.76 294 ASN B O 1
ATOM 5439 N N . ILE B 1 295 ? 55.105 53.930 -44.732 1.00 9.56 295 ILE B N 1
ATOM 5440 C CA A ILE B 1 295 ? 53.945 53.226 -45.264 0.61 9.20 295 ILE B CA 1
ATOM 5441 C CA B ILE B 1 295 ? 53.954 53.210 -45.274 0.39 9.37 295 ILE B CA 1
ATOM 5442 C C . ILE B 1 295 ? 53.679 51.928 -44.506 1.00 9.08 295 ILE B C 1
ATOM 5443 O O . ILE B 1 295 ? 54.576 51.109 -44.347 1.00 9.94 295 ILE B O 1
ATOM 5452 N N . PRO B 1 296 ? 52.430 51.740 -44.037 1.00 8.29 296 PRO B N 1
ATOM 5453 C CA . PRO B 1 296 ? 52.089 50.470 -43.386 1.00 8.63 296 PRO B CA 1
ATOM 5454 C C . PRO B 1 296 ? 52.473 49.289 -44.280 1.00 9.12 296 PRO B C 1
ATOM 5455 O O . PRO B 1 296 ? 52.279 49.340 -45.496 1.00 11.06 296 PRO B O 1
ATOM 5459 N N . ASN B 1 297 ? 53.030 48.248 -43.675 1.00 9.15 297 ASN B N 1
ATOM 5460 C CA . ASN B 1 297 ? 53.619 47.140 -44.420 1.00 8.59 297 ASN B CA 1
ATOM 5461 C C . ASN B 1 297 ? 52.627 46.400 -45.311 1.00 9.74 297 ASN B C 1
ATOM 5462 O O . ASN B 1 297 ? 51.678 45.787 -44.828 1.00 12.11 297 ASN B O 1
ATOM 5467 N N . ARG B 1 298 ? 52.875 46.441 -46.618 1.00 9.86 298 ARG B N 1
ATOM 5468 C CA . ARG B 1 298 ? 51.961 45.870 -47.605 1.00 11.32 298 ARG B CA 1
ATOM 5469 C C . ARG B 1 298 ? 52.007 44.347 -47.658 1.00 10.00 298 ARG B C 1
ATOM 5470 O O . ARG B 1 298 ? 51.125 43.720 -48.245 1.00 11.79 298 ARG B O 1
ATOM 5478 N N . ASP B 1 299 ? 53.042 43.756 -47.070 1.00 9.72 299 ASP B N 1
ATOM 5479 C CA . ASP B 1 299 ? 53.203 42.304 -47.081 1.00 9.67 299 ASP B CA 1
ATOM 5480 C C . ASP B 1 299 ? 52.555 41.624 -45.883 1.00 10.08 299 ASP B C 1
ATOM 5481 O O . ASP B 1 299 ? 51.967 40.550 -46.020 1.00 10.84 299 ASP B O 1
ATOM 5486 N N . TRP B 1 300 ? 52.668 42.248 -44.710 1.00 9.56 300 TRP B N 1
ATOM 5487 C CA . TRP B 1 300 ? 52.403 41.548 -43.452 1.00 9.38 300 TRP B CA 1
ATOM 5488 C C . TRP B 1 300 ? 51.395 42.212 -42.513 1.00 9.03 300 TRP B C 1
ATOM 5489 O O . TRP B 1 300 ? 50.831 41.540 -41.656 1.00 9.89 300 TRP B O 1
ATOM 5500 N N . ALA B 1 301 ? 51.187 43.519 -42.641 1.00 8.39 301 ALA B N 1
ATOM 5501 C CA . ALA B 1 301 ? 50.368 44.227 -41.654 1.00 8.60 301 ALA B CA 1
ATOM 5502 C C . ALA B 1 301 ? 48.912 43.772 -41.648 1.00 8.39 301 ALA B C 1
ATOM 5503 O O . ALA B 1 301 ? 48.313 43.613 -40.585 1.00 9.09 301 ALA B O 1
ATOM 5505 N N . VAL B 1 302 ? 48.339 43.563 -42.829 1.00 8.54 302 VAL B N 1
ATOM 5506 C CA . VAL B 1 302 ? 46.966 43.085 -42.904 1.00 9.05 302 VAL B CA 1
ATOM 5507 C C . VAL B 1 302 ? 46.814 41.747 -42.177 1.00 8.78 302 VAL B C 1
ATOM 5508 O O . VAL B 1 302 ? 45.889 41.571 -41.388 1.00 9.89 302 VAL B O 1
ATOM 5512 N N . GLU B 1 303 ? 47.735 40.818 -42.418 1.00 8.42 303 GLU B N 1
ATOM 5513 C CA . GLU B 1 303 ? 47.694 39.523 -41.743 1.00 9.13 303 GLU B CA 1
ATOM 5514 C C . GLU B 1 303 ? 47.857 39.651 -40.225 1.00 8.08 303 GLU B C 1
ATOM 5515 O O . GLU B 1 303 ? 47.154 38.990 -39.463 1.00 8.42 303 GLU B O 1
ATOM 5521 N N . TYR B 1 304 ? 48.786 40.500 -39.795 1.00 7.61 304 TYR B N 1
ATOM 5522 C CA . TYR B 1 304 ? 49.021 40.736 -38.373 1.00 7.55 304 TYR B CA 1
ATOM 5523 C C . TYR B 1 304 ? 47.750 41.176 -37.658 1.00 7.42 304 TYR B C 1
ATOM 5524 O O . TYR B 1 304 ? 47.384 40.628 -36.616 1.00 8.36 304 TYR B O 1
ATOM 5533 N N . TYR B 1 305 ? 47.076 42.170 -38.221 1.00 8.08 305 TYR B N 1
ATOM 5534 C CA . TYR B 1 305 ? 45.854 42.671 -37.611 1.00 7.57 305 TYR B CA 1
ATOM 5535 C C . TYR B 1 305 ? 44.682 41.699 -37.776 1.00 7.54 305 TYR B C 1
ATOM 5536 O O . TYR B 1 305 ? 43.845 41.579 -36.883 1.00 9.15 305 TYR B O 1
ATOM 5545 N N . THR B 1 306 ? 44.628 40.998 -38.908 1.00 7.77 306 THR B N 1
ATOM 5546 C CA . THR B 1 306 ? 43.587 39.996 -39.133 1.00 8.57 306 THR B CA 1
ATOM 5547 C C . THR B 1 306 ? 43.653 38.909 -38.067 1.00 8.06 306 THR B C 1
ATOM 5548 O O . THR B 1 306 ? 42.637 38.540 -37.476 1.00 9.47 306 THR B O 1
ATOM 5552 N N . GLN B 1 307 ? 44.859 38.412 -37.820 1.00 8.07 307 GLN B N 1
ATOM 5553 C CA . GLN B 1 307 ? 45.077 37.393 -36.802 1.00 7.94 307 GLN B CA 1
ATOM 5554 C C . GLN B 1 307 ? 44.569 37.853 -35.444 1.00 7.20 307 GLN B C 1
ATOM 5555 O O . GLN B 1 307 ? 43.896 37.107 -34.739 1.00 9.41 307 GLN B O 1
ATOM 5561 N N . ARG B 1 308 ? 44.878 39.095 -35.090 1.00 7.65 308 ARG B N 1
ATOM 5562 C CA . ARG B 1 308 ? 44.545 39.606 -33.767 1.00 8.29 308 ARG B CA 1
ATOM 5563 C C . ARG B 1 308 ? 43.115 40.138 -33.657 1.00 8.41 308 ARG B C 1
ATOM 5564 O O . ARG B 1 308 ? 42.647 40.445 -32.563 1.00 8.78 308 ARG B O 1
ATOM 5572 N N . ALA B 1 309 ? 42.418 40.198 -34.789 1.00 8.47 309 ALA B N 1
ATOM 5573 C CA . ALA B 1 309 ? 41.008 40.576 -34.820 1.00 8.72 309 ALA B CA 1
ATOM 5574 C C . ALA B 1 309 ? 40.092 39.352 -34.790 1.00 8.68 309 ALA B C 1
ATOM 5575 O O . ALA B 1 309 ? 38.867 39.488 -34.849 1.00 9.43 309 ALA B O 1
ATOM 5577 N N . GLN B 1 310 ? 40.688 38.165 -34.683 1.00 8.70 310 GLN B N 1
ATOM 5578 C CA . GLN B 1 310 ? 39.968 36.911 -34.909 1.00 9.60 310 GLN B CA 1
ATOM 5579 C C . GLN B 1 310 ? 38.773 36.675 -33.986 1.00 10.12 310 GLN B C 1
ATOM 5580 O O . GLN B 1 310 ? 37.785 36.069 -34.391 1.00 11.88 310 GLN B O 1
ATOM 5586 N N . ARG B 1 311 ? 38.857 37.149 -32.749 1.00 8.80 311 ARG B N 1
ATOM 5587 C CA . ARG B 1 311 ? 37.722 37.043 -31.843 1.00 9.78 311 ARG B CA 1
ATOM 5588 C C . ARG B 1 311 ? 36.742 38.161 -32.172 1.00 10.01 311 ARG B C 1
ATOM 5589 O O . ARG B 1 311 ? 37.096 39.332 -32.092 1.00 9.50 311 ARG B O 1
ATOM 5597 N N . PRO B 1 312 ? 35.505 37.807 -32.554 1.00 9.84 312 PRO B N 1
ATOM 5598 C CA . PRO B 1 312 ? 34.546 38.855 -32.923 1.00 10.04 312 PRO B CA 1
ATOM 5599 C C . PRO B 1 312 ? 34.335 39.872 -31.804 1.00 9.14 312 PRO B C 1
ATOM 5600 O O . PRO B 1 312 ? 34.328 39.519 -30.622 1.00 9.91 312 PRO B O 1
ATOM 5604 N N . GLY B 1 313 ? 34.191 41.136 -32.187 1.00 8.63 313 GLY B N 1
ATOM 5605 C CA . GLY B 1 313 ? 33.887 42.193 -31.239 1.00 8.80 313 GLY B CA 1
ATOM 5606 C C . GLY B 1 313 ? 35.063 42.661 -30.403 1.00 7.98 313 GLY B C 1
ATOM 5607 O O . GLY B 1 313 ? 34.874 43.177 -29.302 1.00 8.51 313 GLY B O 1
ATOM 5608 N N . THR B 1 314 ? 36.275 42.479 -30.922 1.00 7.88 314 THR B N 1
ATOM 5609 C CA . THR B 1 314 ? 37.488 42.937 -30.251 1.00 7.32 314 THR B CA 1
ATOM 5610 C C . THR B 1 314 ? 37.794 44.383 -30.624 1.00 6.69 314 THR B C 1
ATOM 5611 O O . THR B 1 314 ? 37.751 44.745 -31.803 1.00 8.24 314 THR B O 1
ATOM 5615 N N . MET B 1 315 ? 38.101 45.204 -29.622 1.00 7.34 315 MET B N 1
ATOM 5616 C CA . MET B 1 315 ? 38.610 46.547 -29.866 1.00 7.44 315 MET B CA 1
ATOM 5617 C C . MET B 1 315 ? 40.121 46.523 -30.071 1.00 7.08 315 MET B C 1
ATOM 5618 O O . MET B 1 315 ? 40.867 46.071 -29.197 1.00 7.98 315 MET B O 1
ATOM 5623 N N . ILE B 1 316 ? 40.566 47.005 -31.228 1.00 6.89 316 ILE B N 1
ATOM 5624 C CA . ILE B 1 316 ? 41.983 47.094 -31.528 1.00 6.79 316 ILE B CA 1
ATOM 5625 C C . ILE B 1 316 ? 42.395 48.553 -31.653 1.00 6.24 316 ILE B C 1
ATOM 5626 O O . ILE B 1 316 ? 41.793 49.312 -32.410 1.00 7.51 316 ILE B O 1
ATOM 5631 N N . ILE B 1 317 ? 43.419 48.943 -30.905 1.00 6.16 317 ILE B N 1
ATOM 5632 C CA . ILE B 1 317 ? 44.028 50.248 -31.098 1.00 6.52 317 ILE B CA 1
ATOM 5633 C C . ILE B 1 317 ? 45.324 50.024 -31.873 1.00 6.01 317 ILE B C 1
ATOM 5634 O O . ILE B 1 317 ? 46.142 49.194 -31.485 1.00 6.76 317 ILE B O 1
ATOM 5639 N N . THR B 1 318 ? 45.493 50.731 -32.987 1.00 6.32 318 THR B N 1
ATOM 5640 C CA . THR B 1 318 ? 46.676 50.530 -33.816 1.00 6.92 318 THR B CA 1
ATOM 5641 C C . THR B 1 318 ? 47.954 50.961 -33.115 1.00 6.51 318 THR B C 1
ATOM 5642 O O . THR B 1 318 ? 47.934 51.743 -32.163 1.00 7.13 318 THR B O 1
ATOM 5646 N N . GLU B 1 319 ? 49.072 50.451 -33.619 1.00 6.80 319 GLU B N 1
ATOM 5647 C CA . GLU B 1 319 ? 50.380 51.032 -33.357 1.00 7.02 319 GLU B CA 1
ATOM 5648 C C . GLU B 1 319 ? 50.313 52.544 -33.544 1.00 6.55 319 GLU B C 1
ATOM 5649 O O . GLU B 1 319 ? 49.532 53.045 -34.355 1.00 7.31 319 GLU B O 1
ATOM 5655 N N . GLY B 1 320 ? 51.136 53.275 -32.801 1.00 6.30 320 GLY B N 1
ATOM 5656 C CA . GLY B 1 320 ? 51.215 54.711 -32.985 1.00 7.15 320 GLY B CA 1
ATOM 5657 C C . GLY B 1 320 ? 51.440 55.076 -34.443 1.00 6.28 320 GLY B C 1
ATOM 5658 O O . GLY B 1 320 ? 52.266 54.474 -35.121 1.00 7.17 320 GLY B O 1
ATOM 5659 N N . ALA B 1 321 ? 50.695 56.067 -34.923 1.00 6.26 321 ALA B N 1
ATOM 5660 C CA . ALA B 1 321 ? 50.817 56.517 -36.304 1.00 6.33 321 ALA B CA 1
ATOM 5661 C C . ALA B 1 321 ? 51.077 58.017 -36.338 1.00 6.73 321 ALA B C 1
ATOM 5662 O O . ALA B 1 321 ? 50.330 58.797 -35.739 1.00 7.10 321 ALA B O 1
ATOM 5664 N N . PHE B 1 322 ? 52.135 58.421 -37.037 1.00 6.87 322 PHE B N 1
ATOM 5665 C CA . PHE B 1 322 ? 52.519 59.828 -37.087 1.00 6.93 322 PHE B CA 1
ATOM 5666 C C . PHE B 1 322 ? 51.499 60.661 -37.850 1.00 6.62 322 PHE B C 1
ATOM 5667 O O . PHE B 1 322 ? 51.050 60.276 -38.931 1.00 7.78 322 PHE B O 1
ATOM 5675 N N . ILE B 1 323 ? 51.170 61.830 -37.307 1.00 7.03 323 ILE B N 1
ATOM 5676 C CA . ILE B 1 323 ? 50.189 62.705 -37.936 1.00 7.45 323 ILE B CA 1
ATOM 5677 C C . ILE B 1 323 ? 50.768 63.535 -39.086 1.00 8.42 323 ILE B C 1
ATOM 5678 O O . ILE B 1 323 ? 50.019 64.086 -39.885 1.00 9.21 323 ILE B O 1
ATOM 5683 N N . SER B 1 324 ? 52.097 63.610 -39.168 1.00 8.36 324 SER B N 1
ATOM 5684 C CA . SER B 1 324 ? 52.786 64.414 -40.177 1.00 9.24 324 SER B CA 1
ATOM 5685 C C . SER B 1 324 ? 54.262 64.040 -40.150 1.00 9.08 324 SER B C 1
ATOM 5686 O O . SER B 1 324 ? 54.714 63.410 -39.197 1.00 8.53 324 SER B O 1
ATOM 5689 N N . PRO B 1 325 ? 55.023 64.426 -41.190 1.00 8.76 325 PRO B N 1
ATOM 5690 C CA . PRO B 1 325 ? 56.469 64.181 -41.131 1.00 8.76 325 PRO B CA 1
ATOM 5691 C C . PRO B 1 325 ? 57.126 64.808 -39.896 1.00 8.54 325 PRO B C 1
ATOM 5692 O O . PRO B 1 325 ? 57.944 64.158 -39.246 1.00 8.87 325 PRO B O 1
ATOM 5696 N N . GLN B 1 326 ? 56.760 66.044 -39.570 1.00 8.30 326 GLN B N 1
ATOM 5697 C CA . GLN B 1 326 ? 57.348 66.730 -38.421 1.00 8.49 326 GLN B CA 1
ATOM 5698 C C . GLN B 1 326 ? 57.049 66.016 -37.093 1.00 7.94 326 GLN B C 1
ATOM 5699 O O . GLN B 1 326 ? 57.815 66.125 -36.132 1.00 8.89 326 GLN B O 1
ATOM 5705 N N . ALA B 1 327 ? 55.942 65.279 -37.045 1.00 7.52 327 ALA B N 1
ATOM 5706 C CA . ALA B 1 327 ? 55.563 64.527 -35.849 1.00 7.65 327 ALA B CA 1
ATOM 5707 C C . ALA B 1 327 ? 56.365 63.238 -35.664 1.00 7.62 327 ALA B C 1
ATOM 5708 O O . ALA B 1 327 ? 56.323 62.629 -34.593 1.00 7.74 327 ALA B O 1
ATOM 5710 N N . GLY B 1 328 ? 57.102 62.835 -36.699 1.00 8.25 328 GLY B N 1
ATOM 5711 C CA . GLY B 1 328 ? 57.752 61.535 -36.714 1.00 8.30 328 GLY B CA 1
ATOM 5712 C C . GLY B 1 328 ? 59.222 61.528 -36.339 1.00 7.77 328 GLY B C 1
ATOM 5713 O O . GLY B 1 328 ? 59.652 62.279 -35.465 1.00 9.49 328 GLY B O 1
ATOM 5714 N N . GLY B 1 329 ? 59.995 60.662 -36.989 1.00 8.98 329 GLY B N 1
ATOM 5715 C CA . GLY B 1 329 ? 61.404 60.530 -36.674 1.00 9.78 329 GLY B CA 1
ATOM 5716 C C . GLY B 1 329 ? 61.860 59.089 -36.534 1.00 9.52 329 GLY B C 1
ATOM 5717 O O . GLY B 1 329 ? 63.042 58.832 -36.309 1.00 11.13 329 GLY B O 1
ATOM 5718 N N . TYR B 1 330 ? 60.921 58.155 -36.640 1.00 8.84 330 TYR B N 1
ATOM 5719 C CA . TYR B 1 330 ? 61.243 56.735 -36.732 1.00 8.82 330 TYR B CA 1
ATOM 5720 C C . TYR B 1 330 ? 60.893 56.288 -38.144 1.00 8.76 330 TYR B C 1
ATOM 5721 O O . TYR B 1 330 ? 59.733 56.369 -38.548 1.00 9.78 330 TYR B O 1
ATOM 5730 N N . ASP B 1 331 ? 61.887 55.815 -38.893 1.00 9.74 331 ASP B N 1
ATOM 5731 C CA . ASP B 1 331 ? 61.691 55.499 -40.306 1.00 10.39 331 ASP B CA 1
ATOM 5732 C C . ASP B 1 331 ? 60.680 54.381 -40.553 1.00 9.56 331 ASP B C 1
ATOM 5733 O O . ASP B 1 331 ? 60.028 54.348 -41.600 1.00 10.19 331 ASP B O 1
ATOM 5738 N N . ASN B 1 332 ? 60.558 53.461 -39.600 1.00 8.67 332 ASN B N 1
ATOM 5739 C CA . ASN B 1 332 ? 59.730 52.277 -39.803 1.00 8.56 332 ASN B CA 1
ATOM 5740 C C . ASN B 1 332 ? 58.430 52.246 -38.999 1.00 8.09 332 ASN B C 1
ATOM 5741 O O . ASN B 1 332 ? 57.820 51.191 -38.842 1.00 7.99 332 ASN B O 1
ATOM 5746 N N . ALA B 1 333 ? 58.014 53.401 -38.487 1.00 8.00 333 ALA B N 1
ATOM 5747 C CA . ALA B 1 333 ? 56.681 53.537 -37.911 1.00 7.76 333 ALA B CA 1
ATOM 5748 C C . ALA B 1 333 ? 55.779 54.194 -38.953 1.00 7.84 333 ALA B C 1
ATOM 5749 O O . ALA B 1 333 ? 56.239 55.023 -39.734 1.00 9.05 333 ALA B O 1
ATOM 5751 N N . PRO B 1 334 ? 54.491 53.823 -38.981 1.00 6.82 334 PRO B N 1
ATOM 5752 C CA . PRO B 1 334 ? 53.628 54.332 -40.052 1.00 7.97 334 PRO B CA 1
ATOM 5753 C C . PRO B 1 334 ? 53.094 55.737 -39.790 1.00 7.26 334 PRO B C 1
ATOM 5754 O O . PRO B 1 334 ? 53.051 56.195 -38.642 1.00 7.56 334 PRO B O 1
ATOM 5758 N N . GLY B 1 335 ? 52.674 56.401 -40.862 1.00 7.62 335 GLY B N 1
ATOM 5759 C CA . GLY B 1 335 ? 51.989 57.677 -40.759 1.00 8.48 335 GLY B CA 1
ATOM 5760 C C . GLY B 1 335 ? 50.554 57.598 -41.253 1.00 8.37 335 GLY B C 1
ATOM 5761 O O . GLY B 1 335 ? 50.143 56.596 -41.849 1.00 8.22 335 GLY B O 1
ATOM 5762 N N . VAL B 1 336 ? 49.794 58.662 -41.005 1.00 7.83 336 VAL B N 1
ATOM 5763 C CA . VAL B 1 336 ? 48.428 58.786 -41.507 1.00 8.34 336 VAL B CA 1
ATOM 5764 C C . VAL B 1 336 ? 48.202 60.153 -42.151 1.00 8.45 336 VAL B C 1
ATOM 5765 O O . VAL B 1 336 ? 47.133 60.742 -42.008 1.00 10.31 336 VAL B O 1
ATOM 5769 N N . TRP B 1 337 ? 49.209 60.657 -42.859 1.00 8.87 337 TRP B N 1
ATOM 5770 C CA . TRP B 1 337 ? 49.076 61.950 -43.534 1.00 9.97 337 TRP B CA 1
ATOM 5771 C C . TRP B 1 337 ? 48.988 61.866 -45.060 1.00 10.93 337 TRP B C 1
ATOM 5772 O O . TRP B 1 337 ? 48.555 62.821 -45.700 1.00 12.36 337 TRP B O 1
ATOM 5783 N N . SER B 1 338 ? 49.412 60.749 -45.647 1.00 10.23 338 SER B N 1
ATOM 5784 C CA . SER B 1 338 ? 49.500 60.666 -47.105 1.00 10.89 338 SER B CA 1
ATOM 5785 C C . SER B 1 338 ? 48.517 59.677 -47.715 1.00 11.67 338 SER B C 1
ATOM 5786 O O . SER B 1 338 ? 48.071 58.741 -47.054 1.00 10.63 338 SER B O 1
ATOM 5789 N N . GLU B 1 339 ? 48.198 59.886 -48.989 1.00 13.87 339 GLU B N 1
ATOM 5790 C CA . GLU B 1 339 ? 47.309 58.984 -49.710 1.00 16.12 339 GLU B CA 1
ATOM 5791 C C . GLU B 1 339 ? 47.854 57.560 -49.748 1.00 13.89 339 GLU B C 1
ATOM 5792 O O . GLU B 1 339 ? 47.108 56.604 -49.550 1.00 13.30 339 GLU B O 1
ATOM 5798 N N . GLU B 1 340 ? 49.151 57.414 -50.001 1.00 13.98 340 GLU B N 1
ATOM 5799 C CA . GLU B 1 340 ? 49.736 56.078 -50.081 1.00 13.93 340 GLU B CA 1
ATOM 5800 C C . GLU B 1 340 ? 49.664 55.341 -48.744 1.00 11.88 340 GLU B C 1
ATOM 5801 O O . GLU B 1 340 ? 49.479 54.126 -48.709 1.00 12.20 340 GLU B O 1
ATOM 5807 N N . GLN B 1 341 ? 49.791 56.075 -47.643 1.00 9.96 341 GLN B N 1
ATOM 5808 C CA . GLN B 1 341 ? 49.607 55.472 -46.329 1.00 9.33 341 GLN B CA 1
ATOM 5809 C C . GLN B 1 341 ? 48.167 55.008 -46.154 1.00 9.40 341 GLN B C 1
ATOM 5810 O O . GLN B 1 341 ? 47.915 53.883 -45.721 1.00 9.13 341 GLN B O 1
ATOM 5816 N N . MET B 1 342 ? 47.221 55.874 -46.503 1.00 9.68 342 MET B N 1
ATOM 5817 C CA . MET B 1 342 ? 45.819 55.582 -46.231 1.00 9.84 342 MET B CA 1
ATOM 5818 C C . MET B 1 342 ? 45.283 54.425 -47.071 1.00 10.33 342 MET B C 1
ATOM 5819 O O . MET B 1 342 ? 44.386 53.713 -46.629 1.00 10.99 342 MET B O 1
ATOM 5824 N N . VAL B 1 343 ? 45.819 54.240 -48.276 1.00 10.69 343 VAL B N 1
ATOM 5825 C CA . VAL B 1 343 ? 45.441 53.086 -49.084 1.00 11.18 343 VAL B CA 1
ATOM 5826 C C . VAL B 1 343 ? 45.727 51.792 -48.320 1.00 11.10 343 VAL B C 1
ATOM 5827 O O . VAL B 1 343 ? 44.902 50.880 -48.296 1.00 11.70 343 VAL B O 1
ATOM 5831 N N . GLU B 1 344 ? 46.887 51.727 -47.675 1.00 10.46 344 GLU B N 1
ATOM 5832 C CA . GLU B 1 344 ? 47.239 50.547 -46.895 1.00 9.63 344 GLU B CA 1
ATOM 5833 C C . GLU B 1 344 ? 46.418 50.435 -45.611 1.00 8.83 344 GLU B C 1
ATOM 5834 O O . GLU B 1 344 ? 45.976 49.345 -45.252 1.00 10.79 344 GLU B O 1
ATOM 5840 N N . TRP B 1 345 ? 46.219 51.552 -44.916 1.00 7.82 345 TRP B N 1
ATOM 5841 C CA . TRP B 1 345 ? 45.381 51.543 -43.720 1.00 8.14 345 TRP B CA 1
ATOM 5842 C C . TRP B 1 345 ? 43.961 51.056 -44.024 1.00 8.77 345 TRP B C 1
ATOM 5843 O O . TRP B 1 345 ? 43.371 50.310 -43.243 1.00 8.66 345 TRP B O 1
ATOM 5854 N N . THR B 1 346 ? 43.414 51.478 -45.161 1.00 8.44 346 THR B N 1
ATOM 5855 C CA . THR B 1 346 ? 42.073 51.052 -45.546 1.00 9.14 346 THR B CA 1
ATOM 5856 C C . THR B 1 346 ? 41.985 49.526 -45.635 1.00 8.34 346 THR B C 1
ATOM 5857 O O . THR B 1 346 ? 40.995 48.937 -45.211 1.00 9.20 346 THR B O 1
ATOM 5861 N N . LYS B 1 347 ? 43.023 48.891 -46.177 1.00 8.54 347 LYS B N 1
ATOM 5862 C CA . LYS B 1 347 ? 43.065 47.432 -46.254 1.00 9.46 347 LYS B CA 1
ATOM 5863 C C . LYS B 1 347 ? 43.076 46.808 -44.859 1.00 8.54 347 LYS B C 1
ATOM 5864 O O . LYS B 1 347 ? 42.412 45.799 -44.610 1.00 9.20 347 LYS B O 1
ATOM 5870 N N . ILE B 1 348 ? 43.845 47.408 -43.955 1.00 8.31 348 ILE B N 1
ATOM 5871 C CA . ILE B 1 348 ? 43.927 46.932 -42.581 1.00 7.84 348 ILE B CA 1
ATOM 5872 C C . ILE B 1 348 ? 42.577 47.063 -41.879 1.00 7.69 348 ILE B C 1
ATOM 5873 O O . ILE B 1 348 ? 42.106 46.119 -41.240 1.00 8.45 348 ILE B O 1
ATOM 5878 N N . PHE B 1 349 ? 41.948 48.226 -42.014 1.00 8.22 349 PHE B N 1
ATOM 5879 C CA . PHE B 1 349 ? 40.652 48.451 -41.375 1.00 7.67 349 PHE B CA 1
ATOM 5880 C C . PHE B 1 349 ? 39.607 47.494 -41.940 1.00 7.86 349 PHE B C 1
ATOM 5881 O O . PHE B 1 349 ? 38.792 46.950 -41.197 1.00 8.82 349 PHE B O 1
ATOM 5889 N N . ASN B 1 350 ? 39.628 47.302 -43.256 1.00 8.45 350 ASN B N 1
ATOM 5890 C CA A ASN B 1 350 ? 38.732 46.353 -43.914 0.54 9.28 350 ASN B CA 1
ATOM 5891 C CA B ASN B 1 350 ? 38.723 46.363 -43.893 0.46 8.92 350 ASN B CA 1
ATOM 5892 C C . ASN B 1 350 ? 38.864 44.959 -43.314 1.00 9.09 350 ASN B C 1
ATOM 5893 O O . ASN B 1 350 ? 37.870 44.294 -43.028 1.00 9.95 350 ASN B O 1
ATOM 5902 N N . ALA B 1 351 ? 40.105 44.519 -43.132 1.00 8.38 351 ALA B N 1
ATOM 5903 C CA . ALA B 1 351 ? 40.373 43.183 -42.612 1.00 8.70 351 ALA B CA 1
ATOM 5904 C C . ALA B 1 351 ? 39.842 43.015 -41.194 1.00 8.09 351 ALA B C 1
ATOM 5905 O O . ALA B 1 351 ? 39.270 41.980 -40.857 1.00 9.39 351 ALA B O 1
ATOM 5907 N N . ILE B 1 352 ? 40.039 44.034 -40.366 1.00 8.19 352 ILE B N 1
ATOM 5908 C CA . ILE B 1 352 ? 39.565 43.995 -38.988 1.00 8.09 352 ILE B CA 1
ATOM 5909 C C . ILE B 1 352 ? 38.041 43.954 -38.948 1.00 8.76 352 ILE B C 1
ATOM 5910 O O . ILE B 1 352 ? 37.445 43.183 -38.191 1.00 8.56 352 ILE B O 1
ATOM 5915 N N . HIS B 1 353 ? 37.410 44.774 -39.781 1.00 8.31 353 HIS B N 1
ATOM 5916 C CA . HIS B 1 353 ? 35.954 44.807 -39.856 1.00 8.95 353 HIS B CA 1
ATOM 5917 C C . HIS B 1 353 ? 35.360 43.515 -40.408 1.00 9.81 353 HIS B C 1
ATOM 5918 O O . HIS B 1 353 ? 34.275 43.098 -39.998 1.00 10.12 353 HIS B O 1
ATOM 5925 N N . GLU B 1 354 ? 36.079 42.871 -41.321 1.00 10.10 354 GLU B N 1
ATOM 5926 C CA . GLU B 1 354 ? 35.632 41.595 -41.859 1.00 12.84 354 GLU B CA 1
ATOM 5927 C C . GLU B 1 354 ? 35.564 40.539 -40.757 1.00 11.17 354 GLU B C 1
ATOM 5928 O O . GLU B 1 354 ? 34.736 39.630 -40.807 1.00 12.16 354 GLU B O 1
ATOM 5934 N N . LYS B 1 355 ? 36.427 40.682 -39.755 1.00 10.39 355 LYS B N 1
ATOM 5935 C CA A LYS B 1 355 ? 36.444 39.781 -38.608 0.57 11.04 355 LYS B CA 1
ATOM 5936 C CA B LYS B 1 355 ? 36.436 39.773 -38.614 0.43 11.28 355 LYS B CA 1
ATOM 5937 C C . LYS B 1 355 ? 35.477 40.229 -37.514 1.00 10.86 355 LYS B C 1
ATOM 5938 O O . LYS B 1 355 ? 35.490 39.686 -36.408 1.00 12.93 355 LYS B O 1
ATOM 5949 N N . LYS B 1 356 ? 34.652 41.228 -37.827 1.00 10.41 356 LYS B N 1
ATOM 5950 C CA . LYS B 1 356 ? 33.627 41.743 -36.914 1.00 10.90 356 LYS B CA 1
ATOM 5951 C C . LYS B 1 356 ? 34.233 42.407 -35.683 1.00 9.62 356 LYS B C 1
ATOM 5952 O O . LYS B 1 356 ? 33.628 42.442 -34.605 1.00 9.85 356 LYS B O 1
ATOM 5958 N N . SER B 1 357 ? 35.431 42.949 -35.856 1.00 9.00 357 SER B N 1
ATOM 5959 C CA . SER B 1 357 ? 36.090 43.672 -34.780 1.00 8.47 357 SER B CA 1
ATOM 5960 C C . SER B 1 357 ? 36.197 45.160 -35.119 1.00 8.57 357 SER B C 1
ATOM 5961 O O . SER B 1 357 ? 35.677 45.603 -36.142 1.00 9.24 357 SER B O 1
ATOM 5964 N N . PHE B 1 358 ? 36.859 45.927 -34.260 1.00 7.81 358 PHE B N 1
ATOM 5965 C CA . PHE B 1 358 ? 36.848 47.380 -34.377 1.00 7.65 358 PHE B CA 1
ATOM 5966 C C . PHE B 1 358 ? 38.252 47.942 -34.293 1.00 7.41 358 PHE B C 1
ATOM 5967 O O . PHE B 1 358 ? 39.141 47.325 -33.703 1.00 9.19 358 PHE B O 1
ATOM 5975 N N . VAL B 1 359 ? 38.458 49.114 -34.884 1.00 6.77 359 VAL B N 1
ATOM 5976 C CA . VAL B 1 359 ? 39.805 49.657 -34.965 1.00 7.08 359 VAL B CA 1
ATOM 5977 C C . VAL B 1 359 ? 39.872 51.158 -34.706 1.00 6.57 359 VAL B C 1
ATOM 5978 O O . VAL B 1 359 ? 39.137 51.950 -35.299 1.00 8.08 359 VAL B O 1
ATOM 5982 N N . TRP B 1 360 ? 40.775 51.521 -33.800 1.00 5.84 360 TRP B N 1
ATOM 5983 C CA . TRP B 1 360 ? 41.012 52.902 -33.417 1.00 6.17 360 TRP B CA 1
ATOM 5984 C C . TRP B 1 360 ? 42.455 53.248 -33.737 1.00 6.47 360 TRP B C 1
ATOM 5985 O O . TRP B 1 360 ? 43.362 52.535 -33.332 1.00 7.37 360 TRP B O 1
ATOM 5996 N N . VAL B 1 361 ? 42.671 54.329 -34.479 1.00 6.56 361 VAL B N 1
ATOM 5997 C CA . VAL B 1 361 ? 44.030 54.731 -34.831 1.00 6.83 361 VAL B CA 1
ATOM 5998 C C . VAL B 1 361 ? 44.646 55.576 -33.720 1.00 6.97 361 VAL B C 1
ATOM 5999 O O . VAL B 1 361 ? 44.075 56.595 -33.333 1.00 7.08 361 VAL B O 1
ATOM 6003 N N . GLN B 1 362 ? 45.803 55.168 -33.206 1.00 6.63 362 GLN B N 1
ATOM 6004 C CA . GLN B 1 362 ? 46.513 56.025 -32.261 1.00 5.99 362 GLN B CA 1
ATOM 6005 C C . GLN B 1 362 ? 47.308 57.092 -33.004 1.00 6.17 362 GLN B C 1
ATOM 6006 O O . GLN B 1 362 ? 48.136 56.775 -33.860 1.00 7.61 362 GLN B O 1
ATOM 6012 N N . LEU B 1 363 ? 47.056 58.354 -32.662 1.00 6.37 363 LEU B N 1
ATOM 6013 C CA . LEU B 1 363 ? 47.716 59.487 -33.307 1.00 6.89 363 LEU B CA 1
ATOM 6014 C C . LEU B 1 363 ? 48.924 59.906 -32.475 1.00 6.47 363 LEU B C 1
ATOM 6015 O O . LEU B 1 363 ? 48.788 60.289 -31.306 1.00 6.92 363 LEU B O 1
ATOM 6020 N N . TRP B 1 364 ? 50.100 59.841 -33.095 1.00 6.63 364 TRP B N 1
ATOM 6021 C CA . TRP B 1 364 ? 51.380 59.887 -32.392 1.00 6.87 364 TRP B CA 1
ATOM 6022 C C . TRP B 1 364 ? 52.230 61.075 -32.824 1.00 7.26 364 TRP B C 1
ATOM 6023 O O . TRP B 1 364 ? 52.366 61.349 -34.020 1.00 8.12 364 TRP B O 1
ATOM 6034 N N . VAL B 1 365 ? 52.800 61.767 -31.842 1.00 7.36 365 VAL B N 1
ATOM 6035 C CA . VAL B 1 365 ? 53.767 62.836 -32.070 1.00 7.29 365 VAL B CA 1
ATOM 6036 C C . VAL B 1 365 ? 54.929 62.632 -31.099 1.00 6.75 365 VAL B C 1
ATOM 6037 O O . VAL B 1 365 ? 54.725 62.551 -29.889 1.00 7.23 365 VAL B O 1
ATOM 6041 N N . LEU B 1 366 ? 56.150 62.551 -31.619 1.00 7.28 366 LEU B N 1
ATOM 6042 C CA . LEU B 1 366 ? 57.280 62.060 -30.822 1.00 6.87 366 LEU B CA 1
ATOM 6043 C C . LEU B 1 366 ? 57.913 63.050 -29.845 1.00 7.20 366 LEU B C 1
ATOM 6044 O O . LEU B 1 366 ? 58.338 62.666 -28.756 1.00 7.46 366 LEU B O 1
ATOM 6049 N N . GLY B 1 367 ? 58.015 64.312 -30.242 1.00 7.01 367 GLY B N 1
ATOM 6050 C CA . GLY B 1 367 ? 58.771 65.264 -29.455 1.00 7.60 367 GLY B CA 1
ATOM 6051 C C . GLY B 1 367 ? 60.199 64.791 -29.234 1.00 7.38 367 GLY B C 1
ATOM 6052 O O . GLY B 1 367 ? 60.865 64.336 -30.171 1.00 8.08 367 GLY B O 1
ATOM 6053 N N . TRP B 1 368 ? 60.672 64.875 -27.993 1.00 7.29 368 TRP B N 1
ATOM 6054 C CA . TRP B 1 368 ? 62.085 64.640 -27.720 1.00 7.83 368 TRP B CA 1
ATOM 6055 C C . TRP B 1 368 ? 62.546 63.186 -27.845 1.00 8.12 368 TRP B C 1
ATOM 6056 O O . TRP B 1 368 ? 63.742 62.906 -27.811 1.00 9.51 368 TRP B O 1
ATOM 6067 N N . ALA B 1 369 ? 61.603 62.272 -28.030 1.00 8.66 369 ALA B N 1
ATOM 6068 C CA . ALA B 1 369 ? 61.937 60.864 -28.223 1.00 9.01 369 ALA B CA 1
ATOM 6069 C C . ALA B 1 369 ? 62.311 60.538 -29.672 1.00 8.97 369 ALA B C 1
ATOM 6070 O O . ALA B 1 369 ? 62.744 59.425 -29.969 1.00 10.26 369 ALA B O 1
ATOM 6072 N N . ALA B 1 370 ? 62.144 61.504 -30.570 1.00 8.94 370 ALA B N 1
ATOM 6073 C CA . ALA B 1 370 ? 62.506 61.305 -31.972 1.00 9.42 370 ALA B CA 1
ATOM 6074 C C . ALA B 1 370 ? 64.014 61.192 -32.138 1.00 9.48 370 ALA B C 1
ATOM 6075 O O . ALA B 1 370 ? 64.773 61.560 -31.242 1.00 11.02 370 ALA B O 1
ATOM 6077 N N . PHE B 1 371 ? 64.441 60.682 -33.291 1.00 10.36 371 PHE B N 1
ATOM 6078 C CA . PHE B 1 371 ? 65.853 60.659 -33.653 1.00 12.04 371 PHE B CA 1
ATOM 6079 C C . PHE B 1 371 ? 66.170 61.931 -34.429 1.00 12.38 371 PHE B C 1
ATOM 6080 O O . PHE B 1 371 ? 65.734 62.085 -35.571 1.00 12.08 371 PHE B O 1
ATOM 6088 N N . PRO B 1 372 ? 66.927 62.854 -33.812 1.00 12.89 372 PRO B N 1
ATOM 6089 C CA . PRO B 1 372 ? 67.176 64.150 -34.455 1.00 12.87 372 PRO B CA 1
ATOM 6090 C C . PRO B 1 372 ? 67.894 64.030 -35.801 1.00 13.70 372 PRO B C 1
ATOM 6091 O O . PRO B 1 372 ? 67.693 64.883 -36.665 1.00 13.77 372 PRO B O 1
ATOM 6095 N N . ASP B 1 373 ? 68.700 62.986 -35.978 1.00 13.25 373 ASP B N 1
ATOM 6096 C CA . ASP B 1 373 ? 69.416 62.774 -37.238 1.00 14.48 373 ASP B CA 1
ATOM 6097 C C . ASP B 1 373 ? 68.473 62.458 -38.400 1.00 13.43 373 ASP B C 1
ATOM 6098 O O . ASP B 1 373 ? 68.698 62.900 -39.530 1.00 14.10 373 ASP B O 1
ATOM 6103 N N . ASN B 1 374 ? 67.428 61.680 -38.131 1.00 11.81 374 ASN B N 1
ATOM 6104 C CA . ASN B 1 374 ? 66.430 61.395 -39.156 1.00 12.43 374 ASN B CA 1
ATOM 6105 C C . ASN B 1 374 ? 65.691 62.667 -39.543 1.00 11.64 374 ASN B C 1
ATOM 6106 O O . ASN B 1 374 ? 65.465 62.934 -40.721 1.00 12.68 374 ASN B O 1
ATOM 6111 N N . LEU B 1 375 ? 65.319 63.453 -38.539 1.00 10.82 375 LEU B N 1
ATOM 6112 C CA . LEU B 1 375 ? 64.611 64.701 -38.779 1.00 11.26 375 LEU B CA 1
ATOM 6113 C C . LEU B 1 375 ? 65.479 65.677 -39.569 1.00 11.59 375 LEU B C 1
ATOM 6114 O O . LEU B 1 375 ? 65.002 66.315 -40.504 1.00 12.93 375 LEU B O 1
ATOM 6119 N N . ALA B 1 376 ? 66.754 65.773 -39.203 1.00 11.92 376 ALA B N 1
ATOM 6120 C CA . ALA B 1 376 ? 67.687 66.665 -39.891 1.00 12.97 376 ALA B CA 1
ATOM 6121 C C . ALA B 1 376 ? 67.831 66.275 -41.357 1.00 13.73 376 ALA B C 1
ATOM 6122 O O . ALA B 1 376 ? 67.864 67.136 -42.239 1.00 15.28 376 ALA B O 1
ATOM 6124 N N . ARG B 1 377 ? 67.914 64.973 -41.605 1.00 13.89 377 ARG B N 1
ATOM 6125 C CA . ARG B 1 377 ? 68.004 64.441 -42.959 1.00 14.74 377 ARG B CA 1
ATOM 6126 C C . ARG B 1 377 ? 66.821 64.918 -43.795 1.00 14.93 377 ARG B C 1
ATOM 6127 O O . ARG B 1 377 ? 66.956 65.195 -44.990 1.00 16.44 377 ARG B O 1
ATOM 6135 N N . ASP B 1 378 ? 65.664 65.031 -43.148 1.00 14.04 378 ASP B N 1
ATOM 6136 C CA . ASP B 1 378 ? 64.425 65.372 -43.836 1.00 14.97 378 ASP B CA 1
ATOM 6137 C C . ASP B 1 378 ? 64.085 66.861 -43.749 1.00 15.08 378 ASP B C 1
ATOM 6138 O O . ASP B 1 378 ? 63.020 67.288 -44.194 1.00 16.34 378 ASP B O 1
ATOM 6143 N N . GLY B 1 379 ? 64.998 67.646 -43.185 1.00 14.23 379 GLY B N 1
ATOM 6144 C CA . GLY B 1 379 ? 64.813 69.083 -43.076 1.00 14.61 379 GLY B CA 1
ATOM 6145 C C . GLY B 1 379 ? 63.780 69.481 -42.037 1.00 14.83 379 GLY B C 1
ATOM 6146 O O . GLY B 1 379 ? 63.120 70.514 -42.167 1.00 16.96 379 GLY B O 1
ATOM 6147 N N . LEU B 1 380 ? 63.652 68.664 -40.997 1.00 12.41 380 LEU B N 1
ATOM 6148 C CA . LEU B 1 380 ? 62.641 68.868 -39.964 1.00 11.95 380 LEU B CA 1
ATOM 6149 C C . LEU B 1 380 ? 63.275 69.244 -38.627 1.00 11.33 380 LEU B C 1
ATOM 6150 O O . LEU B 1 380 ? 64.448 68.948 -38.384 1.00 12.69 380 LEU B O 1
ATOM 6155 N N . ARG B 1 381 ? 62.494 69.896 -37.767 1.00 11.56 381 ARG B N 1
ATOM 6156 C CA . ARG B 1 381 ? 62.954 70.267 -36.432 1.00 10.97 381 ARG B CA 1
ATOM 6157 C C . ARG B 1 381 ? 62.988 69.057 -35.506 1.00 10.16 381 ARG B C 1
ATOM 6158 O O . ARG B 1 381 ? 62.365 68.035 -35.781 1.00 11.18 381 ARG B O 1
ATOM 6166 N N . TYR B 1 382 ? 63.717 69.192 -34.401 1.00 10.07 382 TYR B N 1
ATOM 6167 C CA . TYR B 1 382 ? 63.667 68.253 -33.285 1.00 9.72 382 TYR B CA 1
ATOM 6168 C C . TYR B 1 382 ? 62.941 69.003 -32.172 1.00 9.45 382 TYR B C 1
ATOM 6169 O O . TYR B 1 382 ? 63.494 69.938 -31.597 1.00 10.61 382 TYR B O 1
ATOM 6178 N N . ASP B 1 383 ? 61.692 68.615 -31.908 1.00 8.89 383 ASP B N 1
ATOM 6179 C CA . ASP B 1 383 ? 60.769 69.409 -31.088 1.00 9.07 383 ASP B CA 1
ATOM 6180 C C . ASP B 1 383 ? 60.586 68.905 -29.661 1.00 8.90 383 ASP B C 1
ATOM 6181 O O . ASP B 1 383 ? 60.636 67.707 -29.405 1.00 9.82 383 ASP B O 1
ATOM 6186 N N . SER B 1 384 ? 60.332 69.830 -28.740 1.00 9.37 384 SER B N 1
ATOM 6187 C CA . SER B 1 384 ? 59.805 69.478 -27.422 1.00 9.12 384 SER B CA 1
ATOM 6188 C C . SER B 1 384 ? 59.134 70.697 -26.794 1.00 9.25 384 SER B C 1
ATOM 6189 O O . SER B 1 384 ? 58.973 71.730 -27.445 1.00 8.97 384 SER B O 1
ATOM 6192 N N . ALA B 1 385 ? 58.729 70.571 -25.536 1.00 8.70 385 ALA B N 1
ATOM 6193 C CA . ALA B 1 385 ? 58.145 71.696 -24.813 1.00 9.34 385 ALA B CA 1
ATOM 6194 C C . ALA B 1 385 ? 59.187 72.773 -24.532 1.00 9.74 385 ALA B C 1
ATOM 6195 O O . ALA B 1 385 ? 58.905 73.972 -24.634 1.00 10.03 385 ALA B O 1
ATOM 6197 N N . SER B 1 386 ? 60.394 72.335 -24.186 1.00 9.63 386 SER B N 1
ATOM 6198 C CA . SER B 1 386 ? 61.450 73.234 -23.743 1.00 11.87 386 SER B CA 1
ATOM 6199 C C . SER B 1 386 ? 62.732 72.993 -24.539 1.00 12.38 386 SER B C 1
ATOM 6200 O O . SER B 1 386 ? 62.812 72.058 -25.338 1.00 13.77 386 SER B O 1
ATOM 6203 N N . ASP B 1 387 ? 63.734 73.837 -24.328 1.00 14.51 387 ASP B N 1
ATOM 6204 C CA . ASP B 1 387 ? 65.023 73.635 -24.983 1.00 15.33 387 ASP B CA 1
ATOM 6205 C C . ASP B 1 387 ? 66.188 73.584 -23.996 1.00 15.51 387 ASP B C 1
ATOM 6206 O O . ASP B 1 387 ? 67.348 73.652 -24.399 1.00 17.05 387 ASP B O 1
ATOM 6211 N N . ASN B 1 388 ? 65.871 73.460 -22.709 1.00 16.03 388 ASN B N 1
ATOM 6212 C CA . ASN B 1 388 ? 66.891 73.481 -21.660 1.00 16.67 388 ASN B CA 1
ATOM 6213 C C . ASN B 1 388 ? 66.836 72.268 -20.731 1.00 15.21 388 ASN B C 1
ATOM 6214 O O . ASN B 1 388 ? 67.546 72.201 -19.729 1.00 17.07 388 ASN B O 1
ATOM 6219 N N . VAL B 1 389 ? 65.969 71.322 -21.059 1.00 13.66 389 VAL B N 1
ATOM 6220 C CA . VAL B 1 389 ? 65.936 70.047 -20.361 1.00 12.38 389 VAL B CA 1
ATOM 6221 C C . VAL B 1 389 ? 65.821 68.979 -21.432 1.00 10.73 389 VAL B C 1
ATOM 6222 O O . VAL B 1 389 ? 65.150 69.177 -22.444 1.00 11.19 389 VAL B O 1
ATOM 6226 N N . PHE B 1 390 ? 66.498 67.859 -21.220 1.00 10.59 390 PHE B N 1
ATOM 6227 C CA . PHE B 1 390 ? 66.681 66.887 -22.282 1.00 11.38 390 PHE B CA 1
ATOM 6228 C C . PHE B 1 390 ? 66.414 65.484 -21.785 1.00 11.06 390 PHE B C 1
ATOM 6229 O O . PHE B 1 390 ? 66.566 65.190 -20.602 1.00 12.29 390 PHE B O 1
ATOM 6237 N N . MET B 1 391 ? 65.999 64.623 -22.700 1.00 12.11 391 MET B N 1
ATOM 6238 C CA A MET B 1 391 ? 65.779 63.222 -22.392 0.59 15.11 391 MET B CA 1
ATOM 6239 C CA B MET B 1 391 ? 65.778 63.225 -22.377 0.41 14.34 391 MET B CA 1
ATOM 6240 C C . MET B 1 391 ? 67.127 62.567 -22.107 1.00 17.95 391 MET B C 1
ATOM 6241 O O . MET B 1 391 ? 68.103 62.819 -22.809 1.00 18.69 391 MET B O 1
ATOM 6250 N N . ASP B 1 392 ? 67.200 61.741 -21.071 1.00 20.90 392 ASP B N 1
ATOM 6251 C CA . ASP B 1 392 ? 68.467 61.070 -20.776 1.00 25.90 392 ASP B CA 1
ATOM 6252 C C . ASP B 1 392 ? 68.293 59.558 -20.781 1.00 29.23 392 ASP B C 1
ATOM 6253 O O . ASP B 1 392 ? 67.838 58.984 -21.771 1.00 30.82 392 ASP B O 1
#

Secondary structure (DSSP, 8-state):
--S-EEEPPHHHHHHHHHHHHHHHHHHHHTT-SEEEEE--TTSHHHHHH-TTT----STTSSSHHHHTHHHHHHHHHHHHHH-GGGEEEEE-TT--TTT--GGGSTTHHHHHHHHHHHHHHHHHTT---SEEEEE-TT-S-TTS-TTTT---S--TTHHHHH--S-EEEESS-TT-HHHHHHHTTSTTEEEE--HHHHH-TTHHHHHHHT---BPP-GGGTSSSSSTTTT-PPPHHHHHHTT--TTTBPTT------TTSGGGS-EEETTEEESSSEEB--------BTTTTBPPTTTHHHHHHHHT-STT-EEEPSPEESSTTT---TTS-BSSSHHHHHHHHHHHHHHHHTT-EEEEEEE--GGGS-HHHHHHTT--EEES-SS----/----EEEPPHHHHHHHHHHHHHHHHHHHHTT-SEEEEE--TTSHHHHHH-TTT----STTSSSHHHHTHHHHHHHHHHHHHH-GGGEEEEE-TT--TTT--GGGSTTHHHHHHHHHHHHHHHHHTT---SEEEEE-TT-S-TTSPTTTT---S--STHHHHH--S-EEEESS-TT-HHHHHHHTTSTTEEEE--HHHHH-TTHHHHHHHT---BPP-GGGTS-SSSTTTT-PPPHHHHHHTT--TTTBPTT------TTSGGGS-EEETTEEESSSEEB--------BTTTTBPPTTTHHHHHHHHT-STT-EEEPSPEESSTTT---TTS-BSSSHHHHHHHHHHHHHHHHTT-EEEEEEE--GGGS-HHHHHHTT--EEES-SS----

GO terms:
  GO:0003959 NADPH dehydrogenase activity (F, EXP)

Solvent-accessible surface area: 28354 Å² total; per-residue (Å²): 123,137,24,84,18,55,33,3,66,92,107,35,0,133,83,4,26,141,30,0,29,95,1,0,98,27,0,44,92,14,31,8,27,0,0,0,0,9,0,0,26,0,20,0,1,2,0,0,0,2,38,81,0,5,64,24,140,44,71,8,2,64,23,4,34,33,31,0,74,0,0,12,55,0,1,61,24,0,15,143,37,18,27,53,53,61,0,0,0,16,5,4,3,3,10,65,41,17,14,14,23,0,19,79,48,14,20,4,3,0,1,4,0,37,0,3,1,32,2,10,106,53,11,127,70,51,97,64,5,3,0,3,0,0,17,7,10,37,10,12,32,52,111,68,52,30,45,98,32,64,70,141,20,12,43,0,73,7,5,31,17,9,0,77,4,24,0,0,18,7,11,14,4,6,42,57,7,80,37,0,66,93,38,1,128,55,161,52,0,0,0,1,4,18,34,10,0,4,0,0,3,8,0,2,45,2,12,50,115,20,40,42,3,0,101,28,64,126,115,7,25,98,78,85,19,29,116,4,2,30,80,23,7,28,50,117,89,0,89,160,122,64,77,38,128,80,35,11,34,156,102,31,156,49,64,53,1,32,116,17,32,0,29,119,71,24,132,0,7,86,10,87,0,94,2,17,0,0,8,5,17,32,24,0,28,2,3,47,90,108,24,22,10,4,6,132,107,56,4,60,80,7,8,33,38,6,0,62,57,57,1,0,0,0,2,0,12,2,0,1,4,6,63,28,1,3,11,27,35,47,0,2,0,0,77,28,132,83,0,17,67,15,0,47,106,1,1,82,8,0,69,137,88,146,1,37,0,0,0,4,0,9,3,0,6,2,8,6,120,44,112,30,4,33,123,79,70,40,76,28,3,0,0,5,82,101,22,117,72,156,133,142,28,89,14,55,33,3,66,97,111,36,0,136,87,4,25,140,30,0,30,96,1,0,98,27,0,37,94,13,34,8,25,0,0,0,0,9,0,0,26,0,20,0,1,2,0,0,0,2,36,87,0,6,63,25,140,47,71,9,2,61,22,5,34,32,31,0,73,0,0,11,56,0,0,55,22,0,18,152,35,22,21,64,48,53,0,0,0,15,5,3,2,4,10,65,42,11,31,14,22,1,20,79,48,13,20,4,4,0,0,4,0,37,0,4,1,36,2,8,116,45,12,123,70,55,92,73,6,7,0,2,0,0,17,8,10,40,10,12,30,49,108,69,83,33,45,98,31,66,69,137,22,13,41,0,73,5,4,31,18,8,0,76,4,24,0,0,17,6,12,15,3,7,42,58,8,81,37,0,64,93,38,0,134,55,161,52,0,0,0,1,5,18,32,11,1,5,0,0,3,7,0,3,38,2,10,48,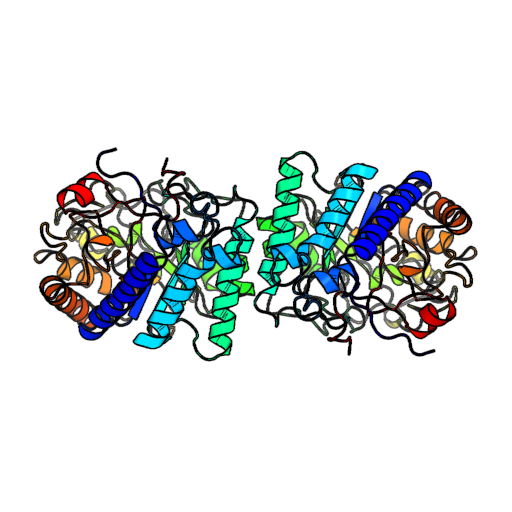118,20,37,41,2,0,98,50,56,60,117,6,24,94,75,83,25,30,110,3,3,27,79,22,9,27,46,139,90,0,92,185,120,62,74,35,128,92,32,13,33,163,108,34,153,46,60,53,1,33,114,15,31,0,26,115,67,22,120,0,14,78,11,85,0,96,2,17,0,0,7,5,16,32,24,0,29,3,3,58,85,109,24,22,12,5,7,135,110,61,4,55,78,6,7,35,38,5,0,63,56,57,1,0,0,0,2,0,11,2,0,0,3,6,62,29,1,3,11,23,36,47,0,1,0,0,80,25,153,82,0,23,80,15,0,47,99,2,0,89,16,0,68,133,82,148,1,37,0,0,0,3,0,8,3,0,5,2,7,6,113,43,115,28,4,34,122,80,71,39,75,27,4,0,0,4,84,102,22,116,76,167

Organism: Saccharomyces pastorianus (NCBI:txid27292)

Nearest PDB structures (foldseek):
  4rnx-assembly2_B  TM=1.003E+00  e=7.026E-84  Saccharomyces pastorianus
  4rnw-assembly1_A  TM=9.973E-01  e=9.610E-42  Saccharomyces pastorianus
  4rnw-assembly2_B  TM=9.996E-01  e=1.530E-41  Saccharomyces pastorianus
  4rnu-assembly3_C  TM=9.984E-01  e=1.345E-39  Saccharomyces pastorianus
  4rnv-assembly3_C  TM=9.993E-01  e=1.298E-38  Saccharomyces pastorianus

B-factor: mean 14.56, std 9.04, range [5.61, 64.59]

Foldseek 3Di:
DLFFADADDPVNLVVVLVLLLLLQVLCVVLPAQAAEEECEQQFFLVLLLALQNFPDPDQCDDDLNNSNVSVVSSLVSNCVRPNQLRYEYEYELQACHQNGDGVVPVCSVVSVLVVLQVLVVVVVVVRHHLEYEYEFLQPNDPVDPRPPSRDPPDGPVSSVVHHPAAYEYEHNCLLPVVVVQVVVVPPRYFYEYEQQCLQELPSVVCQQQFHFGFDADPVQQADQDLVSQQPRDHPVRCVVVVHDCVRTDHPRGTDRCNVTQQQPWDDGRNATARGRYAHEARWRLNADPPPQAPHPPHLLSRLLSNLQQARYEYEYHEAESDLQQAARRRHHHSPDPRRSVRVSSSSVSSVVSNYRYYYYYGGGAQNHDSVSQVVVVYHRYHNDRPRHGD/DDFFADADDPVNLVVVLVLLLLLQVLLVVLPAQAAEEECEQQFFLVLLLALQNFPDPPQCDDDLNNSNVSVVSSLVSNCVRPNQLRYEYEYELQACHLNGDGVVPVCSVVSVLVVLQVQQVVVVVVRHHLEYEYEWLQPNDVPDPRPPSRDPPDGPVSSVVHHPAAYEYEHNCLLPVVVVQVVVVPPRYFYEYEQQCLQELVSVVCQQQFHFTFDADPVQQADQDCVSQQPRDHPVVCVVVVNDQVRTDHPRGTDNCNVTQQQPWDDGRNAIARGRYAHDARFRLNQAPPPQADHPPHLLSRLLSNLQPARYEYEYHEAESDLLQAARRRHHHSPDPRRSVSVSSNQVSSVVSNYRYYYYYGGGAQNHDSVSQVVVVYHRYHNDRPRHRD

=== Feature glossary ===
Feature key, reading from the visual/contextual features back to the raw sequence:

Rendered structure images. Six rendered views show the 3D structure from the faces of a cube — i.e. along ±x, ±y, ±z. Rendering representation is drawn randomly per protein from cartoon (secondary-structure ribbons), sticks (backbone bonds), or molecular surface; coloring is either N→C rainbow (blue at the N-terminus through red at the C-terminus) or one color per chain.

Contact-map, Ramachandran, and PAE plots. The contact map is a binary N×N matrix image: pixel (i, j) is dark where Cα_i and Cα_j are within 8 Å and |i−j|>4. Because the |i−j|>4 filter removes local helical contacts, off-diagonal stripes parallel to the main diagonal indicate parallel β-sheets; stripes perpendicular to it indicate antiparallel β-sheets. The Ramachandran plot scatters every residue's (φ, ψ) pair against the sterically allowed regions. The PAE heatmap renders the predicted-aligned-error matrix.

InterPro / GO / CATH / organism. Database cross-references. InterPro integrates a dozen domain/family signature databases into unified entries with residue-range hits. GO terms attach function/process/location labels with evidence codes. CATH codes position the fold in a four-level structural taxonomy. Organism is the NCBI-taxonomy species name.

Nearest PDB structures. The Foldseek neighbor list gives the closest experimentally determined structures in the PDB, ranked by structural alignment. TM-score near 1 means near-identical fold; near 0.3 means only rough topology match. This is how one finds what a novel AlphaFold prediction most resembles in the solved-structure universe.

Predicted aligned error. PAE(i, j) answers: if I align the predicted and true structures on residue i, how far off (in Å) do I expect residue j to be? A block-diagonal PAE matrix with low values on the blocks and high values off-diagonal is the signature of a multi-domain protein with confidently predicted domains but uncertain inter-domain orientation.

Solvent-accessible surface area. Accessible surface area quantifies burial. A residue with SASA near zero is packed into the hydrophobic core; one with SASA >100 Å² sits on the surface. Computed here via the Shrake–Rupley numerical algorithm with a 1.4 Å probe.

B-factor. B-factor (Debye–Waller factor) reflects atomic displacement in the crystal lattice. It is an experimental observable (units Å²), not a prediction; low values mean the atom is pinned down, high values mean it moves or is heterogeneous across the crystal.

pLDDT. For AlphaFold models, the B-factor field carries pLDDT — the model's own estimate of local accuracy on a 0–100 scale. Regions with pLDDT<50 should be treated as essentially unmodeled; they often correspond to intrinsically disordered segments.

Backbone torsions (φ/ψ). φ (phi) and ψ (psi) are the two rotatable backbone dihedrals per residue: φ is the C(i-1)–N–Cα–C torsion, ψ is the N–Cα–C–N(i+1) torsion, both in degrees on (−180°, 180°]. α-helical residues cluster near (−60°, −45°); β-strand residues near (−120°, +130°). A Ramachandran plot is simply a scatter of (φ, ψ) for every residue.

Radius of gyration, Cα contacts, bounding box. Radius of gyration (Rg) is the root-mean-square distance of Cα atoms from their centroid — a single number for overall size and compactness. A globular domain of N residues has Rg ≈ 2.2·N^0.38 Å; an extended or disordered chain has a much larger Rg. The Cα contact count is the number of residue pairs whose Cα atoms are within 8 Å and are more than four positions apart in sequence — a standard proxy for tertiary packing density. The bounding box is the smallest axis-aligned box enclosing all Cα atoms.

Secondary structure (3-state, P-SEA). Three-state secondary structure (P-SEA) collapses the eight DSSP classes into helix (a), strand (b), and coil (c). P-SEA assigns these from Cα geometry alone — distances and angles — without requiring backbone oxygens, so it works on any Cα trace.

Secondary structure (8-state, DSSP). DSSP 8-state secondary structure assigns each residue one of H (α-helix), G (3₁₀-helix), I (π-helix), E (extended β-strand), B (isolated β-bridge), T (hydrogen-bonded turn), S (bend), or '-' (coil). The assignment is computed from backbone hydrogen-bond geometry via the Kabsch–Sander algorithm.

Foldseek 3Di. A 3Di character summarizes, for each residue, the relative orientation of the Cα frame of its nearest spatial neighbor. Because it encodes fold topology rather than chemistry, 3Di alignments detect remote structural similarity that sequence alignment misses.

mmCIF coordinates. The mmCIF block holds the 3D Cartesian coordinates of each backbone atom (N, Cα, C, O) in ångströms. mmCIF is the PDB's canonical archive format — a tagged-loop text representation of the atomic model.

Sequence. Sequence gives the chain of amino acids in standard one-letter code (A=alanine, C=cysteine, …, Y=tyrosine), read N→C. It is the only feature that is directly encoded by the gene; all structural features are derived from the folded form of this sequence.